Protein 3NET (pdb70)

Secondary structure (DSSP, 8-state):
----SPPTT-----HHHHHHHHHHHHHHHHHHHHTTPEE----SEEEHHHHHGGG---BEEEEEEE---EEE-S-SHHHHHHHHHHHGGGS-SSEEEE--EEE-B---EEEEEEEEEE-SS---HHHHH--HHHHHHHHHHT-S-EEEEEEEHHHHHHHHHHTT--HHHHHHHHHHHTTHHHHHHHHHHHHHHHTT--HHHHHHHHHHHT--S-HHHHHHHHHHHHHHSTT-HHHHHHHHHHHHHHHHHHHTT--GGGEEE-TT----SSSEEEEEEEEEETT-GGG--SSEEEEESSSSGGGT----EEEEEEEHHHHHHHHHHTTSS----S-S--EEE---TT--HHHHHHHHHHHTT--EEE--S---HHHHHHHHHHHT--EEEE--HHHHHTT--EEEETTTTEEEE----HHHHHHHT-/--PPPTT-----HHHHHHHHHHHHHHHHHHHHTTPEE----SEEEHHHHHTTT----BEEEEEEE---EEE-S-SHHHHHHHHHHHGGGS-SSEEEE--EEE-B---SEEEEEEEEEE-SS---THHHH--HHHHHHHHHHT---EEEEEEEHHHHHHHHTTTT--HHHHHHHSSTTTT----STTTT---TTHHHHT----HHHHHHHHHHHHHH--HHHHHHHHHHHHHHHHHHHTT--GGGEEE-TT---EEEEEEEEEETT-GGG--SSEEEEESSSS-TTTT---EEEEEEEHHHHHHHHHHTT-SPPPPS----EEE---TT--HHHHHHHHHHHTT--EEE--S---HHHHHHHHHHTT--EEEE--HHHHHTTEEEEEETTT--EEEEEHHHHHHHHHHHH-

Structure (mmCIF, N/CA/C/O backbone):
data_3NET
#
_entry.id   3NET
#
_cell.length_a   73.656
_cell.length_b   73.656
_cell.length_c   521.912
_cell.angle_alpha   90.00
_cell.angle_beta   90.00
_cell.angle_gamma   90.00
#
_symmetry.space_group_name_H-M   'P 43 2 2'
#
loop_
_entity.id
_entity.type
_entity.pdbx_description
1 polymer 'Histidyl-tRNA synthetase'
2 non-polymer 'ACETATE ION'
3 water water
#
loop_
_atom_site.group_PDB
_atom_site.id
_atom_site.type_symbol
_atom_site.label_atom_id
_atom_site.label_alt_id
_atom_site.label_comp_id
_atom_site.label_asym_id
_atom_site.label_entity_id
_atom_site.label_seq_id
_atom_site.pdbx_PDB_ins_code
_atom_site.Cartn_x
_atom_site.Cartn_y
_atom_site.Cartn_z
_atom_site.occupancy
_atom_site.B_iso_or_equiv
_atom_site.auth_seq_id
_atom_site.auth_comp_id
_atom_site.auth_asym_id
_atom_site.auth_atom_id
_atom_site.pdbx_PDB_model_num
ATOM 1 N N . LYS A 1 9 ? 43.987 11.562 245.801 1.00 121.44 6 LYS A N 1
ATOM 2 C CA . LYS A 1 9 ? 44.758 12.451 244.882 1.00 120.37 6 LYS A CA 1
ATOM 3 C C . LYS A 1 9 ? 44.037 12.671 243.539 1.00 116.71 6 LYS A C 1
ATOM 4 O O . LYS A 1 9 ? 44.649 12.592 242.469 1.00 116.75 6 LYS A O 1
ATOM 6 N N . ILE A 1 10 ? 42.740 12.969 243.611 1.00 113.89 7 ILE A N 1
ATOM 7 C CA . ILE A 1 10 ? 41.876 13.068 242.430 1.00 110.67 7 ILE A CA 1
ATOM 8 C C . ILE A 1 10 ? 42.203 14.260 241.513 1.00 108.38 7 ILE A C 1
ATOM 9 O O . ILE A 1 10 ? 42.752 15.267 241.966 1.00 108.80 7 ILE A O 1
ATOM 11 N N . ASN A 1 11 ? 41.871 14.127 240.227 1.00 106.30 8 ASN A N 1
ATOM 12 C CA . ASN A 1 11 ? 42.046 15.206 239.250 1.00 103.83 8 ASN A CA 1
ATOM 13 C C . ASN A 1 11 ? 40.697 15.744 238.758 1.00 99.89 8 ASN A C 1
ATOM 14 O O . ASN A 1 11 ? 39.964 15.071 238.024 1.00 98.63 8 ASN A O 1
ATOM 19 N N . PHE A 1 12 ? 40.398 16.976 239.152 1.00 98.07 9 PHE A N 1
ATOM 20 C CA . PHE A 1 12 ? 39.051 17.524 239.043 1.00 94.75 9 PHE A CA 1
ATOM 21 C C . PHE A 1 12 ? 38.765 18.319 237.776 1.00 91.88 9 PHE A C 1
ATOM 22 O O . PHE A 1 12 ? 37.616 18.713 237.551 1.00 89.50 9 PHE A O 1
ATOM 30 N N . SER A 1 13 ? 39.785 18.554 236.952 1.00 92.45 10 SER A N 1
ATOM 31 C CA . SER A 1 13 ? 39.593 19.295 235.690 1.00 90.03 10 SER A CA 1
ATOM 32 C C . SER A 1 13 ? 38.632 18.577 234.727 1.00 88.12 10 SER A C 1
ATOM 33 O O . SER A 1 13 ? 38.424 17.365 234.832 1.00 89.32 10 SER A O 1
ATOM 36 N N . THR A 1 14 ? 38.038 19.329 233.804 1.00 85.33 11 THR A N 1
ATOM 37 C CA . THR A 1 14 ? 37.084 18.752 232.852 1.00 83.67 11 THR A CA 1
ATOM 38 C C . THR A 1 14 ? 37.771 17.715 231.956 1.00 85.41 11 THR A C 1
ATOM 39 O O . THR A 1 14 ? 38.978 17.805 231.726 1.00 87.10 11 THR A O 1
ATOM 43 N N . PRO A 1 15 ? 37.010 16.722 231.453 1.00 85.27 12 PRO A N 1
ATOM 44 C CA . PRO A 1 15 ? 37.602 15.812 230.466 1.00 86.90 12 PRO A CA 1
ATOM 45 C C . PRO A 1 15 ? 38.045 16.605 229.234 1.00 85.86 12 PRO A C 1
ATOM 46 O O . PRO A 1 15 ? 37.400 17.597 228.892 1.00 83.49 12 PRO A O 1
ATOM 50 N N . SER A 1 16 ? 39.132 16.188 228.586 1.00 87.95 13 SER A N 1
ATOM 51 C CA . SER A 1 16 ? 39.683 16.940 227.455 1.00 87.39 13 SER A CA 1
ATOM 52 C C . SER A 1 16 ? 38.627 17.218 226.398 1.00 84.53 13 SER A C 1
ATOM 53 O O . SER A 1 16 ? 37.972 16.297 225.914 1.00 84.58 13 SER A O 1
ATOM 56 N N . GLY A 1 17 ? 38.453 18.491 226.060 1.00 82.20 14 GLY A N 1
ATOM 57 C CA . GLY A 1 17 ? 37.505 18.875 225.020 1.00 79.60 14 GLY A CA 1
ATOM 58 C C . GLY A 1 17 ? 36.098 19.187 225.508 1.00 77.11 14 GLY A C 1
ATOM 59 O O . GLY A 1 17 ? 35.197 19.451 224.696 1.00 75.44 14 GLY A O 1
ATOM 60 N N . PHE A 1 18 ? 35.894 19.151 226.824 1.00 76.71 15 PHE A N 1
ATOM 61 C CA . PHE A 1 18 ? 34.630 19.595 227.401 1.00 74.07 15 PHE A CA 1
ATOM 62 C C . PHE A 1 18 ? 34.876 20.936 228.065 1.00 73.11 15 PHE A C 1
ATOM 63 O O . PHE A 1 18 ? 35.187 20.991 229.255 1.00 74.14 15 PHE A O 1
ATOM 71 N N . PRO A 1 19 ? 34.758 22.031 227.290 1.00 71.30 16 PRO A N 1
ATOM 72 C CA . PRO A 1 19 ? 35.046 23.341 227.855 1.00 70.30 16 PRO A CA 1
ATOM 73 C C . PRO A 1 19 ? 33.965 23.769 228.840 1.00 68.48 16 PRO A C 1
ATOM 74 O O . PRO A 1 19 ? 32.866 23.200 228.857 1.00 67.22 16 PRO A O 1
ATOM 78 N N . GLU A 1 20 ? 34.301 24.770 229.646 1.00 68.20 17 GLU A N 1
ATOM 79 C CA . GLU A 1 20 ? 33.423 25.321 230.666 1.00 67.16 17 GLU A CA 1
ATOM 80 C C . GLU A 1 20 ? 33.886 26.749 230.922 1.00 66.49 17 GLU A C 1
ATOM 81 O O . GLU A 1 20 ? 35.085 27.006 230.987 1.00 68.25 17 GLU A O 1
ATOM 87 N N . PHE A 1 21 ? 32.946 27.679 231.034 1.00 64.19 18 PHE A N 1
ATOM 88 C CA . PHE A 1 21 ? 33.306 29.085 231.147 1.00 63.61 18 PHE A CA 1
ATOM 89 C C . PHE A 1 21 ? 33.520 29.484 232.591 1.00 64.40 18 PHE A C 1
ATOM 90 O O . PHE A 1 21 ? 33.120 28.770 233.510 1.00 64.85 18 PHE A O 1
ATOM 98 N N . LEU A 1 22 ? 34.171 30.629 232.773 1.00 64.63 19 LEU A N 1
ATOM 99 C CA . LEU A 1 22 ? 34.137 31.361 234.028 1.00 64.94 19 LEU A CA 1
ATOM 100 C C . LEU A 1 22 ? 32.873 32.219 233.996 1.00 62.47 19 LEU A C 1
ATOM 101 O O . LEU A 1 22 ? 32.348 32.489 232.916 1.00 60.65 19 LEU A O 1
ATOM 106 N N . PRO A 1 23 ? 32.372 32.642 235.172 1.00 62.40 20 PRO A N 1
ATOM 107 C CA . PRO A 1 23 ? 31.208 33.515 235.251 1.00 60.96 20 PRO A CA 1
ATOM 108 C C . PRO A 1 23 ? 31.150 34.582 234.153 1.00 59.81 20 PRO A C 1
ATOM 109 O O . PRO A 1 23 ? 30.124 34.708 233.482 1.00 58.02 20 PRO A O 1
ATOM 113 N N . SER A 1 24 ? 32.246 35.317 233.965 1.00 60.96 21 SER A N 1
ATOM 114 C CA . SER A 1 24 ? 32.325 36.376 232.960 1.00 60.37 21 SER A CA 1
ATOM 115 C C . SER A 1 24 ? 31.948 35.910 231.568 1.00 58.71 21 SER A C 1
ATOM 116 O O . SER A 1 24 ? 31.104 36.535 230.927 1.00 57.68 21 SER A O 1
ATOM 119 N N . GLU A 1 25 ? 32.561 34.821 231.100 1.00 58.87 22 GLU A N 1
ATOM 120 C CA . GLU A 1 25 ? 32.233 34.292 229.771 1.00 57.66 22 GLU A CA 1
ATOM 121 C C . GLU A 1 25 ? 30.877 33.611 229.727 1.00 55.52 22 GLU A C 1
ATOM 122 O O . GLU A 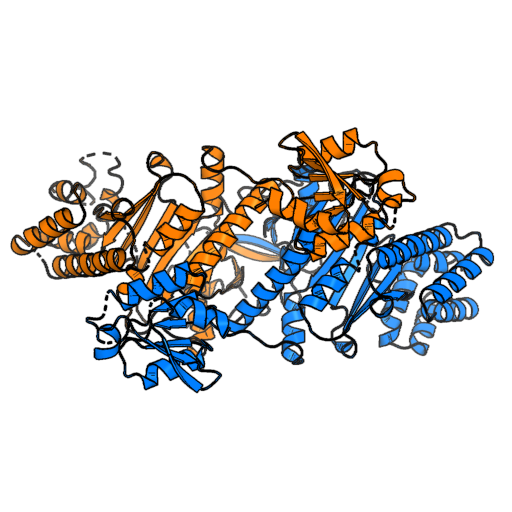1 25 ? 30.216 33.606 228.694 1.00 54.37 22 GLU A O 1
ATOM 128 N N . LYS A 1 26 ? 30.458 33.033 230.844 1.00 55.30 23 LYS A N 1
ATOM 129 C CA . LYS A 1 26 ? 29.109 32.494 230.922 1.00 53.33 23 LYS A CA 1
ATOM 130 C C . LYS A 1 26 ? 28.052 33.588 230.771 1.00 51.86 23 LYS A C 1
ATOM 131 O O . LYS A 1 26 ? 27.086 33.407 230.050 1.00 50.14 23 LYS A O 1
ATOM 137 N N . ARG A 1 27 ? 28.257 34.722 231.438 1.00 52.54 24 ARG A N 1
ATOM 138 C CA . ARG A 1 27 ? 27.358 35.871 231.302 1.00 51.96 24 ARG A CA 1
ATOM 139 C C . ARG A 1 27 ? 27.305 36.454 229.879 1.00 51.42 24 ARG A C 1
ATOM 140 O O . ARG A 1 27 ? 26.262 36.961 229.456 1.00 50.56 24 ARG A O 1
ATOM 148 N N . LEU A 1 28 ? 28.425 36.387 229.157 1.00 52.15 25 LEU A N 1
ATOM 149 C CA . LEU A 1 28 ? 28.479 36.783 227.751 1.00 51.77 25 LEU A CA 1
ATOM 150 C C . LEU A 1 28 ? 27.726 35.778 226.880 1.00 50.82 25 LEU A C 1
ATOM 151 O O . LEU A 1 28 ? 26.972 36.178 225.997 1.00 50.17 25 LEU A O 1
ATOM 156 N N . GLU A 1 29 ? 27.935 34.485 227.128 1.00 51.50 26 GLU A N 1
ATOM 157 C CA . GLU A 1 29 ? 27.235 33.432 226.392 1.00 51.40 26 GLU A CA 1
ATOM 158 C C . GLU A 1 29 ? 25.711 33.633 226.460 1.00 50.86 26 GLU A C 1
ATOM 159 O O . GLU A 1 29 ? 25.020 33.697 225.438 1.00 50.15 26 GLU A O 1
ATOM 165 N N . LEU A 1 30 ? 25.211 33.735 227.686 1.00 51.76 27 LEU A N 1
ATOM 166 C CA . LEU A 1 30 ? 23.806 33.915 227.971 1.00 51.75 27 LEU A CA 1
ATOM 167 C C . LEU A 1 30 ? 23.257 35.189 227.317 1.00 51.21 27 LEU A C 1
ATOM 168 O O . LEU A 1 30 ? 22.141 35.191 226.804 1.00 50.55 27 LEU A O 1
ATOM 173 N N . TYR A 1 31 ? 24.041 36.265 227.337 1.00 51.57 28 TYR A N 1
ATOM 174 C CA . TYR A 1 31 ? 23.649 37.514 226.689 1.00 51.53 28 TYR A CA 1
ATOM 175 C C . TYR A 1 31 ? 23.477 37.325 225.172 1.00 50.47 28 TYR A C 1
ATOM 176 O O . TYR A 1 31 ? 22.526 37.866 224.568 1.00 49.81 28 TYR A O 1
ATOM 185 N N . LEU A 1 32 ? 24.402 36.564 224.574 1.00 49.68 29 LEU A N 1
ATOM 186 C CA . LEU A 1 32 ? 24.303 36.172 223.169 1.00 48.37 29 LEU A CA 1
ATOM 187 C C . LEU A 1 32 ? 23.102 35.253 222.907 1.00 47.28 29 LEU A C 1
ATOM 188 O O . LEU A 1 32 ? 22.383 35.445 221.926 1.00 46.87 29 LEU A O 1
ATOM 193 N N . LEU A 1 33 ? 22.873 34.274 223.781 1.00 46.82 30 LEU A N 1
ATOM 194 C CA . LEU A 1 33 ? 21.714 33.401 223.637 1.00 45.86 30 LEU A CA 1
ATOM 195 C C . LEU A 1 33 ? 20.409 34.206 223.678 1.00 45.05 30 LEU A C 1
ATOM 196 O O . LEU A 1 33 ? 19.543 34.015 222.818 1.00 44.51 30 LEU A O 1
ATOM 201 N N . ASP A 1 34 ? 20.301 35.127 224.638 1.00 44.85 31 ASP A N 1
ATOM 202 C CA . ASP A 1 34 ? 19.151 36.041 224.732 1.00 44.43 31 ASP A CA 1
ATOM 203 C C . ASP A 1 34 ? 18.951 36.851 223.433 1.00 43.93 31 ASP A C 1
ATOM 204 O O . ASP A 1 34 ? 17.817 37.017 222.950 1.00 43.35 31 ASP A O 1
ATOM 209 N N . THR A 1 35 ? 20.060 37.330 222.870 1.00 43.78 32 THR A N 1
ATOM 210 C CA . THR A 1 35 ? 20.022 38.117 221.659 1.00 43.81 32 THR A CA 1
ATOM 211 C C . THR A 1 35 ? 19.550 37.272 220.475 1.00 43.38 32 THR A C 1
ATOM 212 O O . THR A 1 35 ? 18.630 37.681 219.749 1.00 43.54 32 THR A O 1
ATOM 216 N N . ILE A 1 36 ? 20.146 36.090 220.298 1.00 42.98 33 ILE A N 1
ATOM 217 C CA . ILE A 1 36 ? 19.753 35.205 219.212 1.00 42.79 33 ILE A CA 1
ATOM 218 C C . ILE A 1 36 ? 18.261 34.877 219.365 1.00 43.11 33 ILE A C 1
ATOM 219 O O . ILE A 1 36 ? 17.457 35.046 218.431 1.00 42.77 33 ILE A O 1
ATOM 224 N N . ARG A 1 37 ? 17.891 34.436 220.566 1.00 43.74 34 ARG A N 1
ATOM 225 C CA . ARG A 1 37 ? 16.538 33.957 220.830 1.00 43.75 34 ARG A CA 1
ATOM 226 C C . ARG A 1 37 ? 15.487 35.006 220.531 1.00 43.63 34 ARG A C 1
ATOM 227 O O . ARG A 1 37 ? 14.438 34.683 219.973 1.00 43.89 34 ARG A O 1
ATOM 235 N N . ARG A 1 38 ? 15.776 36.256 220.889 1.00 43.57 35 ARG A N 1
ATOM 236 C CA . ARG A 1 38 ? 14.863 37.366 220.646 1.00 43.50 35 ARG A CA 1
ATOM 237 C C . ARG A 1 38 ? 14.601 37.508 219.141 1.00 42.96 35 ARG A C 1
ATOM 238 O O . ARG A 1 38 ? 13.468 37.694 218.716 1.00 43.37 35 ARG A O 1
ATOM 246 N N . VAL A 1 39 ? 15.651 37.396 218.336 1.00 42.40 36 VAL A N 1
ATOM 247 C CA . VAL A 1 39 ? 15.520 37.537 216.891 1.00 41.79 36 VAL A CA 1
ATOM 248 C C . VAL A 1 39 ? 14.698 36.380 216.316 1.00 41.66 36 VAL A C 1
ATOM 249 O O . VAL A 1 39 ? 13.761 36.605 215.541 1.00 41.65 36 VAL A O 1
ATOM 253 N N . TYR A 1 40 ? 15.035 35.155 216.723 1.00 41.50 37 TYR A N 1
ATOM 254 C CA . TYR A 1 40 ? 14.301 33.962 216.298 1.00 42.02 37 TYR A CA 1
ATOM 255 C C . TYR A 1 40 ? 12.797 34.079 216.571 1.00 42.19 37 TYR A C 1
ATOM 256 O O . TYR A 1 40 ? 11.966 33.697 215.740 1.00 42.73 37 TYR A O 1
ATOM 265 N N . GLU A 1 41 ? 12.460 34.602 217.748 1.00 41.82 38 GLU A N 1
ATOM 266 C CA . GLU A 1 41 ? 11.083 34.668 218.199 1.00 41.42 38 GLU A CA 1
ATOM 267 C C . GLU A 1 41 ? 10.301 35.777 217.501 1.00 41.62 38 GLU A C 1
ATOM 268 O O . GLU A 1 41 ? 9.076 35.703 217.398 1.00 42.27 38 GLU A O 1
ATOM 274 N N . SER A 1 42 ? 11.002 36.800 217.016 1.00 41.19 39 SER A N 1
ATOM 275 C CA . SER A 1 42 ? 10.338 37.872 216.273 1.00 41.48 39 SER A CA 1
ATOM 276 C C . SER A 1 42 ? 9.911 37.398 214.881 1.00 41.20 39 SER A C 1
ATOM 277 O O . SER A 1 42 ? 9.027 37.978 214.273 1.00 42.21 39 SER A O 1
ATOM 280 N N . TYR A 1 43 ? 10.523 36.327 214.392 1.00 40.12 40 TYR A N 1
ATOM 281 C CA . TYR A 1 43 ? 10.091 35.726 213.145 1.00 39.92 40 TYR A CA 1
ATOM 282 C C . TYR A 1 43 ? 9.212 34.509 213.410 1.00 40.13 40 TYR A C 1
ATOM 283 O O . TYR A 1 43 ? 8.867 33.761 212.492 1.00 40.43 40 TYR A O 1
ATOM 292 N N . GLY A 1 44 ? 8.855 34.312 214.673 1.00 39.98 41 GLY A N 1
ATOM 293 C CA . GLY A 1 44 ? 7.879 33.300 215.021 1.00 40.89 41 GLY A CA 1
ATOM 294 C C . GLY A 1 44 ? 8.400 31.889 215.199 1.00 40.74 41 GLY A C 1
ATOM 295 O O . GLY A 1 44 ? 7.622 30.936 215.210 1.00 41.94 41 GLY A O 1
ATOM 296 N N . PHE A 1 45 ? 9.708 31.748 215.361 1.00 40.04 42 PHE A N 1
ATOM 297 C CA . PHE A 1 45 ? 10.292 30.452 215.668 1.00 39.67 42 PHE A CA 1
ATOM 298 C C . PHE A 1 45 ? 10.055 30.115 217.144 1.00 39.88 42 PHE A C 1
ATOM 299 O O . PHE A 1 45 ? 10.267 30.944 218.034 1.00 39.81 42 PHE A O 1
ATOM 307 N N . THR A 1 46 ? 9.602 28.892 217.380 1.00 40.34 43 THR A N 1
ATOM 308 C CA . THR A 1 46 ? 9.251 28.418 218.709 1.00 40.53 43 THR A CA 1
ATOM 309 C C . THR A 1 46 ? 10.356 27.487 219.277 1.00 41.24 43 THR A C 1
ATOM 310 O O . THR A 1 46 ? 11.098 26.855 218.514 1.00 41.63 43 THR A O 1
ATOM 314 N N . PRO A 1 47 ? 10.510 27.424 220.613 1.00 41.76 44 PRO A N 1
ATOM 315 C CA . PRO A 1 47 ? 11.609 26.560 221.038 1.00 42.05 44 PRO A CA 1
ATOM 316 C C . PRO A 1 47 ? 11.177 25.112 221.268 1.00 43.63 44 PRO A C 1
ATOM 317 O O . PRO A 1 47 ? 10.017 24.821 221.610 1.00 44.07 44 PRO A O 1
ATOM 321 N N . ILE A 1 48 ? 12.128 24.215 221.066 1.00 44.54 45 ILE A N 1
ATOM 322 C CA . ILE A 1 48 ? 11.995 22.834 221.467 1.00 46.11 45 ILE A CA 1
ATOM 323 C C . ILE A 1 48 ? 13.350 22.416 222.038 1.00 46.87 45 ILE A C 1
ATOM 324 O O . ILE A 1 48 ? 14.383 23.029 221.736 1.00 46.30 45 ILE A O 1
ATOM 329 N N . GLU A 1 49 ? 13.333 21.382 222.869 1.00 48.36 46 GLU A N 1
ATOM 330 C CA . GLU A 1 49 ? 14.538 20.768 223.363 1.00 49.70 46 GLU A CA 1
ATOM 331 C C . GLU A 1 49 ? 14.347 19.264 223.330 1.00 51.42 46 GLU A C 1
ATOM 332 O O . GLU A 1 49 ? 13.436 18.714 223.936 1.00 52.37 46 GLU A O 1
ATOM 338 N N . THR A 1 50 ? 15.216 18.599 222.593 1.00 52.28 47 THR A N 1
ATOM 339 C CA . THR A 1 50 ? 15.165 17.167 222.516 1.00 53.96 47 THR A CA 1
ATOM 340 C C . THR A 1 50 ? 16.158 16.647 223.563 1.00 55.24 47 THR A C 1
ATOM 341 O O . THR A 1 50 ? 17.090 17.371 223.935 1.00 54.78 47 THR A O 1
ATOM 345 N N . PRO A 1 51 ? 15.956 15.409 224.065 1.00 57.05 48 PRO A N 1
ATOM 346 C CA . PRO A 1 51 ? 16.868 14.867 225.063 1.00 58.56 48 PRO A CA 1
ATOM 347 C C . PRO A 1 51 ? 18.327 14.829 224.602 1.00 59.37 48 PRO A C 1
ATOM 348 O O . PRO A 1 51 ? 18.604 14.778 223.405 1.00 59.23 48 PRO A O 1
ATOM 352 N N . ALA A 1 52 ? 19.252 14.866 225.555 1.00 60.84 49 ALA A N 1
ATOM 353 C CA . ALA A 1 52 ? 20.669 14.702 225.250 1.00 62.43 49 ALA A CA 1
ATOM 354 C C . ALA A 1 52 ? 20.878 13.313 224.670 1.00 65.32 49 ALA A C 1
ATOM 355 O O . ALA A 1 52 ? 21.751 13.097 223.831 1.00 65.80 49 ALA A O 1
ATOM 357 N N . VAL A 1 53 ? 20.027 12.392 225.107 1.00 67.87 50 VAL A N 1
ATOM 358 C CA . VAL A 1 53 ? 20.152 10.978 224.816 1.00 71.47 50 VAL A CA 1
ATOM 359 C C . VAL A 1 53 ? 19.054 10.557 223.843 1.00 72.55 50 VAL A C 1
ATOM 360 O O . VAL A 1 53 ? 17.879 10.846 224.068 1.00 72.10 50 VAL A O 1
ATOM 364 N N . GLU A 1 54 ? 19.445 9.884 222.763 1.00 74.60 51 GLU A N 1
ATOM 365 C CA . GLU A 1 54 ? 18.499 9.328 221.800 1.00 76.01 51 GLU A CA 1
ATOM 366 C C . GLU A 1 54 ? 18.757 7.840 221.663 1.00 79.44 51 GLU A C 1
ATOM 367 O O . GLU A 1 54 ? 19.784 7.353 222.139 1.00 81.10 51 GLU A O 1
ATOM 373 N N . ARG A 1 55 ? 17.836 7.110 221.027 1.00 81.00 52 ARG A N 1
ATOM 374 C CA . ARG A 1 55 ? 18.080 5.693 220.685 1.00 84.14 52 ARG A CA 1
ATOM 375 C C . ARG A 1 55 ? 19.166 5.604 219.609 1.00 85.08 52 ARG A C 1
ATOM 376 O O . ARG A 1 55 ? 19.279 6.495 218.750 1.00 83.28 52 ARG A O 1
ATOM 384 N N . LEU A 1 56 ? 19.963 4.539 219.659 1.00 88.01 53 LEU A N 1
ATOM 385 C CA . LEU A 1 56 ? 21.061 4.378 218.716 1.00 89.16 53 LEU A CA 1
ATOM 386 C C . LEU A 1 56 ? 20.584 4.149 217.284 1.00 90.10 53 LEU A C 1
ATOM 387 O O . LEU A 1 56 ? 21.277 4.538 216.343 1.00 89.82 53 LEU A O 1
ATOM 392 N N . GLU A 1 57 ? 19.409 3.531 217.121 1.00 91.63 54 GLU A N 1
ATOM 393 C CA . GLU A 1 57 ? 18.808 3.321 215.789 1.00 92.95 54 GLU A CA 1
ATOM 394 C C . GLU A 1 57 ? 18.571 4.651 215.088 1.00 90.21 54 GLU A C 1
ATOM 395 O O . GLU A 1 57 ? 18.784 4.780 213.882 1.00 90.38 54 GLU A O 1
ATOM 401 N N . VAL A 1 58 ? 18.109 5.621 215.872 1.00 88.09 55 VAL A N 1
ATOM 402 C CA . VAL A 1 58 ? 17.765 6.945 215.398 1.00 85.86 55 VAL A CA 1
ATOM 403 C C . VAL A 1 58 ? 19.017 7.685 214.921 1.00 85.48 55 VAL A C 1
ATOM 404 O O . VAL A 1 58 ? 19.036 8.244 213.823 1.00 84.88 55 VAL A O 1
ATOM 408 N N . LEU A 1 59 ? 20.063 7.663 215.741 1.00 86.38 56 LEU A N 1
ATOM 409 C CA . LEU A 1 59 ? 21.287 8.407 215.454 1.00 86.28 56 LEU A CA 1
ATOM 410 C C . LEU A 1 59 ? 22.121 7.806 214.324 1.00 88.99 56 LEU A C 1
ATOM 411 O O . LEU A 1 59 ? 22.873 8.523 213.661 1.00 88.21 56 LEU A O 1
ATOM 416 N N . GLN A 1 60 ? 21.975 6.497 214.112 1.00 92.67 57 GLN A N 1
ATOM 417 C CA . GLN A 1 60 ? 22.681 5.783 213.045 1.00 96.04 57 GLN A CA 1
ATOM 418 C C . GLN A 1 60 ? 21.869 5.663 211.757 1.00 97.14 57 GLN A C 1
ATOM 419 O O . GLN A 1 60 ? 22.426 5.366 210.697 1.00 98.75 57 GLN A O 1
ATOM 425 N N . ALA A 1 61 ? 20.560 5.901 211.862 1.00 96.78 58 ALA A N 1
ATOM 426 C CA . ALA A 1 61 ? 19.608 5.735 210.752 1.00 98.19 58 ALA A CA 1
ATOM 427 C C . ALA A 1 61 ? 20.035 6.381 209.430 1.00 98.30 58 ALA A C 1
ATOM 428 O O . ALA A 1 61 ? 20.708 7.421 209.417 1.00 96.34 58 ALA A O 1
ATOM 430 N N . LYS A 1 62 ? 19.631 5.744 208.328 1.00 100.98 59 LYS A N 1
ATOM 431 C CA . LYS A 1 62 ? 19.953 6.182 206.968 1.00 101.71 59 LYS A CA 1
ATOM 432 C C . LYS A 1 62 ? 21.455 6.450 206.777 1.00 102.45 59 LYS A C 1
ATOM 433 O O . LYS A 1 62 ? 21.855 7.237 205.913 1.00 101.69 59 LYS A O 1
ATOM 435 N N . GLY A 1 63 ? 22.271 5.787 207.597 1.00 104.28 60 GLY A N 1
ATOM 436 C CA . GLY A 1 63 ? 23.724 5.958 207.594 1.00 105.67 60 GLY A CA 1
ATOM 437 C C . GLY A 1 63 ? 24.195 7.312 208.097 1.00 103.25 60 GLY A C 1
ATOM 438 O O . GLY A 1 63 ? 25.396 7.586 208.131 1.00 103.58 60 GLY A O 1
ATOM 439 N N . ASN A 1 64 ? 23.252 8.155 208.506 1.00 101.12 61 ASN A N 1
ATOM 440 C CA . ASN A 1 64 ? 23.563 9.529 208.882 1.00 98.93 61 ASN A CA 1
ATOM 441 C C . ASN A 1 64 ? 24.173 9.696 210.280 1.00 98.15 61 ASN A C 1
ATOM 442 O O . ASN A 1 64 ? 23.818 10.623 211.014 1.00 95.76 61 ASN A O 1
ATOM 447 N N . GLN A 1 65 ? 25.087 8.790 210.634 1.00 100.40 62 GLN A N 1
ATOM 448 C CA . GLN A 1 65 ? 25.974 8.979 211.777 1.00 100.07 62 GLN A CA 1
ATOM 449 C C . GLN A 1 65 ? 27.122 9.884 211.347 1.00 99.60 62 GLN A C 1
ATOM 450 O O . GLN A 1 65 ? 27.841 9.570 210.394 1.00 101.57 62 GLN A O 1
ATOM 456 N N . ASN A 1 68 ? 32.082 10.578 212.010 1.00 88.44 65 ASN A N 1
ATOM 457 C CA . ASN A 1 68 ? 31.632 11.143 213.282 1.00 86.44 65 ASN A CA 1
ATOM 458 C C . ASN A 1 68 ? 31.534 10.081 214.382 1.00 87.89 65 ASN A C 1
ATOM 459 O O . ASN A 1 68 ? 30.716 9.156 214.299 1.00 88.89 65 ASN A O 1
ATOM 461 N N . ILE A 1 69 ? 32.382 10.216 215.400 1.00 88.19 66 ILE A N 1
ATOM 462 C CA . ILE A 1 69 ? 32.366 9.319 216.560 1.00 89.34 66 ILE A CA 1
ATOM 463 C C . ILE A 1 69 ? 31.309 9.767 217.570 1.00 86.79 66 ILE A C 1
ATOM 464 O O . ILE A 1 69 ? 31.266 10.936 217.971 1.00 84.44 66 ILE A O 1
ATOM 466 N N . ILE A 1 70 ? 30.446 8.841 217.974 1.00 87.15 67 ILE A N 1
ATOM 467 C CA . ILE A 1 70 ? 29.379 9.185 218.909 1.00 84.65 67 ILE A CA 1
ATOM 468 C C . ILE A 1 70 ? 29.529 8.454 220.242 1.00 86.14 67 ILE A C 1
ATOM 469 O O . ILE A 1 70 ? 30.096 7.365 220.300 1.00 88.90 67 ILE A O 1
ATOM 474 N N . TYR A 1 71 ? 29.031 9.071 221.311 1.00 84.48 68 TYR A N 1
ATOM 475 C CA . TYR A 1 71 ? 29.139 8.505 222.658 1.00 85.78 68 TYR A CA 1
ATOM 476 C C . TYR A 1 71 ? 27.909 7.699 223.076 1.00 86.49 68 TYR A C 1
ATOM 477 O O . TYR A 1 71 ? 26.840 8.264 223.342 1.00 84.24 68 TYR A O 1
ATOM 486 N N . GLY A 1 72 ? 28.075 6.379 223.142 1.00 89.80 69 GLY A N 1
ATOM 487 C CA . GLY A 1 72 ? 27.030 5.485 223.638 1.00 91.48 69 GLY A CA 1
ATOM 488 C C . GLY A 1 72 ? 26.884 5.558 225.149 1.00 92.01 69 GLY A C 1
ATOM 489 O O . GLY A 1 72 ? 27.574 6.333 225.818 1.00 91.35 69 GLY A O 1
ATOM 490 N N . LEU A 1 73 ? 25.985 4.748 225.697 1.00 93.53 70 LEU A N 1
ATOM 491 C CA . LEU A 1 73 ? 25.774 4.729 227.138 1.00 94.18 70 LEU A CA 1
ATOM 492 C C . LEU A 1 73 ? 25.398 3.341 227.680 1.00 97.51 70 LEU A C 1
ATOM 493 O O . LEU A 1 73 ? 24.376 2.765 227.294 1.00 97.89 70 LEU A O 1
ATOM 495 N N . GLU A 1 74 ? 26.259 2.796 228.541 1.00 100.13 71 GLU A N 1
ATOM 496 C CA . GLU A 1 74 ? 25.899 1.670 229.405 1.00 103.27 71 GLU A CA 1
ATOM 497 C C . GLU A 1 74 ? 25.981 2.160 230.858 1.00 102.72 71 GLU A C 1
ATOM 498 O O . GLU A 1 74 ? 26.962 2.805 231.240 1.00 102.33 71 GLU A O 1
ATOM 504 N N . PRO A 1 75 ? 24.933 1.892 231.659 1.00 102.80 72 PRO A N 1
ATOM 505 C CA . PRO A 1 75 ? 24.884 2.308 233.063 1.00 102.65 72 PRO A CA 1
ATOM 506 C C . PRO A 1 75 ? 25.940 1.671 233.981 1.00 105.79 72 PRO A C 1
ATOM 507 O O . PRO A 1 75 ? 26.390 0.542 233.744 1.00 108.95 72 PRO A O 1
ATOM 511 N N . ILE A 1 76 ? 26.315 2.416 235.021 1.00 104.97 73 ILE A N 1
ATOM 512 C CA . ILE A 1 76 ? 27.257 1.971 236.047 1.00 107.51 73 ILE A CA 1
ATOM 513 C C . ILE A 1 76 ? 26.508 1.841 237.372 1.00 108.39 73 ILE A C 1
ATOM 514 O O . ILE A 1 76 ? 26.033 2.839 237.926 1.00 106.10 73 ILE A O 1
ATOM 519 N N . LEU A 1 77 ? 26.406 0.608 237.867 1.00 111.82 74 LEU A N 1
ATOM 520 C CA . LEU A 1 77 ? 25.649 0.302 239.079 1.00 113.19 74 LEU A CA 1
ATOM 521 C C . LEU A 1 77 ? 26.436 0.647 240.344 1.00 114.46 74 LEU A C 1
ATOM 522 O O . LEU A 1 77 ? 25.912 1.275 241.270 1.00 113.54 74 LEU A O 1
ATOM 524 N N . GLU A 1 94 ? 18.161 -1.260 225.945 1.00 101.45 91 GLU A N 1
ATOM 525 C CA . GLU A 1 94 ? 18.031 -0.556 224.671 1.00 99.16 91 GLU A CA 1
ATOM 526 C C . GLU A 1 94 ? 19.191 0.418 224.424 1.00 96.74 91 GLU A C 1
ATOM 527 O O . GLU A 1 94 ? 19.396 1.372 225.183 1.00 94.73 91 GLU A O 1
ATOM 529 N N . ALA A 1 95 ? 19.942 0.166 223.356 1.00 97.03 92 ALA A N 1
ATOM 530 C CA . ALA A 1 95 ? 21.095 0.987 223.003 1.00 94.91 92 ALA A CA 1
ATOM 531 C C . ALA A 1 95 ? 20.691 2.435 222.753 1.00 90.63 92 ALA A C 1
ATOM 532 O O . ALA A 1 95 ? 19.679 2.708 222.100 1.00 89.35 92 ALA A O 1
ATOM 534 N N . ARG A 1 96 ? 21.492 3.354 223.281 1.00 88.39 93 ARG A N 1
ATOM 535 C CA . ARG A 1 96 ? 21.200 4.781 223.211 1.00 84.42 93 ARG A CA 1
ATOM 536 C C . ARG A 1 96 ? 22.486 5.595 223.260 1.00 82.67 93 ARG A C 1
ATOM 537 O O . ARG A 1 96 ? 23.505 5.125 223.788 1.00 84.20 93 ARG A O 1
ATOM 545 N N . ALA A 1 97 ? 22.435 6.806 222.699 1.00 79.12 94 ALA A N 1
ATOM 546 C CA . ALA A 1 97 ? 23.616 7.666 222.594 1.00 77.48 94 ALA A CA 1
ATOM 547 C C . ALA A 1 97 ? 23.305 9.163 222.660 1.00 74.15 94 ALA A C 1
ATOM 548 O O . ALA A 1 97 ? 22.178 9.602 222.370 1.00 72.52 94 ALA A O 1
ATOM 550 N N . LEU A 1 98 ? 24.323 9.936 223.042 1.00 73.07 95 LEU A N 1
ATOM 551 C CA . LEU A 1 98 ? 24.240 11.393 223.085 1.00 69.97 95 LEU A CA 1
ATOM 552 C C . LEU A 1 98 ? 24.110 11.972 221.693 1.00 68.92 95 LEU A C 1
ATOM 553 O O . LEU A 1 98 ? 24.779 11.514 220.765 1.00 70.10 95 LEU A O 1
ATOM 558 N N . LYS A 1 99 ? 23.243 12.975 221.549 1.00 67.04 96 LYS A N 1
ATOM 559 C CA . LYS A 1 99 ? 23.068 13.655 220.264 1.00 66.02 96 LYS A CA 1
ATOM 560 C C . LYS A 1 99 ? 24.396 14.278 219.800 1.00 66.23 96 LYS A C 1
ATOM 561 O O . LYS A 1 99 ? 25.207 14.713 220.621 1.00 66.13 96 LYS A O 1
ATOM 567 N N . PHE A 1 100 ? 24.623 14.284 218.489 1.00 66.91 97 PHE A N 1
ATOM 568 C CA . PHE A 1 100 ? 25.850 14.852 217.917 1.00 67.31 97 PHE A CA 1
ATOM 569 C C . PHE A 1 100 ? 25.557 16.053 217.017 1.00 65.52 97 PHE A C 1
ATOM 570 O O . PHE A 1 100 ? 26.461 16.820 216.692 1.00 65.44 97 PHE A O 1
ATOM 578 N N . ASP A 1 101 ? 24.297 16.194 216.613 1.00 64.58 98 ASP A N 1
ATOM 579 C CA . ASP A 1 101 ? 23.816 17.364 215.881 1.00 63.14 98 ASP A CA 1
ATOM 580 C C . ASP A 1 101 ? 22.350 17.549 216.234 1.00 61.42 98 ASP A C 1
ATOM 581 O O . ASP A 1 101 ? 21.786 16.716 216.935 1.00 62.20 98 ASP A O 1
ATOM 586 N N . GLN A 1 102 ? 21.735 18.634 215.770 1.00 59.34 99 GLN A N 1
ATOM 587 C CA . GLN A 1 102 ? 20.345 18.937 216.133 1.00 57.73 99 GLN A CA 1
ATOM 588 C C . GLN A 1 102 ? 19.336 18.628 215.033 1.00 58.04 99 GLN A C 1
ATOM 589 O O . GLN A 1 102 ? 18.127 18.685 215.265 1.00 57.25 99 GLN A O 1
ATOM 595 N N . THR A 1 103 ? 19.835 18.290 213.846 1.00 59.34 100 THR A N 1
ATOM 596 C CA . THR A 1 103 ? 18.971 18.032 212.688 1.00 60.15 100 THR A CA 1
ATOM 597 C C . THR A 1 103 ? 18.363 16.615 212.689 1.00 61.48 100 THR A C 1
ATOM 598 O O . THR A 1 103 ? 17.216 16.428 212.274 1.00 61.86 100 THR A O 1
ATOM 602 N N . VAL A 1 104 ? 19.109 15.625 213.166 1.00 62.26 101 VAL A N 1
ATOM 603 C CA . VAL A 1 104 ? 18.524 14.299 213.350 1.00 63.51 101 VAL A CA 1
ATOM 604 C C . VAL A 1 104 ? 17.425 14.318 214.434 1.00 62.05 101 VAL A C 1
ATOM 605 O O . VAL A 1 104 ? 16.299 13.914 214.154 1.00 63.04 101 VAL A O 1
ATOM 609 N N . PRO A 1 105 ? 17.739 14.784 215.664 1.00 60.02 102 PRO A N 1
ATOM 610 C CA . PRO A 1 105 ? 16.682 14.915 216.673 1.00 58.63 102 PRO A CA 1
ATOM 611 C C . PRO A 1 105 ? 15.409 15.623 216.181 1.00 56.66 102 PRO A C 1
ATOM 612 O O . PRO A 1 105 ? 14.307 15.182 216.512 1.00 56.99 102 PRO A O 1
ATOM 616 N N . LEU A 1 106 ? 15.564 16.692 215.396 1.00 54.45 103 LEU A N 1
ATOM 617 C CA . LEU A 1 106 ? 14.419 17.424 214.850 1.00 52.93 103 LEU A CA 1
ATOM 618 C C . LEU A 1 106 ? 13.546 16.543 213.962 1.00 54.19 103 LEU A C 1
ATOM 619 O O . LEU A 1 106 ? 12.321 16.627 214.019 1.00 54.17 103 LEU A O 1
ATOM 624 N N . ALA A 1 107 ? 14.181 15.710 213.144 1.00 55.33 104 ALA A N 1
ATOM 625 C CA . ALA A 1 107 ? 13.467 14.749 212.319 1.00 56.97 104 ALA A CA 1
ATOM 626 C C . ALA A 1 107 ? 12.750 13.716 213.189 1.00 58.24 104 ALA A C 1
ATOM 627 O O . ALA A 1 107 ? 11.584 13.388 212.944 1.00 59.41 104 ALA A O 1
ATOM 629 N N . ALA A 1 108 ? 13.437 13.225 214.217 1.00 58.27 105 ALA A N 1
ATOM 630 C CA . ALA A 1 108 ? 12.856 12.244 215.127 1.00 59.57 105 ALA A CA 1
ATOM 631 C C . ALA A 1 108 ? 11.761 12.892 215.969 1.00 58.50 105 ALA A C 1
ATOM 632 O O . ALA A 1 108 ? 10.825 12.219 216.427 1.00 59.96 105 ALA A O 1
ATOM 634 N N . TYR A 1 109 ? 11.895 14.199 216.182 1.00 56.10 106 TYR A N 1
ATOM 635 C CA . TYR A 1 109 ? 10.928 14.968 216.949 1.00 54.75 106 TYR A CA 1
ATOM 636 C C . TYR A 1 109 ? 9.628 15.128 216.166 1.00 55.35 106 TYR A C 1
ATOM 637 O O . TYR A 1 109 ? 8.539 14.912 216.693 1.00 55.88 106 TYR A O 1
ATOM 646 N N . ILE A 1 110 ? 9.754 15.498 214.897 1.00 55.79 107 ILE A N 1
ATOM 647 C CA . ILE A 1 110 ? 8.600 15.627 214.016 1.00 57.13 107 ILE A CA 1
ATOM 648 C C . ILE A 1 110 ? 7.846 14.295 213.887 1.00 59.85 107 ILE A C 1
ATOM 649 O O . ILE A 1 110 ? 6.615 14.268 213.947 1.00 60.53 107 ILE A O 1
ATOM 654 N N . ALA A 1 111 ? 8.594 13.202 213.741 1.00 61.77 108 ALA A N 1
ATOM 655 C CA . ALA A 1 111 ? 8.026 11.852 213.737 1.00 64.67 108 ALA A CA 1
ATOM 656 C C . ALA A 1 111 ? 7.213 11.545 214.998 1.00 65.71 108 ALA A C 1
ATOM 657 O O . ALA A 1 111 ? 6.140 10.943 214.908 1.00 67.58 108 ALA A O 1
ATOM 659 N N . ARG A 1 112 ? 7.715 11.954 216.164 1.00 65.02 109 ARG A N 1
ATOM 660 C CA . ARG A 1 112 ? 7.030 11.668 217.437 1.00 66.41 109 ARG A CA 1
ATOM 661 C C . ARG A 1 112 ? 5.782 12.518 217.653 1.00 65.76 109 ARG A C 1
ATOM 662 O O . ARG A 1 112 ? 4.882 12.103 218.371 1.00 67.05 109 ARG A O 1
ATOM 670 N N . HIS A 1 113 ? 5.749 13.718 217.073 1.00 64.07 110 HIS A N 1
ATOM 671 C CA . HIS A 1 113 ? 4.660 14.660 217.330 1.00 63.27 110 HIS A CA 1
ATOM 672 C C . HIS A 1 113 ? 3.945 15.081 216.049 1.00 63.38 110 HIS A C 1
ATOM 673 O O . HIS A 1 113 ? 3.271 16.112 216.020 1.00 62.45 110 HIS A O 1
ATOM 680 N N . LEU A 1 114 ? 4.080 14.279 214.995 1.00 64.68 111 LEU A N 1
ATOM 681 C CA . LEU A 1 114 ? 3.515 14.623 213.689 1.00 65.01 111 LEU A CA 1
ATOM 682 C C . LEU A 1 114 ? 2.146 15.291 213.780 1.00 65.24 111 LEU A C 1
ATOM 683 O O . LEU A 1 114 ? 1.969 16.388 213.265 1.00 64.41 111 LEU A O 1
ATOM 688 N N . ASN A 1 115 ? 1.198 14.647 214.459 1.00 66.81 112 ASN A N 1
ATOM 689 C CA . ASN A 1 115 ? -0.190 15.145 214.518 1.00 67.43 112 ASN A CA 1
ATOM 690 C C . ASN A 1 115 ? -0.462 16.277 215.521 1.00 65.59 112 ASN A C 1
ATOM 691 O O . ASN A 1 115 ? -1.580 16.789 215.593 1.00 66.21 112 ASN A O 1
ATOM 696 N N . ASP A 1 116 ? 0.559 16.676 216.271 1.00 63.52 113 ASP A N 1
ATOM 697 C CA . ASP A 1 116 ? 0.411 17.735 217.267 1.00 62.28 113 ASP A CA 1
ATOM 698 C C . ASP A 1 116 ? 1.086 19.054 216.858 1.00 59.81 113 ASP A C 1
ATOM 699 O O . ASP A 1 116 ? 0.898 20.093 217.491 1.00 58.83 113 ASP A O 1
ATOM 704 N N . LEU A 1 117 ? 1.861 19.015 215.784 1.00 58.80 114 LEU A N 1
ATOM 705 C CA . LEU A 1 117 ? 2.552 20.203 215.327 1.00 56.55 114 LEU A CA 1
ATOM 706 C C . LEU A 1 117 ? 1.806 20.886 214.199 1.00 57.02 114 LEU A C 1
ATOM 707 O O . LEU A 1 117 ? 1.040 20.258 213.461 1.00 58.75 114 LEU A O 1
ATOM 712 N N . THR A 1 118 ? 2.028 22.189 214.089 1.00 55.76 115 THR A N 1
ATOM 713 C CA . THR A 1 118 ? 1.538 22.980 212.970 1.00 55.95 115 THR A CA 1
ATOM 714 C C . THR A 1 118 ? 2.649 23.095 211.913 1.00 54.45 115 THR A C 1
ATOM 715 O O . THR A 1 118 ? 3.822 23.218 212.252 1.00 53.02 115 THR A O 1
ATOM 719 N N . PHE A 1 119 ? 2.265 23.024 210.639 1.00 54.61 116 PHE A N 1
ATOM 720 C CA . PHE A 1 119 ? 3.200 23.110 209.518 1.00 53.17 116 PHE A CA 1
ATOM 721 C C . PHE A 1 119 ? 2.841 24.264 208.572 1.00 52.93 116 PHE A C 1
ATOM 722 O O . PHE A 1 119 ? 1.655 24.544 208.364 1.00 53.89 116 PHE A O 1
ATOM 730 N N . PRO A 1 120 ? 3.856 24.926 207.972 1.00 51.66 117 PRO A N 1
ATOM 731 C CA . PRO A 1 120 ? 5.303 24.727 208.142 1.00 49.97 117 PRO A CA 1
ATOM 732 C C . PRO A 1 120 ? 5.709 24.874 209.600 1.00 48.31 117 PRO A C 1
ATOM 733 O O . PRO A 1 120 ? 5.323 25.856 210.239 1.00 47.60 117 PRO A O 1
ATOM 737 N N . PHE A 1 121 ? 6.471 23.905 210.115 1.00 47.66 118 PHE A N 1
ATOM 738 C CA . PHE A 1 121 ? 6.911 23.910 211.508 1.00 46.34 118 PHE A CA 1
ATOM 739 C C . PHE A 1 121 ? 8.260 24.607 211.702 1.00 45.09 118 PHE A C 1
ATOM 740 O O . PHE A 1 121 ? 9.308 24.115 211.267 1.00 44.82 118 PHE A O 1
ATOM 748 N N . ALA A 1 122 ? 8.195 25.760 212.369 1.00 44.34 119 ALA A N 1
ATOM 749 C CA . ALA A 1 122 ? 9.322 26.646 212.589 1.00 43.57 119 ALA A CA 1
ATOM 750 C C . ALA A 1 122 ? 9.833 26.568 214.032 1.00 43.54 119 ALA A C 1
ATOM 751 O O . ALA A 1 122 ? 9.158 27.002 214.961 1.00 44.22 119 ALA A O 1
ATOM 753 N N . ARG A 1 123 ? 11.044 26.059 214.212 1.00 43.70 120 ARG A N 1
ATOM 754 C CA . ARG A 1 123 ? 11.583 25.763 215.546 1.00 43.73 120 ARG A CA 1
ATOM 755 C C . ARG A 1 123 ? 12.978 26.352 215.735 1.00 43.34 120 ARG A C 1
ATOM 756 O O . ARG A 1 123 ? 13.793 26.359 214.794 1.00 43.54 120 ARG A O 1
ATOM 764 N N . TYR A 1 124 ? 13.275 26.815 216.944 1.00 42.87 121 TYR A N 1
ATOM 765 C CA . TYR A 1 124 ? 14.665 27.029 217.297 1.00 43.08 121 TYR A CA 1
ATOM 766 C C . TYR A 1 124 ? 15.082 26.053 218.385 1.00 44.15 121 TYR A C 1
ATOM 767 O O . TYR A 1 124 ? 14.259 25.630 219.192 1.00 44.53 121 TYR A O 1
ATOM 776 N N . GLN A 1 125 ? 16.358 25.673 218.371 1.00 45.26 122 GLN A N 1
ATOM 777 C CA . GLN A 1 125 ? 16.900 24.705 219.317 1.00 46.51 122 GLN A CA 1
ATOM 778 C C . GLN A 1 125 ? 18.291 25.150 219.696 1.00 47.20 122 GLN A C 1
ATOM 779 O O . GLN A 1 125 ? 19.123 25.412 218.822 1.00 47.59 122 GLN A O 1
ATOM 793 N N . ASP A 1 127 ? 20.400 23.471 222.172 1.00 50.77 124 ASP A N 1
ATOM 794 C CA . ASP A 1 127 ? 20.988 22.399 222.972 1.00 52.65 124 ASP A CA 1
ATOM 795 C C . ASP A 1 127 ? 22.489 22.232 222.736 1.00 53.76 124 ASP A C 1
ATOM 796 O O . ASP A 1 127 ? 23.006 22.606 221.677 1.00 53.54 124 ASP A O 1
ATOM 801 N N . VAL A 1 128 ? 23.183 21.660 223.721 1.00 55.42 125 VAL A N 1
ATOM 802 C CA . VAL A 1 128 ? 24.564 21.200 223.522 1.00 57.28 125 VAL A CA 1
ATOM 803 C C . VAL A 1 128 ? 24.545 19.911 222.703 1.00 59.08 125 VAL A C 1
ATOM 804 O O . VAL A 1 128 ? 23.572 19.157 222.752 1.00 59.51 125 VAL A O 1
ATOM 808 N N . VAL A 1 129 ? 25.606 19.674 221.935 1.00 60.84 126 VAL A N 1
ATOM 809 C CA . VAL A 1 129 ? 25.764 18.413 221.206 1.00 63.12 126 VAL A CA 1
ATOM 810 C C . VAL A 1 129 ? 27.163 17.841 221.448 1.00 65.85 126 VAL A C 1
ATOM 811 O O . VAL A 1 129 ? 28.086 18.584 221.786 1.00 66.03 126 VAL A O 1
ATOM 815 N N . PHE A 1 130 ? 27.304 16.527 221.264 1.00 68.60 127 PHE A N 1
ATOM 816 C CA . PHE A 1 130 ? 28.513 15.795 221.639 1.00 71.67 127 PHE A CA 1
ATOM 817 C C . PHE A 1 130 ? 29.129 15.029 220.461 1.00 74.63 127 PHE A C 1
ATOM 818 O O . PHE A 1 130 ? 28.485 14.148 219.885 1.00 75.60 127 PHE A O 1
ATOM 826 N N . ARG A 1 131 ? 30.371 15.375 220.116 1.00 76.94 128 ARG A N 1
ATOM 827 C CA . ARG A 1 131 ? 31.121 14.738 219.024 1.00 80.37 128 ARG A CA 1
ATOM 828 C C . ARG A 1 131 ? 32.505 14.347 219.511 1.00 83.60 128 ARG A C 1
ATOM 829 O O . ARG A 1 131 ? 33.173 15.132 220.183 1.00 83.32 128 ARG A O 1
ATOM 837 N N . GLY A 1 132 ? 32.936 13.136 219.169 1.00 87.28 129 GLY A N 1
ATOM 838 C CA . GLY A 1 132 ? 34.287 12.676 219.482 1.00 91.22 129 GLY A CA 1
ATOM 839 C C . GLY A 1 132 ? 35.197 12.884 218.291 1.00 93.26 129 GLY A C 1
ATOM 840 O O . GLY A 1 132 ? 34.752 12.790 217.146 1.00 93.15 129 GLY A O 1
ATOM 841 N N . GLU A 1 133 ? 36.464 13.194 218.548 1.00 95.56 130 GLU A N 1
ATOM 842 C CA . GLU A 1 133 ? 37.448 13.299 217.466 1.00 98.03 130 GLU A CA 1
ATOM 843 C C . GLU A 1 133 ? 38.741 12.539 217.776 1.00 101.53 130 GLU A C 1
ATOM 844 O O . GLU A 1 133 ? 39.524 12.234 216.873 1.00 103.65 130 GLU A O 1
ATOM 850 N N . PHE A 1 140 ? 36.716 20.531 220.783 1.00 76.66 137 PHE A N 1
ATOM 851 C CA . PHE A 1 140 ? 35.472 20.508 221.560 1.00 74.88 137 PHE A CA 1
ATOM 852 C C . PHE A 1 140 ? 34.655 19.243 221.305 1.00 74.51 137 PHE A C 1
ATOM 853 O O . PHE A 1 140 ? 34.194 19.008 220.184 1.00 74.37 137 PHE A O 1
ATOM 861 N N . ARG A 1 141 ? 34.486 18.438 222.352 1.00 74.36 138 ARG A N 1
ATOM 862 C CA . ARG A 1 141 ? 33.647 17.245 222.300 1.00 73.63 138 ARG A CA 1
ATOM 863 C C . ARG A 1 141 ? 32.203 17.560 222.707 1.00 70.84 138 ARG A C 1
ATOM 864 O O . ARG A 1 141 ? 31.290 16.776 222.446 1.00 70.37 138 ARG A O 1
ATOM 872 N N . GLN A 1 142 ? 32.018 18.719 223.337 1.00 68.67 139 GLN A N 1
ATOM 873 C CA . GLN A 1 142 ? 30.701 19.263 223.668 1.00 65.97 139 GLN A CA 1
ATOM 874 C C . GLN A 1 142 ? 30.646 20.734 223.246 1.00 63.80 139 GLN A C 1
ATOM 875 O O . GLN A 1 142 ? 31.505 21.532 223.630 1.00 63.94 139 GLN A O 1
ATOM 881 N N . PHE A 1 143 ? 29.630 21.085 222.463 1.00 61.65 140 PHE A N 1
ATOM 882 C CA . PHE A 1 143 ? 29.473 22.449 221.979 1.00 59.70 140 PHE A CA 1
ATOM 883 C C . PHE A 1 143 ? 28.019 22.747 221.667 1.00 57.82 140 PHE A C 1
ATOM 884 O O . PHE A 1 143 ? 27.264 21.856 221.241 1.00 57.64 140 PHE A O 1
ATOM 892 N N . ARG A 1 144 ? 27.637 24.005 221.879 1.00 56.21 141 ARG A N 1
ATOM 893 C CA . ARG A 1 144 ? 26.278 24.430 221.625 1.00 54.46 141 ARG A CA 1
ATOM 894 C C . ARG A 1 144 ? 26.086 24.873 220.199 1.00 53.53 141 ARG A C 1
ATOM 895 O O . ARG A 1 144 ? 26.945 25.527 219.610 1.00 53.67 141 ARG A O 1
ATOM 903 N N . GLN A 1 145 ? 24.932 24.502 219.662 1.00 52.78 142 GLN A N 1
ATOM 904 C CA . GLN A 1 145 ? 24.497 24.942 218.356 1.00 52.15 142 GLN A CA 1
ATOM 905 C C . GLN A 1 145 ? 23.163 25.664 218.504 1.00 50.29 142 GLN A C 1
ATOM 906 O O . GLN A 1 145 ? 22.255 25.198 219.195 1.00 49.96 142 GLN A O 1
ATOM 912 N N . CYS A 1 146 ? 23.068 26.822 217.869 1.00 49.08 143 CYS A N 1
ATOM 913 C CA . CYS A 1 146 ? 21.835 27.587 217.839 1.00 47.72 143 CYS A CA 1
ATOM 914 C C . CYS A 1 146 ? 21.245 27.456 216.454 1.00 46.34 143 CYS A C 1
ATOM 915 O O . CYS A 1 146 ? 21.811 27.976 215.493 1.00 46.56 143 CYS A O 1
ATOM 918 N N . ASP A 1 147 ? 20.145 26.715 216.346 1.00 44.93 144 ASP A N 1
ATOM 919 C CA . ASP A 1 147 ? 19.591 26.358 215.033 1.00 44.29 144 ASP A CA 1
ATOM 920 C C . ASP A 1 147 ? 18.164 26.859 214.880 1.00 43.28 144 ASP A C 1
ATOM 921 O O . ASP A 1 147 ? 17.384 26.850 215.855 1.00 43.15 144 ASP A O 1
ATOM 926 N N . ILE A 1 148 ? 17.832 27.307 213.669 1.00 41.96 145 ILE A N 1
ATOM 927 C CA . ILE A 1 148 ? 16.433 27.419 213.277 1.00 41.01 145 ILE A CA 1
ATOM 928 C C . ILE A 1 148 ? 16.200 26.658 211.997 1.00 41.19 145 ILE A C 1
ATOM 929 O O . ILE A 1 148 ? 17.039 26.632 211.118 1.00 41.22 145 ILE A O 1
ATOM 934 N N . ASP A 1 149 ? 15.052 26.013 211.928 1.00 41.60 146 ASP A N 1
ATOM 935 C CA . ASP A 1 149 ? 14.614 25.332 210.739 1.00 42.69 146 ASP A CA 1
ATOM 936 C C . ASP A 1 149 ? 13.128 25.578 210.595 1.00 43.03 146 ASP A C 1
ATOM 937 O O . ASP A 1 149 ? 12.404 25.670 211.595 1.00 42.50 146 ASP A O 1
ATOM 942 N N . VAL A 1 150 ? 12.692 25.737 209.349 1.00 44.12 147 VAL A N 1
ATOM 943 C CA . VAL A 1 150 ? 11.289 25.641 209.010 1.00 45.27 147 VAL A CA 1
ATOM 944 C C . VAL A 1 150 ? 11.177 24.379 208.204 1.00 47.12 147 VAL A C 1
ATOM 945 O O . VAL A 1 150 ? 11.893 24.211 207.211 1.00 47.73 147 VAL A O 1
ATOM 949 N N . VAL A 1 151 ? 10.285 23.491 208.628 1.00 48.62 148 VAL A N 1
ATOM 950 C CA . VAL A 1 151 ? 10.020 22.272 207.880 1.00 51.07 148 VAL A CA 1
ATOM 951 C C . VAL A 1 151 ? 8.580 22.257 207.390 1.00 52.60 148 VAL A C 1
ATOM 952 O O . VAL A 1 151 ? 7.654 22.471 208.161 1.00 52.34 148 VAL A O 1
ATOM 956 N N . GLY A 1 152 ? 8.410 22.008 206.097 1.00 54.79 149 GLY A N 1
ATOM 957 C CA . GLY A 1 152 ? 7.095 21.991 205.476 1.00 57.06 149 GLY A CA 1
ATOM 958 C C . GLY A 1 152 ? 6.635 20.600 205.102 1.00 59.96 149 GLY A C 1
ATOM 959 O O . GLY A 1 152 ? 7.427 19.651 205.050 1.00 60.13 149 GLY A O 1
ATOM 960 N N . ARG A 1 153 ? 5.340 20.484 204.828 1.00 62.52 150 ARG A N 1
ATOM 961 C CA . ARG A 1 153 ? 4.728 19.186 204.590 1.00 65.86 150 ARG A CA 1
ATOM 962 C C . ARG A 1 153 ? 5.042 18.608 203.203 1.00 67.65 150 ARG A C 1
ATOM 963 O O . ARG A 1 153 ? 5.669 17.555 203.126 1.00 69.60 150 ARG A O 1
ATOM 971 N N . GLU A 1 154 ? 4.636 19.265 202.117 1.00 69.90 151 GLU A N 1
ATOM 972 C CA . GLU A 1 154 ? 4.974 18.749 200.766 1.00 69.78 151 GLU A CA 1
ATOM 973 C C . GLU A 1 154 ? 5.829 19.721 199.953 1.00 66.32 151 GLU A C 1
ATOM 974 O O . GLU A 1 154 ? 6.539 19.335 199.015 1.00 66.34 151 GLU A O 1
ATOM 980 N N . LYS A 1 155 ? 5.731 20.987 200.334 1.00 62.75 152 LYS A N 1
ATOM 981 C CA . LYS A 1 155 ? 6.291 22.094 199.606 1.00 59.10 152 LYS A CA 1
ATOM 982 C C . LYS A 1 155 ? 6.581 23.136 200.669 1.00 56.38 152 LYS A C 1
ATOM 983 O O . LYS A 1 155 ? 5.964 23.111 201.750 1.00 57.13 152 LYS A O 1
ATOM 985 N N . LEU A 1 156 ? 7.519 24.035 200.388 1.00 52.57 153 LEU A N 1
ATOM 986 C CA . LEU A 1 156 ? 7.868 25.082 201.331 1.00 49.46 153 LEU A CA 1
ATOM 987 C C . LEU A 1 156 ? 8.211 26.330 200.555 1.00 47.33 153 LEU A C 1
ATOM 988 O O . LEU A 1 156 ? 9.051 26.299 199.669 1.00 46.85 153 LEU A O 1
ATOM 993 N N . SER A 1 157 ? 7.563 27.436 200.899 1.00 46.02 154 SER A N 1
ATOM 994 C CA . SER A 1 157 ? 7.760 28.689 200.196 1.00 44.02 154 SER A CA 1
ATOM 995 C C . SER A 1 157 ? 9.231 29.081 200.178 1.00 42.55 154 SER A C 1
ATOM 996 O O . SER A 1 157 ? 9.937 28.914 201.169 1.00 42.59 154 SER A O 1
ATOM 999 N N . LEU A 1 158 ? 9.694 29.596 199.044 1.00 41.03 155 LEU A N 1
ATOM 1000 C CA . LEU A 1 158 ? 11.050 30.102 198.962 1.00 39.06 155 LEU A CA 1
ATOM 1001 C C . LEU A 1 158 ? 11.209 31.326 199.854 1.00 38.83 155 LEU A C 1
ATOM 1002 O O . LEU A 1 158 ? 12.335 31.748 200.143 1.00 38.57 155 LEU A O 1
ATOM 1007 N N . LEU A 1 159 ? 10.081 31.881 200.306 1.00 39.11 156 LEU A N 1
ATOM 1008 C CA . LEU A 1 159 ? 10.106 33.064 201.179 1.00 39.01 156 LEU A CA 1
ATOM 1009 C C . LEU A 1 159 ? 10.686 32.766 202.574 1.00 38.74 156 LEU A C 1
ATOM 1010 O O . LEU A 1 159 ? 11.230 33.661 203.229 1.00 38.47 156 LEU A O 1
ATOM 1015 N N . TYR A 1 160 ? 10.611 31.506 203.002 1.00 38.66 157 TYR A N 1
ATOM 1016 C CA . TYR A 1 160 ? 11.312 31.093 204.200 1.00 38.77 157 TYR A CA 1
ATOM 1017 C C . TYR A 1 160 ? 12.825 31.153 203.958 1.00 38.80 157 TYR A C 1
ATOM 1018 O O . TYR A 1 160 ? 13.598 31.507 204.858 1.00 38.72 157 TYR A O 1
ATOM 1027 N N . ASP A 1 161 ? 13.250 30.836 202.739 1.00 39.33 158 ASP A N 1
ATOM 1028 C CA . ASP A 1 161 ? 14.668 30.958 202.388 1.00 39.85 158 ASP A CA 1
ATOM 1029 C C . ASP A 1 161 ? 15.125 32.408 202.423 1.00 39.38 158 ASP A C 1
ATOM 1030 O O . ASP A 1 161 ? 16.265 32.686 202.783 1.00 39.31 158 ASP A O 1
ATOM 1035 N N . ALA A 1 162 ? 14.235 33.322 202.039 1.00 39.78 159 ALA A N 1
ATOM 1036 C CA . ALA A 1 162 ? 14.553 34.760 201.986 1.00 39.44 159 ALA A CA 1
ATOM 1037 C C . ALA A 1 162 ? 14.649 35.390 203.371 1.00 39.49 159 ALA A C 1
ATOM 1038 O O . ALA A 1 162 ? 15.386 36.357 203.553 1.00 39.49 159 ALA A O 1
ATOM 1040 N N . GLN A 1 163 ? 13.906 34.847 204.343 1.00 39.67 160 GLN A N 1
ATOM 1041 C CA . GLN A 1 163 ? 13.929 35.385 205.706 1.00 39.53 160 GLN A CA 1
ATOM 1042 C C . GLN A 1 163 ? 15.282 35.169 206.374 1.00 39.04 160 GLN A C 1
ATOM 1043 O O . GLN A 1 163 ? 15.693 35.944 207.232 1.00 39.47 160 GLN A O 1
ATOM 1057 N N . PRO A 1 165 ? 18.551 35.417 205.484 1.00 37.88 162 PRO A N 1
ATOM 1058 C CA . PRO A 1 165 ? 19.540 36.492 205.579 1.00 37.90 162 PRO A CA 1
ATOM 1059 C C . PRO A 1 165 ? 19.063 37.683 206.423 1.00 38.23 162 PRO A C 1
ATOM 1060 O O . PRO A 1 165 ? 19.872 38.311 207.121 1.00 39.06 162 PRO A O 1
ATOM 1064 N N . ALA A 1 166 ? 17.765 37.973 206.369 1.00 37.87 163 ALA A N 1
ATOM 1065 C CA . ALA A 1 166 ? 17.137 38.955 207.253 1.00 38.04 163 ALA A CA 1
ATOM 1066 C C . ALA A 1 166 ? 17.372 38.590 208.726 1.00 38.30 163 ALA A C 1
ATOM 1067 O O . ALA A 1 166 ? 17.752 39.438 209.540 1.00 38.60 163 ALA A O 1
ATOM 1069 N N . ILE A 1 167 ? 17.176 37.316 209.054 1.00 38.00 164 ILE A N 1
ATOM 1070 C CA . ILE A 1 167 ? 17.385 36.852 210.409 1.00 38.25 164 ILE A CA 1
ATOM 1071 C C . ILE A 1 167 ? 18.870 36.966 210.776 1.00 38.49 164 ILE A C 1
ATOM 1072 O O . ILE A 1 167 ? 19.226 37.530 211.824 1.00 38.72 164 ILE A O 1
ATOM 1077 N N . ILE A 1 168 ? 19.738 36.493 209.886 1.00 38.22 165 ILE A N 1
ATOM 1078 C CA . ILE A 1 168 ? 21.180 36.591 210.121 1.00 38.55 165 ILE A CA 1
ATOM 1079 C C . ILE A 1 168 ? 21.599 38.045 210.352 1.00 38.43 165 ILE A C 1
ATOM 1080 O O . ILE A 1 168 ? 22.286 38.345 211.344 1.00 38.92 165 ILE A O 1
ATOM 1085 N N . THR A 1 169 ? 21.170 38.930 209.445 1.00 37.41 166 THR A N 1
ATOM 1086 C CA . THR A 1 169 ? 21.486 40.359 209.533 1.00 37.20 166 THR A CA 1
ATOM 1087 C C . THR A 1 169 ? 21.116 40.948 210.899 1.00 38.11 166 THR A C 1
ATOM 1088 O O . THR A 1 169 ? 21.980 41.527 211.548 1.00 38.42 166 THR A O 1
ATOM 1092 N N . GLU A 1 170 ? 19.852 40.798 211.322 1.00 38.51 167 GLU A N 1
ATOM 1093 C CA . GLU A 1 170 ? 19.397 41.254 212.654 1.00 40.65 167 GLU A CA 1
ATOM 1094 C C . GLU A 1 170 ? 20.271 40.724 213.807 1.00 40.09 167 GLU A C 1
ATOM 1095 O O . GLU A 1 170 ? 20.676 41.497 214.660 1.00 40.70 167 GLU A O 1
ATOM 1101 N N . ILE A 1 171 ? 20.569 39.422 213.809 1.00 39.29 168 ILE A N 1
ATOM 1102 C CA . ILE A 1 171 ? 21.427 38.806 214.818 1.00 40.04 168 ILE A CA 1
ATOM 1103 C C . ILE A 1 171 ? 22.802 39.476 214.986 1.00 41.61 168 ILE A C 1
ATOM 1104 O O . ILE A 1 171 ? 23.151 39.918 216.086 1.00 42.90 168 ILE A O 1
ATOM 1109 N N . PHE A 1 172 ? 23.591 39.543 213.918 1.00 41.89 169 PHE A N 1
ATOM 1110 C CA . PHE A 1 172 ? 24.946 40.098 214.032 1.00 43.34 169 PHE A CA 1
ATOM 1111 C C . PHE A 1 172 ? 25.038 41.636 214.037 1.00 44.71 169 PHE A C 1
ATOM 1112 O O . PHE A 1 172 ? 26.100 42.197 214.333 1.00 45.69 169 PHE A O 1
ATOM 1120 N N . GLU A 1 173 ? 23.929 42.311 213.742 1.00 45.07 170 GLU A N 1
ATOM 1121 C CA . GLU A 1 173 ? 23.852 43.744 214.018 1.00 47.19 170 GLU A CA 1
ATOM 1122 C C . GLU A 1 173 ? 23.662 43.984 215.513 1.00 47.74 170 GLU A C 1
ATOM 1123 O O . GLU A 1 173 ? 24.188 44.952 216.058 1.00 49.13 170 GLU A O 1
ATOM 1129 N N . ALA A 1 174 ? 22.943 43.091 216.181 1.00 47.00 171 ALA A N 1
ATOM 1130 C CA . ALA A 1 174 ? 22.727 43.242 217.607 1.00 48.13 171 ALA A CA 1
ATOM 1131 C C . ALA A 1 174 ? 24.001 42.893 218.387 1.00 49.16 171 ALA A C 1
ATOM 1132 O O . ALA A 1 174 ? 24.373 43.585 219.339 1.00 51.09 171 ALA A O 1
ATOM 1134 N N . VAL A 1 175 ? 24.668 41.828 217.953 1.00 48.53 172 VAL A N 1
ATOM 1135 C CA . VAL A 1 175 ? 25.912 41.333 218.541 1.00 49.26 172 VAL A CA 1
ATOM 1136 C C . VAL A 1 175 ? 27.068 42.346 218.367 1.00 49.90 172 VAL A C 1
ATOM 1137 O O . VAL A 1 175 ? 27.976 42.418 219.200 1.00 51.09 172 VAL A O 1
ATOM 1141 N N . ASN A 1 176 ? 27.019 43.112 217.279 1.00 49.11 173 ASN A N 1
ATOM 1142 C CA . ASN A 1 176 ? 27.858 44.285 217.083 1.00 49.86 173 ASN A CA 1
ATOM 1143 C C . ASN A 1 176 ? 29.363 43.985 217.056 1.00 50.24 173 ASN A C 1
ATOM 1144 O O . ASN A 1 176 ? 30.124 44.440 217.921 1.00 51.75 173 ASN A O 1
ATOM 1149 N N . ILE A 1 177 ? 29.794 43.237 216.039 1.00 48.69 174 ILE A N 1
ATOM 1150 C CA . ILE A 1 177 ? 31.194 42.787 215.949 1.00 48.17 174 ILE A CA 1
ATOM 1151 C C . ILE A 1 177 ? 31.889 43.164 214.628 1.00 47.06 174 ILE A C 1
ATOM 1152 O O . ILE A 1 177 ? 32.845 42.503 214.209 1.00 47.30 174 ILE A O 1
ATOM 1157 N N . GLY A 1 178 ? 31.412 44.238 213.996 1.00 45.59 175 GLY A N 1
ATOM 1158 C CA . GLY A 1 178 ? 31.840 44.628 212.657 1.00 43.77 175 GLY A CA 1
ATOM 1159 C C . GLY A 1 178 ? 30.889 44.200 211.549 1.00 41.28 175 GLY A C 1
ATOM 1160 O O . GLY A 1 178 ? 30.054 43.333 211.726 1.00 40.48 175 GLY A O 1
ATOM 1161 N N . ASP A 1 179 ? 31.025 44.814 210.387 1.00 40.76 176 ASP A N 1
ATOM 1162 C CA . ASP A 1 179 ? 30.275 44.429 209.196 1.00 39.20 176 ASP A CA 1
ATOM 1163 C C . ASP A 1 179 ? 30.522 42.988 208.733 1.00 38.67 176 ASP A C 1
ATOM 1164 O O . ASP A 1 179 ? 31.541 42.390 209.046 1.00 39.66 176 ASP A O 1
ATOM 1169 N N . PHE A 1 180 ? 29.579 42.450 207.970 1.00 37.83 177 PHE A N 1
ATOM 1170 C CA . PHE A 1 180 ? 29.591 41.053 207.555 1.00 37.61 177 PHE A CA 1
ATOM 1171 C C . PHE A 1 180 ? 28.870 40.912 206.225 1.00 37.58 177 PHE A C 1
ATOM 1172 O O . PHE A 1 180 ? 28.087 41.783 205.839 1.00 37.98 177 PHE A O 1
ATOM 1180 N N . VAL A 1 181 ? 29.133 39.821 205.518 1.00 37.96 178 VAL A N 1
ATOM 1181 C CA . VAL A 1 181 ? 28.479 39.587 204.237 1.00 38.29 178 VAL A CA 1
ATOM 1182 C C . VAL A 1 181 ? 27.903 38.178 204.243 1.00 38.55 178 VAL A C 1
ATOM 1183 O O . VAL A 1 181 ? 28.605 37.192 204.512 1.00 40.00 178 VAL A O 1
ATOM 1187 N N . ILE A 1 182 ? 26.616 38.095 203.968 1.00 37.86 179 ILE A N 1
ATOM 1188 C CA . ILE A 1 182 ? 25.952 36.834 203.819 1.00 37.48 179 ILE A CA 1
ATOM 1189 C C . ILE A 1 182 ? 26.101 36.431 202.359 1.00 37.88 179 ILE A C 1
ATOM 1190 O O . ILE A 1 182 ? 25.451 37.011 201.462 1.00 37.15 179 ILE A O 1
ATOM 1195 N N . ARG A 1 183 ? 26.969 35.448 202.128 1.00 38.74 180 ARG A N 1
ATOM 1196 C CA . ARG A 1 183 ? 27.171 34.888 200.798 1.00 39.95 180 ARG A CA 1
ATOM 1197 C C . ARG A 1 183 ? 26.116 33.837 200.509 1.00 39.53 180 ARG A C 1
ATOM 1198 O O . ARG A 1 183 ? 25.949 32.900 201.284 1.00 40.27 180 ARG A O 1
ATOM 1206 N N . ILE A 1 184 ? 25.397 34.004 199.402 1.00 38.84 181 ILE A N 1
ATOM 1207 C CA . ILE A 1 184 ? 24.257 33.141 199.061 1.00 38.21 181 ILE A CA 1
ATOM 1208 C C . ILE A 1 184 ? 24.469 32.448 197.706 1.00 38.51 181 ILE A C 1
ATOM 1209 O O . ILE A 1 184 ? 25.014 33.033 196.741 1.00 38.11 181 ILE A O 1
ATOM 1214 N N . ASN A 1 185 ? 24.029 31.193 197.638 1.00 38.45 182 ASN A N 1
ATOM 1215 C CA . ASN A 1 185 ? 24.064 30.436 196.392 1.00 38.47 182 ASN A CA 1
ATOM 1216 C C . ASN A 1 185 ? 22.807 29.541 196.266 1.00 38.22 182 ASN A C 1
ATOM 1217 O O . ASN A 1 185 ? 21.858 29.661 197.061 1.00 37.74 182 ASN A O 1
ATOM 1222 N N . ASN A 1 186 ? 22.777 28.690 195.249 1.00 38.30 183 ASN A N 1
ATOM 1223 C CA . ASN A 1 186 ? 21.734 27.699 195.118 1.00 38.51 183 ASN A CA 1
ATOM 1224 C C . ASN A 1 186 ? 22.311 26.474 194.435 1.00 40.02 183 ASN A C 1
ATOM 1225 O O . ASN A 1 186 ? 22.866 26.572 193.337 1.00 39.85 183 ASN A O 1
ATOM 1230 N N . ARG A 1 187 ? 22.174 25.325 195.107 1.00 41.41 184 ARG A N 1
ATOM 1231 C CA . ARG A 1 187 ? 22.781 24.064 194.667 1.00 43.60 184 ARG A CA 1
ATOM 1232 C C . ARG A 1 187 ? 22.344 23.648 193.287 1.00 43.56 184 ARG A C 1
ATOM 1233 O O . ARG A 1 187 ? 23.097 23.007 192.573 1.00 44.42 184 ARG A O 1
ATOM 1241 N N . LYS A 1 188 ? 21.117 23.997 192.919 1.00 35.82 185 LYS A N 1
ATOM 1242 C CA . LYS A 1 188 ? 20.634 23.692 191.585 1.00 36.37 185 LYS A CA 1
ATOM 1243 C C . LYS A 1 188 ? 21.393 24.469 190.508 1.00 35.62 185 LYS A C 1
ATOM 1244 O O . LYS A 1 188 ? 21.492 24.007 189.387 1.00 36.13 185 LYS A O 1
ATOM 1250 N N . VAL A 1 189 ? 21.920 25.639 190.851 1.00 35.02 186 VAL A N 1
ATOM 1251 C CA . VAL A 1 189 ? 22.729 26.406 189.922 1.00 35.13 186 VAL A CA 1
ATOM 1252 C C . VAL A 1 189 ? 24.097 25.732 189.737 1.00 35.29 186 VAL A C 1
ATOM 1253 O O . VAL A 1 189 ? 24.563 25.573 188.606 1.00 35.80 186 VAL A O 1
ATOM 1257 N N . LEU A 1 190 ? 24.733 25.341 190.843 1.00 35.06 187 LEU A N 1
ATOM 1258 C CA . LEU A 1 190 ? 26.020 24.650 190.786 1.00 35.41 187 LEU A CA 1
ATOM 1259 C C . LEU A 1 190 ? 25.906 23.265 190.091 1.00 37.00 187 LEU A C 1
ATOM 1260 O O . LEU A 1 190 ? 26.562 23.013 189.062 1.00 37.28 187 LEU A O 1
ATOM 1265 N N . THR A 1 191 ? 25.066 22.381 190.638 1.00 37.78 188 THR A N 1
ATOM 1266 C CA . THR A 1 191 ? 24.810 21.092 190.011 1.00 39.08 188 THR A CA 1
ATOM 1267 C C . THR A 1 191 ? 24.287 21.251 188.570 1.00 39.42 188 THR A C 1
ATOM 1268 O O . THR A 1 191 ? 24.731 20.540 187.645 1.00 39.92 188 THR A O 1
ATOM 1272 N N . GLY A 1 192 ? 23.369 22.192 188.385 1.00 38.76 189 GLY A N 1
ATOM 1273 C CA . GLY A 1 192 ? 22.815 22.444 187.077 1.00 39.22 189 GLY A CA 1
ATOM 1274 C C . GLY A 1 192 ? 23.896 22.803 186.084 1.00 39.03 189 GLY A C 1
ATOM 1275 O O . GLY A 1 192 ? 23.861 22.332 184.937 1.00 40.09 189 GLY A O 1
ATOM 1276 N N . PHE A 1 193 ? 24.863 23.615 186.513 1.00 38.05 190 PHE A N 1
ATOM 1277 C CA . PHE A 1 193 ? 25.965 23.997 185.622 1.00 38.25 190 PHE A CA 1
ATOM 1278 C C . PHE A 1 193 ? 26.823 22.818 185.177 1.00 39.23 190 PHE A C 1
ATOM 1279 O O . PHE A 1 193 ? 27.152 22.687 183.993 1.00 40.13 190 PHE A O 1
ATOM 1287 N N . PHE A 1 194 ? 27.192 21.971 186.128 1.00 40.03 191 PHE A N 1
ATOM 1288 C CA . PHE A 1 194 ? 27.956 20.767 185.825 1.00 41.26 191 PHE A CA 1
ATOM 1289 C C . PHE A 1 194 ? 27.194 19.819 184.918 1.00 42.85 191 PHE A C 1
ATOM 1290 O O . PHE A 1 194 ? 27.780 19.216 184.024 1.00 43.87 191 PHE A O 1
ATOM 1298 N N . GLN A 1 195 ? 25.884 19.699 185.126 1.00 43.78 192 GLN A N 1
ATOM 1299 C CA . GLN A 1 195 ? 25.065 18.876 184.249 1.00 45.68 192 GLN A CA 1
ATOM 1300 C C . GLN A 1 195 ? 25.129 19.324 182.797 1.00 46.47 192 GLN A C 1
ATOM 1301 O O . GLN A 1 195 ? 25.065 18.492 181.903 1.00 47.97 192 GLN A O 1
ATOM 1307 N N . SER A 1 196 ? 25.260 20.626 182.552 1.00 46.11 193 SER A N 1
ATOM 1308 C CA . SER A 1 196 ? 25.300 21.120 181.174 1.00 47.23 193 SER A CA 1
ATOM 1309 C C . SER A 1 196 ? 26.610 20.747 180.461 1.00 47.39 193 SER A C 1
ATOM 1310 O O . SER A 1 196 ? 26.687 20.782 179.229 1.00 48.16 193 SER A O 1
ATOM 1313 N N . LEU A 1 197 ? 27.632 20.377 181.236 1.00 46.62 194 LEU A N 1
ATOM 1314 C CA . LEU A 1 197 ? 28.904 19.948 180.643 1.00 47.29 194 LEU A CA 1
ATOM 1315 C C . LEU A 1 197 ? 28.888 18.456 180.334 1.00 48.40 194 LEU A C 1
ATOM 1316 O O . LEU A 1 197 ? 29.805 17.935 179.710 1.00 49.15 194 LEU A O 1
ATOM 1321 N N . ASN A 1 198 ? 27.819 17.791 180.760 1.00 49.08 195 ASN A N 1
ATOM 1322 C CA . ASN A 1 198 ? 27.554 16.396 180.429 1.00 50.62 195 ASN A CA 1
ATOM 1323 C C . ASN A 1 198 ? 28.341 15.373 181.216 1.00 50.29 195 ASN A C 1
ATOM 1324 O O . ASN A 1 198 ? 28.514 14.254 180.755 1.00 51.95 195 ASN A O 1
ATOM 1329 N N . ILE A 1 199 ? 28.792 15.742 182.404 1.00 48.68 196 ILE A N 1
ATOM 1330 C CA . ILE A 1 199 ? 29.562 14.827 183.222 1.00 48.05 196 ILE A CA 1
ATOM 1331 C C . ILE A 1 199 ? 28.641 14.042 184.157 1.00 47.79 196 ILE A C 1
ATOM 1332 O O . ILE A 1 199 ? 27.579 14.528 184.546 1.00 47.96 196 ILE A O 1
ATOM 1337 N N . SER A 1 200 ? 29.048 12.821 184.499 1.00 47.57 197 SER A N 1
ATOM 1338 C CA . SER A 1 200 ? 28.302 11.960 185.416 1.00 46.89 197 SER A CA 1
ATOM 1339 C C . SER A 1 200 ? 27.974 12.639 186.754 1.00 45.79 197 SER A C 1
ATOM 1340 O O . SER A 1 200 ? 28.662 13.560 187.210 1.00 44.18 197 SER A O 1
ATOM 1343 N N . GLU A 1 201 ? 26.918 12.144 187.386 1.00 46.37 198 GLU A N 1
ATOM 1344 C CA . GLU A 1 201 ? 26.514 12.613 188.691 1.00 45.80 198 GLU A CA 1
ATOM 1345 C C . GLU A 1 201 ? 27.684 12.436 189.656 1.00 44.24 198 GLU A C 1
ATOM 1346 O O . GLU A 1 201 ? 27.958 13.312 190.498 1.00 43.18 198 GLU A O 1
ATOM 1352 N N . THR A 1 202 ? 28.407 11.332 189.490 1.00 43.55 199 THR A N 1
ATOM 1353 C CA . THR A 1 202 ? 29.542 11.052 190.360 1.00 42.43 199 THR A CA 1
ATOM 1354 C C . THR A 1 202 ? 30.703 12.052 190.226 1.00 41.26 199 THR A C 1
ATOM 1355 O O . THR A 1 202 ? 31.222 12.526 191.242 1.00 40.86 199 THR A O 1
ATOM 1359 N N . GLN A 1 203 ? 31.080 12.389 188.993 1.00 40.45 200 GLN A N 1
ATOM 1360 C CA . GLN A 1 203 ? 32.114 13.373 188.760 1.00 39.20 200 GLN A CA 1
ATOM 1361 C C . GLN A 1 203 ? 31.694 14.726 189.320 1.00 38.76 200 GLN A C 1
ATOM 1362 O O . GLN A 1 203 ? 32.536 15.459 189.865 1.00 38.59 200 GLN A O 1
ATOM 1368 N N . ILE A 1 204 ? 30.398 15.049 189.178 1.00 38.80 201 ILE A N 1
ATOM 1369 C CA . ILE A 1 204 ? 29.828 16.322 189.642 1.00 37.98 201 ILE A CA 1
ATOM 1370 C C . ILE A 1 204 ? 30.086 16.507 191.136 1.00 38.43 201 ILE A C 1
ATOM 1371 O O . ILE A 1 204 ? 30.637 17.526 191.539 1.00 37.48 201 ILE A O 1
ATOM 1376 N N . LYS A 1 205 ? 29.718 15.506 191.942 1.00 40.19 202 LYS A N 1
ATOM 1377 C CA . LYS A 1 205 ? 29.979 15.536 193.390 1.00 41.44 202 LYS A CA 1
ATOM 1378 C C . LYS A 1 205 ? 31.454 15.781 193.713 1.00 41.24 202 LYS A C 1
ATOM 1379 O O . LYS A 1 205 ? 31.788 16.640 194.536 1.00 40.96 202 LYS A O 1
ATOM 1385 N N . SER A 1 206 ? 32.348 15.046 193.066 1.00 41.56 203 SER A N 1
ATOM 1386 C CA . SER A 1 206 ? 33.743 15.241 193.404 1.00 41.88 203 SER A CA 1
ATOM 1387 C C . SER A 1 206 ? 34.304 16.553 192.816 1.00 41.18 203 SER A C 1
ATOM 1388 O O . SER A 1 206 ? 35.251 17.111 193.356 1.00 40.91 203 SER A O 1
ATOM 1391 N N . CYS A 1 207 ? 33.698 17.051 191.741 1.00 41.23 204 CYS A N 1
ATOM 1392 C CA . CYS A 1 207 ? 34.022 18.384 191.245 1.00 41.48 204 CYS A CA 1
ATOM 1393 C C . CYS A 1 207 ? 33.585 19.468 192.228 1.00 41.46 204 CYS A C 1
ATOM 1394 O O . CYS A 1 207 ? 34.342 20.413 192.480 1.00 41.56 204 CYS A O 1
ATOM 1397 N N . ILE A 1 208 ? 32.368 19.342 192.771 1.00 41.58 205 ILE A N 1
ATOM 1398 C CA . ILE A 1 208 ? 31.842 20.317 193.724 1.00 41.23 205 ILE A CA 1
ATOM 1399 C C . ILE A 1 208 ? 32.782 20.324 194.930 1.00 41.43 205 ILE A C 1
ATOM 1400 O O . ILE A 1 208 ? 33.106 21.363 195.496 1.00 41.29 205 ILE A O 1
ATOM 1405 N N . SER A 1 209 ? 33.268 19.147 195.276 1.00 42.21 206 SER A N 1
ATOM 1406 C CA . SER A 1 209 ? 34.172 18.985 196.409 1.00 42.71 206 SER A CA 1
ATOM 1407 C C . SER A 1 209 ? 35.546 19.637 196.202 1.00 42.46 206 SER A C 1
ATOM 1408 O O . SER A 1 209 ? 36.119 20.167 197.150 1.00 43.29 206 SER A O 1
ATOM 1411 N N . ILE A 1 210 ? 36.063 19.612 194.972 1.00 41.73 207 ILE A N 1
ATOM 1412 C CA . ILE A 1 210 ? 37.273 20.373 194.625 1.00 41.45 207 ILE A CA 1
ATOM 1413 C C . ILE A 1 210 ? 37.000 21.892 194.670 1.00 42.46 207 ILE A C 1
ATOM 1414 O O . ILE A 1 210 ? 37.802 22.667 195.215 1.00 42.94 207 ILE A O 1
ATOM 1419 N N . ILE A 1 211 ? 35.864 22.301 194.104 1.00 43.09 208 ILE A N 1
ATOM 1420 C CA . ILE A 1 211 ? 35.464 23.698 194.073 1.00 44.13 208 ILE A CA 1
ATOM 1421 C C . ILE A 1 211 ? 35.309 24.236 195.504 1.00 45.53 208 ILE A C 1
ATOM 1422 O O . ILE A 1 211 ? 35.547 25.408 195.766 1.00 46.02 208 ILE A O 1
ATOM 1427 N N . ASP A 1 212 ? 34.944 23.363 196.432 1.00 47.05 209 ASP A N 1
ATOM 1428 C CA . ASP A 1 212 ? 34.834 23.760 197.820 1.00 48.66 209 ASP A CA 1
ATOM 1429 C C . ASP A 1 212 ? 36.189 24.101 198.440 1.00 49.42 209 ASP A C 1
ATOM 1430 O O . ASP A 1 212 ? 36.240 24.753 199.477 1.00 50.54 209 ASP A O 1
ATOM 1435 N N . ASN A 1 213 ? 37.273 23.655 197.817 1.00 49.52 210 ASN A N 1
ATOM 1436 C CA . ASN A 1 213 ? 38.620 23.878 198.325 1.00 49.98 210 ASN A CA 1
ATOM 1437 C C . ASN A 1 213 ? 39.385 24.933 197.536 1.00 49.52 210 ASN A C 1
ATOM 1438 O O . ASN A 1 213 ? 40.581 25.145 197.756 1.00 50.22 210 ASN A O 1
ATOM 1443 N N . LEU A 1 214 ? 38.688 25.586 196.615 1.00 48.27 211 LEU A N 1
ATOM 1444 C CA . LEU A 1 214 ? 39.285 26.542 195.697 1.00 48.36 211 LEU A CA 1
ATOM 1445 C C . LEU A 1 214 ? 40.196 27.590 196.341 1.00 49.62 211 LEU A C 1
ATOM 1446 O O . LEU A 1 214 ? 41.329 27.797 195.878 1.00 50.39 211 LEU A O 1
ATOM 1451 N N . GLU A 1 215 ? 39.698 28.254 197.391 1.00 49.93 212 GLU A N 1
ATOM 1452 C CA . GLU A 1 215 ? 40.460 29.310 198.086 1.00 51.29 212 GLU A CA 1
ATOM 1453 C C . GLU A 1 215 ? 41.734 28.794 198.750 1.00 51.35 212 GLU A C 1
ATOM 1454 O O . GLU A 1 215 ? 42.750 29.493 198.784 1.00 52.61 212 GLU A O 1
ATOM 1460 N N . LYS A 1 216 ? 41.675 27.565 199.252 1.00 49.98 213 LYS A N 1
ATOM 1461 C CA . LYS A 1 216 ? 42.762 26.978 200.016 1.00 50.12 213 LYS A CA 1
ATOM 1462 C C . LYS A 1 216 ? 43.899 26.454 199.126 1.00 49.04 213 LYS A C 1
ATOM 1463 O O . LYS A 1 216 ? 45.071 26.737 199.362 1.00 50.13 213 LYS A O 1
ATOM 1469 N N . ILE A 1 217 ? 43.541 25.701 198.096 1.00 46.42 214 ILE A N 1
ATOM 1470 C CA . ILE A 1 217 ? 44.529 25.052 197.252 1.00 45.58 214 ILE A CA 1
ATOM 1471 C C . ILE A 1 217 ? 44.890 25.826 195.960 1.00 45.28 214 ILE A C 1
ATOM 1472 O O . ILE A 1 217 ? 45.874 25.487 195.296 1.00 45.88 214 ILE A O 1
ATOM 1477 N N . GLY A 1 218 ? 44.102 26.848 195.610 1.00 44.03 215 GLY A N 1
ATOM 1478 C CA . GLY A 1 218 ? 44.381 27.677 194.435 1.00 43.77 215 GLY A CA 1
ATOM 1479 C C . GLY A 1 218 ? 43.942 27.107 193.100 1.00 43.23 215 GLY A C 1
ATOM 1480 O O . GLY A 1 218 ? 43.707 25.894 192.955 1.00 42.77 215 GLY A O 1
ATOM 1481 N N . GLU A 1 219 ? 43.863 27.987 192.109 1.00 43.39 216 GLU A N 1
ATOM 1482 C CA . GLU A 1 219 ? 43.337 27.621 190.799 1.00 43.07 216 GLU A CA 1
ATOM 1483 C C . GLU A 1 219 ? 44.146 26.591 190.042 1.00 42.96 216 GLU A C 1
ATOM 1484 O O . GLU A 1 219 ? 43.574 25.735 189.365 1.00 42.03 216 GLU A O 1
ATOM 1490 N N . ALA A 1 220 ? 45.469 26.703 190.137 1.00 43.72 217 ALA A N 1
ATOM 1491 C CA . ALA A 1 220 ? 46.360 25.798 189.450 1.00 44.26 217 ALA A CA 1
ATOM 1492 C C . ALA A 1 220 ? 46.102 24.371 189.932 1.00 44.00 217 ALA A C 1
ATOM 1493 O O . ALA A 1 220 ? 45.978 23.446 189.119 1.00 43.71 217 ALA A O 1
ATOM 1495 N N . LYS A 1 221 ? 45.994 24.211 191.255 1.00 44.32 218 LYS A N 1
ATOM 1496 C CA . LYS A 1 221 ? 45.697 22.918 191.859 1.00 44.57 218 LYS A CA 1
ATOM 1497 C C . LYS A 1 221 ? 44.269 22.443 191.607 1.00 42.83 218 LYS A C 1
ATOM 1498 O O . LYS A 1 221 ? 44.054 21.244 191.382 1.00 42.94 218 LYS A O 1
ATOM 1504 N N . VAL A 1 222 ? 43.306 23.358 191.637 1.00 41.30 219 VAL A N 1
ATOM 1505 C CA . VAL A 1 222 ? 41.952 23.007 191.206 1.00 40.30 219 VAL A CA 1
ATOM 1506 C C . VAL A 1 222 ? 41.957 22.429 189.767 1.00 41.04 219 VAL A C 1
ATOM 1507 O O . VAL A 1 222 ? 41.324 21.402 189.516 1.00 41.19 219 VAL A O 1
ATOM 1511 N N . LYS A 1 223 ? 42.693 23.048 188.840 1.00 41.99 220 LYS A N 1
ATOM 1512 C CA . LYS A 1 223 ? 42.781 22.518 187.478 1.00 42.86 220 LYS A CA 1
ATOM 1513 C C . LYS A 1 223 ? 43.305 21.068 187.448 1.00 43.49 220 LYS A C 1
ATOM 1514 O O . LYS A 1 223 ? 42.727 20.204 186.776 1.00 43.52 220 LYS A O 1
ATOM 1520 N N . LEU A 1 224 ? 44.385 20.803 188.178 1.00 43.96 221 LEU A N 1
ATOM 1521 C CA . LEU A 1 224 ? 44.947 19.469 188.234 1.00 44.60 221 LEU A CA 1
ATOM 1522 C C . LEU A 1 224 ? 43.940 18.473 188.814 1.00 43.75 221 LEU A C 1
ATOM 1523 O O . LEU A 1 224 ? 43.773 17.370 188.286 1.00 43.53 221 LEU A O 1
ATOM 1528 N N . GLU A 1 225 ? 43.265 18.870 189.892 1.00 43.00 222 GLU A N 1
ATOM 1529 C CA . GLU A 1 225 ? 42.327 17.975 190.566 1.00 42.81 222 GLU A CA 1
ATOM 1530 C C . GLU A 1 225 ? 41.118 17.646 189.681 1.00 41.83 222 GLU A C 1
ATOM 1531 O O . GLU A 1 225 ? 40.675 16.495 189.620 1.00 41.93 222 GLU A O 1
ATOM 1537 N N . LEU A 1 226 ? 40.619 18.648 188.964 1.00 40.80 223 LEU A N 1
ATOM 1538 C CA . LEU A 1 226 ? 39.598 18.415 187.961 1.00 40.05 223 LEU A CA 1
ATOM 1539 C C . LEU A 1 226 ? 40.053 17.440 186.869 1.00 40.71 223 LEU A C 1
ATOM 1540 O O . LEU A 1 226 ? 39.302 16.560 186.458 1.00 41.26 223 LEU A O 1
ATOM 1545 N N . GLU A 1 227 ? 41.281 17.581 186.396 1.00 41.16 224 GLU A N 1
ATOM 1546 C CA . GLU A 1 227 ? 41.777 16.699 185.360 1.00 41.94 224 GLU A CA 1
ATOM 1547 C C . GLU A 1 227 ? 41.857 15.243 185.881 1.00 41.62 224 GLU A C 1
ATOM 1548 O O . GLU A 1 227 ? 41.512 14.284 185.181 1.00 42.16 224 GLU A O 1
ATOM 1554 N N . LYS A 1 228 ? 42.267 15.076 187.133 1.00 40.69 225 LYS A N 1
ATOM 1555 C CA . LYS A 1 228 ? 42.313 13.748 187.719 1.00 40.42 225 LYS A CA 1
ATOM 1556 C C . LYS A 1 228 ? 40.917 13.117 187.804 1.00 39.84 225 LYS A C 1
ATOM 1557 O O . LYS A 1 228 ? 40.785 11.905 187.894 1.00 40.82 225 LYS A O 1
ATOM 1563 N N . GLU A 1 229 ? 39.874 13.931 187.736 1.00 38.78 226 GLU A N 1
ATOM 1564 C CA . GLU A 1 229 ? 38.509 13.402 187.721 1.00 38.09 226 GLU A CA 1
ATOM 1565 C C . GLU A 1 229 ? 37.945 13.223 186.304 1.00 38.01 226 GLU A C 1
ATOM 1566 O O . GLU A 1 229 ? 36.755 12.930 186.127 1.00 38.07 226 GLU A O 1
ATOM 1572 N N . GLY A 1 230 ? 38.806 13.379 185.302 1.00 38.20 227 GLY A N 1
ATOM 1573 C CA . GLY A 1 230 ? 38.425 13.099 183.914 1.00 38.87 227 GLY A CA 1
ATOM 1574 C C . GLY A 1 230 ? 37.967 14.315 183.123 1.00 38.67 227 GLY A C 1
ATOM 1575 O O . GLY A 1 230 ? 37.615 14.215 181.927 1.00 38.96 227 GLY A O 1
ATOM 1576 N N . ILE A 1 231 ? 37.993 15.465 183.800 1.00 37.52 228 ILE A N 1
ATOM 1577 C CA . ILE A 1 231 ? 37.550 16.733 183.242 1.00 37.02 228 ILE A CA 1
ATOM 1578 C C . ILE A 1 231 ? 38.575 17.312 182.231 1.00 38.04 228 ILE A C 1
ATOM 1579 O O . ILE A 1 231 ? 39.765 17.442 182.529 1.00 37.93 228 ILE A O 1
ATOM 1584 N N . ASN A 1 232 ? 38.109 17.641 181.031 1.00 38.98 229 ASN A N 1
ATOM 1585 C CA . ASN A 1 232 ? 39.013 18.113 179.990 1.00 41.01 229 ASN A CA 1
ATOM 1586 C C . ASN A 1 232 ? 39.296 19.620 180.101 1.00 41.98 229 ASN A C 1
ATOM 1587 O O . ASN A 1 232 ? 38.644 20.310 180.894 1.00 40.83 229 ASN A O 1
ATOM 1592 N N . PRO A 1 233 ? 40.280 20.135 179.327 1.00 44.39 230 PRO A N 1
ATOM 1593 C CA . PRO A 1 233 ? 40.619 21.574 179.473 1.00 45.38 230 PRO A CA 1
ATOM 1594 C C . PRO A 1 233 ? 39.506 22.590 179.123 1.00 46.12 230 PRO A C 1
ATOM 1595 O O . PRO A 1 233 ? 39.403 23.626 179.792 1.00 45.42 230 PRO A O 1
ATOM 1599 N N . GLU A 1 234 ? 38.663 22.296 178.134 1.00 47.79 231 GLU A N 1
ATOM 1600 C CA . GLU A 1 234 ? 37.536 23.183 177.852 1.00 48.96 231 GLU A CA 1
ATOM 1601 C C . GLU A 1 234 ? 36.584 23.208 179.051 1.00 46.18 231 GLU A C 1
ATOM 1602 O O . GLU A 1 234 ? 36.199 24.284 179.519 1.00 45.67 231 GLU A O 1
ATOM 1608 N N . GLN A 1 235 ? 36.235 22.031 179.568 1.00 44.68 232 GLN A N 1
ATOM 1609 C CA . GLN A 1 235 ? 35.319 21.933 180.721 1.00 42.22 232 GLN A CA 1
ATOM 1610 C C . GLN A 1 235 ? 35.891 22.603 181.940 1.00 41.05 232 GLN A C 1
ATOM 1611 O O . GLN A 1 235 ? 35.172 23.278 182.662 1.00 40.41 232 GLN A O 1
ATOM 1617 N N . THR A 1 236 ? 37.191 22.414 182.154 1.00 41.30 233 THR A N 1
ATOM 1618 C CA . THR A 1 236 ? 37.943 23.028 183.256 1.00 40.77 233 THR A CA 1
ATOM 1619 C C . THR A 1 236 ? 37.895 24.567 183.269 1.00 41.17 233 THR A C 1
ATOM 1620 O O . THR A 1 236 ? 37.598 25.179 184.296 1.00 40.78 233 THR A O 1
ATOM 1624 N N . GLN A 1 237 ? 38.200 25.188 182.131 1.00 42.48 234 GLN A N 1
ATOM 1625 C CA . GLN A 1 237 ? 38.117 26.634 182.001 1.00 42.75 234 GLN A CA 1
ATOM 1626 C C . GLN A 1 237 ? 36.683 27.118 182.278 1.00 41.12 234 GLN A C 1
ATOM 1627 O O . GLN A 1 237 ? 36.473 28.087 183.017 1.00 40.22 234 GLN A O 1
ATOM 1633 N N . LYS A 1 238 ? 35.700 26.430 181.700 1.00 40.24 235 LYS A N 1
ATOM 1634 C CA . LYS A 1 238 ? 34.318 26.802 181.924 1.00 39.06 235 LYS A CA 1
ATOM 1635 C C . LYS A 1 238 ? 33.983 26.733 183.402 1.00 37.72 235 LYS A C 1
ATOM 1636 O O . LYS A 1 238 ? 33.384 27.655 183.941 1.00 37.58 235 LYS A O 1
ATOM 1642 N N . ILE A 1 239 ? 34.396 25.656 184.056 1.00 37.31 236 ILE A N 1
ATOM 1643 C CA . ILE A 1 239 ? 34.171 25.492 185.486 1.00 36.79 236 ILE A CA 1
ATOM 1644 C C . ILE A 1 239 ? 34.732 26.661 186.317 1.00 37.59 236 ILE A C 1
ATOM 1645 O O . ILE A 1 239 ? 33.981 27.288 187.068 1.00 37.01 236 ILE A O 1
ATOM 1650 N N . ILE A 1 240 ? 36.024 26.969 186.156 1.00 39.14 237 ILE A N 1
ATOM 1651 C CA . ILE A 1 240 ? 36.665 28.034 186.921 1.00 40.43 237 ILE A CA 1
ATOM 1652 C C . ILE A 1 240 ? 36.089 29.436 186.625 1.00 41.21 237 ILE A C 1
ATOM 1653 O O . ILE A 1 240 ? 35.855 30.222 187.551 1.00 41.22 237 ILE A O 1
ATOM 1658 N N . ASP A 1 241 ? 35.845 29.732 185.352 1.00 42.46 238 ASP A N 1
ATOM 1659 C CA . ASP A 1 241 ? 35.156 30.952 184.943 1.00 43.22 238 ASP A CA 1
ATOM 1660 C C . ASP A 1 241 ? 33.787 31.097 185.605 1.00 41.73 238 ASP A C 1
ATOM 1661 O O . ASP A 1 241 ? 33.367 32.207 185.937 1.00 42.49 238 ASP A O 1
ATOM 1666 N N . PHE A 1 242 ? 33.089 29.987 185.790 1.00 39.89 239 PHE A N 1
ATOM 1667 C CA . PHE A 1 242 ? 31.779 30.028 186.404 1.00 38.47 239 PHE A CA 1
ATOM 1668 C C . PHE A 1 242 ? 31.859 30.286 187.916 1.00 38.57 239 PHE A C 1
ATOM 1669 O O . PHE A 1 242 ? 31.188 31.187 188.439 1.00 38.44 239 PHE A O 1
ATOM 1677 N N . VAL A 1 243 ? 32.672 29.511 188.628 1.00 39.04 240 VAL A N 1
ATOM 1678 C CA . VAL A 1 243 ? 32.695 29.633 190.090 1.00 39.23 240 VAL A CA 1
ATOM 1679 C C . VAL A 1 243 ? 33.353 30.930 190.525 1.00 40.33 240 VAL A C 1
ATOM 1680 O O . VAL A 1 243 ? 33.222 31.318 191.681 1.00 40.64 240 VAL A O 1
ATOM 1684 N N . LYS A 1 244 ? 34.051 31.590 189.598 1.00 41.28 241 LYS A N 1
ATOM 1685 C CA . LYS A 1 244 ? 34.703 32.852 189.890 1.00 42.08 241 LYS A CA 1
ATOM 1686 C C . LYS A 1 244 ? 33.892 34.070 189.439 1.00 42.14 241 LYS A C 1
ATOM 1687 O O . LYS A 1 244 ? 34.400 35.205 189.470 1.00 43.22 241 LYS A O 1
ATOM 1693 N N . ILE A 1 245 ? 32.652 33.839 189.005 1.00 41.47 242 ILE A N 1
ATOM 1694 C CA . ILE A 1 245 ? 31.751 34.936 188.610 1.00 41.36 242 ILE A CA 1
ATOM 1695 C C . ILE A 1 245 ? 31.546 35.846 189.793 1.00 41.34 242 ILE A C 1
ATOM 1696 O O . ILE A 1 245 ? 31.229 35.398 190.886 1.00 40.78 242 ILE A O 1
ATOM 1701 N N . ASP A 1 246 ? 31.726 37.133 189.565 1.00 42.54 243 ASP A N 1
ATOM 1702 C CA . ASP A 1 246 ? 31.800 38.074 190.660 1.00 42.88 243 ASP A CA 1
ATOM 1703 C C . ASP A 1 246 ? 31.335 39.454 190.207 1.00 42.50 243 ASP A C 1
ATOM 1704 O O . ASP A 1 246 ? 31.906 40.042 189.301 1.00 44.07 243 ASP A O 1
ATOM 1709 N N . GLY A 1 247 ? 30.267 39.942 190.816 1.00 41.00 244 GLY A N 1
ATOM 1710 C CA . GLY A 1 247 ? 29.795 41.307 190.586 1.00 40.13 244 GLY A CA 1
ATOM 1711 C C . GLY A 1 247 ? 28.594 41.612 191.449 1.00 38.25 244 GLY A C 1
ATOM 1712 O O . GLY A 1 247 ? 28.315 40.896 192.400 1.00 37.25 244 GLY A O 1
ATOM 1713 N N . SER A 1 248 ? 27.876 42.676 191.117 1.00 37.94 245 SER A N 1
ATOM 1714 C CA . SER A 1 248 ? 26.639 42.999 191.820 1.00 36.85 245 SER A CA 1
ATOM 1715 C C . SER A 1 248 ? 25.609 41.874 191.688 1.00 35.68 245 SER A C 1
ATOM 1716 O O . SER A 1 248 ? 25.645 41.043 190.787 1.00 35.33 245 SER A O 1
ATOM 1719 N N . VAL A 1 249 ? 24.669 41.848 192.595 1.00 35.43 246 VAL A N 1
ATOM 1720 C CA . VAL A 1 249 ? 23.685 40.795 192.549 1.00 35.52 246 VAL A CA 1
ATOM 1721 C C . VAL A 1 249 ? 22.986 40.715 191.173 1.00 36.72 246 VAL A C 1
ATOM 1722 O O . VAL A 1 249 ? 22.778 39.617 190.639 1.00 37.52 246 VAL A O 1
ATOM 1726 N N . ASP A 1 250 ? 22.688 41.868 190.579 1.00 37.75 247 ASP A N 1
ATOM 1727 C CA . ASP A 1 250 ? 21.911 41.923 189.348 1.00 38.97 247 ASP A CA 1
ATOM 1728 C C . ASP A 1 250 ? 22.676 41.476 188.102 1.00 39.90 247 ASP A C 1
ATOM 1729 O O . ASP A 1 250 ? 22.079 40.858 187.207 1.00 40.20 247 ASP A O 1
ATOM 1734 N N . ASP A 1 251 ? 23.979 41.801 188.043 1.00 40.21 248 ASP A N 1
ATOM 1735 C CA . ASP A 1 251 ? 24.844 41.408 186.923 1.00 40.42 248 ASP A CA 1
ATOM 1736 C C . ASP A 1 251 ? 25.139 39.923 187.031 1.00 39.30 248 ASP A C 1
ATOM 1737 O O . ASP A 1 251 ? 25.258 39.242 186.024 1.00 39.96 248 ASP A O 1
ATOM 1742 N N . VAL A 1 252 ? 25.274 39.424 188.256 1.00 38.11 249 VAL A N 1
ATOM 1743 C CA . VAL A 1 252 ? 25.463 37.994 188.471 1.00 37.70 249 VAL A CA 1
ATOM 1744 C C . VAL A 1 252 ? 24.186 37.260 188.025 1.00 38.19 249 VAL A C 1
ATOM 1745 O O . VAL A 1 252 ? 24.265 36.320 187.209 1.00 38.42 249 VAL A O 1
ATOM 1749 N N . LEU A 1 253 ? 23.016 37.716 188.496 1.00 38.15 250 LEU A N 1
ATOM 1750 C CA . LEU A 1 253 ? 21.750 37.194 187.959 1.00 38.72 250 LEU A CA 1
ATOM 1751 C C . LEU A 1 253 ? 21.609 37.339 186.436 1.00 40.02 250 LEU A C 1
ATOM 1752 O O . LEU A 1 253 ? 21.099 36.431 185.775 1.00 40.41 250 LEU A O 1
ATOM 1757 N N . ASP A 1 254 ? 22.052 38.461 185.874 1.00 41.10 251 ASP A N 1
ATOM 1758 C CA . ASP A 1 254 ? 21.997 38.634 184.424 1.00 43.38 251 ASP A CA 1
ATOM 1759 C C . ASP A 1 254 ? 22.888 37.618 183.700 1.00 43.75 251 ASP A C 1
ATOM 1760 O O . ASP A 1 254 ? 22.463 36.988 182.725 1.00 44.47 251 ASP A O 1
ATOM 1765 N N . LYS A 1 255 ? 24.109 37.437 184.196 1.00 43.26 252 LYS A N 1
ATOM 1766 C CA . LYS A 1 255 ? 25.031 36.505 183.582 1.00 43.76 252 LYS A CA 1
ATOM 1767 C C . LYS A 1 255 ? 24.416 35.107 183.588 1.00 43.47 252 LYS A C 1
ATOM 1768 O O . LYS A 1 255 ? 24.484 34.400 182.590 1.00 44.28 252 LYS A O 1
ATOM 1774 N N . LEU A 1 256 ? 23.808 34.725 184.714 1.00 42.57 253 LEU A N 1
ATOM 1775 C CA . LEU A 1 256 ? 23.192 33.403 184.872 1.00 42.10 253 LEU A CA 1
ATOM 1776 C C . LEU A 1 256 ? 22.048 33.177 183.898 1.00 43.58 253 LEU A C 1
ATOM 1777 O O . LEU A 1 256 ? 21.930 32.084 183.328 1.00 43.85 253 LEU A O 1
ATOM 1782 N N . LYS A 1 257 ? 21.224 34.208 183.712 1.00 44.78 254 LYS A N 1
ATOM 1783 C CA . LYS A 1 257 ? 20.143 34.176 182.721 1.00 47.34 254 LYS A CA 1
ATOM 1784 C C . LYS A 1 257 ? 20.670 34.069 181.303 1.00 49.69 254 LYS A C 1
ATOM 1785 O O . LYS A 1 257 ? 20.084 33.381 180.470 1.00 50.84 254 LYS A O 1
ATOM 1791 N N . HIS A 1 258 ? 21.775 34.753 181.019 1.00 51.42 255 HIS A N 1
ATOM 1792 C CA . HIS A 1 258 ? 22.396 34.605 179.720 1.00 54.66 255 HIS A CA 1
ATOM 1793 C C . HIS A 1 258 ? 22.886 33.164 179.508 1.00 54.90 255 HIS A C 1
ATOM 1794 O O . HIS A 1 258 ? 22.848 32.660 178.385 1.00 56.19 255 HIS A O 1
ATOM 1801 N N . LEU A 1 259 ? 23.343 32.514 180.578 1.00 54.28 256 LEU A N 1
ATOM 1802 C CA . LEU A 1 259 ? 23.836 31.146 180.482 1.00 55.25 256 LEU A CA 1
ATOM 1803 C C . LEU A 1 259 ? 22.662 30.210 180.204 1.00 57.20 256 LEU A C 1
ATOM 1804 O O . LEU A 1 259 ? 22.760 29.303 179.376 1.00 57.91 256 LEU A O 1
ATOM 1809 N N . SER A 1 260 ? 21.550 30.477 180.889 1.00 58.78 257 SER A N 1
ATOM 1810 C CA . SER A 1 260 ? 20.263 29.813 180.680 1.00 61.35 257 SER A CA 1
ATOM 1811 C C . SER A 1 260 ? 19.863 29.727 179.209 1.00 64.66 257 SER A C 1
ATOM 1812 O O . SER A 1 260 ? 19.546 28.642 178.715 1.00 65.52 257 SER A O 1
ATOM 1815 N N . GLN A 1 261 ? 19.874 30.876 178.523 1.00 67.33 258 GLN A N 1
ATOM 1816 C CA . GLN A 1 261 ? 19.554 30.963 177.085 1.00 70.98 258 GLN A CA 1
ATOM 1817 C C . GLN A 1 261 ? 20.577 30.191 176.249 1.00 72.18 258 GLN A C 1
ATOM 1818 O O . GLN A 1 261 ? 20.213 29.470 175.328 1.00 73.86 258 GLN A O 1
ATOM 1824 N N . THR A 1 262 ? 21.852 30.349 176.592 1.00 72.19 259 THR A N 1
ATOM 1825 C CA . THR A 1 262 ? 22.955 29.658 175.927 1.00 74.03 259 THR A CA 1
ATOM 1826 C C . THR A 1 262 ? 22.842 28.135 176.020 1.00 74.74 259 THR A C 1
ATOM 1827 O O . THR A 1 262 ? 22.819 27.464 174.994 1.00 76.57 259 THR A O 1
ATOM 1831 N N . LEU A 1 263 ? 22.786 27.602 177.245 1.00 74.22 260 LEU A N 1
ATOM 1832 C CA . LEU A 1 263 ? 22.539 26.166 177.506 1.00 74.72 260 LEU A CA 1
ATOM 1833 C C . LEU A 1 263 ? 21.085 25.925 178.020 1.00 75.65 260 LEU A C 1
ATOM 1834 O O . LEU A 1 263 ? 20.876 25.588 179.197 1.00 74.76 260 LEU A O 1
ATOM 1839 N N . PRO A 1 264 ? 20.072 26.080 177.129 1.00 77.80 261 PRO A N 1
ATOM 1840 C CA . PRO A 1 264 ? 18.665 26.137 177.555 1.00 78.27 261 PRO A CA 1
ATOM 1841 C C . PRO A 1 264 ? 18.040 24.759 177.823 1.00 78.57 261 PRO A C 1
ATOM 1842 O O . PRO A 1 264 ? 16.804 24.642 177.876 1.00 79.68 261 PRO A O 1
ATOM 1846 N N . GLU A 1 265 ? 18.887 23.738 177.974 1.00 77.36 262 GLU A N 1
ATOM 1847 C CA . GLU A 1 265 ? 18.430 22.380 178.248 1.00 76.94 262 GLU A CA 1
ATOM 1848 C C . GLU A 1 265 ? 18.971 21.822 179.581 1.00 73.87 262 GLU A C 1
ATOM 1849 O O . GLU A 1 265 ? 19.006 20.602 179.780 1.00 74.57 262 GLU A O 1
ATOM 1855 N N . SER A 1 266 ? 19.419 22.700 180.480 1.00 70.09 263 SER A N 1
ATOM 1856 C CA . SER A 1 266 ? 19.519 22.309 181.880 1.00 66.71 263 SER A CA 1
ATOM 1857 C C . SER A 1 266 ? 18.348 22.943 182.591 1.00 65.07 263 SER A C 1
ATOM 1858 O O . SER A 1 266 ? 18.411 24.088 183.042 1.00 63.72 263 SER A O 1
ATOM 1861 N N . GLU A 1 267 ? 17.259 22.183 182.638 1.00 64.47 264 GLU A N 1
ATOM 1862 C CA . GLU A 1 267 ? 16.083 22.548 183.406 1.00 62.82 264 GLU A CA 1
ATOM 1863 C C . GLU A 1 267 ? 16.462 22.744 184.887 1.00 59.84 264 GLU A C 1
ATOM 1864 O O . GLU A 1 267 ? 15.903 23.614 185.558 1.00 59.29 264 GLU A O 1
ATOM 1866 N N . GLN A 1 268 ? 17.426 21.966 185.386 1.00 56.96 265 GLN A N 1
ATOM 1867 C CA . GLN A 1 268 ? 17.889 22.163 186.759 1.00 54.20 265 GLN A CA 1
ATOM 1868 C C . GLN A 1 268 ? 18.600 23.506 186.987 1.00 51.06 265 GLN A C 1
ATOM 1869 O O . GLN A 1 268 ? 18.305 24.215 187.961 1.00 50.15 265 GLN A O 1
ATOM 1875 N N . PHE A 1 269 ? 19.532 23.841 186.095 1.00 48.44 266 PHE A N 1
ATOM 1876 C CA . PHE A 1 269 ? 20.126 25.175 186.061 1.00 45.23 266 PHE A CA 1
ATOM 1877 C C . PHE A 1 269 ? 19.074 26.296 186.057 1.00 44.76 266 PHE A C 1
ATOM 1878 O O . PHE A 1 269 ? 19.123 27.195 186.889 1.00 43.77 266 PHE A O 1
ATOM 1886 N N . ASN A 1 270 ? 18.129 26.241 185.123 1.00 45.04 267 ASN A N 1
ATOM 1887 C CA . ASN A 1 270 ? 17.066 27.239 185.059 1.00 44.81 267 ASN A CA 1
ATOM 1888 C C . ASN A 1 270 ? 16.247 27.365 186.345 1.00 44.00 267 ASN A C 1
ATOM 1889 O O . ASN A 1 270 ? 16.000 28.478 186.815 1.00 43.72 267 ASN A O 1
ATOM 1894 N N . LEU A 1 271 ? 15.849 26.234 186.919 1.00 43.56 268 LEU A N 1
ATOM 1895 C CA . LEU A 1 271 ? 15.146 26.234 188.185 1.00 43.02 268 LEU A CA 1
ATOM 1896 C C . LEU A 1 271 ? 15.963 26.895 189.286 1.00 41.75 268 LEU A C 1
ATOM 1897 O O . LEU A 1 271 ? 15.422 27.676 190.060 1.00 42.21 268 LEU A O 1
ATOM 1902 N N . GLY A 1 272 ? 17.257 26.590 189.344 1.00 40.64 269 GLY A N 1
ATOM 1903 C CA . GLY A 1 272 ? 18.136 27.150 190.355 1.00 39.23 269 GLY A CA 1
ATOM 1904 C C . GLY A 1 272 ? 18.196 28.661 190.259 1.00 39.03 269 GLY A C 1
ATOM 1905 O O . GLY A 1 272 ? 18.056 29.355 191.275 1.00 38.53 269 GLY A O 1
ATOM 1906 N N . VAL A 1 273 ? 18.418 29.158 189.034 1.00 39.13 270 VAL A N 1
ATOM 1907 C CA . VAL A 1 273 ? 18.516 30.591 188.741 1.00 38.68 270 VAL A CA 1
ATOM 1908 C C . VAL A 1 273 ? 17.220 31.272 189.196 1.00 39.25 270 VAL A C 1
ATOM 1909 O O . VAL A 1 273 ? 17.253 32.238 189.984 1.00 38.87 270 VAL A O 1
ATOM 1913 N N . SER A 1 274 ? 16.091 30.725 188.736 1.00 39.88 271 SER A N 1
ATOM 1914 C CA . SER A 1 274 ? 14.768 31.167 189.158 1.00 40.30 271 SER A CA 1
ATOM 1915 C C . SER A 1 274 ? 14.666 31.248 190.672 1.00 40.14 271 SER A C 1
ATOM 1916 O O . SER A 1 274 ? 14.280 32.289 191.210 1.00 39.89 271 SER A O 1
ATOM 1919 N N . GLU A 1 275 ? 15.023 30.159 191.355 1.00 40.51 272 GLU A N 1
ATOM 1920 C CA . GLU A 1 275 ? 14.951 30.111 192.823 1.00 41.39 272 GLU A CA 1
ATOM 1921 C C . GLU A 1 275 ? 15.811 31.160 193.524 1.00 40.55 272 GLU A C 1
ATOM 1922 O O . GLU A 1 275 ? 15.373 31.806 194.484 1.00 40.99 272 GLU A O 1
ATOM 1928 N N . LEU A 1 276 ? 17.019 31.341 193.008 1.00 39.94 273 LEU A N 1
ATOM 1929 C CA . LEU A 1 276 ? 17.958 32.299 193.538 1.00 39.12 273 LEU A CA 1
ATOM 1930 C C . LEU A 1 276 ? 17.389 33.692 193.380 1.00 39.78 273 LEU A C 1
ATOM 1931 O O . LEU A 1 276 ? 17.437 34.486 194.316 1.00 40.33 273 LEU A O 1
ATOM 1936 N N . GLU A 1 277 ? 16.818 33.990 192.214 1.00 40.54 274 GLU A N 1
ATOM 1937 C CA . GLU A 1 277 ? 16.173 35.298 192.029 1.00 40.69 274 GLU A CA 1
ATOM 1938 C C . GLU A 1 277 ? 14.966 35.497 192.960 1.00 40.52 274 GLU A C 1
ATOM 1939 O O . GLU A 1 277 ? 14.790 36.587 193.496 1.00 41.01 274 GLU A O 1
ATOM 1945 N N . THR A 1 278 ? 14.152 34.465 193.180 1.00 39.90 275 THR A N 1
ATOM 1946 C CA . THR A 1 278 ? 13.091 34.602 194.168 1.00 39.76 275 THR A CA 1
ATOM 1947 C C . THR A 1 278 ? 13.649 34.960 195.557 1.00 39.03 275 THR A C 1
ATOM 1948 O O . THR A 1 278 ? 13.167 35.911 196.182 1.00 39.37 275 THR A O 1
ATOM 1952 N N . VAL A 1 279 ? 14.685 34.252 196.017 1.00 37.76 276 VAL A N 1
ATOM 1953 C CA . VAL A 1 279 ? 15.272 34.537 197.343 1.00 36.95 276 VAL A CA 1
ATOM 1954 C C . VAL A 1 279 ? 15.879 35.958 197.487 1.00 36.43 276 VAL A C 1
ATOM 1955 O O . VAL A 1 279 ? 15.606 36.667 198.470 1.00 36.72 276 VAL A O 1
ATOM 1959 N N . ILE A 1 280 ? 16.664 36.383 196.500 1.00 35.47 277 ILE A N 1
ATOM 1960 C CA . ILE A 1 280 ? 17.252 37.722 196.503 1.00 34.77 277 ILE A CA 1
ATOM 1961 C C . ILE A 1 280 ? 16.167 38.820 196.598 1.00 35.84 277 ILE A C 1
ATOM 1962 O O . ILE A 1 280 ? 16.254 39.735 197.431 1.00 36.31 277 ILE A O 1
ATOM 1967 N N . THR A 1 281 ? 15.147 38.733 195.750 1.00 36.15 278 THR A N 1
ATOM 1968 C CA . THR A 1 281 ? 14.089 39.740 195.757 1.00 36.86 278 THR A CA 1
ATOM 1969 C C . THR A 1 281 ? 13.417 39.801 197.146 1.00 36.85 278 THR A C 1
ATOM 1970 O O . THR A 1 281 ? 13.168 40.883 197.680 1.00 36.91 278 THR A O 1
ATOM 1974 N N . GLY A 1 282 ? 13.156 38.633 197.722 1.00 36.68 279 GLY A N 1
ATOM 1975 C CA . GLY A 1 282 ? 12.608 38.531 199.075 1.00 37.51 279 GLY A CA 1
ATOM 1976 C C . GLY A 1 282 ? 13.509 39.159 200.127 1.00 37.27 279 GLY A C 1
ATOM 1977 O O . GLY A 1 282 ? 13.034 39.866 201.027 1.00 38.07 279 GLY A O 1
ATOM 1978 N N . VAL A 1 283 ? 14.813 38.911 200.006 1.00 36.19 280 VAL A N 1
ATOM 1979 C CA . VAL A 1 283 ? 15.803 39.471 200.903 1.00 35.58 280 VAL A CA 1
ATOM 1980 C C . VAL A 1 283 ? 15.714 41.004 200.838 1.00 36.51 280 VAL A C 1
ATOM 1981 O O . VAL A 1 283 ? 15.722 41.710 201.874 1.00 37.42 280 VAL A O 1
ATOM 1985 N N . ARG A 1 284 ? 15.578 41.516 199.618 1.00 36.38 281 ARG A N 1
ATOM 1986 C CA . ARG A 1 284 ? 15.536 42.946 199.389 1.00 36.57 281 ARG A CA 1
ATOM 1987 C C . ARG A 1 284 ? 14.275 43.574 199.966 1.00 37.62 281 ARG A C 1
ATOM 1988 O O . ARG A 1 284 ? 14.331 44.609 200.630 1.00 38.33 281 ARG A O 1
ATOM 1996 N N . ASN A 1 285 ? 13.138 42.940 199.706 1.00 38.15 282 ASN A N 1
ATOM 1997 C CA . ASN A 1 285 ? 11.856 43.405 200.227 1.00 38.73 282 ASN A CA 1
ATOM 1998 C C . ASN A 1 285 ? 11.821 43.361 201.758 1.00 38.92 282 ASN A C 1
ATOM 1999 O O . ASN A 1 285 ? 11.143 44.186 202.373 1.00 40.09 282 ASN A O 1
ATOM 2004 N N . LEU A 1 286 ? 12.581 42.434 202.367 1.00 37.88 283 LEU A N 1
ATOM 2005 C CA . LEU A 1 286 ? 12.725 42.373 203.837 1.00 37.77 283 LEU A CA 1
ATOM 2006 C C . LEU A 1 286 ? 13.598 43.504 204.400 1.00 37.76 283 LEU A C 1
ATOM 2007 O O . LEU A 1 286 ? 13.830 43.596 205.626 1.00 38.11 283 LEU A O 1
ATOM 2012 N N . GLY A 1 287 ? 14.073 44.358 203.482 1.00 37.11 284 GLY A N 1
ATOM 2013 C CA . GLY A 1 287 ? 14.825 45.559 203.807 1.00 36.86 284 GLY A CA 1
ATOM 2014 C C . GLY A 1 287 ? 16.281 45.309 204.143 1.00 36.62 284 GLY A C 1
ATOM 2015 O O . GLY A 1 287 ? 16.939 46.179 204.704 1.00 37.22 284 GLY A O 1
ATOM 2016 N N . VAL A 1 288 ? 16.778 44.117 203.830 1.00 36.10 285 VAL A N 1
ATOM 2017 C CA . VAL A 1 288 ? 18.199 43.830 203.966 1.00 36.16 285 VAL A CA 1
ATOM 2018 C C . VAL A 1 288 ? 18.966 44.627 202.898 1.00 36.19 285 VAL A C 1
ATOM 2019 O O . VAL A 1 288 ? 18.725 44.457 201.707 1.00 35.65 285 VAL A O 1
ATOM 2023 N N . PRO A 1 289 ? 19.888 45.503 203.317 1.00 37.33 286 PRO A N 1
ATOM 2024 C CA . PRO A 1 289 ? 20.546 46.250 202.238 1.00 37.70 286 PRO A CA 1
ATOM 2025 C C . PRO A 1 289 ? 21.547 45.400 201.442 1.00 37.65 286 PRO A C 1
ATOM 2026 O O . PRO A 1 289 ? 22.004 44.360 201.920 1.00 37.22 286 PRO A O 1
ATOM 2030 N N . ASP A 1 290 ? 21.849 45.845 200.224 1.00 38.43 287 ASP A N 1
ATOM 2031 C CA . ASP A 1 290 ? 22.708 45.105 199.318 1.00 38.66 287 ASP A CA 1
ATOM 2032 C C . ASP A 1 290 ? 24.090 44.874 199.915 1.00 38.04 287 ASP A C 1
ATOM 2033 O O . ASP A 1 290 ? 24.675 43.827 199.694 1.00 38.03 287 ASP A O 1
ATOM 2038 N N . LYS A 1 291 ? 24.592 45.821 200.696 1.00 37.76 288 LYS A N 1
ATOM 2039 C CA . LYS A 1 291 ? 25.891 45.646 201.317 1.00 37.88 288 LYS A CA 1
ATOM 2040 C C . LYS A 1 291 ? 26.012 44.368 202.189 1.00 37.46 288 LYS A C 1
ATOM 2041 O O . LYS A 1 291 ? 27.114 43.840 202.351 1.00 36.82 288 LYS A O 1
ATOM 2047 N N . ARG A 1 292 ? 24.884 43.878 202.714 1.00 37.40 289 ARG A N 1
ATOM 2048 C CA . ARG A 1 292 ? 24.869 42.725 203.624 1.00 38.28 289 ARG A CA 1
ATOM 2049 C C . ARG A 1 292 ? 24.893 41.344 202.939 1.00 37.78 289 ARG A C 1
ATOM 2050 O O . ARG A 1 292 ? 25.061 40.328 203.611 1.00 38.08 289 ARG A O 1
ATOM 2058 N N . PHE A 1 293 ? 24.743 41.289 201.619 1.00 37.48 290 PHE A N 1
ATOM 2059 C CA . PHE A 1 293 ? 24.717 39.982 200.950 1.00 37.51 290 PHE A CA 1
ATOM 2060 C C . PHE A 1 293 ? 25.318 40.078 199.560 1.00 38.16 290 PHE A C 1
ATOM 2061 O O . PHE A 1 293 ? 25.433 41.177 199.018 1.00 38.94 290 PHE A O 1
ATOM 2069 N N . CYS A 1 294 ? 25.736 38.934 199.022 1.00 38.69 291 CYS A N 1
ATOM 2070 C CA . CYS A 1 294 ? 26.193 38.801 197.642 1.00 39.97 291 CYS A CA 1
ATOM 2071 C C . CYS A 1 294 ? 25.954 37.345 197.189 1.00 38.90 291 CYS A C 1
ATOM 2072 O O . CYS A 1 294 ? 25.641 36.481 198.006 1.00 39.33 291 CYS A O 1
ATOM 2075 N N . ILE A 1 295 ? 26.072 37.088 195.891 1.00 38.30 292 ILE A N 1
ATOM 2076 C CA . ILE A 1 295 ? 25.946 35.742 195.350 1.00 37.18 292 ILE A CA 1
ATOM 2077 C C . ILE A 1 295 ? 27.335 35.150 195.200 1.00 37.61 292 ILE A C 1
ATOM 2078 O O . ILE A 1 295 ? 28.234 35.742 194.590 1.00 37.60 292 ILE A O 1
ATOM 2083 N N . ASP A 1 296 ? 27.499 33.961 195.766 1.00 37.76 293 ASP A N 1
ATOM 2084 C CA . ASP A 1 296 ? 28.752 33.263 195.717 1.00 37.49 293 ASP A CA 1
ATOM 2085 C C . ASP A 1 296 ? 28.476 31.909 195.094 1.00 37.28 293 ASP A C 1
ATOM 2086 O O . ASP A 1 296 ? 28.055 30.972 195.776 1.00 37.37 293 ASP A O 1
ATOM 2091 N N . LEU A 1 297 ? 28.700 31.820 193.791 1.00 37.49 294 LEU A N 1
ATOM 2092 C CA . LEU A 1 297 ? 28.470 30.592 193.044 1.00 38.61 294 LEU A CA 1
ATOM 2093 C C . LEU A 1 297 ? 29.388 29.423 193.435 1.00 40.19 294 LEU A C 1
ATOM 2094 O O . LEU A 1 297 ? 29.164 28.276 193.009 1.00 40.54 294 LEU A O 1
ATOM 2099 N N . ALA A 1 298 ? 30.395 29.712 194.263 1.00 42.15 295 ALA A N 1
ATOM 2100 C CA . ALA A 1 298 ? 31.293 28.683 194.801 1.00 44.33 295 ALA A CA 1
ATOM 2101 C C . ALA A 1 298 ? 30.863 28.037 196.143 1.00 46.18 295 ALA A C 1
ATOM 2102 O O . ALA A 1 298 ? 31.478 27.068 196.558 1.00 47.06 295 ALA A O 1
ATOM 2104 N N . ILE A 1 299 ? 29.826 28.547 196.819 1.00 47.86 296 ILE A N 1
ATOM 2105 C CA . ILE A 1 299 ? 29.370 27.902 198.050 1.00 49.64 296 ILE A CA 1
ATOM 2106 C C . ILE A 1 299 ? 29.003 26.461 197.712 1.00 51.37 296 ILE A C 1
ATOM 2107 O O . ILE A 1 299 ? 27.994 26.201 197.045 1.00 51.52 296 ILE A O 1
ATOM 2112 N N . ALA A 1 300 ? 29.851 25.541 198.162 1.00 66.03 297 ALA A N 1
ATOM 2113 C CA . ALA A 1 300 ? 29.663 24.113 197.971 1.00 69.81 297 ALA A CA 1
ATOM 2114 C C . ALA A 1 300 ? 29.590 23.430 199.344 1.00 70.86 297 ALA A C 1
ATOM 2115 O O . ALA A 1 300 ? 30.498 22.675 199.731 1.00 73.73 297 ALA A O 1
ATOM 2117 N N . ARG A 1 301 ? 28.502 23.697 200.068 1.00 69.51 298 ARG A N 1
ATOM 2118 C CA . ARG A 1 301 ? 28.389 23.354 201.484 1.00 69.64 298 ARG A CA 1
ATOM 2119 C C . ARG A 1 301 ? 28.207 21.870 201.771 1.00 72.60 298 ARG A C 1
ATOM 2120 O O . ARG A 1 301 ? 29.174 21.174 202.058 1.00 75.56 298 ARG A O 1
ATOM 2122 N N . GLY A 1 302 ? 26.974 21.380 201.711 1.00 72.54 299 GLY A N 1
ATOM 2123 C CA . GLY A 1 302 ? 26.697 20.000 202.102 1.00 75.00 299 GLY A CA 1
ATOM 2124 C C . GLY A 1 302 ? 26.560 19.106 200.890 1.00 77.61 299 GLY A C 1
ATOM 2125 O O . GLY A 1 302 ? 25.734 19.371 200.017 1.00 76.97 299 GLY A O 1
ATOM 2126 N N . LEU A 1 303 ? 27.364 18.044 200.842 1.00 80.83 300 LEU A N 1
ATOM 2127 C CA . LEU A 1 303 ? 27.361 17.100 199.717 1.00 83.56 300 LEU A CA 1
ATOM 2128 C C . LEU A 1 303 ? 25.959 16.608 199.301 1.00 82.82 300 LEU A C 1
ATOM 2129 O O . LEU A 1 303 ? 25.475 16.943 198.214 1.00 82.38 300 LEU A O 1
ATOM 2131 N N . ASN A 1 304 ? 25.315 15.837 200.178 1.00 82.55 301 ASN A N 1
ATOM 2132 C CA . ASN A 1 304 ? 24.075 15.123 199.847 1.00 82.18 301 ASN A CA 1
ATOM 2133 C C . ASN A 1 304 ? 22.815 15.751 200.454 1.00 77.81 301 ASN A C 1
ATOM 2134 O O . ASN A 1 304 ? 21.694 15.349 200.121 1.00 78.42 301 ASN A O 1
ATOM 2136 N N . TYR A 1 305 ? 22.997 16.743 201.324 1.00 73.16 302 TYR A N 1
ATOM 2137 C CA . TYR A 1 305 ? 21.884 17.327 202.068 1.00 68.85 302 TYR A CA 1
ATOM 2138 C C . TYR A 1 305 ? 21.132 18.428 201.299 1.00 64.66 302 TYR A C 1
ATOM 2139 O O . TYR A 1 305 ? 19.946 18.273 200.966 1.00 64.17 302 TYR A O 1
ATOM 2141 N N . TYR A 1 306 ? 21.836 19.527 201.022 1.00 61.06 303 TYR A N 1
ATOM 2142 C CA . TYR A 1 306 ? 21.237 20.744 200.465 1.00 56.93 303 TYR A CA 1
ATOM 2143 C C . TYR A 1 306 ? 20.772 20.615 199.011 1.00 55.82 303 TYR A C 1
ATOM 2144 O O . TYR A 1 306 ? 21.451 20.025 198.182 1.00 57.61 303 TYR A O 1
ATOM 2153 N N . THR A 1 307 ? 19.616 21.202 198.716 1.00 52.41 304 THR A N 1
ATOM 2154 C CA . THR A 1 307 ? 18.973 21.051 197.410 1.00 51.71 304 THR A CA 1
ATOM 2155 C C . THR A 1 307 ? 18.659 22.391 196.766 1.00 49.38 304 THR A C 1
ATOM 2156 O O . THR A 1 307 ? 18.313 22.450 195.589 1.00 49.55 304 THR A O 1
ATOM 2160 N N . GLY A 1 308 ? 18.756 23.455 197.560 1.00 46.88 305 GLY A N 1
ATOM 2161 C CA . GLY A 1 308 ? 18.331 24.784 197.144 1.00 45.69 305 GLY A CA 1
ATOM 2162 C C . GLY A 1 308 ? 19.241 25.872 197.670 1.00 44.42 305 GLY A C 1
ATOM 2163 O O . GLY A 1 308 ? 20.464 25.788 197.556 1.00 45.35 305 GLY A O 1
ATOM 2164 N N . THR A 1 309 ? 18.644 26.907 198.238 1.00 42.92 306 THR A N 1
ATOM 2165 C CA . THR A 1 309 ? 19.396 28.033 198.765 1.00 41.78 306 THR A CA 1
ATOM 2166 C C . THR A 1 309 ? 20.463 27.559 199.751 1.00 40.88 306 THR A C 1
ATOM 2167 O O . THR A 1 309 ? 20.203 26.685 200.566 1.00 41.45 306 THR A O 1
ATOM 2171 N N . VAL A 1 310 ? 21.668 28.114 199.648 1.00 39.98 307 VAL A N 1
ATOM 2172 C CA . VAL A 1 310 ? 22.705 27.908 200.671 1.00 38.59 307 VAL A CA 1
ATOM 2173 C C . VAL A 1 310 ? 23.304 29.249 201.125 1.00 37.67 307 VAL A C 1
ATOM 2174 O O . VAL A 1 310 ? 23.371 30.205 200.345 1.00 37.72 307 VAL A O 1
ATOM 2178 N N . TYR A 1 311 ? 23.713 29.313 202.386 1.00 36.87 308 TYR A N 1
ATOM 2179 C CA . TYR A 1 311 ? 24.221 30.545 202.947 1.00 36.63 308 TYR A CA 1
ATOM 2180 C C . TYR A 1 311 ? 25.516 30.266 203.653 1.00 37.36 308 TYR A C 1
ATOM 2181 O O . TYR A 1 311 ? 25.705 29.187 204.220 1.00 38.07 308 TYR A O 1
ATOM 2190 N N . GLU A 1 312 ? 26.393 31.261 203.639 1.00 37.80 309 GLU A N 1
ATOM 2191 C CA . GLU A 1 312 ? 27.550 31.315 204.517 1.00 38.98 309 GLU A CA 1
ATOM 2192 C C . GLU A 1 312 ? 27.799 32.779 204.830 1.00 38.44 309 GLU A C 1
ATOM 2193 O O . GLU A 1 312 ? 27.554 33.636 203.991 1.00 39.24 309 GLU A O 1
ATOM 2199 N N . THR A 1 313 ? 28.285 33.073 206.028 1.00 38.17 310 THR A N 1
ATOM 2200 C CA . THR A 1 313 ? 28.384 34.458 206.477 1.00 37.82 310 THR A CA 1
ATOM 2201 C C . THR A 1 313 ? 29.796 34.816 206.895 1.00 38.59 310 THR A C 1
ATOM 2202 O O . THR A 1 313 ? 30.363 34.204 207.794 1.00 39.00 310 THR A O 1
ATOM 2206 N N . THR A 1 314 ? 30.351 35.829 206.250 1.00 39.23 311 THR A N 1
ATOM 2207 C CA . THR A 1 314 ? 31.748 36.207 206.462 1.00 40.47 311 THR A CA 1
ATOM 2208 C C . THR A 1 314 ? 31.853 37.479 207.316 1.00 40.12 311 THR A C 1
ATOM 2209 O O . THR A 1 314 ? 31.165 38.463 207.047 1.00 40.11 311 THR A O 1
ATOM 2213 N N . LEU A 1 315 ? 32.681 37.458 208.360 1.00 40.24 312 LEU A N 1
ATOM 2214 C CA . LEU A 1 315 ? 32.987 38.702 209.095 1.00 40.42 312 LEU A CA 1
ATOM 2215 C C . LEU A 1 315 ? 34.076 39.454 208.333 1.00 41.56 312 LEU A C 1
ATOM 2216 O O . LEU A 1 315 ? 35.189 38.956 208.166 1.00 42.58 312 LEU A O 1
ATOM 2221 N N . ILE A 1 316 ? 33.729 40.628 207.816 1.00 41.64 313 ILE A N 1
ATOM 2222 C CA . ILE A 1 316 ? 34.639 41.385 206.969 1.00 42.95 313 ILE A CA 1
ATOM 2223 C C . ILE A 1 316 ? 35.965 41.564 207.687 1.00 44.59 313 ILE A C 1
ATOM 2224 O O . ILE A 1 316 ? 36.003 42.047 208.814 1.00 44.90 313 ILE A O 1
ATOM 2229 N N . GLY A 1 317 ? 37.045 41.134 207.053 1.00 46.07 314 GLY A N 1
ATOM 2230 C CA . GLY A 1 317 ? 38.358 41.241 207.657 1.00 48.75 314 GLY A CA 1
ATOM 2231 C C . GLY A 1 317 ? 38.710 40.109 208.606 1.00 49.24 314 GLY A C 1
ATOM 2232 O O . GLY A 1 317 ? 39.798 40.099 209.183 1.00 50.58 314 GLY A O 1
ATOM 2233 N N . HIS A 1 318 ? 37.800 39.150 208.765 1.00 48.52 315 HIS A N 1
ATOM 2234 C CA . HIS A 1 318 ? 38.062 37.983 209.584 1.00 50.00 315 HIS A CA 1
ATOM 2235 C C . HIS A 1 318 ? 37.651 36.672 208.903 1.00 50.81 315 HIS A C 1
ATOM 2236 O O . HIS A 1 318 ? 36.947 35.845 209.463 1.00 50.14 315 HIS A O 1
ATOM 2243 N N . GLU A 1 319 ? 38.122 36.465 207.687 1.00 53.89 316 GLU A N 1
ATOM 2244 C CA . GLU A 1 319 ? 37.852 35.193 207.015 1.00 55.94 316 GLU A CA 1
ATOM 2245 C C . GLU A 1 319 ? 38.545 34.001 207.699 1.00 57.21 316 GLU A C 1
ATOM 2246 O O . GLU A 1 319 ? 38.079 32.871 207.589 1.00 57.46 316 GLU A O 1
ATOM 2252 N N . ALA A 1 320 ? 39.629 34.268 208.425 1.00 58.73 317 ALA A N 1
ATOM 2253 C CA . ALA A 1 320 ? 40.308 33.246 209.224 1.00 60.28 317 ALA A CA 1
ATOM 2254 C C . ALA A 1 320 ? 39.359 32.493 210.185 1.00 58.82 317 ALA A C 1
ATOM 2255 O O . ALA A 1 320 ? 39.606 31.336 210.519 1.00 60.54 317 ALA A O 1
ATOM 2257 N N . LEU A 1 321 ? 38.276 33.145 210.606 1.00 56.18 318 LEU A N 1
ATOM 2258 C CA . LEU A 1 321 ? 37.266 32.509 211.468 1.00 54.73 318 LEU A CA 1
ATOM 2259 C C . LEU A 1 321 ? 36.307 31.583 210.715 1.00 53.23 318 LEU A C 1
ATOM 2260 O O . LEU A 1 321 ? 35.643 30.760 211.338 1.00 53.71 318 LEU A O 1
ATOM 2265 N N . GLY A 1 322 ? 36.239 31.708 209.395 1.00 51.83 319 GLY A N 1
ATOM 2266 C CA . GLY A 1 322 ? 35.309 30.922 208.600 1.00 50.54 319 GLY A CA 1
ATOM 2267 C C . GLY A 1 322 ? 33.896 31.486 208.688 1.00 48.03 319 GLY A C 1
ATOM 2268 O O . GLY A 1 322 ? 33.695 32.601 209.203 1.00 47.09 319 GLY A O 1
ATOM 2269 N N . SER A 1 323 ? 32.921 30.724 208.189 1.00 46.64 320 SER A N 1
ATOM 2270 C CA . SER A 1 323 ? 31.530 31.130 208.251 1.00 44.58 320 SER A CA 1
ATOM 2271 C C . SER A 1 323 ? 31.058 31.290 209.703 1.00 43.96 320 SER A C 1
ATOM 2272 O O . SER A 1 323 ? 31.371 30.467 210.564 1.00 45.76 320 SER A O 1
ATOM 2275 N N . ILE A 1 324 ? 30.332 32.355 209.994 1.00 42.10 321 ILE A N 1
ATOM 2276 C CA . ILE A 1 324 ? 29.853 32.552 211.355 1.00 41.73 321 ILE A CA 1
ATOM 2277 C C . ILE A 1 324 ? 28.406 32.087 211.453 1.00 41.01 321 ILE A C 1
ATOM 2278 O O . ILE A 1 324 ? 27.840 32.045 212.540 1.00 41.75 321 ILE A O 1
ATOM 2283 N N . CYS A 1 325 ? 27.825 31.729 210.309 1.00 39.98 322 CYS A N 1
ATOM 2284 C CA . CYS A 1 325 ? 26.458 31.241 210.233 1.00 39.02 322 CYS A CA 1
ATOM 2285 C C . CYS A 1 325 ? 26.178 30.653 208.853 1.00 38.45 322 CYS A C 1
ATOM 2286 O O . CYS A 1 325 ? 26.190 31.374 207.852 1.00 37.78 322 CYS A O 1
ATOM 2289 N N . SER A 1 326 ? 25.913 29.347 208.807 1.00 38.66 323 SER A N 1
ATOM 2290 C CA . SER A 1 326 ? 25.674 28.638 207.552 1.00 38.21 323 SER A CA 1
ATOM 2291 C C . SER A 1 326 ? 24.345 27.928 207.569 1.00 38.02 323 SER A C 1
ATOM 2292 O O . SER A 1 326 ? 23.669 27.871 208.602 1.00 38.02 323 SER A O 1
ATOM 2295 N N . GLY A 1 327 ? 23.989 27.354 206.428 1.00 38.19 324 GLY A N 1
ATOM 2296 C CA . GLY A 1 327 ? 22.768 26.589 206.314 1.00 38.52 324 GLY A CA 1
ATOM 2297 C C . GLY A 1 327 ? 22.244 26.567 204.906 1.00 38.53 324 GLY A C 1
ATOM 2298 O O . GLY A 1 327 ? 22.956 26.896 203.953 1.00 38.79 324 GLY A O 1
ATOM 2299 N N . GLY A 1 328 ? 20.987 26.182 204.762 1.00 38.70 325 GLY A N 1
ATOM 2300 C CA . GLY A 1 328 ? 20.425 26.023 203.434 1.00 39.21 325 GLY A CA 1
ATOM 2301 C C . GLY A 1 328 ? 19.139 25.246 203.426 1.00 40.48 325 GLY A C 1
ATOM 2302 O O . GLY A 1 328 ? 18.605 24.880 204.474 1.00 40.89 325 GLY A O 1
ATOM 2303 N N . ARG A 1 329 ? 18.631 25.027 202.225 1.00 41.85 326 ARG A N 1
ATOM 2304 C CA . ARG A 1 329 ? 17.429 24.268 202.007 1.00 43.85 326 ARG A CA 1
ATOM 2305 C C . ARG A 1 329 ? 17.818 22.820 201.771 1.00 46.66 326 ARG A C 1
ATOM 2306 O O . ARG A 1 329 ? 18.807 22.534 201.084 1.00 47.33 326 ARG A O 1
ATOM 2314 N N . TYR A 1 330 ? 17.036 21.915 202.350 1.00 49.33 327 TYR A N 1
ATOM 2315 C CA . TYR A 1 330 ? 17.221 20.474 202.197 1.00 53.26 327 TYR A CA 1
ATOM 2316 C C . TYR A 1 330 ? 15.869 19.831 201.901 1.00 56.07 327 TYR A C 1
ATOM 2317 O O . TYR A 1 330 ? 14.920 20.012 202.649 1.00 55.88 327 TYR A O 1
ATOM 2326 N N . GLU A 1 331 ? 15.784 19.092 200.796 1.00 60.03 328 GLU A N 1
ATOM 2327 C CA . GLU A 1 331 ? 14.504 18.541 200.330 1.00 63.13 328 GLU A CA 1
ATOM 2328 C C . GLU A 1 331 ? 14.175 17.186 200.924 1.00 67.07 328 GLU A C 1
ATOM 2329 O O . GLU A 1 331 ? 12.991 16.835 201.010 1.00 68.64 328 GLU A O 1
ATOM 2331 N N . GLU A 1 332 ? 15.191 16.420 201.328 1.00 69.98 329 GLU A N 1
ATOM 2332 C CA . GLU A 1 332 ? 14.934 15.063 201.841 1.00 74.73 329 GLU A CA 1
ATOM 2333 C C . GLU A 1 332 ? 15.861 14.620 202.971 1.00 76.96 329 GLU A C 1
ATOM 2334 O O . GLU A 1 332 ? 16.501 13.573 202.883 1.00 80.45 329 GLU A O 1
ATOM 2336 N N . LEU A 1 333 ? 15.928 15.411 204.037 1.00 76.19 330 LEU A N 1
ATOM 2337 C CA . LEU A 1 333 ? 16.753 15.058 205.194 1.00 78.44 330 LEU A CA 1
ATOM 2338 C C . LEU A 1 333 ? 15.932 14.844 206.467 1.00 80.12 330 LEU A C 1
ATOM 2339 O O . LEU A 1 333 ? 16.386 14.156 207.386 1.00 82.72 330 LEU A O 1
ATOM 2341 N N . VAL A 1 334 ? 14.735 15.431 206.523 1.00 79.29 331 VAL A N 1
ATOM 2342 C CA . VAL A 1 334 ? 13.918 15.383 207.744 1.00 80.58 331 VAL A CA 1
ATOM 2343 C C . VAL A 1 334 ? 12.845 14.288 207.693 1.00 84.25 331 VAL A C 1
ATOM 2344 O O . VAL A 1 334 ? 12.271 13.919 208.724 1.00 86.17 331 VAL A O 1
ATOM 2348 N N . GLY A 1 335 ? 12.610 13.745 206.499 1.00 85.58 332 GLY A N 1
ATOM 2349 C CA . GLY A 1 335 ? 11.674 12.631 206.331 1.00 89.40 332 GLY A CA 1
ATOM 2350 C C . GLY A 1 335 ? 12.132 11.317 206.956 1.00 93.87 332 GLY A C 1
ATOM 2351 O O . GLY A 1 335 ? 11.390 10.329 206.948 1.00 97.31 332 GLY A O 1
ATOM 2352 N N . THR A 1 336 ? 13.351 11.318 207.505 1.00 94.05 333 THR A N 1
ATOM 2353 C CA . THR A 1 336 ? 14.018 10.122 208.042 1.00 98.51 333 THR A CA 1
ATOM 2354 C C . THR A 1 336 ? 13.068 9.028 208.554 1.00 102.96 333 THR A C 1
ATOM 2355 O O . THR A 1 336 ? 13.186 7.871 208.154 1.00 107.02 333 THR A O 1
ATOM 2357 N N . PHE A 1 337 ? 12.127 9.398 209.418 1.00 102.60 334 PHE A N 1
ATOM 2358 C CA . PHE A 1 337 ? 11.165 8.437 209.956 1.00 107.13 334 PHE A CA 1
ATOM 2359 C C . PHE A 1 337 ? 9.751 8.701 209.440 1.00 106.35 334 PHE A C 1
ATOM 2360 O O . PHE A 1 337 ? 8.818 7.951 209.744 1.00 109.89 334 PHE A O 1
ATOM 2368 N N . ILE A 1 338 ? 9.598 9.764 208.656 1.00 102.05 335 ILE A N 1
ATOM 2369 C CA . ILE A 1 338 ? 8.272 10.213 208.238 1.00 101.02 335 ILE A CA 1
ATOM 2370 C C . ILE A 1 338 ? 7.754 9.381 207.068 1.00 102.91 335 ILE A C 1
ATOM 2371 O O . ILE A 1 338 ? 6.637 8.859 207.118 1.00 105.59 335 ILE A O 1
ATOM 2376 N N . GLY A 1 339 ? 8.573 9.258 206.025 1.00 101.63 336 GLY A N 1
ATOM 2377 C CA . GLY A 1 339 ? 8.156 8.591 204.798 1.00 102.90 336 GLY A CA 1
ATOM 2378 C C . GLY A 1 339 ? 7.459 9.557 203.861 1.00 99.19 336 GLY A C 1
ATOM 2379 O O . GLY A 1 339 ? 7.090 9.199 202.745 1.00 100.46 336 GLY A O 1
ATOM 2380 N N . GLU A 1 340 ? 7.269 10.784 204.329 1.00 94.98 337 GLU A N 1
ATOM 2381 C CA . GLU A 1 340 ? 6.741 11.858 203.501 1.00 91.33 337 GLU A CA 1
ATOM 2382 C C . GLU A 1 340 ? 7.903 12.708 203.023 1.00 86.85 337 GLU A C 1
ATOM 2383 O O . GLU A 1 340 ? 8.943 12.772 203.681 1.00 86.08 337 GLU A O 1
ATOM 2389 N N . LYS A 1 341 ? 7.730 13.372 201.887 1.00 83.71 338 LYS A N 1
ATOM 2390 C CA . LYS A 1 341 ? 8.731 14.327 201.460 1.00 79.45 338 LYS A CA 1
ATOM 2391 C C . LYS A 1 341 ? 8.515 15.619 202.251 1.00 75.11 338 LYS A C 1
ATOM 2392 O O . LYS A 1 341 ? 7.464 16.244 202.151 1.00 74.77 338 LYS A O 1
ATOM 2406 N N . PRO A 1 343 ? 10.321 19.056 202.821 1.00 59.38 340 PRO A N 1
ATOM 2407 C CA . PRO A 1 343 ? 11.372 20.043 202.591 1.00 55.92 340 PRO A CA 1
ATOM 2408 C C . PRO A 1 343 ? 11.586 20.963 203.796 1.00 53.25 340 PRO A C 1
ATOM 2409 O O . PRO A 1 343 ? 10.628 21.346 204.483 1.00 53.38 340 PRO A O 1
ATOM 2413 N N . GLY A 1 344 ? 12.846 21.295 204.047 1.00 50.72 341 GLY A N 1
ATOM 2414 C CA . GLY A 1 344 ? 13.205 22.173 205.140 1.00 48.12 341 GLY A CA 1
ATOM 2415 C C . GLY A 1 344 ? 14.235 23.202 204.725 1.00 45.25 341 GLY A C 1
ATOM 2416 O O . GLY A 1 344 ? 14.939 23.032 203.713 1.00 44.60 341 GLY A O 1
ATOM 2417 N N . VAL A 1 345 ? 14.308 24.280 205.501 1.00 42.94 342 VAL A N 1
ATOM 2418 C CA . VAL A 1 345 ? 15.433 25.190 205.396 1.00 40.80 342 VAL A CA 1
ATOM 2419 C C . VAL A 1 345 ? 15.837 25.658 206.790 1.00 40.33 342 VAL A C 1
ATOM 2420 O O . VAL A 1 345 ? 14.989 25.975 207.628 1.00 40.80 342 VAL A O 1
ATOM 2424 N N . GLY A 1 346 ? 17.144 25.671 207.037 1.00 39.56 343 GLY A N 1
ATOM 2425 C CA . GLY A 1 346 ? 17.672 26.089 208.316 1.00 38.96 343 GLY A CA 1
ATOM 2426 C C . GLY A 1 346 ? 19.029 26.756 208.207 1.00 38.05 343 GLY A C 1
ATOM 2427 O O . GLY A 1 346 ? 19.709 26.649 207.178 1.00 37.85 343 GLY A O 1
ATOM 2428 N N . ILE A 1 347 ? 19.394 27.453 209.284 1.00 37.62 344 ILE A N 1
ATOM 2429 C CA . ILE A 1 347 ? 20.706 28.034 209.478 1.00 37.04 344 ILE A CA 1
ATOM 2430 C C . ILE A 1 347 ? 21.186 27.727 210.894 1.00 38.68 344 ILE A C 1
ATOM 2431 O O . ILE A 1 347 ? 20.380 27.432 211.789 1.00 39.75 344 ILE A O 1
ATOM 2436 N N . SER A 1 348 ? 22.499 27.824 211.102 1.00 39.13 345 SER A N 1
ATOM 2437 C CA . SER A 1 348 ? 23.096 27.356 212.335 1.00 40.77 345 SER A CA 1
ATOM 2438 C C . SER A 1 348 ? 24.255 28.232 212.763 1.00 40.40 345 SER A C 1
ATOM 2439 O O . SER A 1 348 ? 25.032 28.688 211.927 1.00 39.90 345 SER A O 1
ATOM 2442 N N . ILE A 1 349 ? 24.346 28.471 214.068 1.00 41.12 346 ILE A N 1
ATOM 2443 C CA . ILE A 1 349 ? 25.442 29.213 214.661 1.00 41.64 346 ILE A CA 1
ATOM 2444 C C . ILE A 1 349 ? 26.110 28.316 215.689 1.00 44.02 346 ILE A C 1
ATOM 2445 O O . ILE A 1 349 ? 25.481 27.920 216.683 1.00 45.50 346 ILE A O 1
ATOM 2450 N N . GLY A 1 350 ? 27.375 27.977 215.452 1.00 45.08 347 GLY A N 1
ATOM 2451 C CA . GLY A 1 350 ? 28.131 27.159 216.398 1.00 47.89 347 GLY A CA 1
ATOM 2452 C C . GLY A 1 350 ? 28.631 28.062 217.509 1.00 48.76 347 GLY A C 1
ATOM 2453 O O . GLY A 1 350 ? 29.759 28.555 217.454 1.00 49.05 347 GLY A O 1
ATOM 2454 N N . LEU A 1 351 ? 27.787 28.285 218.514 1.00 49.58 348 LEU A N 1
ATOM 2455 C CA . LEU A 1 351 ? 28.011 29.393 219.439 1.00 50.17 348 LEU A CA 1
ATOM 2456 C C . LEU A 1 351 ? 29.226 29.201 220.343 1.00 52.65 348 LEU A C 1
ATOM 2457 O O . LEU A 1 351 ? 29.908 30.175 220.661 1.00 52.82 348 LEU A O 1
ATOM 2462 N N . THR A 1 352 ? 29.497 27.962 220.748 1.00 55.12 349 THR A N 1
ATOM 2463 C CA . THR A 1 352 ? 30.648 27.697 221.596 1.00 58.27 349 THR A CA 1
ATOM 2464 C C . THR A 1 352 ? 31.950 28.035 220.858 1.00 58.93 349 THR A C 1
ATOM 2465 O O . THR A 1 352 ? 32.801 28.763 221.384 1.00 59.23 349 THR A O 1
ATOM 2469 N N . ARG A 1 353 ? 32.077 27.528 219.628 1.00 59.38 350 ARG A N 1
ATOM 2470 C CA . ARG A 1 353 ? 33.269 27.755 218.817 1.00 60.48 350 ARG A CA 1
ATOM 2471 C C . ARG A 1 353 ? 33.444 29.229 218.553 1.00 58.19 350 ARG A C 1
ATOM 2472 O O . ARG A 1 353 ? 34.532 29.773 218.743 1.00 59.37 350 ARG A O 1
ATOM 2480 N N . LEU A 1 354 ? 32.355 29.875 218.155 1.00 55.59 351 LEU A N 1
ATOM 2481 C CA . LEU A 1 354 ? 32.380 31.290 217.787 1.00 53.57 351 LEU A CA 1
ATOM 2482 C C . LEU A 1 354 ? 32.806 32.172 218.962 1.00 54.35 351 LEU A C 1
ATOM 2483 O O . LEU A 1 354 ? 33.530 33.163 218.773 1.00 54.04 351 LEU A O 1
ATOM 2488 N N . ILE A 1 355 ? 32.366 31.804 220.166 1.00 55.30 352 ILE A N 1
ATOM 2489 C CA . ILE A 1 355 ? 32.780 32.519 221.368 1.00 56.45 352 ILE A CA 1
ATOM 2490 C C . ILE A 1 355 ? 34.290 32.388 221.604 1.00 58.14 352 ILE A C 1
ATOM 2491 O O . ILE A 1 355 ? 34.964 33.394 221.816 1.00 58.29 352 ILE A O 1
ATOM 2496 N N . SER A 1 356 ? 34.821 31.165 221.546 1.00 59.69 353 SER A N 1
ATOM 2497 C CA . SER A 1 356 ? 36.263 30.961 221.716 1.00 61.90 353 SER A CA 1
ATOM 2498 C C . SER A 1 356 ? 37.026 31.784 220.676 1.00 60.98 353 SER A C 1
ATOM 2499 O O . SER A 1 356 ? 37.974 32.493 221.015 1.00 62.09 353 SER A O 1
ATOM 2501 N N . ARG A 1 357 ? 36.579 31.711 219.421 1.00 59.34 354 ARG A N 1
ATOM 2502 C CA . ARG A 1 357 ? 37.220 32.420 218.323 1.00 59.01 354 ARG A CA 1
ATOM 2503 C C . ARG A 1 357 ? 37.142 33.935 218.484 1.00 57.96 354 ARG A C 1
ATOM 2504 O O . ARG A 1 357 ? 38.178 34.608 218.484 1.00 59.39 354 ARG A O 1
ATOM 2512 N N . LEU A 1 358 ? 35.936 34.474 218.644 1.00 56.23 355 LEU A N 1
ATOM 2513 C CA . LEU A 1 358 ? 35.782 35.918 218.810 1.00 55.90 355 LEU A CA 1
ATOM 2514 C C . LEU A 1 358 ? 36.573 36.452 220.006 1.00 58.33 355 LEU A C 1
ATOM 2515 O O . LEU A 1 358 ? 37.140 37.538 219.940 1.00 58.81 355 LEU A O 1
ATOM 2520 N N . LEU A 1 359 ? 36.635 35.669 221.077 1.00 60.60 356 LEU A N 1
ATOM 2521 C CA . LEU A 1 359 ? 37.412 36.041 222.259 1.00 64.07 356 LEU A CA 1
ATOM 2522 C C . LEU A 1 359 ? 38.920 35.999 222.028 1.00 66.48 356 LEU A C 1
ATOM 2523 O O . LEU A 1 359 ? 39.632 36.917 222.427 1.00 67.89 356 LEU A O 1
ATOM 2528 N N . LYS A 1 360 ? 39.400 34.941 221.385 1.00 67.78 357 LYS A N 1
ATOM 2529 C CA . LYS A 1 360 ? 40.819 34.835 221.065 1.00 70.60 357 LYS A CA 1
ATOM 2530 C C . LYS A 1 360 ? 41.279 35.960 220.136 1.00 69.57 357 LYS A C 1
ATOM 2531 O O . LYS A 1 360 ? 42.418 36.410 220.238 1.00 71.53 357 LYS A O 1
ATOM 2537 N N . ALA A 1 361 ? 40.388 36.420 219.258 1.00 67.03 358 ALA A N 1
ATOM 2538 C CA . ALA A 1 361 ? 40.719 37.452 218.256 1.00 66.22 358 ALA A CA 1
ATOM 2539 C C . ALA A 1 361 ? 40.554 38.897 218.757 1.00 66.46 358 ALA A C 1
ATOM 2540 O O . ALA A 1 361 ? 40.925 39.847 218.067 1.00 66.42 358 ALA A O 1
ATOM 2542 N N . GLY A 1 362 ? 39.995 39.060 219.953 1.00 67.10 359 GLY A N 1
ATOM 2543 C CA . GLY A 1 362 ? 39.725 40.385 220.497 1.00 68.19 359 GLY A CA 1
ATOM 2544 C C . GLY A 1 362 ? 38.511 41.112 219.928 1.00 67.10 359 GLY A C 1
ATOM 2545 O O . GLY A 1 362 ? 38.326 42.301 220.215 1.00 68.09 359 GLY A O 1
ATOM 2546 N N . ILE A 1 363 ? 37.683 40.421 219.131 1.00 65.33 360 ILE A N 1
ATOM 2547 C CA . ILE A 1 363 ? 36.478 41.036 218.551 1.00 64.35 360 ILE A CA 1
ATOM 2548 C C . ILE A 1 363 ? 35.426 41.268 219.625 1.00 65.16 360 ILE A C 1
ATOM 2549 O O . ILE A 1 363 ? 34.695 42.264 219.586 1.00 65.54 360 ILE A O 1
ATOM 2554 N N . LEU A 1 364 ? 35.342 40.331 220.566 1.00 66.02 361 LEU A N 1
ATOM 2555 C CA . LEU A 1 364 ? 34.317 40.357 221.598 1.00 66.99 361 LEU A CA 1
ATOM 2556 C C . LEU A 1 364 ? 34.897 40.663 222.979 1.00 70.18 361 LEU A C 1
ATOM 2557 O O . LEU A 1 364 ? 35.974 40.161 223.349 1.00 71.52 361 LEU A O 1
ATOM 2562 N N . ASN A 1 365 ? 34.183 41.505 223.725 1.00 71.98 362 ASN A N 1
ATOM 2563 C CA . ASN A 1 365 ? 34.522 41.804 225.115 1.00 75.18 362 ASN A CA 1
ATOM 2564 C C . ASN A 1 365 ? 33.660 40.984 226.066 1.00 75.58 362 ASN A C 1
ATOM 2565 O O . ASN A 1 365 ? 32.474 40.764 225.807 1.00 74.45 362 ASN A O 1
ATOM 2570 N N . THR A 1 366 ? 34.260 40.532 227.163 1.00 83.28 363 THR A N 1
ATOM 2571 C CA . THR A 1 366 ? 33.538 39.746 228.173 1.00 79.46 363 THR A CA 1
ATOM 2572 C C . THR A 1 366 ? 32.620 40.639 229.004 1.00 76.10 363 THR A C 1
ATOM 2573 O O . THR A 1 366 ? 32.622 41.860 228.850 1.00 77.12 363 THR A O 1
ATOM 2577 N N . LEU A 1 367 ? 31.834 40.032 229.883 1.00 72.47 364 LEU A N 1
ATOM 2578 C CA . LEU A 1 367 ? 30.975 40.800 230.776 1.00 69.89 364 LEU A CA 1
ATOM 2579 C C . LEU A 1 367 ? 31.506 40.712 232.208 1.00 70.34 364 LEU A C 1
ATOM 2580 O O . LEU A 1 367 ? 32.340 39.849 232.496 1.00 71.70 364 LEU A O 1
ATOM 2585 N N . PRO A 1 368 ? 31.067 41.628 233.098 1.00 69.67 365 PRO A N 1
ATOM 2586 C CA . PRO A 1 368 ? 31.393 41.484 234.513 1.00 70.13 365 PRO A CA 1
ATOM 2587 C C . PRO A 1 368 ? 31.023 40.093 235.057 1.00 68.74 365 PRO A C 1
ATOM 2588 O O . PRO A 1 368 ? 30.039 39.492 234.606 1.00 66.11 365 PRO A O 1
ATOM 2592 N N . PRO A 1 369 ? 31.810 39.578 236.019 1.00 70.77 366 PRO A N 1
ATOM 2593 C CA . PRO A 1 369 ? 31.528 38.257 236.587 1.00 70.24 366 PRO A CA 1
ATOM 2594 C C . PRO A 1 369 ? 30.191 38.181 237.327 1.00 67.72 366 PRO A C 1
ATOM 2595 O O . PRO A 1 369 ? 29.748 37.091 237.688 1.00 66.65 366 PRO A O 1
ATOM 2599 N N . THR A 1 370 ? 29.546 39.323 237.534 1.00 67.51 367 THR A N 1
ATOM 2600 C CA . THR A 1 370 ? 28.295 39.347 238.282 1.00 66.18 367 THR A CA 1
ATOM 2601 C C . THR A 1 370 ? 27.218 40.173 237.563 1.00 65.50 367 THR A C 1
ATOM 2602 O O . THR A 1 370 ? 27.530 41.202 236.932 1.00 66.93 367 THR A O 1
ATOM 2606 N N . PRO A 1 371 ? 25.946 39.716 237.636 1.00 63.94 368 PRO A N 1
ATOM 2607 C CA . PRO A 1 371 ? 24.830 40.458 237.046 1.00 63.35 368 PRO A CA 1
ATOM 2608 C C . PRO A 1 371 ? 24.387 41.628 237.926 1.00 64.45 368 PRO A C 1
ATOM 2609 O O . PRO A 1 371 ? 23.547 42.430 237.515 1.00 64.77 368 PRO A O 1
ATOM 2613 N N . ALA A 1 372 ? 24.950 41.712 239.129 1.00 65.80 369 ALA A N 1
ATOM 2614 C CA . ALA A 1 372 ? 24.689 42.807 240.051 1.00 67.38 369 ALA A CA 1
ATOM 2615 C C . ALA A 1 372 ? 25.138 44.152 239.491 1.00 70.00 369 ALA A C 1
ATOM 2616 O O . ALA A 1 372 ? 26.111 44.238 238.738 1.00 71.45 369 ALA A O 1
ATOM 2618 N N . GLN A 1 373 ? 24.414 45.201 239.865 1.00 71.48 370 GLN A N 1
ATOM 2619 C CA . GLN A 1 373 ? 24.705 46.560 239.413 1.00 74.50 370 GLN A CA 1
ATOM 2620 C C . GLN A 1 373 ? 24.947 47.482 240.606 1.00 77.03 370 GLN A C 1
ATOM 2621 O O . GLN A 1 373 ? 25.478 48.584 240.445 1.00 79.85 370 GLN A O 1
ATOM 2627 N N . VAL A 1 374 ? 24.548 47.019 241.794 1.00 76.46 371 VAL A N 1
ATOM 2628 C CA . VAL A 1 374 ? 24.560 47.822 243.016 1.00 78.90 371 VAL A CA 1
ATOM 2629 C C . VAL A 1 374 ? 24.967 46.995 244.246 1.00 78.67 371 VAL A C 1
ATOM 2630 O O . VAL A 1 374 ? 24.601 45.824 244.375 1.00 76.45 371 VAL A O 1
ATOM 2634 N N . VAL A 1 375 ? 25.725 47.612 245.148 1.00 81.58 372 VAL A N 1
ATOM 2635 C CA . VAL A 1 375 ? 26.065 46.985 246.424 1.00 82.44 372 VAL A CA 1
ATOM 2636 C C . VAL A 1 375 ? 25.668 47.882 247.592 1.00 85.05 372 VAL A C 1
ATOM 2637 O O . VAL A 1 375 ? 26.113 49.030 247.685 1.00 88.12 372 VAL A O 1
ATOM 2641 N N . VAL A 1 376 ? 24.829 47.353 248.477 1.00 84.27 373 VAL A N 1
ATOM 2642 C CA . VAL A 1 376 ? 24.521 48.033 249.724 1.00 87.11 373 VAL A CA 1
ATOM 2643 C C . VAL A 1 376 ? 25.598 47.640 250.737 1.00 88.99 373 VAL A C 1
ATOM 2644 O O . VAL A 1 376 ? 25.593 46.523 251.261 1.00 87.92 373 VAL A O 1
ATOM 2648 N N . VAL A 1 377 ? 26.537 48.556 250.979 1.00 92.38 374 VAL A N 1
ATOM 2649 C CA . VAL A 1 377 ? 27.637 48.332 251.919 1.00 94.88 374 VAL A CA 1
ATOM 2650 C C . VAL A 1 377 ? 27.188 48.197 253.363 1.00 96.15 374 VAL A C 1
ATOM 2651 O O . VAL A 1 377 ? 26.087 48.625 253.723 1.00 96.01 374 VAL A O 1
ATOM 2652 N N . ASN A 1 378 ? 28.036 47.585 254.187 1.00 97.74 375 ASN A N 1
ATOM 2653 C CA . ASN A 1 378 ? 27.763 47.455 255.620 1.00 99.69 375 ASN A CA 1
ATOM 2654 C C . ASN A 1 378 ? 28.596 48.431 256.456 1.00 104.65 375 ASN A C 1
ATOM 2655 O O . ASN A 1 378 ? 29.804 48.249 256.640 1.00 106.79 375 ASN A O 1
ATOM 2668 N N . GLN A 1 380 ? 27.251 49.973 259.745 1.00 112.93 377 GLN A N 1
ATOM 2669 C CA . GLN A 1 380 ? 26.999 49.597 261.136 1.00 114.75 377 GLN A CA 1
ATOM 2670 C C . GLN A 1 380 ? 25.960 48.487 261.186 1.00 111.04 377 GLN A C 1
ATOM 2671 O O . GLN A 1 380 ? 24.894 48.604 260.587 1.00 108.56 377 GLN A O 1
ATOM 2673 N N . ASP A 1 381 ? 26.282 47.418 261.910 1.00 111.24 378 ASP A N 1
ATOM 2674 C CA . ASP A 1 381 ? 25.439 46.218 262.001 1.00 108.40 378 ASP A CA 1
ATOM 2675 C C . ASP A 1 381 ? 24.036 46.446 262.575 1.00 108.58 378 ASP A C 1
ATOM 2676 O O . ASP A 1 381 ? 23.139 45.626 262.370 1.00 106.20 378 ASP A O 1
ATOM 2681 N N . GLU A 1 382 ? 23.846 47.557 263.281 1.00 111.88 379 GLU A N 1
ATOM 2682 C CA . GLU A 1 382 ? 22.524 47.921 263.788 1.00 112.72 379 GLU A CA 1
ATOM 2683 C C . GLU A 1 382 ? 21.611 48.420 262.658 1.00 109.96 379 GLU A C 1
ATOM 2684 O O . GLU A 1 382 ? 20.403 48.579 262.844 1.00 110.28 379 GLU A O 1
ATOM 2686 N N . LEU A 1 383 ? 22.198 48.635 261.483 1.00 107.56 380 LEU A N 1
ATOM 2687 C CA . LEU A 1 383 ? 21.472 49.164 260.321 1.00 105.42 380 LEU A CA 1
ATOM 2688 C C . LEU A 1 383 ? 21.123 48.124 259.241 1.00 100.33 380 LEU A C 1
ATOM 2689 O O . LEU A 1 383 ? 20.692 48.490 258.142 1.00 98.50 380 LEU A O 1
ATOM 2702 N N . PRO A 1 385 ? 18.419 46.072 259.163 1.00 94.86 382 PRO A N 1
ATOM 2703 C CA . PRO A 1 385 ? 17.023 46.185 258.714 1.00 94.23 382 PRO A CA 1
ATOM 2704 C C . PRO A 1 385 ? 16.831 47.239 257.622 1.00 93.56 382 PRO A C 1
ATOM 2705 O O . PRO A 1 385 ? 15.963 47.087 256.757 1.00 92.10 382 PRO A O 1
ATOM 2709 N N . THR A 1 386 ? 17.651 48.285 257.667 1.00 94.92 383 THR A N 1
ATOM 2710 C CA . THR A 1 386 ? 17.588 49.361 256.694 1.00 94.94 383 THR A CA 1
ATOM 2711 C C . THR A 1 386 ? 18.277 48.942 255.396 1.00 91.09 383 THR A C 1
ATOM 2712 O O . THR A 1 386 ? 17.752 49.192 254.312 1.00 90.22 383 THR A O 1
ATOM 2716 N N . TYR A 1 387 ? 19.434 48.288 255.495 1.00 89.22 384 TYR A N 1
ATOM 2717 C CA . TYR A 1 387 ? 20.130 47.816 254.294 1.00 85.59 384 TYR A CA 1
ATOM 2718 C C . TYR A 1 387 ? 19.257 46.818 253.540 1.00 82.23 384 TYR A C 1
ATOM 2719 O O . TYR A 1 387 ? 19.066 46.933 252.321 1.00 80.36 384 TYR A O 1
ATOM 2728 N N . LEU A 1 388 ? 18.706 45.862 254.282 1.00 81.65 385 LEU A N 1
ATOM 2729 C CA . LEU A 1 388 ? 17.865 44.827 253.702 1.00 79.26 385 LEU A CA 1
ATOM 2730 C C . LEU A 1 388 ? 16.639 45.413 253.000 1.00 79.88 385 LEU A C 1
ATOM 2731 O O . LEU A 1 388 ? 16.318 45.002 251.883 1.00 77.59 385 LEU A O 1
ATOM 2736 N N . LYS A 1 389 ? 15.987 46.385 253.646 1.00 83.34 386 LYS A N 1
ATOM 2737 C CA . LYS A 1 389 ? 14.808 47.058 253.081 1.00 85.14 386 LYS A CA 1
ATOM 2738 C C . LYS A 1 389 ? 15.138 47.844 251.813 1.00 84.72 386 LYS A C 1
ATOM 2739 O O . LYS A 1 389 ? 14.394 47.787 250.827 1.00 84.00 386 LYS A O 1
ATOM 2745 N N . VAL A 1 390 ? 16.249 48.576 251.840 1.00 85.55 387 VAL A N 1
ATOM 2746 C CA . VAL A 1 390 ? 16.643 49.377 250.686 1.00 85.77 387 VAL A CA 1
ATOM 2747 C C . VAL A 1 390 ? 17.105 48.496 249.517 1.00 81.76 387 VAL A C 1
ATOM 2748 O O . VAL A 1 390 ? 16.945 48.877 248.361 1.00 81.57 387 VAL A O 1
ATOM 2752 N N . SER A 1 391 ? 17.647 47.316 249.825 1.00 79.01 388 SER A N 1
ATOM 2753 C CA . SER A 1 391 ? 18.008 46.331 248.803 1.00 75.15 388 SER A CA 1
ATOM 2754 C C . SER A 1 391 ? 16.763 45.856 248.064 1.00 73.70 388 SER A C 1
ATOM 2755 O O . SER A 1 391 ? 16.698 45.948 246.838 1.00 72.60 388 SER A O 1
ATOM 2758 N N . GLN A 1 392 ? 15.769 45.381 248.818 1.00 73.89 389 GLN A N 1
ATOM 2759 C CA . GLN A 1 392 ? 14.499 44.917 248.246 1.00 73.14 389 GLN A CA 1
ATOM 2760 C C . GLN A 1 392 ? 13.781 45.994 247.440 1.00 74.84 389 GLN A C 1
ATOM 2761 O O . GLN A 1 392 ? 13.197 45.692 246.399 1.00 74.11 389 GLN A O 1
ATOM 2767 N N . GLN A 1 393 ? 13.825 47.234 247.932 1.00 77.53 390 GLN A N 1
ATOM 2768 C CA . GLN A 1 393 ? 13.233 48.381 247.240 1.00 80.06 390 GLN A CA 1
ATOM 2769 C C . GLN A 1 393 ? 13.934 48.663 245.907 1.00 78.62 390 GLN A C 1
ATOM 2770 O O . GLN A 1 393 ? 13.270 48.827 244.874 1.00 79.09 390 GLN A O 1
ATOM 2776 N N . LEU A 1 394 ? 15.267 48.712 245.933 1.00 77.18 391 LEU A N 1
ATOM 2777 C CA . LEU A 1 394 ? 16.057 48.804 244.708 1.00 75.66 391 LEU A CA 1
ATOM 2778 C C . LEU A 1 394 ? 15.731 47.629 243.775 1.00 73.16 391 LEU A C 1
ATOM 2779 O O . LEU A 1 394 ? 15.560 47.813 242.563 1.00 73.09 391 LEU A O 1
ATOM 2784 N N . ARG A 1 395 ? 15.621 46.432 244.357 1.00 71.58 392 ARG A N 1
ATOM 2785 C CA . ARG A 1 395 ? 15.255 45.221 243.612 1.00 69.49 392 ARG A CA 1
ATOM 2786 C C . ARG A 1 395 ? 13.856 45.313 243.013 1.00 70.93 392 ARG A C 1
ATOM 2787 O O . ARG A 1 395 ? 13.648 44.925 241.857 1.00 70.44 392 ARG A O 1
ATOM 2795 N N . GLN A 1 396 ? 12.905 45.830 243.788 1.00 73.30 393 GLN A N 1
ATOM 2796 C CA . GLN A 1 396 ? 11.551 46.064 243.282 1.00 75.46 393 GLN A CA 1
ATOM 2797 C C . GLN A 1 396 ? 11.526 47.064 242.113 1.00 76.72 393 GLN A C 1
ATOM 2798 O O . GLN A 1 396 ? 10.648 47.003 241.259 1.00 77.80 393 GLN A O 1
ATOM 2804 N N . ALA A 1 397 ? 12.510 47.959 242.072 1.00 76.98 394 ALA A N 1
ATOM 2805 C CA . ALA A 1 397 ? 12.678 48.882 240.956 1.00 78.25 394 ALA A CA 1
ATOM 2806 C C . ALA A 1 397 ? 13.364 48.228 239.741 1.00 75.51 394 ALA A C 1
ATOM 2807 O O . ALA A 1 397 ? 13.629 48.898 238.738 1.00 76.34 394 ALA A O 1
ATOM 2809 N N . GLY A 1 398 ? 13.650 46.929 239.835 1.00 72.39 395 GLY A N 1
ATOM 2810 C CA . GLY A 1 398 ? 14.229 46.171 238.717 1.00 70.13 395 GLY A CA 1
ATOM 2811 C C . GLY A 1 398 ? 15.747 46.208 238.593 1.00 68.71 395 GLY A C 1
ATOM 2812 O O . GLY A 1 398 ? 16.293 45.906 237.542 1.00 67.62 395 GLY A O 1
ATOM 2813 N N . LEU A 1 399 ? 16.429 46.586 239.667 1.00 69.22 396 LEU A N 1
ATOM 2814 C CA . LEU A 1 399 ? 17.881 46.571 239.700 1.00 68.44 396 LEU A CA 1
ATOM 2815 C C . LEU A 1 399 ? 18.369 45.280 240.357 1.00 66.29 396 LEU A C 1
ATOM 2816 O O . LEU A 1 399 ? 17.674 44.711 241.209 1.00 66.18 396 LEU A O 1
ATOM 2821 N N . ASN A 1 400 ? 19.555 44.826 239.962 1.00 65.10 397 ASN A N 1
ATOM 2822 C CA . ASN A 1 400 ? 20.221 43.701 240.617 1.00 63.62 397 ASN A CA 1
ATOM 2823 C C . ASN A 1 400 ? 21.085 44.218 241.750 1.00 65.12 397 ASN A C 1
ATOM 2824 O O . ASN A 1 400 ? 21.861 45.148 241.547 1.00 66.89 397 ASN A O 1
ATOM 2829 N N . VAL A 1 401 ? 20.941 43.621 242.938 1.00 65.17 398 VAL A N 1
ATOM 2830 C CA . VAL A 1 401 ? 21.551 44.148 244.175 1.00 66.84 398 VAL A CA 1
ATOM 2831 C C . VAL A 1 401 ? 22.161 43.078 245.086 1.00 66.60 398 VAL A C 1
ATOM 2832 O O . VAL A 1 401 ? 21.528 42.068 245.400 1.00 65.28 398 VAL A O 1
ATOM 2836 N N . ILE A 1 402 ? 23.395 43.317 245.516 1.00 68.45 399 ILE A N 1
ATOM 2837 C CA . ILE A 1 402 ? 24.025 42.489 246.534 1.00 69.36 399 ILE A CA 1
ATOM 2838 C C . ILE A 1 402 ? 24.099 43.268 247.836 1.00 71.88 399 ILE A C 1
ATOM 2839 O O . ILE A 1 402 ? 24.692 44.349 247.906 1.00 73.92 399 ILE A O 1
ATOM 2844 N N . THR A 1 403 ? 23.477 42.720 248.868 1.00 72.14 400 THR A N 1
ATOM 2845 C CA . THR A 1 403 ? 23.628 43.289 250.180 1.00 74.79 400 THR A CA 1
ATOM 2846 C C . THR A 1 403 ? 24.875 42.673 250.792 1.00 76.43 400 THR A C 1
ATOM 2847 O O . THR A 1 403 ? 24.980 41.450 250.923 1.00 75.47 400 THR A O 1
ATOM 2851 N N . ASN A 1 404 ? 25.832 43.538 251.120 1.00 79.51 401 ASN A N 1
ATOM 2852 C CA . ASN A 1 404 ? 27.049 43.149 251.822 1.00 82.29 401 ASN A CA 1
ATOM 2853 C C . ASN A 1 404 ? 26.751 42.946 253.287 1.00 84.60 401 ASN A C 1
ATOM 2854 O O . ASN A 1 404 ? 26.326 43.878 253.975 1.00 86.15 401 ASN A O 1
ATOM 2859 N N . PHE A 1 405 ? 26.960 41.724 253.761 1.00 85.59 402 PHE A N 1
ATOM 2860 C CA . PHE A 1 405 ? 26.714 41.414 255.167 1.00 88.62 402 PHE A CA 1
ATOM 2861 C C . PHE A 1 405 ? 27.977 41.605 256.025 1.00 93.36 402 PHE A C 1
ATOM 2862 O O . PHE A 1 405 ? 27.971 42.415 256.951 1.00 95.92 402 PHE A O 1
ATOM 2870 N N . GLU A 1 406 ? 29.057 40.895 255.699 1.00 95.41 403 GLU A N 1
ATOM 2871 C CA . GLU A 1 406 ? 30.339 41.065 256.391 1.00 100.81 403 GLU A CA 1
ATOM 2872 C C . GLU A 1 406 ? 30.709 42.555 256.522 1.00 103.62 403 GLU A C 1
ATOM 2873 O O . GLU A 1 406 ? 30.599 43.310 255.557 1.00 102.49 403 GLU A O 1
ATOM 2879 N N . LYS A 1 407 ? 31.129 42.974 257.716 1.00 108.27 404 LYS A N 1
ATOM 2880 C CA . LYS A 1 407 ? 31.408 44.392 257.986 1.00 111.77 404 LYS A CA 1
ATOM 2881 C C . LYS A 1 407 ? 32.899 44.740 258.019 1.00 116.70 404 LYS A C 1
ATOM 2882 O O . LYS A 1 407 ? 33.614 44.407 258.969 1.00 120.53 404 LYS A O 1
ATOM 2888 N N . ARG A 1 408 ? 33.351 45.417 256.967 1.00 117.33 405 ARG A N 1
ATOM 2889 C CA . ARG A 1 408 ? 34.708 45.948 256.889 1.00 122.43 405 ARG A CA 1
ATOM 2890 C C . ARG A 1 408 ? 34.591 47.441 256.594 1.00 124.14 405 ARG A C 1
ATOM 2891 O O . ARG A 1 408 ? 33.493 47.925 256.307 1.00 121.39 405 ARG A O 1
ATOM 2899 N N . GLN A 1 409 ? 35.709 48.166 256.653 1.00 129.23 406 GLN A N 1
ATOM 2900 C CA . GLN A 1 409 ? 35.694 49.614 256.416 1.00 131.85 406 GLN A CA 1
ATOM 2901 C C . GLN A 1 409 ? 35.363 49.960 254.962 1.00 129.01 406 GLN A C 1
ATOM 2902 O O . GLN A 1 409 ? 35.608 49.161 254.055 1.00 126.52 406 GLN A O 1
ATOM 2908 N N . LEU A 1 410 ? 34.813 51.158 254.760 1.00 130.04 407 LEU A N 1
ATOM 2909 C CA . LEU A 1 410 ? 34.360 51.645 253.447 1.00 127.96 407 LEU A CA 1
ATOM 2910 C C . LEU A 1 410 ? 35.239 51.165 252.294 1.00 127.64 407 LEU A C 1
ATOM 2911 O O . LEU A 1 410 ? 34.749 50.538 251.355 1.00 123.31 407 LEU A O 1
ATOM 2916 N N . GLY A 1 411 ? 36.538 51.453 252.395 1.00 132.78 408 GLY A N 1
ATOM 2917 C CA . GLY A 1 411 ? 37.522 51.190 251.341 1.00 134.06 408 GLY A CA 1
ATOM 2918 C C . GLY A 1 411 ? 37.535 49.783 250.776 1.00 130.21 408 GLY A C 1
ATOM 2919 O O . GLY A 1 411 ? 37.378 49.597 249.567 1.00 127.76 408 GLY A O 1
ATOM 2920 N N . LYS A 1 412 ? 37.713 48.794 251.651 1.00 130.05 409 LYS A N 1
ATOM 2921 C CA . LYS A 1 412 ? 37.792 47.388 251.241 1.00 127.18 409 LYS A CA 1
ATOM 2922 C C . LYS A 1 412 ? 36.559 46.917 250.473 1.00 120.76 409 LYS A C 1
ATOM 2923 O O . LYS A 1 412 ? 36.669 46.072 249.584 1.00 118.67 409 LYS A O 1
ATOM 2929 N N . GLN A 1 413 ? 35.397 47.465 250.822 1.00 118.06 410 GLN A N 1
ATOM 2930 C CA . GLN A 1 413 ? 34.137 47.099 250.179 1.00 112.41 410 GLN A CA 1
ATOM 2931 C C . GLN A 1 413 ? 34.029 47.668 248.761 1.00 111.03 410 GLN A C 1
ATOM 2932 O O . GLN A 1 413 ? 33.493 47.013 247.861 1.00 107.33 410 GLN A O 1
ATOM 2938 N N . PHE A 1 414 ? 34.538 48.884 248.569 1.00 114.18 411 PHE A N 1
ATOM 2939 C CA . PHE A 1 414 ? 34.601 49.496 247.243 1.00 113.88 411 PHE A CA 1
ATOM 2940 C C . PHE A 1 414 ? 35.452 48.623 246.324 1.00 113.40 411 PHE A C 1
ATOM 2941 O O . PHE A 1 414 ? 35.040 48.287 245.219 1.00 110.44 411 PHE A O 1
ATOM 2949 N N . GLN A 1 415 ? 36.631 48.243 246.815 1.00 116.67 412 GLN A N 1
ATOM 2950 C CA . GLN A 1 415 ? 37.635 47.514 246.041 1.00 117.81 412 GLN A CA 1
ATOM 2951 C C . GLN A 1 415 ? 37.200 46.104 245.647 1.00 113.35 412 GLN A C 1
ATOM 2952 O O . GLN A 1 415 ? 37.482 45.661 244.532 1.00 112.95 412 GLN A O 1
ATOM 2958 N N . ALA A 1 416 ? 36.517 45.411 246.557 1.00 110.35 413 ALA A N 1
ATOM 2959 C CA . ALA A 1 416 ? 36.025 44.055 246.303 1.00 106.36 413 ALA A CA 1
ATOM 2960 C C . ALA A 1 416 ? 34.926 44.085 245.255 1.00 101.84 413 ALA A C 1
ATOM 2961 O O . ALA A 1 416 ? 34.821 43.173 244.430 1.00 100.00 413 ALA A O 1
ATOM 2963 N N . ALA A 1 417 ? 34.119 45.147 245.303 1.00 100.54 414 ALA A N 1
ATOM 2964 C CA . ALA A 1 417 ? 33.030 45.382 244.361 1.00 96.78 414 ALA A CA 1
ATOM 2965 C C . ALA A 1 417 ? 33.552 45.792 242.986 1.00 97.83 414 ALA A C 1
ATOM 2966 O O . ALA A 1 417 ? 33.051 45.321 241.959 1.00 95.09 414 ALA A O 1
ATOM 2968 N N . ASP A 1 418 ? 34.555 46.670 242.975 1.00 101.97 415 ASP A N 1
ATOM 2969 C CA . ASP A 1 418 ? 35.131 47.169 241.728 1.00 103.85 415 ASP A CA 1
ATOM 2970 C C . ASP A 1 418 ? 35.875 46.066 240.977 1.00 104.00 415 ASP A C 1
ATOM 2971 O O . ASP A 1 418 ? 35.896 46.056 239.746 1.00 103.58 415 ASP A O 1
ATOM 2976 N N . LYS A 1 419 ? 36.465 45.138 241.732 1.00 104.92 416 LYS A N 1
ATOM 2977 C CA . LYS A 1 419 ? 37.112 43.946 241.176 1.00 105.40 416 LYS A CA 1
ATOM 2978 C C . LYS A 1 419 ? 36.100 43.081 240.418 1.00 100.62 416 LYS A C 1
ATOM 2979 O O . LYS A 1 419 ? 36.443 42.396 239.452 1.00 100.66 416 LYS A O 1
ATOM 2985 N N . GLN A 1 420 ? 34.849 43.133 240.865 1.00 96.86 417 GLN A N 1
ATOM 2986 C CA . GLN A 1 420 ? 33.772 42.365 240.251 1.00 92.77 417 GLN A CA 1
ATOM 2987 C C . GLN A 1 420 ? 33.051 43.125 239.146 1.00 90.93 417 GLN A C 1
ATOM 2988 O O . GLN A 1 420 ? 32.264 42.544 238.406 1.00 88.25 417 GLN A O 1
ATOM 2994 N N . GLY A 1 421 ? 33.315 44.422 239.041 1.00 92.91 418 GLY A N 1
ATOM 2995 C CA . GLY A 1 421 ? 32.722 45.236 237.988 1.00 92.07 418 GLY A CA 1
ATOM 2996 C C . GLY A 1 421 ? 31.329 45.737 238.313 1.00 89.20 418 GLY A C 1
ATOM 2997 O O . GLY A 1 421 ? 30.619 46.206 237.427 1.00 88.43 418 GLY A O 1
ATOM 2998 N N . ILE A 1 422 ? 30.934 45.626 239.579 1.00 88.15 419 ILE A N 1
ATOM 2999 C CA . ILE A 1 422 ? 29.725 46.279 240.072 1.00 86.59 419 ILE A CA 1
ATOM 3000 C C . ILE A 1 422 ? 29.973 47.789 240.034 1.00 89.97 419 ILE A C 1
ATOM 3001 O O . ILE A 1 422 ? 30.965 48.277 240.583 1.00 93.13 419 ILE A O 1
ATOM 3006 N N . ARG A 1 423 ? 29.079 48.514 239.365 1.00 89.78 420 ARG A N 1
ATOM 3007 C CA . ARG A 1 423 ? 29.229 49.954 239.179 1.00 93.66 420 ARG A CA 1
ATOM 3008 C C . ARG A 1 423 ? 28.920 50.780 240.435 1.00 95.51 420 ARG A C 1
ATOM 3009 O O . ARG A 1 423 ? 29.686 51.688 240.785 1.00 99.44 420 ARG A O 1
ATOM 3017 N N . PHE A 1 424 ? 27.811 50.459 241.104 1.00 93.09 421 PHE A N 1
ATOM 3018 C CA . PHE A 1 424 ? 27.267 51.316 242.162 1.00 94.97 421 PHE A CA 1
ATOM 3019 C C . PHE A 1 424 ? 27.426 50.776 243.576 1.00 94.61 421 PHE A C 1
ATOM 3020 O O . PHE A 1 424 ? 27.225 49.589 243.826 1.00 91.54 421 PHE A O 1
ATOM 3028 N N . CYS A 1 425 ? 27.787 51.667 244.497 1.00 98.24 422 CYS A N 1
ATOM 3029 C CA . CYS A 1 425 ? 27.753 51.361 245.922 1.00 98.65 422 CYS A CA 1
ATOM 3030 C C . CYS A 1 425 ? 26.808 52.320 246.628 1.00 100.62 422 CYS A C 1
ATOM 3031 O O . CYS A 1 425 ? 26.875 53.531 246.423 1.00 103.86 422 CYS A O 1
ATOM 3034 N N . VAL A 1 426 ? 25.908 51.758 247.430 1.00 99.15 423 VAL A N 1
ATOM 3035 C CA . VAL A 1 426 ? 25.027 52.538 248.293 1.00 101.63 423 VAL A CA 1
ATOM 3036 C C . VAL A 1 426 ? 25.664 52.612 249.675 1.00 104.45 423 VAL A C 1
ATOM 3037 O O . VAL A 1 426 ? 25.906 51.587 250.312 1.00 102.88 423 VAL A O 1
ATOM 3041 N N . ILE A 1 427 ? 25.955 53.825 250.124 1.00 109.33 424 ILE A N 1
ATOM 3042 C CA . ILE A 1 427 ? 26.530 54.017 251.442 1.00 112.85 424 ILE A CA 1
ATOM 3043 C C . ILE A 1 427 ? 25.493 54.682 252.328 1.00 115.38 424 ILE A C 1
ATOM 3044 O O . ILE A 1 427 ? 25.093 55.826 252.091 1.00 118.47 424 ILE A O 1
ATOM 3049 N N . ILE A 1 428 ? 25.036 53.933 253.326 1.00 114.56 425 ILE A N 1
ATOM 3050 C CA . ILE A 1 428 ? 24.129 54.452 254.341 1.00 117.42 425 ILE A CA 1
ATOM 3051 C C . ILE A 1 428 ? 24.845 54.327 255.682 1.00 120.34 425 ILE A C 1
ATOM 3052 O O . ILE A 1 428 ? 24.903 53.242 256.268 1.00 118.33 425 ILE A O 1
ATOM 3057 N N . GLY A 1 429 ? 25.408 55.444 256.143 1.00 125.60 426 GLY A N 1
ATOM 3058 C CA . GLY A 1 429 ? 26.248 55.459 257.337 1.00 129.13 426 GLY A CA 1
ATOM 3059 C C . GLY A 1 429 ? 25.477 55.750 258.608 1.00 132.05 426 GLY A C 1
ATOM 3060 O O . GLY A 1 429 ? 24.297 55.407 258.720 1.00 130.02 426 GLY A O 1
ATOM 3061 N N . ALA A 1 430 ? 26.156 56.385 259.562 1.00 137.20 427 ALA A N 1
ATOM 3062 C CA . ALA A 1 430 ? 25.559 56.746 260.841 1.00 140.87 427 ALA A CA 1
ATOM 3063 C C . ALA A 1 430 ? 24.482 57.817 260.664 1.00 143.45 427 ALA A C 1
ATOM 3064 O O . ALA A 1 430 ? 23.286 57.507 260.678 1.00 141.45 427 ALA A O 1
ATOM 3066 N N . ASP A 1 431 ? 24.915 59.065 260.478 1.00 148.28 428 ASP A N 1
ATOM 3067 C CA . ASP A 1 431 ? 24.002 60.205 260.347 1.00 151.87 428 ASP A CA 1
ATOM 3068 C C . ASP A 1 431 ? 23.283 60.251 258.992 1.00 148.55 428 ASP A C 1
ATOM 3069 O O . ASP A 1 431 ? 22.217 60.863 258.878 1.00 150.52 428 ASP A O 1
ATOM 3071 N N . GLU A 1 432 ? 23.865 59.604 257.980 1.00 143.93 429 GLU A N 1
ATOM 3072 C CA . GLU A 1 432 ? 23.261 59.508 256.643 1.00 140.33 429 GLU A CA 1
ATOM 3073 C C . GLU A 1 432 ? 21.937 58.743 256.667 1.00 136.55 429 GLU A C 1
ATOM 3074 O O . GLU A 1 432 ? 21.020 59.054 255.906 1.00 136.12 429 GLU A O 1
ATOM 3076 N N . ALA A 1 433 ? 21.848 57.756 257.558 1.00 134.25 430 ALA A N 1
ATOM 3077 C CA . ALA A 1 433 ? 20.644 56.941 257.728 1.00 131.11 430 ALA A CA 1
ATOM 3078 C C . ALA A 1 433 ? 19.473 57.715 258.330 1.00 135.05 430 ALA A C 1
ATOM 3079 O O . ALA A 1 433 ? 18.312 57.409 258.042 1.00 133.56 430 ALA A O 1
ATOM 3081 N N . ALA A 1 434 ? 19.790 58.711 259.158 1.00 140.35 431 ALA A N 1
ATOM 3082 C CA . ALA A 1 434 ? 18.793 59.459 259.933 1.00 145.03 431 ALA A CA 1
ATOM 3083 C C . ALA A 1 434 ? 17.804 60.266 259.084 1.00 146.76 431 ALA A C 1
ATOM 3084 O O . ALA A 1 434 ? 16.588 60.158 259.273 1.00 147.44 431 ALA A O 1
ATOM 3086 N N . ALA A 1 435 ? 18.328 61.061 258.151 1.00 147.73 432 ALA A N 1
ATOM 3087 C CA . ALA A 1 435 ? 17.505 61.951 257.327 1.00 150.20 432 ALA A CA 1
ATOM 3088 C C . ALA A 1 435 ? 16.951 61.271 256.069 1.00 144.85 432 ALA A C 1
ATOM 3089 O O . ALA A 1 435 ? 16.642 61.945 255.082 1.00 146.44 432 ALA A O 1
ATOM 3091 N N . GLN A 1 436 ? 16.815 59.943 256.123 1.00 138.88 433 GLN A N 1
ATOM 3092 C CA . GLN A 1 436 ? 16.318 59.130 255.004 1.00 133.55 433 GLN A CA 1
ATOM 3093 C C . GLN A 1 436 ? 17.180 59.341 253.758 1.00 131.51 433 GLN A C 1
ATOM 3094 O O . GLN A 1 436 ? 16.660 59.513 252.657 1.00 130.88 433 GLN A O 1
ATOM 3100 N N . LYS A 1 437 ? 18.499 59.321 253.948 1.00 130.85 434 LYS A N 1
ATOM 3101 C CA . LYS A 1 437 ? 19.459 59.696 252.904 1.00 130.34 434 LYS A CA 1
ATOM 3102 C C . LYS A 1 437 ? 20.557 58.657 252.694 1.00 125.57 434 LYS A C 1
ATOM 3103 O O . LYS A 1 437 ? 20.765 57.778 253.530 1.00 123.40 434 LYS A O 1
ATOM 3109 N N . SER A 1 438 ? 21.258 58.774 251.568 1.00 124.43 435 SER A N 1
ATOM 3110 C CA . SER A 1 438 ? 22.441 57.963 251.295 1.00 121.20 435 SER A CA 1
ATOM 3111 C C . SER A 1 438 ? 23.408 58.711 250.389 1.00 123.55 435 SER A C 1
ATOM 3112 O O . SER A 1 438 ? 23.028 59.667 249.712 1.00 126.43 435 SER A O 1
ATOM 3115 N N . SER A 1 439 ? 24.663 58.277 250.398 1.00 122.96 436 SER A N 1
ATOM 3116 C CA . SER A 1 439 ? 25.621 58.678 249.382 1.00 124.45 436 SER A CA 1
ATOM 3117 C C . SER A 1 439 ? 25.828 57.481 248.471 1.00 119.32 436 SER A C 1
ATOM 3118 O O . SER A 1 439 ? 25.955 56.352 248.952 1.00 115.95 436 SER A O 1
ATOM 3121 N N . LEU A 1 440 ? 25.835 57.719 247.161 1.00 119.19 437 LEU A N 1
ATOM 3122 C CA . LEU A 1 440 ? 26.122 56.652 246.208 1.00 115.06 437 LEU A CA 1
ATOM 3123 C C . LEU A 1 440 ? 27.436 56.891 245.467 1.00 117.13 437 LEU A C 1
ATOM 3124 O O . LEU A 1 440 ? 27.690 57.992 244.970 1.00 121.18 437 LEU A O 1
ATOM 3129 N N . LYS A 1 441 ? 28.266 55.853 245.407 1.00 114.93 438 LYS A N 1
ATOM 3130 C CA . LYS A 1 441 ? 29.556 55.926 244.724 1.00 117.23 438 LYS A CA 1
ATOM 3131 C C . LYS A 1 441 ? 29.530 55.181 243.390 1.00 114.15 438 LYS A C 1
ATOM 3132 O O . LYS A 1 441 ? 29.462 53.947 243.354 1.00 110.17 438 LYS A O 1
ATOM 3134 N N . ASP A 1 442 ? 29.557 55.945 242.299 1.00 116.50 439 ASP A N 1
ATOM 3135 C CA . ASP A 1 442 ? 29.712 55.401 240.953 1.00 114.70 439 ASP A CA 1
ATOM 3136 C C . ASP A 1 442 ? 31.198 55.104 240.781 1.00 116.87 439 ASP A C 1
ATOM 3137 O O . ASP A 1 442 ? 32.031 55.999 240.919 1.00 121.84 439 ASP A O 1
ATOM 3142 N N . LEU A 1 443 ? 31.526 53.844 240.499 1.00 113.77 440 LEU A N 1
ATOM 3143 C CA . LEU A 1 443 ? 32.924 53.395 240.447 1.00 115.89 440 LEU A CA 1
ATOM 3144 C C . LEU A 1 443 ? 33.577 53.498 239.056 1.00 117.87 440 LEU A C 1
ATOM 3145 O O . LEU A 1 443 ? 34.783 53.259 238.903 1.00 120.46 440 LEU A O 1
ATOM 3150 N N . GLN A 1 444 ? 32.778 53.854 238.051 1.00 117.08 441 GLN A N 1
ATOM 3151 C CA . GLN A 1 444 ? 33.303 54.196 236.733 1.00 119.78 441 GLN A CA 1
ATOM 3152 C C . GLN A 1 444 ? 33.698 55.671 236.724 1.00 125.77 441 GLN A C 1
ATOM 3153 O O . GLN A 1 444 ? 34.814 56.018 236.332 1.00 130.23 441 GLN A O 1
ATOM 3155 N N . SER A 1 445 ? 32.788 56.530 237.180 1.00 126.50 442 SER A N 1
ATOM 3156 C CA . SER A 1 445 ? 33.047 57.968 237.263 1.00 132.57 442 SER A CA 1
ATOM 3157 C C . SER A 1 445 ? 33.947 58.323 238.448 1.00 136.33 442 SER A C 1
ATOM 3158 O O . SER A 1 445 ? 34.547 59.399 238.474 1.00 142.21 442 SER A O 1
ATOM 3160 N N . GLY A 1 446 ? 34.035 57.405 239.414 1.00 133.38 443 GLY A N 1
ATOM 3161 C CA . GLY A 1 446 ? 34.766 57.598 240.675 1.00 136.47 443 GLY A CA 1
ATOM 3162 C C . GLY A 1 446 ? 34.143 58.697 241.540 1.00 139.30 443 GLY A C 1
ATOM 3163 O O . GLY A 1 446 ? 34.788 59.229 242.447 1.00 143.58 443 GLY A O 1
ATOM 3164 N N . GLU A 1 447 ? 32.877 59.009 241.269 1.00 137.36 444 GLU A N 1
ATOM 3165 C CA . GLU A 1 447 ? 32.199 60.138 241.902 1.00 140.81 444 GLU A CA 1
ATOM 3166 C C . GLU A 1 447 ? 31.170 59.716 242.948 1.00 137.38 444 GLU A C 1
ATOM 3167 O O . GLU A 1 447 ? 30.538 58.665 242.825 1.00 131.84 444 GLU A O 1
ATOM 3173 N N . GLN A 1 448 ? 31.017 60.549 243.976 1.00 141.23 445 GLN A N 1
ATOM 3174 C CA . GLN A 1 448 ? 30.000 60.349 245.007 1.00 139.17 445 GLN A CA 1
ATOM 3175 C C . GLN A 1 448 ? 28.958 61.461 244.982 1.00 142.27 445 GLN A C 1
ATOM 3176 O O . GLN A 1 448 ? 29.290 62.635 244.824 1.00 148.05 445 GLN A O 1
ATOM 3182 N N . VAL A 1 449 ? 27.696 61.072 245.136 1.00 138.98 446 VAL A N 1
ATOM 3183 C CA . VAL A 1 449 ? 26.570 62.002 245.104 1.00 141.87 446 VAL A CA 1
ATOM 3184 C C . VAL A 1 449 ? 25.615 61.651 246.246 1.00 140.17 446 VAL A C 1
ATOM 3185 O O . VAL A 1 449 ? 25.396 60.473 246.537 1.00 135.12 446 VAL A O 1
ATOM 3189 N N . GLU A 1 450 ? 25.058 62.672 246.893 1.00 144.95 447 GLU A N 1
ATOM 3190 C CA . GLU A 1 450 ? 24.097 62.468 247.978 1.00 144.33 447 GLU A CA 1
ATOM 3191 C C . GLU A 1 450 ? 22.656 62.392 247.472 1.00 142.81 447 GLU A C 1
ATOM 3192 O O . GLU A 1 450 ? 22.104 63.383 246.987 1.00 146.95 447 GLU A O 1
ATOM 3198 N N . VAL A 1 451 ? 22.060 61.205 247.584 1.00 137.40 448 VAL A N 1
ATOM 3199 C CA . VAL A 1 451 ? 20.694 60.954 247.118 1.00 135.80 448 VAL A CA 1
ATOM 3200 C C . VAL A 1 451 ? 19.935 60.067 248.111 1.00 132.99 448 VAL A C 1
ATOM 3201 O O . VAL A 1 451 ? 20.433 59.018 248.529 1.00 129.05 448 VAL A O 1
ATOM 3205 N N . ALA A 1 452 ? 18.727 60.502 248.470 1.00 135.56 449 ALA A N 1
ATOM 3206 C CA . ALA A 1 452 ? 17.857 59.800 249.421 1.00 133.87 449 ALA A CA 1
ATOM 3207 C C . ALA A 1 452 ? 17.617 58.327 249.069 1.00 127.45 449 ALA A C 1
ATOM 3208 O O . ALA A 1 452 ? 17.164 57.538 249.906 1.00 125.37 449 ALA A O 1
ATOM 3210 N N . ALA A 1 454 ? 14.614 57.720 248.703 1.00 114.12 451 ALA A N 1
ATOM 3211 C CA . ALA A 1 454 ? 13.382 57.814 247.928 1.00 115.47 451 ALA A CA 1
ATOM 3212 C C . ALA A 1 454 ? 13.648 58.010 246.437 1.00 114.71 451 ALA A C 1
ATOM 3213 O O . ALA A 1 454 ? 12.865 57.560 245.605 1.00 113.32 451 ALA A O 1
ATOM 3215 N N . ASP A 1 455 ? 14.750 58.684 246.111 1.00 116.15 452 ASP A N 1
ATOM 3216 C CA . ASP A 1 455 ? 15.102 58.991 244.723 1.00 116.48 452 ASP A CA 1
ATOM 3217 C C . ASP A 1 455 ? 16.148 58.032 244.145 1.00 111.52 452 ASP A C 1
ATOM 3218 O O . ASP A 1 455 ? 16.273 57.907 242.922 1.00 110.40 452 ASP A O 1
ATOM 3223 N N . LEU A 1 456 ? 16.883 57.361 245.032 1.00 109.17 453 LEU A N 1
ATOM 3224 C CA . LEU A 1 456 ? 18.040 56.530 244.675 1.00 105.44 453 LEU A CA 1
ATOM 3225 C C . LEU A 1 456 ? 17.842 55.690 243.406 1.00 102.33 453 LEU A C 1
ATOM 3226 O O . LEU A 1 456 ? 18.560 55.875 242.412 1.00 102.32 453 LEU A O 1
ATOM 3231 N N . ALA A 1 457 ? 16.857 54.790 243.441 1.00 100.28 454 ALA A N 1
ATOM 3232 C CA . ALA A 1 457 ? 16.561 53.886 242.325 1.00 97.29 454 ALA A CA 1
ATOM 3233 C C . ALA A 1 457 ? 16.389 54.598 240.981 1.00 99.57 454 ALA A C 1
ATOM 3234 O O . ALA A 1 457 ? 16.828 54.087 239.953 1.00 97.29 454 ALA A O 1
ATOM 3236 N N . GLU A 1 458 ? 15.761 55.774 240.998 1.00 104.58 455 GLU A N 1
ATOM 3237 C CA . GLU A 1 458 ? 15.552 56.561 239.780 1.00 107.84 455 GLU A CA 1
ATOM 3238 C C . GLU A 1 458 ? 16.849 57.186 239.248 1.00 109.35 455 GLU A C 1
ATOM 3239 O O . GLU A 1 458 ? 17.086 57.188 238.035 1.00 109.13 455 GLU A O 1
ATOM 3241 N N . GLU A 1 459 ? 17.680 57.704 240.156 1.00 111.23 456 GLU A N 1
ATOM 3242 C CA . GLU A 1 459 ? 18.958 58.331 239.787 1.00 113.38 456 GLU A CA 1
ATOM 3243 C C . GLU A 1 459 ? 20.074 57.320 239.496 1.00 109.31 456 GLU A C 1
ATOM 3244 O O . GLU A 1 459 ? 21.076 57.662 238.867 1.00 110.56 456 GLU A O 1
ATOM 3246 N N . ILE A 1 460 ? 19.905 56.086 239.966 1.00 105.10 457 ILE A N 1
ATOM 3247 C CA . ILE A 1 460 ? 20.798 54.990 239.583 1.00 101.47 457 ILE A CA 1
ATOM 3248 C C . ILE A 1 460 ? 20.512 54.569 238.136 1.00 100.23 457 ILE A C 1
ATOM 3249 O O . ILE A 1 460 ? 21.433 54.471 237.316 1.00 100.10 457 ILE A O 1
ATOM 3254 N N . LYS A 1 461 ? 19.237 54.339 237.827 1.00 99.86 458 LYS A N 1
ATOM 3255 C CA . LYS A 1 461 ? 18.819 54.000 236.467 1.00 99.42 458 LYS A CA 1
ATOM 3256 C C . LYS A 1 461 ? 19.123 55.136 235.494 1.00 103.57 458 LYS A C 1
ATOM 3257 O O . LYS A 1 461 ? 19.565 54.888 234.372 1.00 103.04 458 LYS A O 1
ATOM 3259 N N . ARG A 1 462 ? 18.900 56.374 235.943 1.00 108.21 459 ARG A N 1
ATOM 3260 C CA . ARG A 1 462 ? 19.174 57.578 235.146 1.00 113.07 459 ARG A CA 1
ATOM 3261 C C . ARG A 1 462 ? 20.622 57.644 234.673 1.00 113.40 459 ARG A C 1
ATOM 3262 O O . ARG A 1 462 ? 20.883 58.003 233.524 1.00 115.50 459 ARG A O 1
ATOM 3264 N N . ARG A 1 463 ? 21.553 57.286 235.557 1.00 111.84 460 ARG A N 1
ATOM 3265 C CA . ARG A 1 463 ? 22.983 57.320 235.253 1.00 112.63 460 ARG A CA 1
ATOM 3266 C C . ARG A 1 463 ? 23.522 55.965 234.777 1.00 108.16 460 ARG A C 1
ATOM 3267 O O . ARG A 1 463 ? 24.727 55.701 234.869 1.00 108.22 460 ARG A O 1
ATOM 3269 N N . LEU A 1 464 ? 22.634 55.121 234.253 1.00 104.85 461 LEU A N 1
ATOM 3270 C CA . LEU A 1 464 ? 22.988 53.750 233.882 1.00 100.54 461 LEU A CA 1
ATOM 3271 C C . LEU A 1 464 ? 22.593 53.404 232.440 1.00 100.05 461 LEU A C 1
ATOM 3272 O O . LEU A 1 464 ? 21.616 53.929 231.897 1.00 101.67 461 LEU A O 1
ATOM 3277 N N . ASN B 1 11 ? 11.828 2.592 215.331 1.00 94.91 8 ASN B N 1
ATOM 3278 C CA . ASN B 1 11 ? 11.181 3.103 216.575 1.00 93.27 8 ASN B CA 1
ATOM 3279 C C . ASN B 1 11 ? 11.727 4.481 216.969 1.00 89.08 8 ASN B C 1
ATOM 3280 O O . ASN B 1 11 ? 12.646 4.597 217.784 1.00 87.83 8 ASN B O 1
ATOM 3282 N N . PHE B 1 12 ? 11.140 5.518 216.377 1.00 87.35 9 PHE B N 1
ATOM 3283 C CA . PHE B 1 12 ? 11.573 6.918 216.548 1.00 84.04 9 PHE B CA 1
ATOM 3284 C C . PHE B 1 12 ? 11.327 7.494 217.950 1.00 82.27 9 PHE B C 1
ATOM 3285 O O . PHE B 1 12 ? 11.602 8.669 218.220 1.00 79.18 9 PHE B O 1
ATOM 3293 N N . SER B 1 13 ? 10.815 6.642 218.832 1.00 84.62 10 SER B N 1
ATOM 3294 C CA . SER B 1 13 ? 10.468 6.990 220.202 1.00 83.68 10 SER B CA 1
ATOM 3295 C C . SER B 1 13 ? 11.658 7.536 220.997 1.00 81.86 10 SER B C 1
ATOM 3296 O O . SER B 1 13 ? 12.823 7.260 220.680 1.00 82.29 10 SER B O 1
ATOM 3299 N N . THR B 1 14 ? 11.351 8.324 222.023 1.00 79.96 11 THR B N 1
ATOM 3300 C CA . THR B 1 14 ? 12.358 8.776 222.960 1.00 78.63 11 THR B CA 1
ATOM 3301 C C . THR B 1 14 ? 12.738 7.576 223.824 1.00 81.26 11 THR B C 1
ATOM 3302 O O . THR B 1 14 ? 11.880 6.740 224.120 1.00 83.59 11 THR B O 1
ATOM 3306 N N . PRO B 1 15 ? 14.026 7.463 224.211 1.00 81.27 12 PRO B N 1
ATOM 3307 C CA . PRO B 1 15 ? 14.368 6.380 225.130 1.00 83.84 12 PRO B CA 1
ATOM 3308 C C . PRO B 1 15 ? 13.578 6.520 226.431 1.00 83.65 12 PRO B C 1
ATOM 3309 O O . PRO B 1 15 ? 13.285 7.643 226.862 1.00 80.96 12 PRO B O 1
ATOM 3313 N N . SER B 1 16 ? 13.217 5.386 227.027 1.00 86.57 13 SER B N 1
ATOM 3314 C CA . SER B 1 16 ? 12.367 5.373 228.212 1.00 86.82 13 SER B CA 1
ATOM 3315 C C . SER B 1 16 ? 12.916 6.236 229.335 1.00 84.53 13 SER B C 1
ATOM 3316 O O . SER B 1 16 ? 14.100 6.171 229.667 1.00 84.50 13 SER B O 1
ATOM 3319 N N . GLY B 1 17 ? 12.040 7.063 229.897 1.00 82.74 14 GLY B N 1
ATOM 3320 C CA . GLY B 1 17 ? 12.380 7.895 231.041 1.00 80.79 14 GLY B CA 1
ATOM 3321 C C . GLY B 1 17 ? 12.983 9.236 230.690 1.00 77.18 14 GLY B C 1
ATOM 3322 O O . GLY B 1 17 ? 13.274 10.033 231.576 1.00 75.89 14 GLY B O 1
ATOM 3323 N N . PHE B 1 18 ? 13.179 9.482 229.399 1.00 75.85 15 PHE B N 1
ATOM 3324 C CA . PHE B 1 18 ? 13.700 10.762 228.929 1.00 72.55 15 PHE B CA 1
ATOM 3325 C C . PHE B 1 18 ? 12.543 11.590 228.346 1.00 70.49 15 PHE B C 1
ATOM 3326 O O . PHE B 1 18 ? 12.180 11.412 227.184 1.00 70.83 15 PHE B O 1
ATOM 3334 N N . PRO B 1 19 ? 11.943 12.488 229.156 1.00 68.48 16 PRO B N 1
ATOM 3335 C CA . PRO B 1 19 ? 10.780 13.228 228.656 1.00 66.74 16 PRO B CA 1
ATOM 3336 C C . PRO B 1 19 ? 11.153 14.341 227.654 1.00 63.59 16 PRO B C 1
ATOM 3337 O O . PRO B 1 19 ? 12.342 14.621 227.436 1.00 62.43 16 PRO B O 1
ATOM 3341 N N . GLU B 1 20 ? 10.120 14.954 227.068 1.00 61.77 17 GLU B N 1
ATOM 3342 C CA . GLU B 1 20 ? 10.253 15.912 225.976 1.00 58.90 17 GLU B CA 1
ATOM 3343 C C . GLU B 1 20 ? 8.950 16.706 225.800 1.00 57.36 17 GLU B C 1
ATOM 3344 O O . GLU B 1 20 ? 7.872 16.126 225.612 1.00 58.63 17 GLU B O 1
ATOM 3350 N N . PHE B 1 21 ? 9.069 18.030 225.857 1.00 54.12 18 PHE B N 1
ATOM 3351 C CA . PHE B 1 21 ? 7.926 18.926 225.758 1.00 52.48 18 PHE B CA 1
ATOM 3352 C C . PHE B 1 21 ? 7.497 19.199 224.326 1.00 51.86 18 PHE B C 1
ATOM 3353 O O . PHE B 1 21 ? 8.336 19.314 223.422 1.00 51.24 18 PHE B O 1
ATOM 3361 N N . LEU B 1 22 ? 6.183 19.297 224.134 1.00 51.97 19 LEU B N 1
ATOM 3362 C CA . LEU B 1 22 ? 5.601 19.922 222.956 1.00 51.44 19 LEU B CA 1
ATOM 3363 C C . LEU B 1 22 ? 5.866 21.430 223.019 1.00 49.59 19 LEU B C 1
ATOM 3364 O O . LEU B 1 22 ? 6.111 21.966 224.127 1.00 49.28 19 LEU B O 1
ATOM 3369 N N . PRO B 1 23 ? 5.816 22.128 221.853 1.00 48.36 20 PRO B N 1
ATOM 3370 C CA . PRO B 1 23 ? 6.177 23.551 221.834 1.00 46.42 20 PRO B CA 1
ATOM 3371 C C . PRO B 1 23 ? 5.481 24.354 222.936 1.00 46.34 20 PRO B C 1
ATOM 3372 O O . PRO B 1 23 ? 6.140 25.150 223.610 1.00 44.73 20 PRO B O 1
ATOM 3376 N N . SER B 1 24 ? 4.174 24.126 223.127 1.00 48.17 21 SER B N 1
ATOM 3377 C CA . SER B 1 24 ? 3.401 24.756 224.198 1.00 49.20 21 SER B CA 1
ATOM 3378 C C . SER B 1 24 ? 4.118 24.625 225.537 1.00 49.23 21 SER B C 1
ATOM 3379 O O . SER B 1 24 ? 4.296 25.609 226.258 1.00 48.84 21 SER B O 1
ATOM 3382 N N . GLU B 1 25 ? 4.539 23.403 225.854 1.00 50.32 22 GLU B N 1
ATOM 3383 C CA . GLU B 1 25 ? 5.068 23.093 227.164 1.00 50.92 22 GLU B CA 1
ATOM 3384 C C . GLU B 1 25 ? 6.487 23.584 227.332 1.00 49.32 22 GLU B C 1
ATOM 3385 O O . GLU B 1 25 ? 6.876 23.972 228.425 1.00 49.37 22 GLU B O 1
ATOM 3391 N N . LYS B 1 26 ? 7.259 23.586 226.248 1.00 48.48 23 LYS B N 1
ATOM 3392 C CA . LYS B 1 26 ? 8.625 24.099 226.287 1.00 46.70 23 LYS B CA 1
ATOM 3393 C C . LYS B 1 26 ? 8.629 25.610 226.468 1.00 45.44 23 LYS B C 1
ATOM 3394 O O . LYS B 1 26 ? 9.501 26.157 227.142 1.00 44.85 23 LYS B O 1
ATOM 3400 N N . ARG B 1 27 ? 7.648 26.285 225.879 1.00 45.32 24 ARG B N 1
ATOM 3401 C CA . ARG B 1 27 ? 7.535 27.735 226.032 1.00 44.50 24 ARG B CA 1
ATOM 3402 C C . ARG B 1 27 ? 7.189 28.087 227.472 1.00 45.08 24 ARG B C 1
ATOM 3403 O O . ARG B 1 27 ? 7.639 29.118 227.986 1.00 44.39 24 ARG B O 1
ATOM 3411 N N . LEU B 1 28 ? 6.385 27.229 228.104 1.00 46.42 25 LEU B N 1
ATOM 3412 C CA . LEU B 1 28 ? 6.094 27.315 229.531 1.00 47.75 25 LEU B CA 1
ATOM 3413 C C . LEU B 1 28 ? 7.357 27.174 230.385 1.00 47.84 25 LEU B C 1
ATOM 3414 O O . LEU B 1 28 ? 7.603 27.984 231.280 1.00 47.38 25 LEU B O 1
ATOM 3419 N N . GLU B 1 29 ? 8.146 26.134 230.107 1.00 48.95 26 GLU B N 1
ATOM 3420 C CA . GLU B 1 29 ? 9.422 25.932 230.782 1.00 49.70 26 GLU B CA 1
ATOM 3421 C C . GLU B 1 29 ? 10.347 27.128 230.619 1.00 48.93 26 GLU B C 1
ATOM 3422 O O . GLU B 1 29 ? 10.949 27.562 231.596 1.00 49.17 26 GLU B O 1
ATOM 3428 N N . LEU B 1 30 ? 10.459 27.651 229.395 1.00 48.62 27 LEU B N 1
ATOM 3429 C CA . LEU B 1 30 ? 11.299 28.830 229.130 1.00 48.19 27 LEU B CA 1
ATOM 3430 C C . LEU B 1 30 ? 10.836 30.052 229.909 1.00 48.40 27 LEU B C 1
ATOM 3431 O O . LEU B 1 30 ? 11.653 30.787 230.451 1.00 48.21 27 LEU B O 1
ATOM 3436 N N . TYR B 1 31 ? 9.523 30.252 229.960 1.00 49.25 28 TYR B N 1
ATOM 3437 C CA . TYR B 1 31 ? 8.925 31.341 230.732 1.00 50.12 28 TYR B CA 1
ATOM 3438 C C . TYR B 1 31 ? 9.200 31.202 232.227 1.00 49.96 28 TYR B C 1
ATOM 3439 O O . TYR B 1 31 ? 9.509 32.186 232.885 1.00 50.26 28 TYR B O 1
ATOM 3448 N N . LEU B 1 32 ? 9.104 29.985 232.756 1.00 49.75 29 LEU B N 1
ATOM 3449 C CA . LEU B 1 32 ? 9.441 29.749 234.153 1.00 50.26 29 LEU B CA 1
ATOM 3450 C C . LEU B 1 32 ? 10.935 29.927 234.406 1.00 50.03 29 LEU B C 1
ATOM 3451 O O . LEU B 1 32 ? 11.323 30.495 235.423 1.00 50.66 29 LEU B O 1
ATOM 3456 N N . LEU B 1 33 ? 11.763 29.444 233.479 1.00 49.49 30 LEU B N 1
ATOM 3457 C CA . LEU B 1 33 ? 13.200 29.612 233.563 1.00 49.33 30 LEU B CA 1
ATOM 3458 C C . LEU B 1 33 ? 13.594 31.084 233.527 1.00 49.59 30 LEU B C 1
ATOM 3459 O O . LEU B 1 33 ? 14.464 31.494 234.287 1.00 49.98 30 LEU B O 1
ATOM 3464 N N . ASP B 1 34 ? 12.970 31.873 232.643 1.00 49.63 31 ASP B N 1
ATOM 3465 C CA . ASP B 1 34 ? 13.223 33.319 232.583 1.00 50.17 31 ASP B CA 1
ATOM 3466 C C . ASP B 1 34 ? 12.910 33.953 233.950 1.00 50.99 31 ASP B C 1
ATOM 3467 O O . ASP B 1 34 ? 13.742 34.659 234.528 1.00 51.58 31 ASP B O 1
ATOM 3472 N N . THR B 1 35 ? 11.713 33.669 234.457 1.00 51.11 32 THR B N 1
ATOM 3473 C CA . THR B 1 35 ? 11.255 34.136 235.759 1.00 52.23 32 THR B CA 1
ATOM 3474 C C . THR B 1 35 ? 12.218 33.829 236.905 1.00 52.52 32 THR B C 1
ATOM 3475 O O . THR B 1 35 ? 12.572 34.724 237.675 1.00 53.39 32 THR B O 1
ATOM 3479 N N . ILE B 1 36 ? 12.627 32.567 237.006 1.00 51.97 33 ILE B N 1
ATOM 3480 C CA . ILE B 1 36 ? 13.509 32.116 238.074 1.00 52.76 33 ILE B CA 1
ATOM 3481 C C . ILE B 1 36 ? 14.852 32.854 237.947 1.00 53.39 33 ILE B C 1
ATOM 3482 O O . ILE B 1 36 ? 15.386 33.380 238.933 1.00 54.54 33 ILE B O 1
ATOM 3487 N N . ARG B 1 37 ? 15.368 32.914 236.720 1.00 52.89 34 ARG B N 1
ATOM 3488 C CA . ARG B 1 37 ? 16.612 33.606 236.424 1.00 53.27 34 ARG B CA 1
ATOM 3489 C C . ARG B 1 37 ? 16.556 35.075 236.813 1.00 54.20 34 ARG B C 1
ATOM 3490 O O . ARG B 1 37 ? 17.535 35.614 237.328 1.00 55.43 34 ARG B O 1
ATOM 3498 N N . ARG B 1 38 ? 15.422 35.726 236.579 1.00 54.14 35 ARG B N 1
ATOM 3499 C CA . ARG B 1 38 ? 15.289 37.126 236.960 1.00 55.67 35 ARG B CA 1
ATOM 3500 C C . ARG B 1 38 ? 15.505 37.307 238.478 1.00 56.73 35 ARG B C 1
ATOM 3501 O O . ARG B 1 38 ? 16.297 38.159 238.910 1.00 57.73 35 ARG B O 1
ATOM 3509 N N . VAL B 1 39 ? 14.809 36.490 239.271 1.00 56.26 36 VAL B N 1
ATOM 3510 C CA . VAL B 1 39 ? 14.895 36.554 240.721 1.00 57.04 36 VAL B CA 1
ATOM 3511 C C . VAL B 1 39 ? 16.291 36.162 241.210 1.00 57.31 36 VAL B C 1
ATOM 3512 O O . VAL B 1 39 ? 16.832 36.787 242.129 1.00 59.03 36 VAL B O 1
ATOM 3516 N N . TYR B 1 40 ? 16.880 35.137 240.600 1.00 55.79 37 TYR B N 1
ATOM 3517 C CA . TYR B 1 40 ? 18.199 34.698 241.014 1.00 55.90 37 TYR B CA 1
ATOM 3518 C C . TYR B 1 40 ? 19.157 35.853 240.833 1.00 56.52 37 TYR B C 1
ATOM 3519 O O . TYR B 1 40 ? 19.929 36.183 241.735 1.00 58.36 37 TYR B O 1
ATOM 3528 N N . GLU B 1 41 ? 19.078 36.497 239.675 1.00 55.46 38 GLU B N 1
ATOM 3529 C CA . GLU B 1 41 ? 19.984 37.605 239.367 1.00 55.86 38 GLU B CA 1
ATOM 3530 C C . GLU B 1 41 ? 19.714 38.882 240.177 1.00 57.19 38 GLU B C 1
ATOM 3531 O O . GLU B 1 41 ? 20.595 39.729 240.300 1.00 58.47 38 GLU B O 1
ATOM 3537 N N . SER B 1 42 ? 18.504 39.003 240.720 1.00 57.02 39 SER B N 1
ATOM 3538 C CA . SER B 1 42 ? 18.107 40.154 241.513 1.00 58.76 39 SER B CA 1
ATOM 3539 C C . SER B 1 42 ? 18.940 40.183 242.782 1.00 60.50 39 SER B C 1
ATOM 3540 O O . SER B 1 42 ? 19.307 41.250 243.279 1.00 62.07 39 SER B O 1
ATOM 3543 N N . TYR B 1 43 ? 19.250 38.988 243.278 1.00 60.16 40 TYR B N 1
ATOM 3544 C CA . TYR B 1 43 ? 19.945 38.803 244.538 1.00 61.91 40 TYR B CA 1
ATOM 3545 C C . TYR B 1 43 ? 21.447 38.610 244.343 1.00 62.26 40 TYR B C 1
ATOM 3546 O O . TYR B 1 43 ? 22.195 38.367 245.296 1.00 63.42 40 TYR B O 1
ATOM 3555 N N . GLY B 1 44 ? 21.875 38.735 243.091 1.00 61.49 41 GLY B N 1
ATOM 3556 C CA . GLY B 1 44 ? 23.286 38.779 242.751 1.00 62.08 41 GLY B CA 1
ATOM 3557 C C . GLY B 1 44 ? 23.860 37.451 242.329 1.00 61.22 41 GLY B C 1
ATOM 3558 O O . GLY B 1 44 ? 25.074 37.319 242.205 1.00 62.19 41 GLY B O 1
ATOM 3559 N N . PHE B 1 45 ? 23.000 36.469 242.092 1.00 60.08 42 PHE B N 1
ATOM 3560 C CA . PHE B 1 45 ? 23.456 35.142 241.695 1.00 59.99 42 PHE B CA 1
ATOM 3561 C C . PHE B 1 45 ? 23.921 35.067 240.236 1.00 59.23 42 PHE B C 1
ATOM 3562 O O . PHE B 1 45 ? 23.210 35.486 239.313 1.00 58.29 42 PHE B O 1
ATOM 3570 N N . THR B 1 46 ? 25.116 34.519 240.047 1.00 59.99 43 THR B N 1
ATOM 3571 C CA . THR B 1 46 ? 25.759 34.491 238.748 1.00 59.71 43 THR B CA 1
ATOM 3572 C C . THR B 1 46 ? 25.624 33.104 238.090 1.00 58.86 43 THR B C 1
ATOM 3573 O O . THR B 1 46 ? 25.618 32.079 238.777 1.00 59.47 43 THR B O 1
ATOM 3577 N N . PRO B 1 47 ? 25.496 33.065 236.753 1.00 57.84 44 PRO B N 1
ATOM 3578 C CA . PRO B 1 47 ? 25.348 31.762 236.108 1.00 56.89 44 PRO B CA 1
ATOM 3579 C C . PRO B 1 47 ? 26.672 31.004 235.933 1.00 57.53 44 PRO B C 1
ATOM 3580 O O . PRO B 1 47 ? 27.718 31.615 235.717 1.00 58.25 44 PRO B O 1
ATOM 3584 N N . ILE B 1 48 ? 26.609 29.682 236.063 1.00 57.38 45 ILE B N 1
ATOM 3585 C CA . ILE B 1 48 ? 27.648 28.783 235.570 1.00 58.08 45 ILE B CA 1
ATOM 3586 C C . ILE B 1 48 ? 26.976 27.615 234.847 1.00 57.42 45 ILE B C 1
ATOM 3587 O O . ILE B 1 48 ? 25.851 27.246 235.152 1.00 56.86 45 ILE B O 1
ATOM 3592 N N . GLU B 1 49 ? 27.656 27.050 233.863 1.00 57.95 46 GLU B N 1
ATOM 3593 C CA . GLU B 1 49 ? 27.174 25.838 233.237 1.00 57.79 46 GLU B CA 1
ATOM 3594 C C . GLU B 1 49 ? 28.340 24.884 233.177 1.00 58.88 46 GLU B C 1
ATOM 3595 O O . GLU B 1 49 ? 29.315 25.133 232.478 1.00 59.60 46 GLU B O 1
ATOM 3601 N N . THR B 1 50 ? 28.251 23.799 233.927 1.00 59.53 47 THR B N 1
ATOM 3602 C CA . THR B 1 50 ? 29.326 22.824 233.938 1.00 60.63 47 THR B CA 1
ATOM 3603 C C . THR B 1 50 ? 29.022 21.790 232.857 1.00 60.37 47 THR B C 1
ATOM 3604 O O . THR B 1 50 ? 27.869 21.646 232.465 1.00 58.79 47 THR B O 1
ATOM 3608 N N . PRO B 1 51 ? 30.055 21.083 232.351 1.00 62.05 48 PRO B N 1
ATOM 3609 C CA . PRO B 1 51 ? 29.803 20.109 231.287 1.00 62.55 48 PRO B CA 1
ATOM 3610 C C . PRO B 1 51 ? 28.760 19.053 231.661 1.00 63.73 48 PRO B C 1
ATOM 3611 O O . PRO B 1 51 ? 28.598 18.718 232.839 1.00 65.05 48 PRO B O 1
ATOM 3615 N N . ALA B 1 52 ? 28.043 18.542 230.666 1.00 64.03 49 ALA B N 1
ATOM 3616 C CA . ALA B 1 52 ? 27.160 17.401 230.888 1.00 65.77 49 ALA B CA 1
ATOM 3617 C C . ALA B 1 52 ? 27.949 16.189 231.420 1.00 69.38 49 ALA B C 1
ATOM 3618 O O . ALA B 1 52 ? 27.456 15.434 232.256 1.00 70.75 49 ALA B O 1
ATOM 3620 N N . VAL B 1 53 ? 29.186 16.049 230.950 1.00 71.56 50 VAL B N 1
ATOM 3621 C CA . VAL B 1 53 ? 30.047 14.902 231.227 1.00 75.41 50 VAL B CA 1
ATOM 3622 C C . VAL B 1 53 ? 31.129 15.239 232.255 1.00 77.27 50 VAL B C 1
ATOM 3623 O O . VAL B 1 53 ? 31.718 16.318 232.228 1.00 76.49 50 VAL B O 1
ATOM 3627 N N . GLU B 1 54 ? 31.383 14.302 233.160 1.00 80.33 51 GLU B N 1
ATOM 3628 C CA . GLU B 1 54 ? 32.435 14.455 234.155 1.00 82.65 51 GLU B CA 1
ATOM 3629 C C . GLU B 1 54 ? 33.324 13.223 234.198 1.00 86.33 51 GLU B C 1
ATOM 3630 O O . GLU B 1 54 ? 32.910 12.132 233.789 1.00 87.41 51 GLU B O 1
ATOM 3636 N N . ARG B 1 55 ? 34.549 13.413 234.686 1.00 88.48 52 ARG B N 1
ATOM 3637 C CA . ARG B 1 55 ? 35.458 12.305 234.958 1.00 92.49 52 ARG B CA 1
ATOM 3638 C C . ARG B 1 55 ? 34.842 11.406 236.027 1.00 94.34 52 ARG B C 1
ATOM 3639 O O . ARG B 1 55 ? 34.479 11.882 237.105 1.00 93.73 52 ARG B O 1
ATOM 3647 N N . LEU B 1 56 ? 34.724 10.114 235.726 1.00 96.87 53 LEU B N 1
ATOM 3648 C CA . LEU B 1 56 ? 34.161 9.137 236.665 1.00 99.27 53 LEU B CA 1
ATOM 3649 C C . LEU B 1 56 ? 34.751 9.296 238.067 1.00 101.61 53 LEU B C 1
ATOM 3650 O O . LEU B 1 56 ? 34.023 9.218 239.061 1.00 101.70 53 LEU B O 1
ATOM 3655 N N . GLU B 1 57 ? 36.062 9.536 238.133 1.00 103.80 54 GLU B N 1
ATOM 3656 C CA . GLU B 1 57 ? 36.756 9.756 239.407 1.00 106.42 54 GLU B CA 1
ATOM 3657 C C . GLU B 1 57 ? 36.190 10.945 240.188 1.00 103.95 54 GLU B C 1
ATOM 3658 O O . GLU B 1 57 ? 36.207 10.942 241.417 1.00 105.47 54 GLU B O 1
ATOM 3664 N N . VAL B 1 58 ? 35.686 11.950 239.472 1.00 100.51 55 VAL B N 1
ATOM 3665 C CA . VAL B 1 58 ? 35.015 13.091 240.105 1.00 98.15 55 VAL B CA 1
ATOM 3666 C C . VAL B 1 58 ? 33.630 12.700 240.638 1.00 97.75 55 VAL B C 1
ATOM 3667 O O . VAL B 1 58 ? 33.289 13.001 241.790 1.00 98.00 55 VAL B O 1
ATOM 3671 N N . LEU B 1 59 ? 32.862 11.996 239.809 1.00 97.43 56 LEU B N 1
ATOM 3672 C CA . LEU B 1 59 ? 31.483 11.629 240.139 1.00 97.15 56 LEU B CA 1
ATOM 3673 C C . LEU B 1 59 ? 31.321 10.586 241.257 1.00 100.87 56 LEU B C 1
ATOM 3674 O O . LEU B 1 59 ? 30.209 10.394 241.761 1.00 100.58 56 LEU B O 1
ATOM 3679 N N . GLN B 1 60 ? 32.417 9.928 241.640 1.00 104.67 57 GLN B N 1
ATOM 3680 C CA . GLN B 1 60 ? 32.379 8.889 242.676 1.00 108.68 57 GLN B CA 1
ATOM 3681 C C . GLN B 1 60 ? 33.190 9.251 243.911 1.00 111.05 57 GLN B C 1
ATOM 3682 O O . GLN B 1 60 ? 32.897 8.764 245.002 1.00 113.38 57 GLN B O 1
ATOM 3688 N N . ALA B 1 61 ? 34.201 10.101 243.722 1.00 110.97 58 ALA B N 1
ATOM 3689 C CA . ALA B 1 61 ? 35.181 10.454 244.758 1.00 113.72 58 ALA B CA 1
ATOM 3690 C C . ALA B 1 61 ? 34.580 10.537 246.153 1.00 115.11 58 ALA B C 1
ATOM 3691 O O . ALA B 1 61 ? 33.715 11.377 246.411 1.00 112.52 58 ALA B O 1
ATOM 3693 N N . LYS B 1 62 ? 35.055 9.657 247.038 1.00 119.64 59 LYS B N 1
ATOM 3694 C CA . LYS B 1 62 ? 34.541 9.530 248.402 1.00 121.67 59 LYS B CA 1
ATOM 3695 C C . LYS B 1 62 ? 33.011 9.370 248.424 1.00 119.96 59 LYS B C 1
ATOM 3696 O O . LYS B 1 62 ? 32.277 10.303 248.772 1.00 117.33 59 LYS B O 1
ATOM 3698 N N . GLY B 1 63 ? 32.557 8.182 248.021 1.00 121.68 60 GLY B N 1
ATOM 3699 C CA . GLY B 1 63 ? 31.143 7.807 248.032 1.00 121.05 60 GLY B CA 1
ATOM 3700 C C . GLY B 1 63 ? 30.213 8.888 247.524 1.00 116.79 60 GLY B C 1
ATOM 3701 O O . GLY B 1 63 ? 29.454 9.479 248.295 1.00 115.80 60 GLY B O 1
ATOM 3702 N N . ASN B 1 64 ? 30.280 9.154 246.223 1.00 114.56 61 ASN B N 1
ATOM 3703 C CA . ASN B 1 64 ? 29.452 10.186 245.609 1.00 110.58 61 ASN B CA 1
ATOM 3704 C C . ASN B 1 64 ? 28.379 9.596 244.695 1.00 109.62 61 ASN B C 1
ATOM 3705 O O . ASN B 1 64 ? 27.265 10.124 244.629 1.00 107.37 61 ASN B O 1
ATOM 3707 N N . GLN B 1 65 ? 28.709 8.502 244.006 1.00 111.70 62 GLN B N 1
ATOM 3708 C CA . GLN B 1 65 ? 27.784 7.869 243.059 1.00 111.04 62 GLN B CA 1
ATOM 3709 C C . GLN B 1 65 ? 26.640 7.158 243.770 1.00 112.64 62 GLN B C 1
ATOM 3710 O O . GLN B 1 65 ? 25.536 7.073 243.238 1.00 111.21 62 GLN B O 1
ATOM 3712 N N . ASP B 1 67 ? 23.927 4.947 245.522 1.00 113.79 64 ASP B N 1
ATOM 3713 C CA . ASP B 1 67 ? 22.535 4.533 245.349 1.00 113.98 64 ASP B CA 1
ATOM 3714 C C . ASP B 1 67 ? 21.962 4.995 244.006 1.00 110.73 64 ASP B C 1
ATOM 3715 O O . ASP B 1 67 ? 20.881 4.555 243.596 1.00 110.89 64 ASP B O 1
ATOM 3717 N N . ASN B 1 68 ? 22.690 5.888 243.336 1.00 108.07 65 ASN B N 1
ATOM 3718 C CA . ASN B 1 68 ? 22.344 6.339 241.992 1.00 105.14 65 ASN B CA 1
ATOM 3719 C C . ASN B 1 68 ? 23.014 5.506 240.913 1.00 106.43 65 ASN B C 1
ATOM 3720 O O . ASN B 1 68 ? 24.247 5.368 240.885 1.00 107.61 65 ASN B O 1
ATOM 3725 N N . ILE B 1 69 ? 22.196 4.949 240.027 1.00 106.31 66 ILE B N 1
ATOM 3726 C CA . ILE B 1 69 ? 22.696 4.383 238.785 1.00 106.78 66 ILE B CA 1
ATOM 3727 C C . ILE B 1 69 ? 23.061 5.561 237.884 1.00 102.84 66 ILE B C 1
ATOM 3728 O O . ILE B 1 69 ? 22.226 6.430 237.625 1.00 99.95 66 ILE B O 1
ATOM 3733 N N . ILE B 1 70 ? 24.315 5.610 237.443 1.00 102.99 67 ILE B N 1
ATOM 3734 C CA . ILE B 1 70 ? 24.777 6.691 236.567 1.00 99.67 67 ILE B CA 1
ATOM 3735 C C . ILE B 1 70 ? 25.090 6.180 235.157 1.00 100.19 67 ILE B C 1
ATOM 3736 O O . ILE B 1 70 ? 25.114 4.974 234.923 1.00 103.17 67 ILE B O 1
ATOM 3741 N N . TYR B 1 71 ? 25.309 7.093 234.218 1.00 97.63 68 TYR B N 1
ATOM 3742 C CA . TYR B 1 71 ? 25.518 6.696 232.830 1.00 98.26 68 TYR B CA 1
ATOM 3743 C C . TYR B 1 71 ? 26.949 6.886 232.338 1.00 98.61 68 TYR B C 1
ATOM 3744 O O . TYR B 1 71 ? 27.397 8.010 232.128 1.00 96.13 68 TYR B O 1
ATOM 3753 N N . GLY B 1 72 ? 27.664 5.779 232.166 1.00 102.01 69 GLY B N 1
ATOM 3754 C CA . GLY B 1 72 ? 29.006 5.821 231.608 1.00 103.12 69 GLY B CA 1
ATOM 3755 C C . GLY B 1 72 ? 28.926 6.009 230.108 1.00 102.02 69 GLY B C 1
ATOM 3756 O O . GLY B 1 72 ? 27.898 5.707 229.501 1.00 101.62 69 GLY B O 1
ATOM 3757 N N . LEU B 1 73 ? 30.004 6.510 229.511 1.00 101.86 70 LEU B N 1
ATOM 3758 C CA . LEU B 1 73 ? 30.037 6.769 228.070 1.00 101.06 70 LEU B CA 1
ATOM 3759 C C . LEU B 1 73 ? 31.095 5.942 227.333 1.00 104.20 70 LEU B C 1
ATOM 3760 O O . LEU B 1 73 ? 32.278 5.958 227.698 1.00 105.78 70 LEU B O 1
ATOM 3765 N N . GLU B 1 74 ? 30.659 5.217 226.303 1.00 105.26 71 GLU B N 1
ATOM 3766 C CA . GLU B 1 74 ? 31.580 4.481 225.432 1.00 108.01 71 GLU B CA 1
ATOM 3767 C C . GLU B 1 74 ? 31.498 4.983 223.987 1.00 105.91 71 GLU B C 1
ATOM 3768 O O . GLU B 1 74 ? 30.399 5.129 223.443 1.00 104.32 71 GLU B O 1
ATOM 3774 N N . PRO B 1 75 ? 32.666 5.267 223.372 1.00 105.99 72 PRO B N 1
ATOM 3775 C CA . PRO B 1 75 ? 32.747 5.754 221.989 1.00 104.10 72 PRO B CA 1
ATOM 3776 C C . PRO B 1 75 ? 32.297 4.723 220.963 1.00 105.61 72 PRO B C 1
ATOM 3777 O O . PRO B 1 75 ? 32.459 3.523 221.166 1.00 108.85 72 PRO B O 1
ATOM 3781 N N . ILE B 1 76 ? 31.732 5.217 219.870 1.00 103.23 73 ILE B N 1
ATOM 3782 C CA . ILE B 1 76 ? 31.266 4.391 218.765 1.00 104.69 73 ILE B CA 1
ATOM 3783 C C . ILE B 1 76 ? 31.767 5.033 217.470 1.00 103.89 73 ILE B C 1
ATOM 3784 O O . ILE B 1 76 ? 31.516 6.219 217.220 1.00 100.63 73 ILE B O 1
ATOM 3789 N N . LEU B 1 77 ? 32.482 4.244 216.663 1.00 107.05 74 LEU B N 1
ATOM 3790 C CA . LEU B 1 77 ? 33.165 4.737 215.465 1.00 106.83 74 LEU B CA 1
ATOM 3791 C C . LEU B 1 77 ? 32.319 4.590 214.206 1.00 106.73 74 LEU B C 1
ATOM 3792 O O . LEU B 1 77 ? 32.480 5.349 213.252 1.00 105.27 74 LEU B O 1
ATOM 3794 N N . GLU B 1 94 ? 40.140 7.085 229.081 1.00 116.04 91 GLU B N 1
ATOM 3795 C CA . GLU B 1 94 ? 39.767 7.840 230.279 1.00 114.08 91 GLU B CA 1
ATOM 3796 C C . GLU B 1 94 ? 38.256 7.798 230.557 1.00 110.99 91 GLU B C 1
ATOM 3797 O O . GLU B 1 94 ? 37.449 8.234 229.728 1.00 108.06 91 GLU B O 1
ATOM 3803 N N . ALA B 1 95 ? 37.899 7.276 231.733 1.00 111.52 92 ALA B N 1
ATOM 3804 C CA . ALA B 1 95 ? 36.501 7.043 232.128 1.00 109.21 92 ALA B CA 1
ATOM 3805 C C . ALA B 1 95 ? 35.683 8.327 232.287 1.00 104.26 92 ALA B C 1
ATOM 3806 O O . ALA B 1 95 ? 36.153 9.309 232.873 1.00 103.05 92 ALA B O 1
ATOM 3808 N N . ARG B 1 96 ? 34.455 8.302 231.769 1.00 101.19 93 ARG B N 1
ATOM 3809 C CA . ARG B 1 96 ? 33.597 9.484 231.739 1.00 96.40 93 ARG B CA 1
ATOM 3810 C C . ARG B 1 96 ? 32.113 9.165 231.932 1.00 94.65 93 ARG B C 1
ATOM 3811 O O . ARG B 1 96 ? 31.586 8.217 231.342 1.00 95.93 93 ARG B O 1
ATOM 3819 N N . ALA B 1 97 ? 31.442 9.974 232.746 1.00 91.52 94 ALA B N 1
ATOM 3820 C CA . ALA B 1 97 ? 30.022 9.781 233.012 1.00 89.52 94 ALA B CA 1
ATOM 3821 C C . ALA B 1 97 ? 29.264 11.102 233.044 1.00 85.24 94 ALA B C 1
ATOM 3822 O O . ALA B 1 97 ? 29.866 12.168 233.153 1.00 83.70 94 ALA B O 1
ATOM 3824 N N . LEU B 1 98 ? 27.941 11.013 232.939 1.00 83.32 95 LEU B N 1
ATOM 3825 C CA . LEU B 1 98 ? 27.063 12.177 232.977 1.00 79.61 95 LEU B CA 1
ATOM 3826 C C . LEU B 1 98 ? 26.703 12.539 234.413 1.00 79.17 95 LEU B C 1
ATOM 3827 O O . LEU B 1 98 ? 26.457 11.644 235.242 1.00 81.32 95 LEU B O 1
ATOM 3832 N N . LYS B 1 99 ? 26.659 13.844 234.700 1.00 76.37 96 LYS B N 1
ATOM 3833 C CA . LYS B 1 99 ? 26.302 14.333 236.034 1.00 75.89 96 LYS B CA 1
ATOM 3834 C C . LYS B 1 99 ? 24.904 13.885 236.459 1.00 75.68 96 LYS B C 1
ATOM 3835 O O . LYS B 1 99 ? 23.972 13.840 235.654 1.00 74.05 96 LYS B O 1
ATOM 3841 N N . PHE B 1 100 ? 24.786 13.518 237.728 1.00 77.34 97 PHE B N 1
ATOM 3842 C CA . PHE B 1 100 ? 23.526 13.054 238.277 1.00 77.96 97 PHE B CA 1
ATOM 3843 C C . PHE B 1 100 ? 22.867 14.135 239.133 1.00 76.72 97 PHE B C 1
ATOM 3844 O O . PHE B 1 100 ? 21.649 14.108 239.349 1.00 76.75 97 PHE B O 1
ATOM 3852 N N . ASP B 1 101 ? 23.678 15.069 239.631 1.00 76.13 98 ASP B N 1
ATOM 3853 C CA . ASP B 1 101 ? 23.181 16.306 240.241 1.00 74.30 98 ASP B CA 1
ATOM 3854 C C . ASP B 1 101 ? 24.056 17.508 239.846 1.00 72.20 98 ASP B C 1
ATOM 3855 O O . ASP B 1 101 ? 24.878 17.403 238.933 1.00 71.83 98 ASP B O 1
ATOM 3860 N N . GLN B 1 102 ? 23.857 18.643 240.512 1.00 70.86 99 GLN B N 1
ATOM 3861 C CA . GLN B 1 102 ? 24.618 19.866 240.237 1.00 69.43 99 GLN B CA 1
ATOM 3862 C C . GLN B 1 102 ? 25.539 20.257 241.403 1.00 71.09 99 GLN B C 1
ATOM 3863 O O . GLN B 1 102 ? 26.380 21.154 241.281 1.00 70.98 99 GLN B O 1
ATOM 3869 N N . THR B 1 103 ? 25.393 19.544 242.515 1.00 72.91 100 THR B N 1
ATOM 3870 C CA . THR B 1 103 ? 26.121 19.821 243.743 1.00 74.56 100 THR B CA 1
ATOM 3871 C C . THR B 1 103 ? 27.592 19.384 243.658 1.00 75.70 100 THR B C 1
ATOM 3872 O O . THR B 1 103 ? 28.486 20.144 244.030 1.00 75.97 100 THR B O 1
ATOM 3876 N N . VAL B 1 104 ? 27.822 18.160 243.176 1.00 76.23 101 VAL B N 1
ATOM 3877 C CA . VAL B 1 104 ? 29.173 17.639 242.890 1.00 77.42 101 VAL B CA 1
ATOM 3878 C C . VAL B 1 104 ? 29.894 18.482 241.819 1.00 75.39 101 VAL B C 1
ATOM 3879 O O . VAL B 1 104 ? 31.042 18.889 242.024 1.00 76.28 101 VAL B O 1
ATOM 3883 N N . PRO B 1 105 ? 29.225 18.742 240.674 1.00 72.63 102 PRO B N 1
ATOM 3884 C CA . PRO B 1 105 ? 29.782 19.677 239.699 1.00 70.68 102 PRO B CA 1
ATOM 3885 C C . PRO B 1 105 ? 30.151 21.021 240.310 1.00 70.01 102 PRO B C 1
ATOM 3886 O O . PRO B 1 105 ? 31.164 21.586 239.928 1.00 70.47 102 PRO B O 1
ATOM 3890 N N . LEU B 1 106 ? 29.353 21.535 241.242 1.00 69.28 103 LEU B N 1
ATOM 3891 C CA . LEU B 1 106 ? 29.731 22.767 241.939 1.00 69.17 103 LEU B CA 1
ATOM 3892 C C . LEU B 1 106 ? 31.077 22.614 242.667 1.00 71.70 103 LEU B C 1
ATOM 3893 O O . LEU B 1 106 ? 31.933 23.499 242.583 1.00 72.02 103 LEU B O 1
ATOM 3898 N N . ALA B 1 107 ? 31.261 21.495 243.369 1.00 73.53 104 ALA B N 1
ATOM 3899 C CA . ALA B 1 107 ? 32.503 21.242 244.102 1.00 76.16 104 ALA B CA 1
ATOM 3900 C C . ALA B 1 107 ? 33.695 21.197 243.144 1.00 76.49 104 ALA B C 1
ATOM 3901 O O . ALA B 1 107 ? 34.692 21.899 243.336 1.00 77.17 104 ALA B O 1
ATOM 3903 N N . ALA B 1 108 ? 33.567 20.381 242.102 1.00 75.98 105 ALA B N 1
ATOM 3904 C CA . ALA B 1 108 ? 34.551 20.326 241.030 1.00 76.50 105 ALA B CA 1
ATOM 3905 C C . ALA B 1 108 ? 34.831 21.721 240.448 1.00 75.11 105 ALA B C 1
ATOM 3906 O O . ALA B 1 108 ? 35.991 22.098 240.258 1.00 76.73 105 ALA B O 1
ATOM 3908 N N . TYR B 1 109 ? 33.774 22.486 240.192 1.00 72.69 106 TYR B N 1
ATOM 3909 C CA . TYR B 1 109 ? 33.898 23.819 239.599 1.00 71.38 106 TYR B CA 1
ATOM 3910 C C . TYR B 1 109 ? 34.782 24.759 240.414 1.00 73.51 106 TYR B C 1
ATOM 3911 O O . TYR B 1 109 ? 35.701 25.375 239.883 1.00 74.29 106 TYR B O 1
ATOM 3920 N N . ILE B 1 110 ? 34.482 24.868 241.699 1.00 75.12 107 ILE B N 1
ATOM 3921 C CA . ILE B 1 110 ? 35.221 25.731 242.602 1.00 77.69 107 ILE B CA 1
ATOM 3922 C C . ILE B 1 110 ? 36.692 25.298 242.646 1.00 81.07 107 ILE B C 1
ATOM 3923 O O . ILE B 1 110 ? 37.592 26.135 242.680 1.00 82.59 107 ILE B O 1
ATOM 3928 N N . ALA B 1 111 ? 36.933 23.990 242.621 1.00 82.86 108 ALA B N 1
ATOM 3929 C CA . ALA B 1 111 ? 38.295 23.467 242.639 1.00 86.04 108 ALA B CA 1
ATOM 3930 C C . ALA B 1 111 ? 39.103 23.966 241.449 1.00 86.10 108 ALA B C 1
ATOM 3931 O O . ALA B 1 111 ? 40.248 24.382 241.614 1.00 88.33 108 ALA B O 1
ATOM 3933 N N . ARG B 1 112 ? 38.493 23.933 240.261 1.00 84.07 109 ARG B N 1
ATOM 3934 C CA . ARG B 1 112 ? 39.168 24.295 239.010 1.00 84.08 109 ARG B CA 1
ATOM 3935 C C . ARG B 1 112 ? 39.423 25.791 238.887 1.00 83.57 109 ARG B C 1
ATOM 3936 O O . ARG B 1 112 ? 40.372 26.206 238.217 1.00 84.57 109 ARG B O 1
ATOM 3944 N N . HIS B 1 113 ? 38.566 26.595 239.513 1.00 82.21 110 HIS B N 1
ATOM 3945 C CA . HIS B 1 113 ? 38.571 28.039 239.290 1.00 81.54 110 HIS B CA 1
ATOM 3946 C C . HIS B 1 113 ? 38.779 28.829 240.575 1.00 82.92 110 HIS B C 1
ATOM 3947 O O . HIS B 1 113 ? 38.669 30.055 240.594 1.00 82.36 110 HIS B O 1
ATOM 3954 N N . LEU B 1 114 ? 39.114 28.104 241.635 1.00 85.06 111 LEU B N 1
ATOM 3955 C CA . LEU B 1 114 ? 39.299 28.651 242.979 1.00 87.18 111 LEU B CA 1
ATOM 3956 C C . LEU B 1 114 ? 39.894 30.059 243.055 1.00 88.34 111 LEU B C 1
ATOM 3957 O O . LEU B 1 114 ? 39.344 30.929 243.744 1.00 88.24 111 LEU B O 1
ATOM 3962 N N . ASN B 1 115 ? 41.005 30.279 242.353 1.00 89.64 112 ASN B N 1
ATOM 3963 C CA . ASN B 1 115 ? 41.738 31.535 242.464 1.00 91.52 112 ASN B CA 1
ATOM 3964 C C . ASN B 1 115 ? 41.117 32.662 241.632 1.00 89.61 112 ASN B C 1
ATOM 3965 O O . ASN B 1 115 ? 41.548 33.815 241.724 1.00 91.25 112 ASN B O 1
ATOM 3967 N N . ASP B 1 116 ? 40.093 32.326 240.846 1.00 86.57 113 ASP B N 1
ATOM 3968 C CA . ASP B 1 116 ? 39.516 33.241 239.860 1.00 84.59 113 ASP B CA 1
ATOM 3969 C C . ASP B 1 116 ? 38.137 33.715 240.261 1.00 82.69 113 ASP B C 1
ATOM 3970 O O . ASP B 1 116 ? 37.550 34.579 239.600 1.00 81.15 113 ASP B O 1
ATOM 3975 N N . LEU B 1 117 ? 37.617 33.126 241.335 1.00 82.85 114 LEU B N 1
ATOM 3976 C CA . LEU B 1 117 ? 36.267 33.419 241.806 1.00 80.88 114 LEU B CA 1
ATOM 3977 C C . LEU B 1 117 ? 36.274 34.432 242.943 1.00 82.42 114 LEU B C 1
ATOM 3978 O O . LEU B 1 117 ? 37.301 34.675 243.581 1.00 85.12 114 LEU B O 1
ATOM 3983 N N . THR B 1 118 ? 35.111 35.031 243.164 1.00 80.91 115 THR B N 1
ATOM 3984 C CA . THR B 1 118 ? 34.879 35.935 244.280 1.00 82.20 115 THR B CA 1
ATOM 3985 C C . THR B 1 118 ? 34.186 35.134 245.362 1.00 81.51 115 THR B C 1
ATOM 3986 O O . THR B 1 118 ? 33.357 34.275 245.077 1.00 79.49 115 THR B O 1
ATOM 3990 N N . PHE B 1 119 ? 34.532 35.414 246.610 1.00 83.42 116 PHE B N 1
ATOM 3991 C CA . PHE B 1 119 ? 33.875 34.763 247.734 1.00 82.61 116 PHE B CA 1
ATOM 3992 C C . PHE B 1 119 ? 33.258 35.775 248.677 1.00 83.42 116 PHE B C 1
ATOM 3993 O O . PHE B 1 119 ? 33.799 36.874 248.840 1.00 84.79 116 PHE B O 1
ATOM 4001 N N . PRO B 1 120 ? 32.092 35.424 249.264 1.00 82.43 117 PRO B N 1
ATOM 4002 C CA . PRO B 1 120 ? 31.378 34.161 248.995 1.00 80.19 117 PRO B CA 1
ATOM 4003 C C . PRO B 1 120 ? 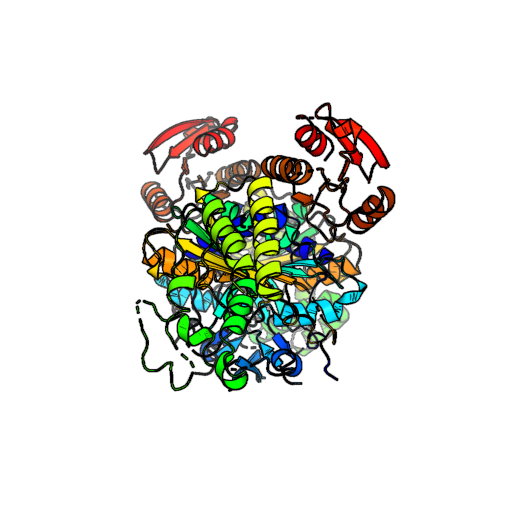30.823 34.054 247.564 1.00 76.89 117 PRO B C 1
ATOM 4004 O O . PRO B 1 120 ? 30.277 35.024 247.035 1.00 75.91 117 PRO B O 1
ATOM 4008 N N . PHE B 1 121 ? 30.976 32.877 246.958 1.00 75.37 118 PHE B N 1
ATOM 4009 C CA . PHE B 1 121 ? 30.571 32.630 245.572 1.00 72.43 118 PHE B CA 1
ATOM 4010 C C . PHE B 1 121 ? 29.068 32.349 245.443 1.00 70.54 118 PHE B C 1
ATOM 4011 O O . PHE B 1 121 ? 28.565 31.356 245.977 1.00 70.99 118 PHE B O 1
ATOM 4019 N N . ALA B 1 122 ? 28.354 33.230 244.747 1.00 68.93 119 ALA B N 1
ATOM 4020 C CA . ALA B 1 122 ? 26.896 33.106 244.599 1.00 67.23 119 ALA B CA 1
ATOM 4021 C C . ALA B 1 122 ? 26.543 32.741 243.163 1.00 65.13 119 ALA B C 1
ATOM 4022 O O . ALA B 1 122 ? 26.683 33.559 242.242 1.00 64.50 119 ALA B O 1
ATOM 4024 N N . ARG B 1 123 ? 26.096 31.508 242.964 1.00 64.33 120 ARG B N 1
ATOM 4025 C CA . ARG B 1 123 ? 25.884 31.015 241.609 1.00 62.60 120 ARG B CA 1
ATOM 4026 C C . ARG B 1 123 ? 24.538 30.343 241.418 1.00 61.27 120 ARG B C 1
ATOM 4027 O O . ARG B 1 123 ? 24.018 29.724 242.348 1.00 62.10 120 ARG B O 1
ATOM 4035 N N . TYR B 1 124 ? 23.985 30.466 240.211 1.00 59.44 121 TYR B N 1
ATOM 4036 C CA . TYR B 1 124 ? 22.898 29.584 239.778 1.00 58.14 121 TYR B CA 1
ATOM 4037 C C . TYR B 1 124 ? 23.302 28.640 238.651 1.00 58.03 121 TYR B C 1
ATOM 4038 O O . TYR B 1 124 ? 24.201 28.940 237.859 1.00 57.58 121 TYR B O 1
ATOM 4047 N N . GLN B 1 125 ? 22.634 27.492 238.608 1.00 58.68 122 GLN B N 1
ATOM 4048 C CA . GLN B 1 125 ? 22.904 26.471 237.606 1.00 59.12 122 GLN B CA 1
ATOM 4049 C C . GLN B 1 125 ? 21.585 25.818 237.189 1.00 59.05 122 GLN B C 1
ATOM 4050 O O . GLN B 1 125 ? 20.793 25.413 238.028 1.00 59.52 122 GLN B O 1
ATOM 4064 N N . ASP B 1 127 ? 21.243 23.297 234.529 1.00 60.79 124 ASP B N 1
ATOM 4065 C CA . ASP B 1 127 ? 21.586 22.195 233.622 1.00 61.30 124 ASP B CA 1
ATOM 4066 C C . ASP B 1 127 ? 20.667 20.982 233.810 1.00 62.28 124 ASP B C 1
ATOM 4067 O O . ASP B 1 127 ? 20.030 20.828 234.864 1.00 63.24 124 ASP B O 1
ATOM 4072 N N . VAL B 1 128 ? 20.575 20.133 232.790 1.00 62.46 125 VAL B N 1
ATOM 4073 C CA . VAL B 1 128 ? 19.904 18.849 232.964 1.00 63.94 125 VAL B CA 1
ATOM 4074 C C . VAL B 1 128 ? 20.894 17.874 233.573 1.00 66.09 125 VAL B C 1
ATOM 4075 O O . VAL B 1 128 ? 22.097 17.957 233.308 1.00 67.02 125 VAL B O 1
ATOM 4079 N N . VAL B 1 129 ? 20.388 16.963 234.395 1.00 67.41 126 VAL B N 1
ATOM 4080 C CA . VAL B 1 129 ? 21.210 15.931 235.008 1.00 69.32 126 VAL B CA 1
ATOM 4081 C C . VAL B 1 129 ? 20.601 14.550 234.731 1.00 71.08 126 VAL B C 1
ATOM 4082 O O . VAL B 1 129 ? 19.441 14.448 234.312 1.00 70.55 126 VAL B O 1
ATOM 4086 N N . PHE B 1 130 ? 21.379 13.495 234.967 1.00 73.24 127 PHE B N 1
ATOM 4087 C CA . PHE B 1 130 ? 21.026 12.166 234.485 1.00 75.17 127 PHE B CA 1
ATOM 4088 C C . PHE B 1 130 ? 21.119 11.091 235.562 1.00 79.08 127 PHE B C 1
ATOM 4089 O O . PHE B 1 130 ? 22.185 10.878 236.146 1.00 80.81 127 PHE B O 1
ATOM 4097 N N . ARG B 1 131 ? 19.996 10.416 235.811 1.00 81.07 128 ARG B N 1
ATOM 4098 C CA . ARG B 1 131 ? 19.934 9.290 236.742 1.00 85.30 128 ARG B CA 1
ATOM 4099 C C . ARG B 1 131 ? 19.300 8.061 236.089 1.00 87.78 128 ARG B C 1
ATOM 4100 O O . ARG B 1 131 ? 18.350 8.185 235.320 1.00 86.80 128 ARG B O 1
ATOM 4108 N N . GLY B 1 132 ? 19.833 6.881 236.388 1.00 91.63 129 GLY B N 1
ATOM 4109 C CA . GLY B 1 132 ? 19.208 5.622 235.974 1.00 95.07 129 GLY B CA 1
ATOM 4110 C C . GLY B 1 132 ? 18.271 5.105 237.054 1.00 97.53 129 GLY B C 1
ATOM 4111 O O . GLY B 1 132 ? 18.631 5.095 238.237 1.00 98.83 129 GLY B O 1
ATOM 4112 N N . GLU B 1 133 ? 17.072 4.679 236.649 1.00 98.48 130 GLU B N 1
ATOM 4113 C CA . GLU B 1 133 ? 16.028 4.215 237.584 1.00 100.64 130 GLU B CA 1
ATOM 4114 C C . GLU B 1 133 ? 16.405 2.935 238.333 1.00 105.02 130 GLU B C 1
ATOM 4115 O O . GLU B 1 133 ? 16.802 1.942 237.728 1.00 107.51 130 GLU B O 1
ATOM 4117 N N . ARG B 1 139 ? 11.134 8.767 238.314 1.00 89.61 136 ARG B N 1
ATOM 4118 C CA . ARG B 1 139 ? 10.963 7.976 237.098 1.00 90.51 136 ARG B CA 1
ATOM 4119 C C . ARG B 1 139 ? 11.457 8.684 235.819 1.00 87.63 136 ARG B C 1
ATOM 4120 O O . ARG B 1 139 ? 11.407 8.100 234.735 1.00 88.46 136 ARG B O 1
ATOM 4122 N N . PHE B 1 140 ? 11.923 9.929 235.942 1.00 84.39 137 PHE B N 1
ATOM 4123 C CA . PHE B 1 140 ? 12.620 10.599 234.839 1.00 81.70 137 PHE B CA 1
ATOM 4124 C C . PHE B 1 140 ? 14.090 10.214 234.838 1.00 81.64 137 PHE B C 1
ATOM 4125 O O . PHE B 1 140 ? 14.732 10.208 235.888 1.00 82.39 137 PHE B O 1
ATOM 4133 N N . ARG B 1 141 ? 14.620 9.896 233.662 1.00 80.69 138 ARG B N 1
ATOM 4134 C CA . ARG B 1 141 ? 16.047 9.634 233.504 1.00 80.48 138 ARG B CA 1
ATOM 4135 C C . ARG B 1 141 ? 16.823 10.920 233.225 1.00 77.16 138 ARG B C 1
ATOM 4136 O O . ARG B 1 141 ? 18.022 11.002 233.487 1.00 76.97 138 ARG B O 1
ATOM 4144 N N . GLN B 1 142 ? 16.132 11.912 232.676 1.00 74.52 139 GLN B N 1
ATOM 4145 C CA . GLN B 1 142 ? 16.715 13.229 232.414 1.00 71.76 139 GLN B CA 1
ATOM 4146 C C . GLN B 1 142 ? 15.761 14.305 232.908 1.00 69.90 139 GLN B C 1
ATOM 4147 O O . GLN B 1 142 ? 14.597 14.341 232.504 1.00 69.71 139 GLN B O 1
ATOM 4153 N N . PHE B 1 143 ? 16.263 15.175 233.779 1.00 68.73 140 PHE B N 1
ATOM 4154 C CA . PHE B 1 143 ? 15.469 16.273 234.321 1.00 67.23 140 PHE B CA 1
ATOM 4155 C C . PHE B 1 143 ? 16.330 17.500 234.613 1.00 65.57 140 PHE B C 1
ATOM 4156 O O . PHE B 1 143 ? 17.527 17.377 234.891 1.00 66.27 140 PHE B O 1
ATOM 4164 N N . ARG B 1 144 ? 15.718 18.678 234.536 1.00 63.71 141 ARG B N 1
ATOM 4165 C CA . ARG B 1 144 ? 16.403 19.928 234.845 1.00 62.47 141 ARG B CA 1
ATOM 4166 C C . ARG B 1 144 ? 16.289 20.306 236.316 1.00 63.03 141 ARG B C 1
ATOM 4167 O O . ARG B 1 144 ? 15.217 20.199 236.918 1.00 63.52 141 ARG B O 1
ATOM 4175 N N . GLN B 1 145 ? 17.406 20.759 236.875 1.00 63.14 142 GLN B N 1
ATOM 4176 C CA . GLN B 1 145 ? 17.459 21.263 238.239 1.00 63.95 142 GLN B CA 1
ATOM 4177 C C . GLN B 1 145 ? 17.812 22.743 238.191 1.00 62.47 142 GLN B C 1
ATOM 4178 O O . GLN B 1 145 ? 18.654 23.141 237.400 1.00 61.94 142 GLN B O 1
ATOM 4184 N N . CYS B 1 146 ? 17.151 23.560 239.008 1.00 62.39 143 CYS B N 1
ATOM 4185 C CA . CYS B 1 146 ? 17.459 24.993 239.078 1.00 61.66 143 CYS B CA 1
ATOM 4186 C C . CYS B 1 146 ? 17.984 25.362 240.454 1.00 62.54 143 CYS B C 1
ATOM 4187 O O . CYS B 1 146 ? 17.211 25.702 241.351 1.00 63.48 143 CYS B O 1
ATOM 4190 N N . ASP B 1 147 ? 19.299 25.287 240.614 1.00 62.46 144 ASP B N 1
ATOM 4191 C CA . ASP B 1 147 ? 19.921 25.483 241.907 1.00 63.69 144 ASP B CA 1
ATOM 4192 C C . ASP B 1 147 ? 20.520 26.868 242.035 1.00 63.12 144 ASP B C 1
ATOM 4193 O O . ASP B 1 147 ? 21.036 27.420 241.053 1.00 62.51 144 ASP B O 1
ATOM 4198 N N . ILE B 1 148 ? 20.445 27.423 243.240 1.00 63.40 145 ILE B N 1
ATOM 4199 C CA . ILE B 1 148 ? 21.375 28.464 243.657 1.00 63.45 145 ILE B CA 1
ATOM 4200 C C . ILE B 1 148 ? 22.111 27.974 244.883 1.00 65.44 145 ILE B C 1
ATOM 4201 O O . ILE B 1 148 ? 21.538 27.250 245.705 1.00 66.50 145 ILE B O 1
ATOM 4206 N N . ASP B 1 149 ? 23.382 28.358 244.985 1.00 65.94 146 ASP B N 1
ATOM 4207 C CA . ASP B 1 149 ? 24.189 28.115 246.168 1.00 67.87 146 ASP B CA 1
ATOM 4208 C C . ASP B 1 149 ? 25.081 29.317 246.395 1.00 68.60 146 ASP B C 1
ATOM 4209 O O . ASP B 1 149 ? 25.587 29.902 245.436 1.00 67.70 146 ASP B O 1
ATOM 4214 N N . VAL B 1 150 ? 25.256 29.687 247.663 1.00 70.49 147 VAL B N 1
ATOM 4215 C CA . VAL B 1 150 ? 26.316 30.608 248.064 1.00 71.92 147 VAL B CA 1
ATOM 4216 C C . VAL B 1 150 ? 27.328 29.811 248.871 1.00 74.12 147 VAL B C 1
ATOM 4217 O O . VAL B 1 150 ? 26.971 29.137 249.845 1.00 75.42 147 VAL B O 1
ATOM 4221 N N . VAL B 1 151 ? 28.589 29.880 248.466 1.00 74.64 148 VAL B N 1
ATOM 4222 C CA . VAL B 1 151 ? 29.643 29.194 249.200 1.00 77.07 148 VAL B CA 1
ATOM 4223 C C . VAL B 1 151 ? 30.639 30.238 249.691 1.00 79.14 148 VAL B C 1
ATOM 4224 O O . VAL B 1 151 ? 31.076 31.090 248.928 1.00 78.43 148 VAL B O 1
ATOM 4228 N N . GLY B 1 152 ? 30.956 30.186 250.980 1.00 82.06 149 GLY B N 1
ATOM 4229 C CA . GLY B 1 152 ? 31.956 31.066 251.579 1.00 84.86 149 GLY B CA 1
ATOM 4230 C C . GLY B 1 152 ? 33.216 30.290 251.903 1.00 87.41 149 GLY B C 1
ATOM 4231 O O . GLY B 1 152 ? 33.256 29.062 251.777 1.00 87.39 149 GLY B O 1
ATOM 4232 N N . ARG B 1 153 ? 34.254 30.990 252.330 1.00 89.97 150 ARG B N 1
ATOM 4233 C CA . ARG B 1 153 ? 35.517 30.297 252.580 1.00 92.93 150 ARG B CA 1
ATOM 4234 C C . ARG B 1 153 ? 35.647 29.661 253.980 1.00 95.83 150 ARG B C 1
ATOM 4235 O O . ARG B 1 153 ? 35.746 28.434 254.081 1.00 96.59 150 ARG B O 1
ATOM 4243 N N . GLU B 1 154 ? 35.626 30.459 255.046 1.00 105.27 151 GLU B N 1
ATOM 4244 C CA . GLU B 1 154 ? 35.662 29.889 256.406 1.00 106.96 151 GLU B CA 1
ATOM 4245 C C . GLU B 1 154 ? 34.316 30.050 257.115 1.00 103.60 151 GLU B C 1
ATOM 4246 O O . GLU B 1 154 ? 33.942 29.257 257.993 1.00 103.91 151 GLU B O 1
ATOM 4248 N N . LYS B 1 155 ? 33.587 31.083 256.720 1.00 100.75 152 LYS B N 1
ATOM 4249 C CA . LYS B 1 155 ? 32.283 31.355 257.292 1.00 97.66 152 LYS B CA 1
ATOM 4250 C C . LYS B 1 155 ? 31.322 31.893 256.240 1.00 93.28 152 LYS B C 1
ATOM 4251 O O . LYS B 1 155 ? 31.714 32.183 255.099 1.00 92.83 152 LYS B O 1
ATOM 4257 N N . LEU B 1 156 ? 30.056 31.997 256.637 1.00 90.07 153 LEU B N 1
ATOM 4258 C CA . LEU B 1 156 ? 28.992 32.465 255.770 1.00 85.83 153 LEU B CA 1
ATOM 4259 C C . LEU B 1 156 ? 27.878 33.011 256.657 1.00 84.55 153 LEU B C 1
ATOM 4260 O O . LEU B 1 156 ? 27.235 32.268 257.393 1.00 83.60 153 LEU B O 1
ATOM 4265 N N . SER B 1 157 ? 27.665 34.319 256.596 1.00 84.84 154 SER B N 1
ATOM 4266 C CA . SER B 1 157 ? 26.569 34.956 257.312 1.00 84.15 154 SER B CA 1
ATOM 4267 C C . SER B 1 157 ? 25.253 34.185 257.184 1.00 80.44 154 SER B C 1
ATOM 4268 O O . SER B 1 157 ? 24.987 33.536 256.177 1.00 77.29 154 SER B O 1
ATOM 4271 N N . LEU B 1 158 ? 24.436 34.260 258.227 1.00 81.35 155 LEU B N 1
ATOM 4272 C CA . LEU B 1 158 ? 23.136 33.594 258.239 1.00 78.94 155 LEU B CA 1
ATOM 4273 C C . LEU B 1 158 ? 22.150 34.325 257.335 1.00 76.91 155 LEU B C 1
ATOM 4274 O O . LEU B 1 158 ? 21.135 33.766 256.936 1.00 74.41 155 LEU B O 1
ATOM 4279 N N . LEU B 1 159 ? 22.464 35.574 257.002 1.00 78.51 156 LEU B N 1
ATOM 4280 C CA . LEU B 1 159 ? 21.590 36.385 256.170 1.00 77.51 156 LEU B CA 1
ATOM 4281 C C . LEU B 1 159 ? 21.502 35.834 254.757 1.00 74.49 156 LEU B C 1
ATOM 4282 O O . LEU B 1 159 ? 20.575 36.159 254.009 1.00 73.36 156 LEU B O 1
ATOM 4287 N N . TYR B 1 160 ? 22.451 34.977 254.392 1.00 73.71 157 TYR B N 1
ATOM 4288 C CA . TYR B 1 160 ? 22.313 34.219 253.156 1.00 70.98 157 TYR B CA 1
ATOM 4289 C C . TYR B 1 160 ? 21.202 33.178 253.281 1.00 68.80 157 TYR B C 1
ATOM 4290 O O . TYR B 1 160 ? 20.540 32.866 252.294 1.00 67.06 157 TYR B O 1
ATOM 4299 N N . ASP B 1 161 ? 20.995 32.650 254.488 1.00 69.72 158 ASP B N 1
ATOM 4300 C CA . ASP B 1 161 ? 19.895 31.714 254.749 1.00 68.61 158 ASP B CA 1
ATOM 4301 C C . ASP B 1 161 ? 18.551 32.440 254.763 1.00 68.19 158 ASP B C 1
ATOM 4302 O O . ASP B 1 161 ? 17.536 31.876 254.372 1.00 67.15 158 ASP B O 1
ATOM 4307 N N . ALA B 1 162 ? 18.551 33.688 255.227 1.00 69.92 159 ALA B N 1
ATOM 4308 C CA . ALA B 1 162 ? 17.344 34.517 255.273 1.00 70.22 159 ALA B CA 1
ATOM 4309 C C . ALA B 1 162 ? 16.862 34.969 253.889 1.00 68.57 159 ALA B C 1
ATOM 4310 O O . ALA B 1 162 ? 15.670 35.223 253.697 1.00 68.44 159 ALA B O 1
ATOM 4312 N N . GLN B 1 163 ? 17.793 35.075 252.941 1.00 67.75 160 GLN B N 1
ATOM 4313 C CA . GLN B 1 163 ? 17.489 35.495 251.575 1.00 66.56 160 GLN B CA 1
ATOM 4314 C C . GLN B 1 163 ? 16.718 34.452 250.797 1.00 63.70 160 GLN B C 1
ATOM 4315 O O . GLN B 1 163 ? 15.961 34.797 249.887 1.00 63.05 160 GLN B O 1
ATOM 4329 N N . PRO B 1 165 ? 14.172 32.329 251.595 1.00 60.39 162 PRO B N 1
ATOM 4330 C CA . PRO B 1 165 ? 12.712 32.385 251.569 1.00 60.27 162 PRO B CA 1
ATOM 4331 C C . PRO B 1 165 ? 12.185 33.605 250.813 1.00 60.18 162 PRO B C 1
ATOM 4332 O O . PRO B 1 165 ? 11.148 33.514 250.156 1.00 59.82 162 PRO B O 1
ATOM 4336 N N . ALA B 1 166 ? 12.903 34.725 250.894 1.00 60.91 163 ALA B N 1
ATOM 4337 C CA . ALA B 1 166 ? 12.607 35.883 250.051 1.00 61.18 163 ALA B CA 1
ATOM 4338 C C . ALA B 1 166 ? 12.697 35.496 248.576 1.00 59.35 163 ALA B C 1
ATOM 4339 O O . ALA B 1 166 ? 11.792 35.817 247.798 1.00 59.88 163 ALA B O 1
ATOM 4341 N N . ILE B 1 167 ? 13.768 34.793 248.197 1.00 57.55 164 ILE B N 1
ATOM 4342 C CA . ILE B 1 167 ? 13.917 34.306 246.821 1.00 56.15 164 ILE B CA 1
ATOM 4343 C C . ILE B 1 167 ? 12.755 33.377 246.418 1.00 55.00 164 ILE B C 1
ATOM 4344 O O . ILE B 1 167 ? 12.117 33.586 245.371 1.00 55.24 164 ILE B O 1
ATOM 4349 N N . ILE B 1 168 ? 12.464 32.379 247.250 1.00 54.02 165 ILE B N 1
ATOM 4350 C CA . ILE B 1 168 ? 11.380 31.448 246.952 1.00 53.60 165 ILE B CA 1
ATOM 4351 C C . ILE B 1 168 ? 10.021 32.163 246.812 1.00 54.72 165 ILE B C 1
ATOM 4352 O O . ILE B 1 168 ? 9.233 31.837 245.915 1.00 54.86 165 ILE B O 1
ATOM 4357 N N . THR B 1 169 ? 9.756 33.146 247.668 1.00 56.02 166 THR B N 1
ATOM 4358 C CA . THR B 1 169 ? 8.460 33.823 247.629 1.00 57.63 166 THR B CA 1
ATOM 4359 C C . THR B 1 169 ? 8.263 34.589 246.316 1.00 58.54 166 THR B C 1
ATOM 4360 O O . THR B 1 169 ? 7.195 34.491 245.698 1.00 59.29 166 THR B O 1
ATOM 4364 N N . GLU B 1 170 ? 9.289 35.332 245.894 1.00 58.99 167 GLU B N 1
ATOM 4365 C CA . GLU B 1 170 ? 9.227 36.104 244.639 1.00 60.51 167 GLU B CA 1
ATOM 4366 C C . GLU B 1 170 ? 8.964 35.222 243.411 1.00 58.95 167 GLU B C 1
ATOM 4367 O O . GLU B 1 170 ? 8.127 35.558 242.569 1.00 60.10 167 GLU B O 1
ATOM 4373 N N . ILE B 1 171 ? 9.684 34.103 243.323 1.00 56.63 168 ILE B N 1
ATOM 4374 C CA . ILE B 1 171 ? 9.537 33.163 242.214 1.00 55.64 168 ILE B CA 1
ATOM 4375 C C . ILE B 1 171 ? 8.113 32.638 242.124 1.00 56.14 168 ILE B C 1
ATOM 4376 O O . ILE B 1 171 ? 7.450 32.803 241.105 1.00 57.15 168 ILE B O 1
ATOM 4381 N N . PHE B 1 172 ? 7.643 32.020 243.199 1.00 56.19 169 PHE B N 1
ATOM 4382 C CA . PHE B 1 172 ? 6.351 31.352 243.174 1.00 57.61 169 PHE B CA 1
ATOM 4383 C C . PHE B 1 172 ? 5.158 32.284 243.212 1.00 59.92 169 PHE B C 1
ATOM 4384 O O . PHE B 1 172 ? 4.069 31.903 242.794 1.00 61.23 169 PHE B O 1
ATOM 4392 N N . GLU B 1 173 ? 5.369 33.514 243.661 1.00 61.59 170 GLU B N 1
ATOM 4393 C CA . GLU B 1 173 ? 4.335 34.527 243.519 1.00 65.26 170 GLU B CA 1
ATOM 4394 C C . GLU B 1 173 ? 4.188 34.934 242.049 1.00 66.11 170 GLU B C 1
ATOM 4395 O O . GLU B 1 173 ? 3.075 34.958 241.530 1.00 67.96 170 GLU B O 1
ATOM 4401 N N . ALA B 1 174 ? 5.306 35.217 241.380 1.00 65.67 171 ALA B N 1
ATOM 4402 C CA . ALA B 1 174 ? 5.312 35.570 239.939 1.00 67.19 171 ALA B CA 1
ATOM 4403 C C . ALA B 1 174 ? 4.777 34.463 239.022 1.00 67.00 171 ALA B C 1
ATOM 4404 O O . ALA B 1 174 ? 4.130 34.745 238.015 1.00 68.90 171 ALA B O 1
ATOM 4406 N N . VAL B 1 175 ? 5.049 33.215 239.399 1.00 65.46 172 VAL B N 1
ATOM 4407 C CA . VAL B 1 175 ? 4.660 32.014 238.648 1.00 65.92 172 VAL B CA 1
ATOM 4408 C C . VAL B 1 175 ? 3.139 31.720 238.681 1.00 67.74 172 VAL B C 1
ATOM 4409 O O . VAL B 1 175 ? 2.612 31.050 237.784 1.00 68.81 172 VAL B O 1
ATOM 4413 N N . ASN B 1 176 ? 2.451 32.218 239.713 1.00 68.36 173 ASN B N 1
ATOM 4414 C CA . ASN B 1 176 ? 0.980 32.295 239.737 1.00 70.93 173 ASN B CA 1
ATOM 4415 C C . ASN B 1 176 ? 0.280 30.926 239.861 1.00 71.47 173 ASN B C 1
ATOM 4416 O O . ASN B 1 176 ? -0.596 30.591 239.071 1.00 73.68 173 ASN B O 1
ATOM 4421 N N . ILE B 1 177 ? 0.661 30.151 240.874 1.00 70.19 174 ILE B N 1
ATOM 4422 C CA . ILE B 1 177 ? 0.187 28.767 241.027 1.00 70.83 174 ILE B CA 1
ATOM 4423 C C . ILE B 1 177 ? -0.606 28.519 242.323 1.00 71.99 174 ILE B C 1
ATOM 4424 O O . ILE B 1 177 ? -0.726 27.381 242.784 1.00 73.18 174 ILE B O 1
ATOM 4429 N N . GLY B 1 178 ? -1.162 29.584 242.892 1.00 72.14 175 GLY B N 1
ATOM 4430 C CA . GLY B 1 178 ? -1.832 29.496 244.178 1.00 73.26 175 GLY B CA 1
ATOM 4431 C C . GLY B 1 178 ? -0.885 29.805 245.324 1.00 71.07 175 GLY B C 1
ATOM 4432 O O . GLY B 1 178 ? 0.291 30.094 245.112 1.00 68.94 175 GLY B O 1
ATOM 4433 N N . ASP B 1 179 ? -1.394 29.727 246.546 1.00 72.28 176 ASP B N 1
ATOM 4434 C CA . ASP B 1 179 ? -0.622 30.094 247.722 1.00 70.87 176 ASP B CA 1
ATOM 4435 C C . ASP B 1 179 ? 0.299 28.966 248.182 1.00 69.27 176 ASP B C 1
ATOM 4436 O O . ASP B 1 179 ? 0.037 27.798 247.916 1.00 70.49 176 ASP B O 1
ATOM 4441 N N . PHE B 1 180 ? 1.375 29.324 248.871 1.00 67.05 177 PHE B N 1
ATOM 4442 C CA . PHE B 1 180 ? 2.357 28.362 249.341 1.00 66.06 177 PHE B CA 1
ATOM 4443 C C . PHE B 1 180 ? 2.920 28.814 250.689 1.00 66.26 177 PHE B C 1
ATOM 4444 O O . PHE B 1 180 ? 2.903 30.010 251.001 1.00 66.78 177 PHE B O 1
ATOM 4452 N N . VAL B 1 181 ? 3.415 27.863 251.484 1.00 66.25 178 VAL B N 1
ATOM 4453 C CA . VAL B 1 181 ? 4.186 28.187 252.686 1.00 65.69 178 VAL B CA 1
ATOM 4454 C C . VAL B 1 181 ? 5.581 27.600 252.613 1.00 63.11 178 VAL B C 1
ATOM 4455 O O . VAL B 1 181 ? 5.768 26.461 252.201 1.00 63.11 178 VAL B O 1
ATOM 4459 N N . ILE B 1 182 ? 6.560 28.393 253.019 1.00 61.32 179 ILE B N 1
ATOM 4460 C CA . ILE B 1 182 ? 7.925 27.919 253.136 1.00 59.93 179 ILE B CA 1
ATOM 4461 C C . ILE B 1 182 ? 8.146 27.412 254.561 1.00 62.80 179 ILE B C 1
ATOM 4462 O O . ILE B 1 182 ? 8.136 28.186 255.517 1.00 63.88 179 ILE B O 1
ATOM 4467 N N . ARG B 1 183 ? 8.331 26.106 254.699 1.00 64.83 180 ARG B N 1
ATOM 4468 C CA . ARG B 1 183 ? 8.494 25.494 256.008 1.00 68.89 180 ARG B CA 1
ATOM 4469 C C . ARG B 1 183 ? 9.965 25.533 256.393 1.00 69.06 180 ARG B C 1
ATOM 4470 O O . ARG B 1 183 ? 10.821 24.982 255.688 1.00 67.86 180 ARG B O 1
ATOM 4478 N N . ILE B 1 184 ? 10.251 26.214 257.504 1.00 71.11 181 ILE B N 1
ATOM 4479 C CA . ILE B 1 184 ? 11.624 26.394 257.957 1.00 71.73 181 ILE B CA 1
ATOM 4480 C C . ILE B 1 184 ? 11.922 25.593 259.220 1.00 76.34 181 ILE B C 1
ATOM 4481 O O . ILE B 1 184 ? 11.056 25.380 260.077 1.00 79.28 181 ILE B O 1
ATOM 4486 N N . ASN B 1 185 ? 13.170 25.150 259.311 1.00 77.52 182 ASN B N 1
ATOM 4487 C CA . ASN B 1 185 ? 13.653 24.345 260.421 1.00 81.96 182 ASN B CA 1
ATOM 4488 C C . ASN B 1 185 ? 15.168 24.464 260.465 1.00 82.18 182 ASN B C 1
ATOM 4489 O O . ASN B 1 185 ? 15.812 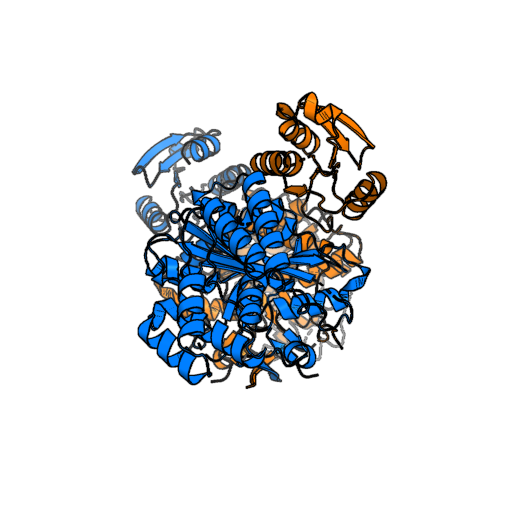24.770 259.454 1.00 79.06 182 ASN B O 1
ATOM 4494 N N . ASN B 1 186 ? 15.737 24.232 261.637 1.00 86.55 183 ASN B N 1
ATOM 4495 C CA . ASN B 1 186 ? 17.180 24.218 261.791 1.00 88.03 183 ASN B CA 1
ATOM 4496 C C . ASN B 1 186 ? 17.639 22.851 262.276 1.00 93.06 183 ASN B C 1
ATOM 4497 O O . ASN B 1 186 ? 17.167 22.348 263.299 1.00 97.19 183 ASN B O 1
ATOM 4502 N N . ARG B 1 187 ? 18.560 22.254 261.528 1.00 93.70 184 ARG B N 1
ATOM 4503 C CA . ARG B 1 187 ? 19.080 20.930 261.845 1.00 99.22 184 ARG B CA 1
ATOM 4504 C C . ARG B 1 187 ? 19.654 20.838 263.263 1.00 104.14 184 ARG B C 1
ATOM 4505 O O . ARG B 1 187 ? 19.574 19.784 263.893 1.00 109.12 184 ARG B O 1
ATOM 4513 N N . LYS B 1 188 ? 20.219 21.938 263.762 1.00 88.26 185 LYS B N 1
ATOM 4514 C CA . LYS B 1 188 ? 20.837 21.955 265.091 1.00 90.98 185 LYS B CA 1
ATOM 4515 C C . LYS B 1 188 ? 19.809 21.838 266.209 1.00 91.08 185 LYS B C 1
ATOM 4516 O O . LYS B 1 188 ? 20.134 21.355 267.291 1.00 93.62 185 LYS B O 1
ATOM 4522 N N . VAL B 1 189 ? 18.581 22.288 265.949 1.00 89.16 186 VAL B N 1
ATOM 4523 C CA . VAL B 1 189 ? 17.499 22.179 266.922 1.00 89.49 186 VAL B CA 1
ATOM 4524 C C . VAL B 1 189 ? 17.112 20.724 267.120 1.00 91.99 186 VAL B C 1
ATOM 4525 O O . VAL B 1 189 ? 17.286 20.189 268.214 1.00 94.67 186 VAL B O 1
ATOM 4529 N N . LEU B 1 190 ? 16.611 20.080 266.066 1.00 92.13 187 LEU B N 1
ATOM 4530 C CA . LEU B 1 190 ? 16.102 18.710 266.172 1.00 94.97 187 LEU B CA 1
ATOM 4531 C C . LEU B 1 190 ? 17.136 17.741 266.744 1.00 99.02 187 LEU B C 1
ATOM 4532 O O . LEU B 1 190 ? 16.808 16.880 267.559 1.00 101.26 187 LEU B O 1
ATOM 4537 N N . THR B 1 191 ? 18.383 17.911 266.323 1.00 100.80 188 THR B N 1
ATOM 4538 C CA . THR B 1 191 ? 19.490 17.071 266.765 1.00 105.45 188 THR B CA 1
ATOM 4539 C C . THR B 1 191 ? 19.963 17.458 268.174 1.00 107.84 188 THR B C 1
ATOM 4540 O O . THR B 1 191 ? 20.316 16.590 268.975 1.00 111.00 188 THR B O 1
ATOM 4544 N N . GLY B 1 192 ? 19.957 18.757 268.467 1.00 107.03 189 GLY B N 1
ATOM 4545 C CA . GLY B 1 192 ? 20.278 19.261 269.802 1.00 110.11 189 GLY B CA 1
ATOM 4546 C C . GLY B 1 192 ? 19.277 18.781 270.838 1.00 112.11 189 GLY B C 1
ATOM 4547 O O . GLY B 1 192 ? 19.617 18.607 272.015 1.00 114.80 189 GLY B O 1
ATOM 4548 N N . PHE B 1 193 ? 18.041 18.570 270.386 1.00 111.36 190 PHE B N 1
ATOM 4549 C CA . PHE B 1 193 ? 16.972 17.982 271.194 1.00 113.50 190 PHE B CA 1
ATOM 4550 C C . PHE B 1 193 ? 17.155 16.473 271.374 1.00 117.82 190 PHE B C 1
ATOM 4551 O O . PHE B 1 193 ? 16.862 15.943 272.443 1.00 120.49 190 PHE B O 1
ATOM 4559 N N . PHE B 1 194 ? 17.627 15.793 270.326 1.00 119.44 191 PHE B N 1
ATOM 4560 C CA . PHE B 1 194 ? 17.832 14.337 270.340 1.00 124.03 191 PHE B CA 1
ATOM 4561 C C . PHE B 1 194 ? 18.804 13.867 271.413 1.00 128.54 191 PHE B C 1
ATOM 4562 O O . PHE B 1 194 ? 18.601 12.817 272.023 1.00 131.74 191 PHE B O 1
ATOM 4570 N N . GLN B 1 195 ? 19.856 14.652 271.627 1.00 129.54 192 GLN B N 1
ATOM 4571 C CA . GLN B 1 195 ? 20.927 14.311 272.561 1.00 134.56 192 GLN B CA 1
ATOM 4572 C C . GLN B 1 195 ? 20.480 14.281 274.026 1.00 137.21 192 GLN B C 1
ATOM 4573 O O . GLN B 1 195 ? 21.121 13.630 274.856 1.00 141.39 192 GLN B O 1
ATOM 4579 N N . SER B 1 196 ? 19.385 14.981 274.326 1.00 135.56 193 SER B N 1
ATOM 4580 C CA . SER B 1 196 ? 18.837 15.072 275.686 1.00 138.27 193 SER B CA 1
ATOM 4581 C C . SER B 1 196 ? 18.373 13.721 276.239 1.00 142.59 193 SER B C 1
ATOM 4582 O O . SER B 1 196 ? 18.517 13.447 277.433 1.00 145.98 193 SER B O 1
ATOM 4585 N N . LEU B 1 197 ? 17.826 12.886 275.359 1.00 143.25 194 LEU B N 1
ATOM 4586 C CA . LEU B 1 197 ? 17.339 11.556 275.727 1.00 147.86 194 LEU B CA 1
ATOM 4587 C C . LEU B 1 197 ? 18.480 10.551 275.867 1.00 153.02 194 LEU B C 1
ATOM 4588 O O . LEU B 1 197 ? 18.322 9.511 276.512 1.00 157.05 194 LEU B O 1
ATOM 4593 N N . ASN B 1 198 ? 19.620 10.880 275.258 1.00 153.67 195 ASN B N 1
ATOM 4594 C CA . ASN B 1 198 ? 20.818 10.033 275.237 1.00 159.05 195 ASN B CA 1
ATOM 4595 C C . ASN B 1 198 ? 20.612 8.719 274.470 1.00 162.12 195 ASN B C 1
ATOM 4596 O O . ASN B 1 198 ? 20.697 7.627 275.040 1.00 166.74 195 ASN B O 1
ATOM 4598 N N . ILE B 1 199 ? 20.335 8.845 273.172 1.00 160.30 196 ILE B N 1
ATOM 4599 C CA . ILE B 1 199 ? 20.201 7.696 272.272 1.00 163.49 196 ILE B CA 1
ATOM 4600 C C . ILE B 1 199 ? 21.593 7.197 271.887 1.00 167.69 196 ILE B C 1
ATOM 4601 O O . ILE B 1 199 ? 22.514 8.001 271.710 1.00 166.65 196 ILE B O 1
ATOM 4606 N N . SER B 1 200 ? 21.743 5.878 271.762 1.00 173.31 197 SER B N 1
ATOM 4607 C CA . SER B 1 200 ? 22.993 5.272 271.290 1.00 178.18 197 SER B CA 1
ATOM 4608 C C . SER B 1 200 ? 23.367 5.820 269.907 1.00 175.98 197 SER B C 1
ATOM 4609 O O . SER B 1 200 ? 22.494 6.027 269.062 1.00 172.61 197 SER B O 1
ATOM 4612 N N . GLU B 1 201 ? 24.662 6.049 269.688 1.00 178.67 198 GLU B N 1
ATOM 4613 C CA . GLU B 1 201 ? 25.138 6.804 268.516 1.00 176.78 198 GLU B CA 1
ATOM 4614 C C . GLU B 1 201 ? 25.076 6.101 267.153 1.00 178.35 198 GLU B C 1
ATOM 4615 O O . GLU B 1 201 ? 24.909 6.763 266.125 1.00 174.86 198 GLU B O 1
ATOM 4621 N N . THR B 1 202 ? 25.224 4.777 267.140 1.00 184.24 199 THR B N 1
ATOM 4622 C CA . THR B 1 202 ? 25.026 3.999 265.913 1.00 186.46 199 THR B CA 1
ATOM 4623 C C . THR B 1 202 ? 23.526 3.784 265.686 1.00 184.42 199 THR B C 1
ATOM 4624 O O . THR B 1 202 ? 23.079 3.566 264.554 1.00 183.69 199 THR B O 1
ATOM 4628 N N . GLN B 1 203 ? 22.761 3.869 266.774 1.00 184.10 200 GLN B N 1
ATOM 4629 C CA . GLN B 1 203 ? 21.306 3.729 266.742 1.00 182.64 200 GLN B CA 1
ATOM 4630 C C . GLN B 1 203 ? 20.580 5.048 266.462 1.00 176.75 200 GLN B C 1
ATOM 4631 O O . GLN B 1 203 ? 19.461 5.034 265.947 1.00 174.81 200 GLN B O 1
ATOM 4633 N N . ILE B 1 204 ? 21.212 6.175 266.797 1.00 174.62 201 ILE B N 1
ATOM 4634 C CA . ILE B 1 204 ? 20.600 7.499 266.595 1.00 169.60 201 ILE B CA 1
ATOM 4635 C C . ILE B 1 204 ? 20.558 7.917 265.116 1.00 167.55 201 ILE B C 1
ATOM 4636 O O . ILE B 1 204 ? 19.532 8.407 264.642 1.00 164.13 201 ILE B O 1
ATOM 4641 N N . LYS B 1 205 ? 21.661 7.706 264.396 1.00 170.28 202 LYS B N 1
ATOM 4642 C CA . LYS B 1 205 ? 21.719 7.966 262.954 1.00 169.42 202 LYS B CA 1
ATOM 4643 C C . LYS B 1 205 ? 20.781 7.027 262.194 1.00 171.24 202 LYS B C 1
ATOM 4644 O O . LYS B 1 205 ? 20.433 7.278 261.035 1.00 169.52 202 LYS B O 1
ATOM 4646 N N . SER B 1 206 ? 20.379 5.950 262.868 1.00 175.30 203 SER B N 1
ATOM 4647 C CA . SER B 1 206 ? 19.442 4.971 262.329 1.00 177.96 203 SER B CA 1
ATOM 4648 C C . SER B 1 206 ? 17.987 5.362 262.610 1.00 175.26 203 SER B C 1
ATOM 4649 O O . SER B 1 206 ? 17.107 5.125 261.778 1.00 175.08 203 SER B O 1
ATOM 4652 N N . CYS B 1 207 ? 17.741 5.961 263.775 1.00 173.77 204 CYS B N 1
ATOM 4653 C CA . CYS B 1 207 ? 16.387 6.366 264.172 1.00 171.74 204 CYS B CA 1
ATOM 4654 C C . CYS B 1 207 ? 16.152 7.880 264.085 1.00 166.50 204 CYS B C 1
ATOM 4655 O O . CYS B 1 207 ? 15.181 8.400 264.644 1.00 164.44 204 CYS B O 1
ATOM 4658 N N . ILE B 1 208 ? 17.039 8.575 263.378 1.00 164.91 205 ILE B N 1
ATOM 4659 C CA . ILE B 1 208 ? 16.930 10.024 263.205 1.00 160.47 205 ILE B CA 1
ATOM 4660 C C . ILE B 1 208 ? 16.010 10.401 262.033 1.00 158.23 205 ILE B C 1
ATOM 4661 O O . ILE B 1 208 ? 15.334 11.432 262.076 1.00 154.73 205 ILE B O 1
ATOM 4666 N N . SER B 1 209 ? 15.974 9.553 261.004 1.00 160.78 206 SER B N 1
ATOM 4667 C CA . SER B 1 209 ? 15.207 9.839 259.786 1.00 159.37 206 SER B CA 1
ATOM 4668 C C . SER B 1 209 ? 13.952 8.974 259.600 1.00 161.64 206 SER B C 1
ATOM 4669 O O . SER B 1 209 ? 13.035 9.364 258.872 1.00 160.06 206 SER B O 1
ATOM 4672 N N . ILE B 1 210 ? 13.907 7.814 260.258 1.00 165.76 207 ILE B N 1
ATOM 4673 C CA . ILE B 1 210 ? 12.735 6.923 260.191 1.00 168.68 207 ILE B CA 1
ATOM 4674 C C . ILE B 1 210 ? 11.542 7.461 261.000 1.00 166.92 207 ILE B C 1
ATOM 4675 O O . ILE B 1 210 ? 10.497 6.810 261.097 1.00 169.39 207 ILE B O 1
ATOM 4680 N N . ILE B 1 211 ? 11.721 8.646 261.582 1.00 163.11 208 ILE B N 1
ATOM 4681 C CA . ILE B 1 211 ? 10.660 9.358 262.293 1.00 161.15 208 ILE B CA 1
ATOM 4682 C C . ILE B 1 211 ? 9.924 10.307 261.332 1.00 158.00 208 ILE B C 1
ATOM 4683 O O . ILE B 1 211 ? 8.801 10.744 261.608 1.00 157.18 208 ILE B O 1
ATOM 4688 N N . ASP B 1 212 ? 10.569 10.599 260.202 1.00 156.62 209 ASP B N 1
ATOM 4689 C CA . ASP B 1 212 ? 9.997 11.426 259.140 1.00 154.08 209 ASP B CA 1
ATOM 4690 C C . ASP B 1 212 ? 8.689 10.820 258.618 1.00 156.43 209 ASP B C 1
ATOM 4691 O O . ASP B 1 212 ? 7.639 11.469 258.665 1.00 155.12 209 ASP B O 1
ATOM 4696 N N . ASN B 1 213 ? 8.751 9.568 258.158 1.00 160.30 210 ASN B N 1
ATOM 4697 C CA . ASN B 1 213 ? 7.600 8.897 257.533 1.00 163.21 210 ASN B CA 1
ATOM 4698 C C . ASN B 1 213 ? 6.471 8.489 258.495 1.00 165.40 210 ASN B C 1
ATOM 4699 O O . ASN B 1 213 ? 5.795 7.475 258.287 1.00 169.61 210 ASN B O 1
ATOM 4704 N N . LEU B 1 214 ? 6.265 9.301 259.532 1.00 162.79 211 LEU B N 1
ATOM 4705 C CA . LEU B 1 214 ? 5.136 9.145 260.446 1.00 164.55 211 LEU B CA 1
ATOM 4706 C C . LEU B 1 214 ? 3.848 9.666 259.802 1.00 164.38 211 LEU B C 1
ATOM 4707 O O . LEU B 1 214 ? 2.849 9.906 260.485 1.00 165.14 211 LEU B O 1
ATOM 4709 N N . GLU B 1 215 ? 3.887 9.824 258.480 1.00 163.78 212 GLU B N 1
ATOM 4710 C CA . GLU B 1 215 ? 2.776 10.354 257.696 1.00 163.77 212 GLU B CA 1
ATOM 4711 C C . GLU B 1 215 ? 1.629 9.346 257.595 1.00 169.03 212 GLU B C 1
ATOM 4712 O O . GLU B 1 215 ? 1.850 8.136 257.500 1.00 172.79 212 GLU B O 1
ATOM 4718 N N . VAL B 1 222 ? 3.531 7.045 266.033 1.00 144.50 219 VAL B N 1
ATOM 4719 C CA . VAL B 1 222 ? 3.423 5.980 267.026 1.00 149.36 219 VAL B CA 1
ATOM 4720 C C . VAL B 1 222 ? 3.895 4.644 266.427 1.00 153.28 219 VAL B C 1
ATOM 4721 O O . VAL B 1 222 ? 3.148 3.658 266.387 1.00 158.27 219 VAL B O 1
ATOM 4725 N N . LYS B 1 223 ? 5.144 4.628 265.964 1.00 151.34 220 LYS B N 1
ATOM 4726 C CA . LYS B 1 223 ? 5.729 3.446 265.329 1.00 154.87 220 LYS B CA 1
ATOM 4727 C C . LYS B 1 223 ? 6.340 2.487 266.352 1.00 158.80 220 LYS B C 1
ATOM 4728 O O . LYS B 1 223 ? 7.114 2.897 267.221 1.00 156.96 220 LYS B O 1
ATOM 4730 N N . LEU B 1 224 ? 5.977 1.212 266.238 1.00 164.54 221 LEU B N 1
ATOM 4731 C CA . LEU B 1 224 ? 6.488 0.166 267.126 1.00 169.32 221 LEU B CA 1
ATOM 4732 C C . LEU B 1 224 ? 7.763 -0.483 266.586 1.00 170.78 221 LEU B C 1
ATOM 4733 O O . LEU B 1 224 ? 8.532 -1.075 267.344 1.00 173.54 221 LEU B O 1
ATOM 4738 N N . GLU B 1 225 ? 7.978 -0.366 265.276 1.00 169.33 222 GLU B N 1
ATOM 4739 C CA . GLU B 1 225 ? 9.225 -0.797 264.638 1.00 170.27 222 GLU B CA 1
ATOM 4740 C C . GLU B 1 225 ? 10.271 0.330 264.667 1.00 164.72 222 GLU B C 1
ATOM 4741 O O . GLU B 1 225 ? 10.925 0.620 263.656 1.00 162.73 222 GLU B O 1
ATOM 4743 N N . LEU B 1 226 ? 10.411 0.956 265.838 1.00 162.55 223 LEU B N 1
ATOM 4744 C CA . LEU B 1 226 ? 11.366 2.043 266.071 1.00 157.74 223 LEU B CA 1
ATOM 4745 C C . LEU B 1 226 ? 12.210 1.778 267.319 1.00 159.65 223 LEU B C 1
ATOM 4746 O O . LEU B 1 226 ? 13.310 2.315 267.462 1.00 157.66 223 LEU B O 1
ATOM 4748 N N . GLU B 1 227 ? 11.680 0.945 268.215 1.00 163.88 224 GLU B N 1
ATOM 4749 C CA . GLU B 1 227 ? 12.371 0.539 269.442 1.00 166.65 224 GLU B CA 1
ATOM 4750 C C . GLU B 1 227 ? 13.507 -0.448 269.148 1.00 170.87 224 GLU B C 1
ATOM 4751 O O . GLU B 1 227 ? 14.448 -0.577 269.939 1.00 172.51 224 GLU B O 1
ATOM 4757 N N . LYS B 1 228 ? 13.405 -1.135 268.010 1.00 172.87 225 LYS B N 1
ATOM 4758 C CA . LYS B 1 228 ? 14.409 -2.107 267.570 1.00 177.28 225 LYS B CA 1
ATOM 4759 C C . LYS B 1 228 ? 15.403 -1.515 266.566 1.00 174.20 225 LYS B C 1
ATOM 4760 O O . LYS B 1 228 ? 16.214 -2.239 265.982 1.00 177.76 225 LYS B O 1
ATOM 4766 N N . GLU B 1 229 ? 15.343 -0.199 266.380 1.00 168.02 226 GLU B N 1
ATOM 4767 C CA . GLU B 1 229 ? 16.218 0.492 265.438 1.00 164.96 226 GLU B CA 1
ATOM 4768 C C . GLU B 1 229 ? 17.602 0.716 266.043 1.00 165.57 226 GLU B C 1
ATOM 4769 O O . GLU B 1 229 ? 18.542 -0.031 265.764 1.00 169.65 226 GLU B O 1
ATOM 4775 N N . THR B 1 236 ? 9.825 7.028 275.574 1.00 148.34 233 THR B N 1
ATOM 4776 C CA . THR B 1 236 ? 9.970 6.400 274.260 1.00 148.09 233 THR B CA 1
ATOM 4777 C C . THR B 1 236 ? 9.487 7.321 273.129 1.00 143.23 233 THR B C 1
ATOM 4778 O O . THR B 1 236 ? 10.239 7.622 272.199 1.00 140.50 233 THR B O 1
ATOM 4782 N N . GLN B 1 237 ? 8.237 7.775 273.228 1.00 142.43 234 GLN B N 1
ATOM 4783 C CA . GLN B 1 237 ? 7.608 8.596 272.189 1.00 138.47 234 GLN B CA 1
ATOM 4784 C C . GLN B 1 237 ? 7.694 10.104 272.455 1.00 133.97 234 GLN B C 1
ATOM 4785 O O . GLN B 1 237 ? 7.070 10.898 271.741 1.00 131.09 234 GLN B O 1
ATOM 4791 N N . LYS B 1 238 ? 8.470 10.491 273.468 1.00 133.65 235 LYS B N 1
ATOM 4792 C CA . LYS B 1 238 ? 8.614 11.896 273.871 1.00 130.09 235 LYS B CA 1
ATOM 4793 C C . LYS B 1 238 ? 8.944 12.828 272.700 1.00 125.42 235 LYS B C 1
ATOM 4794 O O . LYS B 1 238 ? 8.601 14.014 272.724 1.00 122.88 235 LYS B O 1
ATOM 4796 N N . ILE B 1 239 ? 9.595 12.276 271.676 1.00 124.64 236 ILE B N 1
ATOM 4797 C CA . ILE B 1 239 ? 10.040 13.034 270.507 1.00 120.33 236 ILE B CA 1
ATOM 4798 C C . ILE B 1 239 ? 8.886 13.417 269.564 1.00 118.05 236 ILE B C 1
ATOM 4799 O O . ILE B 1 239 ? 8.965 14.433 268.860 1.00 114.55 236 ILE B O 1
ATOM 4804 N N . ILE B 1 240 ? 7.822 12.612 269.552 1.00 120.04 237 ILE B N 1
ATOM 4805 C CA . ILE B 1 240 ? 6.655 12.889 268.698 1.00 118.37 237 ILE B CA 1
ATOM 4806 C C . ILE B 1 240 ? 6.016 14.238 269.058 1.00 115.19 237 ILE B C 1
ATOM 4807 O O . ILE B 1 240 ? 5.795 15.075 268.180 1.00 112.42 237 ILE B O 1
ATOM 4812 N N . ASP B 1 241 ? 5.765 14.455 270.348 1.00 115.45 238 ASP B N 1
ATOM 4813 C CA . ASP B 1 241 ? 5.176 15.707 270.835 1.00 112.87 238 ASP B CA 1
ATOM 4814 C C . ASP B 1 241 ? 5.970 16.964 270.465 1.00 108.16 238 ASP B C 1
ATOM 4815 O O . ASP B 1 241 ? 5.422 18.069 270.456 1.00 106.44 238 ASP B O 1
ATOM 4820 N N . PHE B 1 242 ? 7.253 16.784 270.157 1.00 106.18 239 PHE B N 1
ATOM 4821 C CA . PHE B 1 242 ? 8.139 17.886 269.784 1.00 101.94 239 PHE B CA 1
ATOM 4822 C C . PHE B 1 242 ? 8.014 18.262 268.304 1.00 98.90 239 PHE B C 1
ATOM 4823 O O . PHE B 1 242 ? 7.985 19.447 267.959 1.00 96.15 239 PHE B O 1
ATOM 4831 N N . VAL B 1 243 ? 7.955 17.256 267.434 1.00 99.30 240 VAL B N 1
ATOM 4832 C CA . VAL B 1 243 ? 7.787 17.508 266.000 1.00 96.86 240 VAL B CA 1
ATOM 4833 C C . VAL B 1 243 ? 6.336 17.878 265.688 1.00 96.61 240 VAL B C 1
ATOM 4834 O O . VAL B 1 243 ? 6.021 18.313 264.577 1.00 95.05 240 VAL B O 1
ATOM 4838 N N . LYS B 1 244 ? 5.471 17.707 266.688 1.00 98.24 241 LYS B N 1
ATOM 4839 C CA . LYS B 1 244 ? 4.062 18.066 266.587 1.00 98.66 241 LYS B CA 1
ATOM 4840 C C . LYS B 1 244 ? 3.830 19.558 266.816 1.00 95.95 241 LYS B C 1
ATOM 4841 O O . LYS B 1 244 ? 2.750 20.061 266.505 1.00 96.25 241 LYS B O 1
ATOM 4847 N N . ILE B 1 245 ? 4.837 20.256 267.347 1.00 93.59 242 ILE B N 1
ATOM 4848 C CA . ILE B 1 245 ? 4.695 21.670 267.753 1.00 91.66 242 ILE B CA 1
ATOM 4849 C C . ILE B 1 245 ? 4.164 22.573 266.635 1.00 89.68 242 ILE B C 1
ATOM 4850 O O . ILE B 1 245 ? 4.809 22.774 265.611 1.00 87.73 242 ILE B O 1
ATOM 4855 N N . ASP B 1 246 ? 2.974 23.111 266.876 1.00 90.62 243 ASP B N 1
ATOM 4856 C CA . ASP B 1 246 ? 2.176 23.787 265.872 1.00 89.87 243 ASP B CA 1
ATOM 4857 C C . ASP B 1 246 ? 1.778 25.148 266.437 1.00 89.20 243 ASP B C 1
ATOM 4858 O O . ASP B 1 246 ? 1.071 25.217 267.438 1.00 92.06 243 ASP B O 1
ATOM 4863 N N . GLY B 1 247 ? 2.241 26.224 265.812 1.00 86.18 244 GLY B N 1
ATOM 4864 C CA . GLY B 1 247 ? 1.927 27.577 266.262 1.00 85.30 244 GLY B CA 1
ATOM 4865 C C . GLY B 1 247 ? 2.457 28.629 265.309 1.00 82.63 244 GLY B C 1
ATOM 4866 O O . GLY B 1 247 ? 2.997 28.303 264.250 1.00 80.76 244 GLY B O 1
ATOM 4867 N N . SER B 1 248 ? 2.291 29.896 265.680 1.00 82.65 245 SER B N 1
ATOM 4868 C CA . SER B 1 248 ? 2.839 30.996 264.897 1.00 80.76 245 SER B CA 1
ATOM 4869 C C . SER B 1 248 ? 4.331 31.110 265.187 1.00 79.35 245 SER B C 1
ATOM 4870 O O . SER B 1 248 ? 4.822 30.596 266.203 1.00 79.77 245 SER B O 1
ATOM 4873 N N . VAL B 1 249 ? 5.042 31.789 264.295 1.00 77.94 246 VAL B N 1
ATOM 4874 C CA . VAL B 1 249 ? 6.506 31.827 264.328 1.00 76.88 246 VAL B CA 1
ATOM 4875 C C . VAL B 1 249 ? 7.094 32.334 265.656 1.00 78.04 246 VAL B C 1
ATOM 4876 O O . VAL B 1 249 ? 7.971 31.683 266.234 1.00 78.26 246 VAL B O 1
ATOM 4880 N N . ASP B 1 250 ? 6.606 33.478 266.138 1.00 79.20 247 ASP B N 1
ATOM 4881 C CA . ASP B 1 250 ? 7.062 34.026 267.420 1.00 80.68 247 ASP B CA 1
ATOM 4882 C C . ASP B 1 250 ? 6.772 33.068 268.580 1.00 82.08 247 ASP B C 1
ATOM 4883 O O . ASP B 1 250 ? 7.611 32.898 269.463 1.00 82.98 247 ASP B O 1
ATOM 4888 N N . ASP B 1 251 ? 5.596 32.437 268.565 1.00 82.73 248 ASP B N 1
ATOM 4889 C CA . ASP B 1 251 ? 5.196 31.508 269.631 1.00 84.45 248 ASP B CA 1
ATOM 4890 C C . ASP B 1 251 ? 6.033 30.238 269.673 1.00 83.91 248 ASP B C 1
ATOM 4891 O O . ASP B 1 251 ? 6.564 29.891 270.721 1.00 85.53 248 ASP B O 1
ATOM 4896 N N . VAL B 1 252 ? 6.151 29.548 268.543 1.00 82.43 249 VAL B N 1
ATOM 4897 C CA . VAL B 1 252 ? 7.035 28.384 268.443 1.00 82.09 249 VAL B CA 1
ATOM 4898 C C . VAL B 1 252 ? 8.440 28.729 268.975 1.00 82.25 249 VAL B C 1
ATOM 4899 O O . VAL B 1 252 ? 8.965 28.029 269.852 1.00 83.57 249 VAL B O 1
ATOM 4903 N N . LEU B 1 253 ? 9.014 29.824 268.476 1.00 81.31 250 LEU B N 1
ATOM 4904 C CA . LEU B 1 253 ? 10.282 30.355 268.992 1.00 82.17 250 LEU B CA 1
ATOM 4905 C C . LEU B 1 253 ? 10.313 30.507 270.516 1.00 84.85 250 LEU B C 1
ATOM 4906 O O . LEU B 1 253 ? 11.321 30.204 271.156 1.00 85.91 250 LEU B O 1
ATOM 4911 N N . ASP B 1 254 ? 9.206 30.974 271.085 1.00 86.42 251 ASP B N 1
ATOM 4912 C CA . ASP B 1 254 ? 9.116 31.192 272.520 1.00 89.58 251 ASP B CA 1
ATOM 4913 C C . ASP B 1 254 ? 9.061 29.885 273.303 1.00 91.51 251 ASP B C 1
ATOM 4914 O O . ASP B 1 254 ? 9.603 29.802 274.409 1.00 93.50 251 ASP B O 1
ATOM 4919 N N . LYS B 1 255 ? 8.413 28.872 272.725 1.00 91.36 252 LYS B N 1
ATOM 4920 C CA . LYS B 1 255 ? 8.364 27.539 273.331 1.00 93.62 252 LYS B CA 1
ATOM 4921 C C . LYS B 1 255 ? 9.740 26.882 273.269 1.00 93.99 252 LYS B C 1
ATOM 4922 O O . LYS B 1 255 ? 10.119 26.124 274.165 1.00 95.73 252 LYS B O 1
ATOM 4928 N N . LEU B 1 256 ? 10.477 27.188 272.202 1.00 92.74 253 LEU B N 1
ATOM 4929 C CA . LEU B 1 256 ? 11.859 26.740 272.054 1.00 93.71 253 LEU B CA 1
ATOM 4930 C C . LEU B 1 256 ? 12.771 27.349 273.124 1.00 96.29 253 LEU B C 1
ATOM 4931 O O . LEU B 1 256 ? 13.492 26.622 273.813 1.00 98.24 253 LEU B O 1
ATOM 4936 N N . LYS B 1 257 ? 12.720 28.674 273.264 1.00 97.04 254 LYS B N 1
ATOM 4937 C CA . LYS B 1 257 ? 13.464 29.398 274.304 1.00 100.36 254 LYS B CA 1
ATOM 4938 C C . LYS B 1 257 ? 13.042 29.002 275.733 1.00 104.02 254 LYS B C 1
ATOM 4939 O O . LYS B 1 257 ? 13.851 29.041 276.664 1.00 106.55 254 LYS B O 1
ATOM 4945 N N . HIS B 1 258 ? 11.772 28.626 275.881 1.00 105.02 255 HIS B N 1
ATOM 4946 C CA . HIS B 1 258 ? 11.208 28.124 277.136 1.00 108.78 255 HIS B CA 1
ATOM 4947 C C . HIS B 1 258 ? 11.712 26.705 277.442 1.00 110.66 255 HIS B C 1
ATOM 4948 O O . HIS B 1 258 ? 11.916 26.344 278.599 1.00 113.83 255 HIS B O 1
ATOM 4955 N N . LEU B 1 259 ? 11.908 25.916 276.388 1.00 109.43 256 LEU B N 1
ATOM 4956 C CA . LEU B 1 259 ? 12.359 24.531 276.489 1.00 111.31 256 LEU B CA 1
ATOM 4957 C C . LEU B 1 259 ? 13.840 24.483 276.842 1.00 113.14 256 LEU B C 1
ATOM 4958 O O . LEU B 1 259 ? 14.295 23.552 277.512 1.00 115.86 256 LEU B O 1
ATOM 4963 N N . SER B 1 260 ? 14.574 25.501 276.386 1.00 112.17 257 SER B N 1
ATOM 4964 C CA . SER B 1 260 ? 16.003 25.675 276.656 1.00 114.19 257 SER B CA 1
ATOM 4965 C C . SER B 1 260 ? 16.384 25.524 278.133 1.00 118.52 257 SER B C 1
ATOM 4966 O O . SER B 1 260 ? 17.371 24.854 278.459 1.00 120.95 257 SER B O 1
ATOM 4969 N N . GLN B 1 261 ? 15.603 26.149 279.016 1.00 119.93 258 GLN B N 1
ATOM 4970 C CA . GLN B 1 261 ? 15.883 26.131 280.451 1.00 124.25 258 GLN B CA 1
ATOM 4971 C C . GLN B 1 261 ? 15.642 24.736 281.026 1.00 126.41 258 GLN B C 1
ATOM 4972 O O . GLN B 1 261 ? 16.330 24.313 281.953 1.00 129.89 258 GLN B O 1
ATOM 4978 N N . THR B 1 262 ? 14.661 24.033 280.460 1.00 124.66 259 THR B N 1
ATOM 4979 C CA . THR B 1 262 ? 14.272 22.697 280.909 1.00 126.75 259 THR B CA 1
ATOM 4980 C C . THR B 1 262 ? 15.370 21.660 280.663 1.00 127.81 259 THR B C 1
ATOM 4981 O O . THR B 1 262 ? 15.672 20.860 281.549 1.00 131.28 259 THR B O 1
ATOM 4985 N N . LEU B 1 263 ? 15.957 21.679 279.466 1.00 125.06 260 LEU B N 1
ATOM 4986 C CA . LEU B 1 263 ? 17.014 20.728 279.101 1.00 126.25 260 LEU B CA 1
ATOM 4987 C C . LEU B 1 263 ? 18.367 21.132 279.689 1.00 128.69 260 LEU B C 1
ATOM 4988 O O . LEU B 1 263 ? 19.282 20.315 279.791 1.00 131.09 260 LEU B O 1
ATOM 4993 N N . SER B 1 266 ? 22.375 21.236 276.656 1.00 112.82 263 SER B N 1
ATOM 4994 C CA . SER B 1 266 ? 21.649 21.516 275.417 1.00 108.67 263 SER B CA 1
ATOM 4995 C C . SER B 1 266 ? 22.306 22.634 274.593 1.00 107.12 263 SER B C 1
ATOM 4996 O O . SER B 1 266 ? 21.631 23.541 274.109 1.00 103.92 263 SER B O 1
ATOM 4998 N N . GLU B 1 267 ? 23.626 22.559 274.439 1.00 109.94 264 GLU B N 1
ATOM 4999 C CA . GLU B 1 267 ? 24.388 23.591 273.736 1.00 109.60 264 GLU B CA 1
ATOM 5000 C C . GLU B 1 267 ? 23.918 23.759 272.290 1.00 105.86 264 GLU B C 1
ATOM 5001 O O . GLU B 1 267 ? 23.648 24.879 271.841 1.00 103.38 264 GLU B O 1
ATOM 5003 N N . GLN B 1 268 ? 23.810 22.632 271.585 1.00 105.69 265 GLN B N 1
ATOM 5004 C CA . GLN B 1 268 ? 23.412 22.605 270.183 1.00 102.80 265 GLN B CA 1
ATOM 5005 C C . GLN B 1 268 ? 21.998 23.120 270.009 1.00 98.86 265 GLN B C 1
ATOM 5006 O O . GLN B 1 268 ? 21.756 24.030 269.214 1.00 96.37 265 GLN B O 1
ATOM 5012 N N . PHE B 1 269 ? 21.072 22.530 270.760 1.00 98.71 266 PHE B N 1
ATOM 5013 C CA . PHE B 1 269 ? 19.693 22.988 270.791 1.00 95.72 266 PHE B CA 1
ATOM 5014 C C . PHE B 1 269 ? 19.658 24.516 270.861 1.00 94.45 266 PHE B C 1
ATOM 5015 O O . PHE B 1 269 ? 19.025 25.161 270.024 1.00 91.76 266 PHE B O 1
ATOM 5023 N N . ASN B 1 270 ? 20.365 25.078 271.844 1.00 96.80 267 ASN B N 1
ATOM 5024 C CA . ASN B 1 270 ? 20.390 26.522 272.088 1.00 96.44 267 ASN B CA 1
ATOM 5025 C C . ASN B 1 270 ? 20.856 27.374 270.904 1.00 94.98 267 ASN B C 1
ATOM 5026 O O . ASN B 1 270 ? 20.296 28.442 270.652 1.00 93.33 267 ASN B O 1
ATOM 5031 N N . LEU B 1 271 ? 21.880 26.910 270.192 1.00 96.07 268 LEU B N 1
ATOM 5032 C CA . LEU B 1 271 ? 22.424 27.659 269.064 1.00 95.28 268 LEU B CA 1
ATOM 5033 C C . LEU B 1 271 ? 21.530 27.513 267.834 1.00 91.92 268 LEU B C 1
ATOM 5034 O O . LEU B 1 271 ? 21.373 28.457 267.062 1.00 90.51 268 LEU B O 1
ATOM 5039 N N . GLY B 1 272 ? 20.949 26.327 267.661 1.00 91.13 269 GLY B N 1
ATOM 5040 C CA . GLY B 1 272 ? 19.993 26.079 266.587 1.00 88.25 269 GLY B CA 1
ATOM 5041 C C . GLY B 1 272 ? 18.783 26.992 266.673 1.00 85.91 269 GLY B C 1
ATOM 5042 O O . GLY B 1 272 ? 18.331 27.537 265.660 1.00 84.25 269 GLY B O 1
ATOM 5043 N N . VAL B 1 273 ? 18.260 27.143 267.889 1.00 86.26 270 VAL B N 1
ATOM 5044 C CA . VAL B 1 273 ? 17.158 28.054 268.191 1.00 84.56 270 VAL B CA 1
ATOM 5045 C C . VAL B 1 273 ? 17.577 29.504 267.934 1.00 84.76 270 VAL B C 1
ATOM 5046 O O . VAL B 1 273 ? 16.785 30.322 267.452 1.00 83.08 270 VAL B O 1
ATOM 5050 N N . SER B 1 274 ? 18.835 29.804 268.246 1.00 87.23 271 SER B N 1
ATOM 5051 C CA . SER B 1 274 ? 19.387 31.135 268.043 1.00 88.41 271 SER B CA 1
ATOM 5052 C C . SER B 1 274 ? 19.486 31.466 266.550 1.00 87.14 271 SER B C 1
ATOM 5053 O O . SER B 1 274 ? 19.012 32.519 266.120 1.00 86.27 271 SER B O 1
ATOM 5056 N N . GLU B 1 275 ? 20.078 30.551 265.774 1.00 87.56 272 GLU B N 1
ATOM 5057 C CA . GLU B 1 275 ? 20.200 30.681 264.319 1.00 86.70 272 GLU B CA 1
ATOM 5058 C C . GLU B 1 275 ? 18.850 30.561 263.635 1.00 84.30 272 GLU B C 1
ATOM 5059 O O . GLU B 1 275 ? 18.667 31.020 262.504 1.00 83.18 272 GLU B O 1
ATOM 5065 N N . LEU B 1 276 ? 17.907 29.922 264.313 1.00 84.06 273 LEU B N 1
ATOM 5066 C CA . LEU B 1 276 ? 16.551 29.849 263.802 1.00 82.44 273 LEU B CA 1
ATOM 5067 C C . LEU B 1 276 ? 15.881 31.225 263.895 1.00 81.49 273 LEU B C 1
ATOM 5068 O O . LEU B 1 276 ? 15.064 31.582 263.041 1.00 80.26 273 LEU B O 1
ATOM 5073 N N . GLU B 1 277 ? 16.254 31.998 264.915 1.00 82.35 274 GLU B N 1
ATOM 5074 C CA . GLU B 1 277 ? 15.716 33.347 265.115 1.00 81.71 274 GLU B CA 1
ATOM 5075 C C . GLU B 1 277 ? 16.332 34.395 264.192 1.00 81.25 274 GLU B C 1
ATOM 5076 O O . GLU B 1 277 ? 15.605 35.238 263.663 1.00 80.50 274 GLU B O 1
ATOM 5082 N N . THR B 1 278 ? 17.657 34.346 264.014 1.00 81.85 275 THR B N 1
ATOM 5083 C CA . THR B 1 278 ? 18.391 35.342 263.215 1.00 81.88 275 THR B CA 1
ATOM 5084 C C . THR B 1 278 ? 17.900 35.346 261.768 1.00 79.71 275 THR B C 1
ATOM 5085 O O . THR B 1 278 ? 17.716 36.410 261.164 1.00 79.63 275 THR B O 1
ATOM 5089 N N . VAL B 1 279 ? 17.685 34.142 261.243 1.00 78.12 276 VAL B N 1
ATOM 5090 C CA . VAL B 1 279 ? 17.179 33.913 259.892 1.00 76.45 276 VAL B CA 1
ATOM 5091 C C . VAL B 1 279 ? 15.735 34.403 259.745 1.00 75.07 276 VAL B C 1
ATOM 5092 O O . VAL B 1 279 ? 15.412 35.107 258.790 1.00 74.74 276 VAL B O 1
ATOM 5096 N N . ILE B 1 280 ? 14.882 34.038 260.702 1.00 74.73 277 ILE B N 1
ATOM 5097 C CA . ILE B 1 280 ? 13.494 34.501 260.740 1.00 73.97 277 ILE B CA 1
ATOM 5098 C C . ILE B 1 280 ? 13.355 36.029 260.824 1.00 74.32 277 ILE B C 1
ATOM 5099 O O . ILE B 1 280 ? 12.466 36.604 260.191 1.00 74.11 277 ILE B O 1
ATOM 5104 N N . THR B 1 281 ? 14.228 36.673 261.594 1.00 75.19 278 THR B N 1
ATOM 5105 C CA . THR B 1 281 ? 14.274 38.135 261.653 1.00 76.15 278 THR B CA 1
ATOM 5106 C C . THR B 1 281 ? 14.737 38.692 260.310 1.00 75.95 278 THR B C 1
ATOM 5107 O O . THR B 1 281 ? 14.208 39.700 259.837 1.00 76.51 278 THR B O 1
ATOM 5111 N N . GLY B 1 282 ? 15.720 38.031 259.699 1.00 75.44 279 GLY B N 1
ATOM 5112 C CA . GLY B 1 282 ? 16.156 38.377 258.351 1.00 75.09 279 GLY B CA 1
ATOM 5113 C C . GLY B 1 282 ? 15.017 38.295 257.348 1.00 73.38 279 GLY B C 1
ATOM 5114 O O . GLY B 1 282 ? 14.781 39.242 256.590 1.00 74.16 279 GLY B O 1
ATOM 5115 N N . VAL B 1 283 ? 14.300 37.169 257.355 1.00 71.44 280 VAL B N 1
ATOM 5116 C CA . VAL B 1 283 ? 13.193 36.930 256.419 1.00 70.01 280 VAL B CA 1
ATOM 5117 C C . VAL B 1 283 ? 12.122 38.026 256.558 1.00 70.36 280 VAL B C 1
ATOM 5118 O O . VAL B 1 283 ? 11.534 38.460 255.563 1.00 70.43 280 VAL B O 1
ATOM 5122 N N . ARG B 1 284 ? 11.898 38.480 257.791 1.00 70.69 281 ARG B N 1
ATOM 5123 C CA . ARG B 1 284 ? 11.009 39.610 258.060 1.00 71.51 281 ARG B CA 1
ATOM 5124 C C . ARG B 1 284 ? 11.580 40.939 257.570 1.00 72.48 281 ARG B C 1
ATOM 5125 O O . ARG B 1 284 ? 10.896 41.683 256.879 1.00 73.00 281 ARG B O 1
ATOM 5133 N N . ASN B 1 285 ? 12.832 41.232 257.914 1.00 73.04 282 ASN B N 1
ATOM 5134 C CA . ASN B 1 285 ? 13.476 42.467 257.481 1.00 74.76 282 ASN B CA 1
ATOM 5135 C C . ASN B 1 285 ? 13.467 42.648 255.954 1.00 74.56 282 ASN B C 1
ATOM 5136 O O . ASN B 1 285 ? 13.402 43.777 255.469 1.00 76.10 282 ASN B O 1
ATOM 5141 N N . LEU B 1 286 ? 13.513 41.534 255.215 1.00 72.78 283 LEU B N 1
ATOM 5142 C CA . LEU B 1 286 ? 13.435 41.544 253.739 1.00 72.76 283 LEU B CA 1
ATOM 5143 C C . LEU B 1 286 ? 12.002 41.630 253.203 1.00 72.23 283 LEU B C 1
ATOM 5144 O O . LEU B 1 286 ? 11.774 41.490 252.006 1.00 71.95 283 LEU B O 1
ATOM 5149 N N . GLY B 1 287 ? 11.048 41.837 254.109 1.00 72.36 284 GLY B N 1
ATOM 5150 C CA . GLY B 1 287 ? 9.670 42.133 253.753 1.00 72.55 284 GLY B CA 1
ATOM 5151 C C . GLY B 1 287 ? 8.823 40.945 253.361 1.00 71.31 284 GLY B C 1
ATOM 5152 O O . GLY B 1 287 ? 7.736 41.124 252.804 1.00 72.39 284 GLY B O 1
ATOM 5153 N N . VAL B 1 288 ? 9.301 39.737 253.645 1.00 69.74 285 VAL B N 1
ATOM 5154 C CA . VAL B 1 288 ? 8.529 38.526 253.346 1.00 69.09 285 VAL B CA 1
ATOM 5155 C C . VAL B 1 288 ? 7.363 38.426 254.328 1.00 69.73 285 VAL B C 1
ATOM 5156 O O . VAL B 1 288 ? 7.597 38.304 255.530 1.00 69.80 285 VAL B O 1
ATOM 5160 N N . PRO B 1 289 ? 6.111 38.480 253.823 1.00 71.02 286 PRO B N 1
ATOM 5161 C CA . PRO B 1 289 ? 4.949 38.467 254.721 1.00 72.32 286 PRO B CA 1
ATOM 5162 C C . PRO B 1 289 ? 4.840 37.158 255.505 1.00 72.05 286 PRO B C 1
ATOM 5163 O O . PRO B 1 289 ? 5.223 36.099 255.003 1.00 71.27 286 PRO B O 1
ATOM 5167 N N . ASP B 1 290 ? 4.322 37.245 256.728 1.00 73.40 287 ASP B N 1
ATOM 5168 C CA . ASP B 1 290 ? 4.311 36.121 257.666 1.00 73.48 287 ASP B CA 1
ATOM 5169 C C . ASP B 1 290 ? 3.442 34.934 257.246 1.00 73.82 287 ASP B C 1
ATOM 5170 O O . ASP B 1 290 ? 3.664 33.811 257.700 1.00 73.63 287 ASP B O 1
ATOM 5175 N N . LYS B 1 291 ? 2.472 35.179 256.370 1.00 74.88 288 LYS B N 1
ATOM 5176 C CA . LYS B 1 291 ? 1.645 34.108 255.818 1.00 75.62 288 LYS B CA 1
ATOM 5177 C C . LYS B 1 291 ? 2.419 33.188 254.862 1.00 74.58 288 LYS B C 1
ATOM 5178 O O . LYS B 1 291 ? 1.916 32.129 254.480 1.00 75.42 288 LYS B O 1
ATOM 5184 N N . ARG B 1 292 ? 3.631 33.596 254.481 1.00 73.02 289 ARG B N 1
ATOM 5185 C CA . ARG B 1 292 ? 4.401 32.880 253.469 1.00 72.37 289 ARG B CA 1
ATOM 5186 C C . ARG B 1 292 ? 5.411 31.899 254.049 1.00 71.48 289 ARG B C 1
ATOM 5187 O O . ARG B 1 292 ? 6.003 31.103 253.316 1.00 71.34 289 ARG B O 1
ATOM 5195 N N . PHE B 1 293 ? 5.599 31.944 255.363 1.00 71.30 290 PHE B N 1
ATOM 5196 C CA . PHE B 1 293 ? 6.519 31.022 256.022 1.00 70.93 290 PHE B CA 1
ATOM 5197 C C . PHE B 1 293 ? 6.047 30.574 257.419 1.00 72.60 290 PHE B C 1
ATOM 5198 O O . PHE B 1 293 ? 5.214 31.242 258.055 1.00 73.38 290 PHE B O 1
ATOM 5206 N N . CYS B 1 294 ? 6.574 29.436 257.876 1.00 73.62 291 CYS B N 1
ATOM 5207 C CA . CYS B 1 294 ? 6.330 28.948 259.233 1.00 75.52 291 CYS B CA 1
ATOM 5208 C C . CYS B 1 294 ? 7.492 28.071 259.696 1.00 75.59 291 CYS B C 1
ATOM 5209 O O . CYS B 1 294 ? 8.286 27.609 258.870 1.00 75.51 291 CYS B O 1
ATOM 5212 N N . ILE B 1 295 ? 7.612 27.876 261.010 1.00 76.41 292 ILE B N 1
ATOM 5213 C CA . ILE B 1 295 ? 8.560 26.899 261.560 1.00 77.06 292 ILE B CA 1
ATOM 5214 C C . ILE B 1 295 ? 7.886 25.538 261.620 1.00 79.10 292 ILE B C 1
ATOM 5215 O O . ILE B 1 295 ? 6.812 25.391 262.212 1.00 80.46 292 ILE B O 1
ATOM 5220 N N . ASP B 1 296 ? 8.526 24.556 260.993 1.00 79.97 293 ASP B N 1
ATOM 5221 C CA . ASP B 1 296 ? 8.056 23.179 260.973 1.00 82.30 293 ASP B CA 1
ATOM 5222 C C . ASP B 1 296 ? 9.221 22.291 261.396 1.00 83.39 293 ASP B C 1
ATOM 5223 O O . ASP B 1 296 ? 10.161 22.073 260.621 1.00 83.08 293 ASP B O 1
ATOM 5228 N N . LEU B 1 297 ? 9.147 21.792 262.630 1.00 85.01 294 LEU B N 1
ATOM 5229 C CA . LEU B 1 297 ? 10.259 21.091 263.276 1.00 86.59 294 LEU B CA 1
ATOM 5230 C C . LEU B 1 297 ? 10.467 19.648 262.812 1.00 88.97 294 LEU B C 1
ATOM 5231 O O . LEU B 1 297 ? 11.472 19.025 263.160 1.00 90.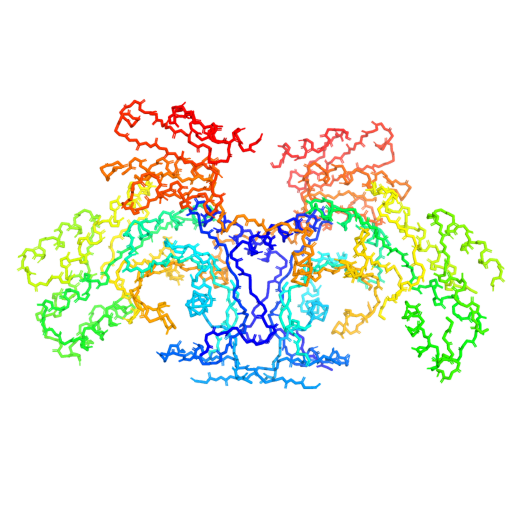39 294 LEU B O 1
ATOM 5236 N N . ALA B 1 298 ? 9.534 19.131 262.016 1.00 90.05 295 ALA B N 1
ATOM 5237 C CA . ALA B 1 298 ? 9.610 17.755 261.514 1.00 92.89 295 ALA B CA 1
ATOM 5238 C C . ALA B 1 298 ? 10.456 17.557 260.234 1.00 92.97 295 ALA B C 1
ATOM 5239 O O . ALA B 1 298 ? 10.604 16.428 259.766 1.00 95.45 295 ALA B O 1
ATOM 5241 N N . ILE B 1 299 ? 11.012 18.633 259.677 1.00 90.83 296 ILE B N 1
ATOM 5242 C CA . ILE B 1 299 ? 11.781 18.532 258.425 1.00 91.12 296 ILE B CA 1
ATOM 5243 C C . ILE B 1 299 ? 13.159 17.879 258.618 1.00 92.91 296 ILE B C 1
ATOM 5244 O O . ILE B 1 299 ? 13.753 17.971 259.692 1.00 93.27 296 ILE B O 1
ATOM 5249 N N . ALA B 1 300 ? 13.649 17.218 257.569 1.00 107.63 297 ALA B N 1
ATOM 5250 C CA . ALA B 1 300 ? 14.969 16.584 257.575 1.00 110.21 297 ALA B CA 1
ATOM 5251 C C . ALA B 1 300 ? 15.586 16.588 256.176 1.00 108.24 297 ALA B C 1
ATOM 5252 O O . ALA B 1 300 ? 16.166 17.584 255.740 1.00 105.80 297 ALA B O 1
ATOM 5254 N N . TYR B 1 305 ? 24.004 15.743 255.986 1.00 108.11 302 TYR B N 1
ATOM 5255 C CA . TYR B 1 305 ? 24.455 16.753 255.027 1.00 104.46 302 TYR B CA 1
ATOM 5256 C C . TYR B 1 305 ? 24.170 18.177 255.511 1.00 101.49 302 TYR B C 1
ATOM 5257 O O . TYR B 1 305 ? 25.069 19.025 255.515 1.00 101.19 302 TYR B O 1
ATOM 5259 N N . TYR B 1 306 ? 22.924 18.428 255.917 1.00 99.50 303 TYR B N 1
ATOM 5260 C CA . TYR B 1 306 ? 22.511 19.740 256.413 1.00 96.76 303 TYR B CA 1
ATOM 5261 C C . TYR B 1 306 ? 22.878 19.933 257.880 1.00 99.37 303 TYR B C 1
ATOM 5262 O O . TYR B 1 306 ? 22.674 19.038 258.701 1.00 102.42 303 TYR B O 1
ATOM 5271 N N . THR B 1 307 ? 23.407 21.110 258.200 1.00 98.18 304 THR B N 1
ATOM 5272 C CA . THR B 1 307 ? 23.853 21.414 259.559 1.00 101.02 304 THR B CA 1
ATOM 5273 C C . THR B 1 307 ? 23.077 22.544 260.227 1.00 99.23 304 THR B C 1
ATOM 5274 O O . THR B 1 307 ? 23.224 22.773 261.416 1.00 101.68 304 THR B O 1
ATOM 5278 N N . GLY B 1 308 ? 22.262 23.258 259.463 1.00 95.39 305 GLY B N 1
ATOM 5279 C CA . GLY B 1 308 ? 21.526 24.392 260.009 1.00 93.79 305 GLY B CA 1
ATOM 5280 C C . GLY B 1 308 ? 20.174 24.581 259.360 1.00 90.36 305 GLY B C 1
ATOM 5281 O O . GLY B 1 308 ? 19.331 23.686 259.407 1.00 90.72 305 GLY B O 1
ATOM 5282 N N . THR B 1 309 ? 19.983 25.751 258.750 1.00 87.26 306 THR B N 1
ATOM 5283 C CA . THR B 1 309 ? 18.716 26.127 258.123 1.00 84.08 306 THR B C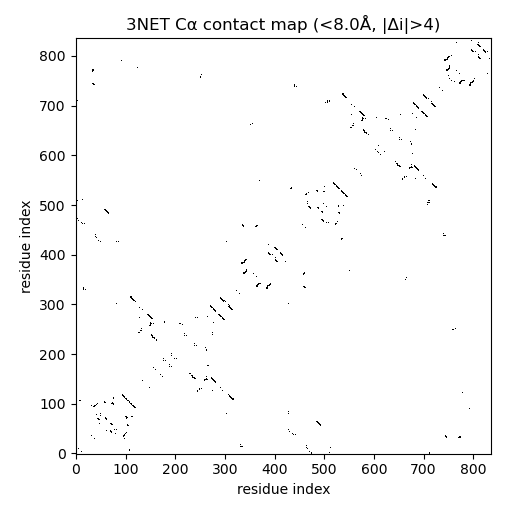A 1
ATOM 5284 C C . THR B 1 309 ? 18.296 25.089 257.101 1.00 82.62 306 THR B C 1
ATOM 5285 O O . THR B 1 309 ? 19.117 24.587 256.349 1.00 82.51 306 THR B O 1
ATOM 5289 N N . VAL B 1 310 ? 17.011 24.761 257.105 1.00 81.74 307 VAL B N 1
ATOM 5290 C CA . VAL B 1 310 ? 16.437 23.818 256.161 1.00 80.77 307 VAL B CA 1
ATOM 5291 C C . VAL B 1 310 ? 15.082 24.361 255.709 1.00 78.18 307 VAL B C 1
ATOM 5292 O O . VAL B 1 310 ? 14.260 24.756 256.544 1.00 78.94 307 VAL B O 1
ATOM 5296 N N . TYR B 1 311 ? 14.860 24.389 254.396 1.00 75.52 308 TYR B N 1
ATOM 5297 C CA . TYR B 1 311 ? 13.569 24.788 253.832 1.00 73.33 308 TYR B CA 1
ATOM 5298 C C . TYR B 1 311 ? 12.897 23.679 253.043 1.00 73.14 308 TYR B C 1
ATOM 5299 O O . TYR B 1 311 ? 13.542 22.856 252.395 1.00 73.36 308 TYR B O 1
ATOM 5308 N N . GLU B 1 312 ? 11.576 23.693 253.105 1.00 72.91 309 GLU B N 1
ATOM 5309 C CA . GLU B 1 312 ? 10.744 22.926 252.219 1.00 72.45 309 GLU B CA 1
ATOM 5310 C C . GLU B 1 312 ? 9.621 23.879 251.845 1.00 70.70 309 GLU B C 1
ATOM 5311 O O . GLU B 1 312 ? 9.293 24.780 252.612 1.00 70.53 309 GLU B O 1
ATOM 5317 N N . THR B 1 313 ? 9.058 23.706 250.655 1.00 69.70 310 THR B N 1
ATOM 5318 C CA . THR B 1 313 ? 7.992 24.580 250.187 1.00 68.37 310 THR B CA 1
ATOM 5319 C C . THR B 1 313 ? 6.792 23.756 249.735 1.00 69.24 310 THR B C 1
ATOM 5320 O O . THR B 1 313 ? 6.917 22.891 248.862 1.00 69.55 310 THR B O 1
ATOM 5324 N N . THR B 1 314 ? 5.638 24.041 250.335 1.00 69.97 311 THR B N 1
ATOM 5325 C CA . THR B 1 314 ? 4.402 23.297 250.092 1.00 71.13 311 THR B CA 1
ATOM 5326 C C . THR B 1 314 ? 3.342 24.195 249.461 1.00 69.96 311 THR B C 1
ATOM 5327 O O . THR B 1 314 ? 3.102 25.304 249.949 1.00 69.60 311 THR B O 1
ATOM 5331 N N . LEU B 1 315 ? 2.714 23.714 248.384 1.00 69.54 312 LEU B N 1
ATOM 5332 C CA . LEU B 1 315 ? 1.514 24.351 247.839 1.00 69.17 312 LEU B CA 1
ATOM 5333 C C . LEU B 1 315 ? 0.276 24.049 248.703 1.00 71.39 312 LEU B C 1
ATOM 5334 O O . LEU B 1 315 ? -0.059 22.882 248.949 1.00 73.04 312 LEU B O 1
ATOM 5339 N N . ILE B 1 316 ? -0.403 25.099 249.159 1.00 71.68 313 ILE B N 1
ATOM 5340 C CA . ILE B 1 316 ? -1.531 24.938 250.074 1.00 74.20 313 ILE B CA 1
ATOM 5341 C C . ILE B 1 316 ? -2.685 24.219 249.376 1.00 75.93 313 ILE B C 1
ATOM 5342 O O . ILE B 1 316 ? -3.136 24.639 248.302 1.00 75.40 313 ILE B O 1
ATOM 5347 N N . GLY B 1 317 ? -3.127 23.117 249.975 1.00 78.27 314 GLY B N 1
ATOM 5348 C CA . GLY B 1 317 ? -4.145 22.270 249.366 1.00 80.56 314 GLY B CA 1
ATOM 5349 C C . GLY B 1 317 ? -3.599 21.267 248.359 1.00 80.81 314 GLY B C 1
ATOM 5350 O O . GLY B 1 317 ? -4.329 20.407 247.869 1.00 82.51 314 GLY B O 1
ATOM 5351 N N . HIS B 1 318 ? -2.315 21.374 248.040 1.00 79.46 315 HIS B N 1
ATOM 5352 C CA . HIS B 1 318 ? -1.682 20.446 247.107 1.00 79.47 315 HIS B CA 1
ATOM 5353 C C . HIS B 1 318 ? -0.440 19.829 247.757 1.00 79.96 315 HIS B C 1
ATOM 5354 O O . HIS B 1 318 ? 0.586 19.608 247.110 1.00 78.76 315 HIS B O 1
ATOM 5361 N N . GLU B 1 319 ? -0.578 19.554 249.055 1.00 82.16 316 GLU B N 1
ATOM 5362 C CA . GLU B 1 319 ? 0.468 18.989 249.912 1.00 83.57 316 GLU B CA 1
ATOM 5363 C C . GLU B 1 319 ? 0.996 17.640 249.426 1.00 85.06 316 GLU B C 1
ATOM 5364 O O . GLU B 1 319 ? 2.147 17.296 249.684 1.00 85.33 316 GLU B O 1
ATOM 5370 N N . ALA B 1 320 ? 0.152 16.882 248.730 1.00 86.51 317 ALA B N 1
ATOM 5371 C CA . ALA B 1 320 ? 0.510 15.544 248.248 1.00 88.51 317 ALA B CA 1
ATOM 5372 C C . ALA B 1 320 ? 1.503 15.539 247.083 1.00 86.82 317 ALA B C 1
ATOM 5373 O O . ALA B 1 320 ? 1.974 14.473 246.676 1.00 88.27 317 ALA B O 1
ATOM 5375 N N . LEU B 1 321 ? 1.804 16.720 246.545 1.00 83.97 318 LEU B N 1
ATOM 5376 C CA . LEU B 1 321 ? 2.812 16.855 245.487 1.00 82.35 318 LEU B CA 1
ATOM 5377 C C . LEU B 1 321 ? 4.215 17.003 246.069 1.00 81.96 318 LEU B C 1
ATOM 5378 O O . LEU B 1 321 ? 5.193 17.124 245.318 1.00 80.80 318 LEU B O 1
ATOM 5383 N N . GLY B 1 322 ? 4.299 16.999 247.403 1.00 82.95 319 GLY B N 1
ATOM 5384 C CA . GLY B 1 322 ? 5.557 17.170 248.129 1.00 82.86 319 GLY B CA 1
ATOM 5385 C C . GLY B 1 322 ? 6.128 18.574 248.016 1.00 80.14 319 GLY B C 1
ATOM 5386 O O . GLY B 1 322 ? 5.425 19.519 247.625 1.00 78.44 319 GLY B O 1
ATOM 5387 N N . SER B 1 323 ? 7.413 18.702 248.346 1.00 79.88 320 SER B N 1
ATOM 5388 C CA . SER B 1 323 ? 8.117 19.981 248.289 1.00 77.40 320 SER B CA 1
ATOM 5389 C C . SER B 1 323 ? 8.468 20.399 246.864 1.00 75.28 320 SER B C 1
ATOM 5390 O O . SER B 1 323 ? 9.100 19.645 246.124 1.00 75.84 320 SER B O 1
ATOM 5393 N N . ILE B 1 324 ? 8.065 21.615 246.507 1.00 73.07 321 ILE B N 1
ATOM 5394 C CA . ILE B 1 324 ? 8.282 22.178 245.183 1.00 70.80 321 ILE B CA 1
ATOM 5395 C C . ILE B 1 324 ? 9.520 23.068 245.170 1.00 69.34 321 ILE B C 1
ATOM 5396 O O . ILE B 1 324 ? 9.878 23.632 244.131 1.00 68.14 321 ILE B O 1
ATOM 5401 N N . CYS B 1 325 ? 10.148 23.212 246.335 1.00 69.63 322 CYS B N 1
ATOM 5402 C CA . CYS B 1 325 ? 11.453 23.878 246.473 1.00 68.75 322 CYS B CA 1
ATOM 5403 C C . CYS B 1 325 ? 12.084 23.551 247.833 1.00 69.98 322 CYS B C 1
ATOM 5404 O O . CYS B 1 325 ? 11.449 23.715 248.876 1.00 70.58 322 CYS B O 1
ATOM 5407 N N . SER B 1 326 ? 13.332 23.088 247.802 1.00 70.22 323 SER B N 1
ATOM 5408 C CA . SER B 1 326 ? 14.005 22.568 248.993 1.00 72.00 323 SER B CA 1
ATOM 5409 C C . SER B 1 326 ? 15.481 22.926 249.058 1.00 72.08 323 SER B C 1
ATOM 5410 O O . SER B 1 326 ? 16.089 23.282 248.055 1.00 70.77 323 SER B O 1
ATOM 5413 N N . GLY B 1 327 ? 16.052 22.822 250.249 1.00 73.89 324 GLY B N 1
ATOM 5414 C CA . GLY B 1 327 ? 17.474 23.035 250.432 1.00 75.00 324 GLY B CA 1
ATOM 5415 C C . GLY B 1 327 ? 17.810 23.430 251.851 1.00 77.00 324 GLY B C 1
ATOM 5416 O O . GLY B 1 327 ? 17.081 23.106 252.787 1.00 78.18 324 GLY B O 1
ATOM 5417 N N . GLY B 1 328 ? 18.923 24.133 252.007 1.00 77.55 325 GLY B N 1
ATOM 5418 C CA . GLY B 1 328 ? 19.387 24.546 253.320 1.00 79.76 325 GLY B CA 1
ATOM 5419 C C . GLY B 1 328 ? 20.887 24.732 253.413 1.00 81.48 325 GLY B C 1
ATOM 5420 O O . GLY B 1 328 ? 21.550 25.068 252.425 1.00 80.30 325 GLY B O 1
ATOM 5421 N N . ARG B 1 329 ? 21.411 24.501 254.609 1.00 84.63 326 ARG B N 1
ATOM 5422 C CA . ARG B 1 329 ? 22.803 24.779 254.929 1.00 87.02 326 ARG B CA 1
ATOM 5423 C C . ARG B 1 329 ? 23.619 23.504 255.110 1.00 90.92 326 ARG B C 1
ATOM 5424 O O . ARG B 1 329 ? 23.201 22.586 255.814 1.00 92.96 326 ARG B O 1
ATOM 5432 N N . TYR B 1 330 ? 24.786 23.473 254.467 1.00 92.42 327 TYR B N 1
ATOM 5433 C CA . TYR B 1 330 ? 25.727 22.352 254.556 1.00 96.54 327 TYR B CA 1
ATOM 5434 C C . TYR B 1 330 ? 27.133 22.829 254.926 1.00 99.56 327 TYR B C 1
ATOM 5435 O O . TYR B 1 330 ? 27.462 24.004 254.744 1.00 98.02 327 TYR B O 1
ATOM 5444 N N . GLU B 1 331 ? 27.949 21.911 255.447 1.00 104.51 328 GLU B N 1
ATOM 5445 C CA . GLU B 1 331 ? 29.330 22.212 255.848 1.00 108.26 328 GLU B CA 1
ATOM 5446 C C . GLU B 1 331 ? 30.361 21.440 255.016 1.00 110.85 328 GLU B C 1
ATOM 5447 O O . GLU B 1 331 ? 31.469 21.938 254.763 1.00 111.86 328 GLU B O 1
ATOM 5449 N N . GLU B 1 332 ? 29.998 20.224 254.601 1.00 112.45 329 GLU B N 1
ATOM 5450 C CA . GLU B 1 332 ? 30.835 19.427 253.689 1.00 114.88 329 GLU B CA 1
ATOM 5451 C C . GLU B 1 332 ? 30.030 18.594 252.670 1.00 113.35 329 GLU B C 1
ATOM 5452 O O . GLU B 1 332 ? 29.832 17.387 252.848 1.00 116.26 329 GLU B O 1
ATOM 5458 N N . LEU B 1 333 ? 29.564 19.258 251.613 1.00 109.10 330 LEU B N 1
ATOM 5459 C CA . LEU B 1 333 ? 28.891 18.599 250.491 1.00 107.46 330 LEU B CA 1
ATOM 5460 C C . LEU B 1 333 ? 29.540 19.102 249.205 1.00 105.72 330 LEU B C 1
ATOM 5461 O O . LEU B 1 333 ? 29.597 18.398 248.187 1.00 105.62 330 LEU B O 1
ATOM 5463 N N . VAL B 1 334 ? 30.001 20.347 249.272 1.00 104.36 331 VAL B N 1
ATOM 5464 C CA . VAL B 1 334 ? 30.941 20.901 248.313 1.00 103.69 331 VAL B CA 1
ATOM 5465 C C . VAL B 1 334 ? 32.298 20.863 249.012 1.00 107.95 331 VAL B C 1
ATOM 5466 O O . VAL B 1 334 ? 32.366 20.587 250.221 1.00 111.06 331 VAL B O 1
ATOM 5470 N N . GLY B 1 335 ? 33.372 21.119 248.271 1.00 108.46 332 GLY B N 1
ATOM 5471 C CA . GLY B 1 335 ? 34.711 21.126 248.863 1.00 112.28 332 GLY B CA 1
ATOM 5472 C C . GLY B 1 335 ? 35.392 19.771 248.873 1.00 116.50 332 GLY B C 1
ATOM 5473 O O . GLY B 1 335 ? 36.512 19.637 249.374 1.00 120.51 332 GLY B O 1
ATOM 5474 N N . THR B 1 336 ? 34.718 18.771 248.307 1.00 115.84 333 THR B N 1
ATOM 5475 C CA . THR B 1 336 ? 35.264 17.421 248.159 1.00 119.83 333 THR B CA 1
ATOM 5476 C C . THR B 1 336 ? 36.693 17.448 247.600 1.00 122.33 333 THR B C 1
ATOM 5477 O O . THR B 1 336 ? 37.588 16.799 248.135 1.00 127.23 333 THR B O 1
ATOM 5481 N N . PHE B 1 337 ? 36.886 18.223 246.531 1.00 119.12 334 PHE B N 1
ATOM 5482 C CA . PHE B 1 337 ? 38.151 18.286 245.789 1.00 120.83 334 PHE B CA 1
ATOM 5483 C C . PHE B 1 337 ? 39.038 19.455 246.225 1.00 121.60 334 PHE B C 1
ATOM 5484 O O . PHE B 1 337 ? 40.231 19.489 245.905 1.00 124.27 334 PHE B O 1
ATOM 5492 N N . ILE B 1 338 ? 38.439 20.413 246.936 1.00 119.39 335 ILE B N 1
ATOM 5493 C CA . ILE B 1 338 ? 39.176 21.504 247.570 1.00 120.23 335 ILE B CA 1
ATOM 5494 C C . ILE B 1 338 ? 40.012 20.895 248.665 1.00 125.80 335 ILE B C 1
ATOM 5495 O O . ILE B 1 338 ? 41.074 21.417 249.011 1.00 128.74 335 ILE B O 1
ATOM 5497 N N . GLY B 1 339 ? 39.521 19.775 249.194 1.00 127.73 336 GLY B N 1
ATOM 5498 C CA . GLY B 1 339 ? 40.212 19.024 250.241 1.00 133.19 336 GLY B CA 1
ATOM 5499 C C . GLY B 1 339 ? 40.032 19.663 251.600 1.00 133.54 336 GLY B C 1
ATOM 5500 O O . GLY B 1 339 ? 40.826 19.431 252.509 1.00 138.35 336 GLY B O 1
ATOM 5501 N N . GLU B 1 340 ? 38.983 20.472 251.734 1.00 128.72 337 GLU B N 1
ATOM 5502 C CA . GLU B 1 340 ? 38.713 21.183 252.980 1.00 128.81 337 GLU B CA 1
ATOM 5503 C C . GLU B 1 340 ? 37.229 21.522 253.179 1.00 123.82 337 GLU B C 1
ATOM 5504 O O . GLU B 1 340 ? 36.374 21.074 252.421 1.00 120.95 337 GLU B O 1
ATOM 5510 N N . LYS B 1 341 ? 36.949 22.311 254.214 1.00 123.10 338 LYS B N 1
ATOM 5511 C CA . LYS B 1 341 ? 35.592 22.562 254.707 1.00 119.40 338 LYS B CA 1
ATOM 5512 C C . LYS B 1 341 ? 35.047 23.878 254.149 1.00 113.72 338 LYS B C 1
ATOM 5513 O O . LYS B 1 341 ? 35.710 24.916 254.235 1.00 113.94 338 LYS B O 1
ATOM 5527 N N . PRO B 1 343 ? 31.428 26.254 254.074 1.00 97.56 340 PRO B N 1
ATOM 5528 C CA . PRO B 1 343 ? 30.038 26.501 254.426 1.00 94.27 340 PRO B CA 1
ATOM 5529 C C . PRO B 1 343 ? 29.249 26.926 253.187 1.00 89.24 340 PRO B C 1
ATOM 5530 O O . PRO B 1 343 ? 29.757 27.687 252.356 1.00 87.70 340 PRO B O 1
ATOM 5534 N N . GLY B 1 344 ? 28.027 26.416 253.064 1.00 86.59 341 GLY B N 1
ATOM 5535 C CA . GLY B 1 344 ? 27.149 26.787 251.968 1.00 81.84 341 GLY B CA 1
ATOM 5536 C C . GLY B 1 344 ? 25.686 26.753 252.356 1.00 79.65 341 GLY B C 1
ATOM 5537 O O . GLY B 1 344 ? 25.301 26.044 253.289 1.00 81.20 341 GLY B O 1
ATOM 5538 N N . VAL B 1 345 ? 24.881 27.542 251.644 1.00 76.00 342 VAL B N 1
ATOM 5539 C CA . VAL B 1 345 ? 23.423 27.445 251.688 1.00 73.72 342 VAL B CA 1
ATOM 5540 C C . VAL B 1 345 ? 22.887 27.418 250.254 1.00 71.30 342 VAL B C 1
ATOM 5541 O O . VAL B 1 345 ? 23.273 28.254 249.418 1.00 69.86 342 VAL B O 1
ATOM 5545 N N . GLY B 1 346 ? 22.018 26.449 249.965 1.00 70.89 343 GLY B N 1
ATOM 5546 C CA . GLY B 1 346 ? 21.450 26.332 248.628 1.00 68.57 343 GLY B CA 1
ATOM 5547 C C . GLY B 1 346 ? 20.020 25.842 248.589 1.00 67.62 343 GLY B C 1
ATOM 5548 O O . GLY B 1 346 ? 19.584 25.126 249.486 1.00 69.42 343 GLY B O 1
ATOM 5549 N N . ILE B 1 347 ? 19.291 26.244 247.551 1.00 65.09 344 ILE B N 1
ATOM 5550 C CA . ILE B 1 347 ? 17.957 25.706 247.269 1.00 64.09 344 ILE B CA 1
ATOM 5551 C C . ILE B 1 347 ? 17.835 25.232 245.826 1.00 62.96 344 ILE B C 1
ATOM 5552 O O . ILE B 1 347 ? 18.522 25.727 244.934 1.00 62.01 344 ILE B O 1
ATOM 5557 N N . SER B 1 348 ? 16.932 24.281 245.618 1.00 63.19 345 SER B N 1
ATOM 5558 C CA . SER B 1 348 ? 16.819 23.556 244.360 1.00 62.55 345 SER B CA 1
ATOM 5559 C C . SER B 1 348 ? 15.356 23.411 243.937 1.00 61.07 345 SER B C 1
ATOM 5560 O O . SER B 1 348 ? 14.480 23.122 244.765 1.00 61.50 345 SER B O 1
ATOM 5563 N N . ILE B 1 349 ? 15.099 23.650 242.653 1.00 59.21 346 ILE B N 1
ATOM 5564 C CA . ILE B 1 349 ? 13.795 23.360 242.049 1.00 58.10 346 ILE B CA 1
ATOM 5565 C C . ILE B 1 349 ? 13.968 22.338 240.934 1.00 58.38 346 ILE B C 1
ATOM 5566 O O . ILE B 1 349 ? 14.636 22.611 239.928 1.00 57.28 346 ILE B O 1
ATOM 5571 N N . GLY B 1 350 ? 13.390 21.156 241.128 1.00 59.64 347 GLY B N 1
ATOM 5572 C CA . GLY B 1 350 ? 13.312 20.163 240.066 1.00 60.21 347 GLY B CA 1
ATOM 5573 C C . GLY B 1 350 ? 12.234 20.607 239.099 1.00 58.68 347 GLY B C 1
ATOM 5574 O O . GLY B 1 350 ? 11.063 20.302 239.293 1.00 59.00 347 GLY B O 1
ATOM 5575 N N . LEU B 1 351 ? 12.633 21.336 238.057 1.00 57.28 348 LEU B N 1
ATOM 5576 C CA . LEU B 1 351 ? 11.675 21.989 237.165 1.00 55.84 348 LEU B CA 1
ATOM 5577 C C . LEU B 1 351 ? 10.901 21.006 236.293 1.00 57.13 348 LEU B C 1
ATOM 5578 O O . LEU B 1 351 ? 9.675 21.113 236.190 1.00 56.80 348 LEU B O 1
ATOM 5583 N N . THR B 1 352 ? 11.609 20.045 235.696 1.00 58.83 349 THR B N 1
ATOM 5584 C CA . THR B 1 352 ? 10.972 19.028 234.858 1.00 60.77 349 THR B CA 1
ATOM 5585 C C . THR B 1 352 ? 9.901 18.324 235.668 1.00 63.04 349 THR B C 1
ATOM 5586 O O . THR B 1 352 ? 8.768 18.167 235.212 1.00 63.69 349 THR B O 1
ATOM 5590 N N . ARG B 1 353 ? 10.263 17.940 236.887 1.00 64.98 350 ARG B N 1
ATOM 5591 C CA . ARG B 1 353 ? 9.360 17.244 237.793 1.00 67.59 350 ARG B CA 1
ATOM 5592 C C . ARG B 1 353 ? 8.177 18.144 238.127 1.00 66.20 350 ARG B C 1
ATOM 5593 O O . ARG B 1 353 ? 7.021 17.732 238.023 1.00 66.83 350 ARG B O 1
ATOM 5601 N N . LEU B 1 354 ? 8.486 19.384 238.498 1.00 64.64 351 LEU B N 1
ATOM 5602 C CA . LEU B 1 354 ? 7.482 20.361 238.897 1.00 63.94 351 LEU B CA 1
ATOM 5603 C C . LEU B 1 354 ? 6.471 20.625 237.796 1.00 63.69 351 LEU B C 1
ATOM 5604 O O . LEU B 1 354 ? 5.277 20.715 238.074 1.00 64.03 351 LEU B O 1
ATOM 5609 N N . ILE B 1 355 ? 6.948 20.737 236.555 1.00 63.08 352 ILE B N 1
ATOM 5610 C CA . ILE B 1 355 ? 6.060 21.020 235.429 1.00 63.31 352 ILE B CA 1
ATOM 5611 C C . ILE B 1 355 ? 5.066 19.883 235.139 1.00 65.63 352 ILE B C 1
ATOM 5612 O O . ILE B 1 355 ? 3.870 20.136 235.049 1.00 66.13 352 ILE B O 1
ATOM 5617 N N . SER B 1 356 ? 5.550 18.645 235.020 1.00 67.49 353 SER B N 1
ATOM 5618 C CA . SER B 1 356 ? 4.670 17.493 234.769 1.00 70.22 353 SER B CA 1
ATOM 5619 C C . SER B 1 356 ? 3.603 17.336 235.851 1.00 71.77 353 SER B C 1
ATOM 5620 O O . SER B 1 356 ? 2.430 17.104 235.542 1.00 73.07 353 SER B O 1
ATOM 5622 N N . ARG B 1 357 ? 4.009 17.470 237.114 1.00 71.97 354 ARG B N 1
ATOM 5623 C CA . ARG B 1 357 ? 3.077 17.362 238.228 1.00 73.54 354 ARG B CA 1
ATOM 5624 C C . ARG B 1 357 ? 2.059 18.510 238.233 1.00 72.15 354 ARG B C 1
ATOM 5625 O O . ARG B 1 357 ? 0.873 18.273 238.437 1.00 73.47 354 ARG B O 1
ATOM 5633 N N . LEU B 1 358 ? 2.520 19.739 237.988 1.00 69.92 355 LEU B N 1
ATOM 5634 C CA . LEU B 1 358 ? 1.645 20.920 237.964 1.00 69.25 355 LEU B CA 1
ATOM 5635 C C . LEU B 1 358 ? 0.678 20.943 236.780 1.00 70.05 355 LEU B C 1
ATOM 5636 O O . LEU B 1 358 ? -0.492 21.305 236.944 1.00 71.02 355 LEU B O 1
ATOM 5641 N N . LEU B 1 359 ? 1.163 20.571 235.598 1.00 69.77 356 LEU B N 1
ATOM 5642 C CA . LEU B 1 359 ? 0.297 20.426 234.438 1.00 71.01 356 LEU B CA 1
ATOM 5643 C C . LEU B 1 359 ? -0.776 19.374 234.687 1.00 73.85 356 LEU B C 1
ATOM 5644 O O . LEU B 1 359 ? -1.957 19.659 234.524 1.00 75.24 356 LEU B O 1
ATOM 5649 N N . LYS B 1 360 ? -0.373 18.178 235.113 1.00 75.33 357 LYS B N 1
ATOM 5650 C CA . LYS B 1 360 ? -1.318 17.066 235.299 1.00 78.41 357 LYS B CA 1
ATOM 5651 C C . LYS B 1 360 ? -2.420 17.354 236.312 1.00 79.09 357 LYS B C 1
ATOM 5652 O O . LYS B 1 360 ? -3.514 16.805 236.207 1.00 81.44 357 LYS B O 1
ATOM 5658 N N . ALA B 1 361 ? -2.133 18.235 237.267 1.00 77.25 358 ALA B N 1
ATOM 5659 C CA . ALA B 1 361 ? -3.086 18.616 238.309 1.00 77.83 358 ALA B CA 1
ATOM 5660 C C . ALA B 1 361 ? -3.895 19.858 237.935 1.00 77.29 358 ALA B C 1
ATOM 5661 O O . ALA B 1 361 ? -4.663 20.373 238.753 1.00 77.81 358 ALA B O 1
ATOM 5663 N N . GLY B 1 362 ? -3.710 20.340 236.704 1.00 76.61 359 GLY B N 1
ATOM 5664 C CA . GLY B 1 362 ? -4.418 21.521 236.204 1.00 76.63 359 GLY B CA 1
ATOM 5665 C C . GLY B 1 362 ? -4.114 22.825 236.926 1.00 75.32 359 GLY B C 1
ATOM 5666 O O . GLY B 1 362 ? -4.866 23.790 236.783 1.00 75.59 359 GLY B O 1
ATOM 5667 N N . ILE B 1 363 ? -3.020 22.850 237.697 1.00 74.17 360 ILE B N 1
ATOM 5668 C CA . ILE B 1 363 ? -2.546 24.051 238.411 1.00 73.05 360 ILE B CA 1
ATOM 5669 C C . ILE B 1 363 ? -1.924 25.058 237.454 1.00 71.46 360 ILE B C 1
ATOM 5670 O O . ILE B 1 363 ? -2.082 26.271 237.614 1.00 71.36 360 ILE B O 1
ATOM 5675 N N . LEU B 1 364 ? -1.186 24.534 236.481 1.00 70.49 361 LEU B N 1
ATOM 5676 C CA . LEU B 1 364 ? -0.387 25.338 235.576 1.00 68.47 361 LEU B CA 1
ATOM 5677 C C . LEU B 1 364 ? -1.016 25.265 234.204 1.00 69.09 361 LEU B C 1
ATOM 5678 O O . LEU B 1 364 ? -1.430 24.194 233.776 1.00 70.45 361 LEU B O 1
ATOM 5683 N N . ASN B 1 365 ? -1.122 26.407 233.533 1.00 68.39 362 ASN B N 1
ATOM 5684 C CA . ASN B 1 365 ? -1.606 26.440 232.157 1.00 69.07 362 ASN B CA 1
ATOM 5685 C C . ASN B 1 365 ? -0.453 26.502 231.164 1.00 66.79 362 ASN B C 1
ATOM 5686 O O . ASN B 1 365 ? 0.462 27.303 231.346 1.00 65.39 362 ASN B O 1
ATOM 5691 N N . THR B 1 366 ? -0.477 25.667 230.124 1.00 70.77 363 THR B N 1
ATOM 5692 C CA . THR B 1 366 ? 0.523 25.812 229.049 1.00 67.22 363 THR B CA 1
ATOM 5693 C C . THR B 1 366 ? 0.340 27.153 228.324 1.00 63.18 363 THR B C 1
ATOM 5694 O O . THR B 1 366 ? -0.663 27.857 228.511 1.00 62.35 363 THR B O 1
ATOM 5698 N N . LEU B 1 367 ? 1.333 27.493 227.511 1.00 59.85 364 LEU B N 1
ATOM 5699 C CA . LEU B 1 367 ? 1.322 28.723 226.733 1.00 56.04 364 LEU B CA 1
ATOM 5700 C C . LEU B 1 367 ? 0.946 28.407 225.283 1.00 53.62 364 LEU B C 1
ATOM 5701 O O . LEU B 1 367 ? 0.889 27.234 224.897 1.00 54.64 364 LEU B O 1
ATOM 5706 N N . PRO B 1 368 ? 0.665 29.440 224.470 1.00 50.68 365 PRO B N 1
ATOM 5707 C CA . PRO B 1 368 ? 0.450 29.124 223.062 1.00 48.73 365 PRO B CA 1
ATOM 5708 C C . PRO B 1 368 ? 1.702 28.463 222.469 1.00 48.26 365 PRO B C 1
ATOM 5709 O O . PRO B 1 368 ? 2.826 28.748 222.932 1.00 48.32 365 PRO B O 1
ATOM 5713 N N . PRO B 1 369 ? 1.526 27.581 221.454 1.00 47.82 366 PRO B N 1
ATOM 5714 C CA . PRO B 1 369 ? 2.672 26.841 220.869 1.00 47.69 366 PRO B CA 1
ATOM 5715 C C . PRO B 1 369 ? 3.703 27.717 220.124 1.00 45.98 366 PRO B C 1
ATOM 5716 O O . PRO B 1 369 ? 4.775 27.235 219.758 1.00 46.20 366 PRO B O 1
ATOM 5720 N N . THR B 1 370 ? 3.381 28.995 219.945 1.00 44.64 367 THR B N 1
ATOM 5721 C CA . THR B 1 370 ? 4.177 29.935 219.151 1.00 44.02 367 THR B CA 1
ATOM 5722 C C . THR B 1 370 ? 4.474 31.236 219.924 1.00 43.61 367 THR B C 1
ATOM 5723 O O . THR B 1 370 ? 3.670 31.646 220.741 1.00 44.52 367 THR B O 1
ATOM 5727 N N . PRO B 1 371 ? 5.626 31.887 219.683 1.00 43.56 368 PRO B N 1
ATOM 5728 C CA . PRO B 1 371 ? 5.778 33.198 220.333 1.00 43.46 368 PRO B CA 1
ATOM 5729 C C . PRO B 1 371 ? 5.147 34.343 219.544 1.00 42.47 368 PRO B C 1
ATOM 5730 O O . PRO B 1 371 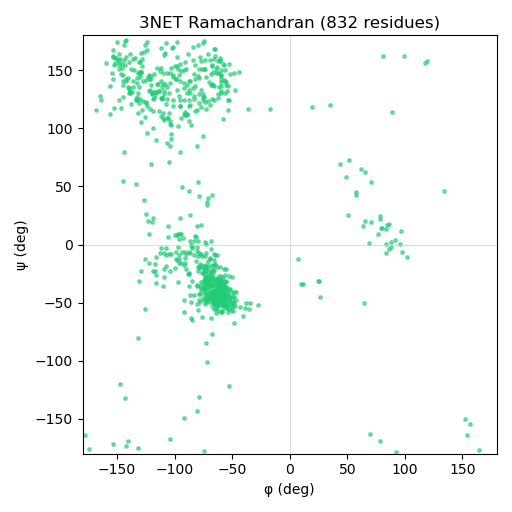? 5.164 35.478 220.012 1.00 42.46 368 PRO B O 1
ATOM 5734 N N . ALA B 1 372 ? 4.604 34.057 218.361 1.00 41.92 369 ALA B N 1
ATOM 5735 C CA . ALA B 1 372 ? 4.086 35.104 217.498 1.00 41.46 369 ALA B CA 1
ATOM 5736 C C . ALA B 1 372 ? 2.846 35.745 218.108 1.00 42.37 369 ALA B C 1
ATOM 5737 O O . ALA B 1 372 ? 1.986 35.044 218.635 1.00 43.59 369 ALA B O 1
ATOM 5739 N N . GLN B 1 373 ? 2.764 37.074 218.035 1.00 42.69 370 GLN B N 1
ATOM 5740 C CA . GLN B 1 373 ? 1.606 37.816 218.518 1.00 43.06 370 GLN B CA 1
ATOM 5741 C C . GLN B 1 373 ? 0.800 38.346 217.358 1.00 42.49 370 GLN B C 1
ATOM 5742 O O . GLN B 1 373 ? -0.362 38.692 217.535 1.00 43.12 370 GLN B O 1
ATOM 5748 N N . VAL B 1 374 ? 1.412 38.403 216.172 1.00 41.85 371 VAL B N 1
ATOM 5749 C CA . VAL B 1 374 ? 0.796 39.019 214.994 1.00 41.25 371 VAL B CA 1
ATOM 5750 C C . VAL B 1 374 ? 1.082 38.200 213.726 1.00 40.85 371 VAL B C 1
ATOM 5751 O O . VAL B 1 374 ? 2.218 37.785 213.480 1.00 41.28 371 VAL B O 1
ATOM 5755 N N . VAL B 1 375 ? 0.052 37.975 212.917 1.00 40.56 372 VAL B N 1
ATOM 5756 C CA . VAL B 1 375 ? 0.223 37.392 211.588 1.00 40.22 372 VAL B CA 1
ATOM 5757 C C . VAL B 1 375 ? -0.105 38.453 210.563 1.00 39.51 372 VAL B C 1
ATOM 5758 O O . VAL B 1 375 ? -1.183 39.048 210.614 1.00 39.94 372 VAL B O 1
ATOM 5762 N N . VAL B 1 376 ? 0.806 38.704 209.632 1.00 38.81 373 VAL B N 1
ATOM 5763 C CA . VAL B 1 376 ? 0.438 39.496 208.462 1.00 38.13 373 VAL B CA 1
ATOM 5764 C C . VAL B 1 376 ? -0.078 38.485 207.438 1.00 38.11 373 VAL B C 1
ATOM 5765 O O . VAL B 1 376 ? 0.700 37.647 206.941 1.00 38.71 373 VAL B O 1
ATOM 5769 N N . VAL B 1 377 ? -1.389 38.538 207.171 1.00 37.53 374 VAL B N 1
ATOM 5770 C CA . VAL B 1 377 ? -2.051 37.577 206.275 1.00 37.43 374 VAL B CA 1
ATOM 5771 C C . VAL B 1 377 ? -1.777 37.870 204.815 1.00 37.52 374 VAL B C 1
ATOM 5772 O O . VAL B 1 377 ? -1.568 39.013 204.422 1.00 37.66 374 VAL B O 1
ATOM 5776 N N . ASN B 1 378 ? -1.799 36.818 204.013 1.00 38.13 375 ASN B N 1
ATOM 5777 C CA . ASN B 1 378 ? -1.574 36.915 202.586 1.00 38.75 375 ASN B CA 1
ATOM 5778 C C . ASN B 1 378 ? -2.919 37.028 201.851 1.00 39.61 375 ASN B C 1
ATOM 5779 O O . ASN B 1 378 ? -3.642 36.044 201.709 1.00 40.80 375 ASN B O 1
ATOM 5792 N N . GLN B 1 380 ? -3.180 38.846 198.779 1.00 42.88 377 GLN B N 1
ATOM 5793 C CA . GLN B 1 380 ? -2.919 38.955 197.338 1.00 45.60 377 GLN B CA 1
ATOM 5794 C C . GLN B 1 380 ? -1.416 38.902 197.058 1.00 46.29 377 GLN B C 1
ATOM 5795 O O . GLN B 1 380 ? -0.630 39.601 197.713 1.00 46.17 377 GLN B O 1
ATOM 5801 N N . ASP B 1 381 ? -1.021 38.080 196.087 1.00 47.73 378 ASP B N 1
ATOM 5802 C CA . ASP B 1 381 ? 0.405 37.830 195.819 1.00 48.38 378 ASP B CA 1
ATOM 5803 C C . ASP B 1 381 ? 1.186 39.097 195.523 1.00 48.01 378 ASP B C 1
ATOM 5804 O O . ASP B 1 381 ? 2.275 39.289 196.047 1.00 47.85 378 ASP B O 1
ATOM 5809 N N . GLU B 1 382 ? 0.618 39.958 194.686 1.00 48.03 379 GLU B N 1
ATOM 5810 C CA . GLU B 1 382 ? 1.258 41.219 194.300 1.00 48.19 379 GLU B CA 1
ATOM 5811 C C . GLU B 1 382 ? 1.642 42.094 195.501 1.00 45.62 379 GLU B C 1
ATOM 5812 O O . GLU B 1 382 ? 2.501 42.954 195.372 1.00 46.05 379 GLU B O 1
ATOM 5818 N N . LEU B 1 383 ? 1.013 41.866 196.654 1.00 42.61 380 LEU B N 1
ATOM 5819 C CA . LEU B 1 383 ? 1.254 42.693 197.839 1.00 40.68 380 LEU B CA 1
ATOM 5820 C C . LEU B 1 383 ? 2.293 42.132 198.820 1.00 39.73 380 LEU B C 1
ATOM 5821 O O . LEU B 1 383 ? 2.457 42.649 199.928 1.00 38.88 380 LEU B O 1
ATOM 5834 N N . PRO B 1 385 ? 5.611 42.216 198.710 1.00 40.08 382 PRO B N 1
ATOM 5835 C CA . PRO B 1 385 ? 6.603 43.188 199.173 1.00 40.49 382 PRO B CA 1
ATOM 5836 C C . PRO B 1 385 ? 6.073 44.030 200.342 1.00 39.75 382 PRO B C 1
ATOM 5837 O O . PRO B 1 385 ? 6.760 44.194 201.356 1.00 40.81 382 PRO B O 1
ATOM 5841 N N . THR B 1 386 ? 4.849 44.518 200.239 1.00 39.01 383 THR B N 1
ATOM 5842 C CA . THR B 1 386 ? 4.248 45.283 201.329 1.00 38.49 383 THR B CA 1
ATOM 5843 C C . THR B 1 386 ? 4.179 44.468 202.634 1.00 37.99 383 THR B C 1
ATOM 5844 O O . THR B 1 386 ? 4.436 44.995 203.726 1.00 38.41 383 THR B O 1
ATOM 5848 N N . TYR B 1 387 ? 3.814 43.193 202.513 1.00 37.34 384 TYR B N 1
ATOM 5849 C CA . TYR B 1 387 ? 3.662 42.331 203.669 1.00 36.45 384 TYR B CA 1
ATOM 5850 C C . TYR B 1 387 ? 5.002 42.133 204.326 1.00 36.89 384 TYR B C 1
ATOM 5851 O O . TYR B 1 387 ? 5.098 42.149 205.566 1.00 36.70 384 TYR B O 1
ATOM 5860 N N . LEU B 1 388 ? 6.040 41.963 203.497 1.00 37.40 385 LEU B N 1
ATOM 5861 C CA . LEU B 1 388 ? 7.388 41.780 204.012 1.00 37.32 385 LEU B CA 1
ATOM 5862 C C . LEU B 1 388 ? 7.824 43.044 204.756 1.00 38.19 385 LEU B C 1
ATOM 5863 O O . LEU B 1 388 ? 8.275 42.966 205.908 1.00 38.35 385 LEU B O 1
ATOM 5868 N N . LYS B 1 389 ? 7.613 44.202 204.132 1.00 38.83 386 LYS B N 1
ATOM 5869 C CA . LYS B 1 389 ? 7.947 45.479 204.743 1.00 40.33 386 LYS B CA 1
ATOM 5870 C C . LYS B 1 389 ? 7.243 45.720 206.079 1.00 39.72 386 LYS B C 1
ATOM 5871 O O . LYS B 1 389 ? 7.899 46.042 207.070 1.00 41.28 386 LYS B O 1
ATOM 5877 N N . VAL B 1 390 ? 5.921 45.564 206.106 1.00 38.24 387 VAL B N 1
ATOM 5878 C CA . VAL B 1 390 ? 5.134 45.822 207.300 1.00 37.64 387 VAL B CA 1
ATOM 5879 C C . VAL B 1 390 ? 5.527 44.880 208.451 1.00 37.74 387 VAL B C 1
ATOM 5880 O O . VAL B 1 390 ? 5.662 45.320 209.602 1.00 38.93 387 VAL B O 1
ATOM 5884 N N . SER B 1 391 ? 5.692 43.591 208.146 1.00 36.93 388 SER B N 1
ATOM 5885 C CA . SER B 1 391 ? 6.185 42.622 209.117 1.00 36.27 388 SER B CA 1
ATOM 5886 C C . SER B 1 391 ? 7.497 43.140 209.728 1.00 38.08 388 SER B C 1
ATOM 5887 O O . SER B 1 391 ? 7.665 43.115 210.959 1.00 39.05 388 SER B O 1
ATOM 5890 N N . GLN B 1 392 ? 8.424 43.624 208.896 1.00 38.77 389 GLN B N 1
ATOM 5891 C CA . GLN B 1 392 ? 9.694 44.129 209.446 1.00 40.14 389 GLN B CA 1
ATOM 5892 C C . GLN B 1 392 ? 9.473 45.393 210.312 1.00 41.52 389 GLN B C 1
ATOM 5893 O O . GLN B 1 392 ? 10.205 45.632 211.285 1.00 42.39 389 GLN B O 1
ATOM 5899 N N . GLN B 1 393 ? 8.471 46.196 209.963 1.00 41.78 390 GLN B N 1
ATOM 5900 C CA . GLN B 1 393 ? 8.172 47.378 210.766 1.00 43.88 390 GLN B CA 1
ATOM 5901 C C . GLN B 1 393 ? 7.621 46.971 212.133 1.00 43.64 390 GLN B C 1
ATOM 5902 O O . GLN B 1 393 ? 8.096 47.453 213.194 1.00 45.22 390 GLN B O 1
ATOM 5908 N N . LEU B 1 394 ? 6.679 46.030 212.119 1.00 41.87 391 LEU B N 1
ATOM 5909 C CA . LEU B 1 394 ? 6.141 45.507 213.369 1.00 41.34 391 LEU B CA 1
ATOM 5910 C C . LEU B 1 394 ? 7.245 44.857 214.218 1.00 41.65 391 LEU B C 1
ATOM 5911 O O . LEU B 1 394 ? 7.272 45.015 215.429 1.00 42.53 391 LEU B O 1
ATOM 5916 N N . ARG B 1 395 ? 8.181 44.165 213.577 1.00 41.58 392 ARG B N 1
ATOM 5917 C CA . ARG B 1 395 ? 9.298 43.536 214.301 1.00 41.97 392 ARG B CA 1
ATOM 5918 C C . ARG B 1 395 ? 10.207 44.565 214.961 1.00 43.83 392 ARG B C 1
ATOM 5919 O O . ARG B 1 395 ? 10.661 44.379 216.101 1.00 43.76 392 ARG B O 1
ATOM 5927 N N . GLN B 1 396 ? 10.451 45.656 214.242 1.00 45.47 393 GLN B N 1
ATOM 5928 C CA . GLN B 1 396 ? 11.273 46.769 214.749 1.00 48.55 393 GLN B CA 1
ATOM 5929 C C . GLN B 1 396 ? 10.672 47.404 215.990 1.00 48.65 393 GLN B C 1
ATOM 5930 O O . GLN B 1 396 ? 11.386 47.847 216.865 1.00 49.92 393 GLN B O 1
ATOM 5936 N N . ALA B 1 397 ? 9.346 47.412 216.059 1.00 47.73 394 ALA B N 1
ATOM 5937 C CA . ALA B 1 397 ? 8.636 47.997 217.181 1.00 48.43 394 ALA B CA 1
ATOM 5938 C C . ALA B 1 397 ? 8.577 47.048 218.372 1.00 48.46 394 ALA B C 1
ATOM 5939 O O . ALA B 1 397 ? 7.913 47.343 219.358 1.00 49.90 394 ALA B O 1
ATOM 5941 N N . GLY B 1 398 ? 9.275 45.917 218.292 1.00 47.92 395 GLY B N 1
ATOM 5942 C CA . GLY B 1 398 ? 9.351 44.973 219.406 1.00 48.24 395 GLY B CA 1
ATOM 5943 C C . GLY B 1 398 ? 8.393 43.789 219.351 1.00 47.12 395 GLY B C 1
ATOM 5944 O O . GLY B 1 398 ? 8.490 42.891 220.187 1.00 47.70 395 GLY B O 1
ATOM 5945 N N . LEU B 1 399 ? 7.477 43.773 218.377 1.00 45.85 396 LEU B N 1
ATOM 5946 C CA . LEU B 1 399 ? 6.477 42.695 218.237 1.00 44.30 396 LEU B CA 1
ATOM 5947 C C . LEU B 1 399 ? 7.025 41.421 217.596 1.00 42.91 396 LEU B C 1
ATOM 5948 O O . LEU B 1 399 ? 7.950 41.504 216.794 1.00 43.43 396 LEU B O 1
ATOM 5953 N N . ASN B 1 400 ? 6.455 40.260 217.950 1.00 41.65 397 ASN B N 1
ATOM 5954 C CA . ASN B 1 400 ? 6.782 38.961 217.309 1.00 40.40 397 ASN B CA 1
ATOM 5955 C C . ASN B 1 400 ? 5.798 38.646 216.200 1.00 39.83 397 ASN B C 1
ATOM 5956 O O . ASN B 1 400 ? 4.583 38.503 216.462 1.00 39.71 397 ASN B O 1
ATOM 5961 N N . VAL B 1 401 ? 6.305 38.513 214.974 1.00 39.55 398 VAL B N 1
ATOM 5962 C CA . VAL B 1 401 ? 5.434 38.496 213.803 1.00 38.90 398 VAL B CA 1
ATOM 5963 C C . VAL B 1 401 ? 5.706 37.328 212.874 1.00 39.02 398 VAL B C 1
ATOM 5964 O O . VAL B 1 401 ? 6.866 36.896 212.715 1.00 39.73 398 VAL B O 1
ATOM 5968 N N . ILE B 1 402 ? 4.633 36.839 212.244 1.00 38.44 399 ILE B N 1
ATOM 5969 C CA . ILE B 1 402 ? 4.740 35.882 211.151 1.00 39.05 399 ILE B CA 1
ATOM 5970 C C . ILE B 1 402 ? 4.070 36.433 209.899 1.00 38.76 399 ILE B C 1
ATOM 5971 O O . ILE B 1 402 ? 2.960 36.933 209.958 1.00 39.51 399 ILE B O 1
ATOM 5976 N N . THR B 1 403 ? 4.745 36.349 208.768 1.00 39.06 400 THR B N 1
ATOM 5977 C CA . THR B 1 403 ? 4.140 36.652 207.504 1.00 39.11 400 THR B CA 1
ATOM 5978 C C . THR B 1 403 ? 3.673 35.318 206.938 1.00 40.42 400 THR B C 1
ATOM 5979 O O . THR B 1 403 ? 4.476 34.396 206.819 1.00 41.47 400 THR B O 1
ATOM 5983 N N . ASN B 1 404 ? 2.382 35.201 206.605 1.00 41.02 401 ASN B N 1
ATOM 5984 C CA . ASN B 1 404 ? 1.867 34.001 205.946 1.00 42.45 401 ASN B CA 1
ATOM 5985 C C . ASN B 1 404 ? 2.371 33.924 204.523 1.00 43.46 401 ASN B C 1
ATOM 5986 O O . ASN B 1 404 ? 2.156 34.850 203.755 1.00 43.19 401 ASN B O 1
ATOM 5991 N N . PHE B 1 405 ? 3.031 32.826 204.165 1.00 45.59 402 PHE B N 1
ATOM 5992 C CA . PHE B 1 405 ? 3.621 32.694 202.814 1.00 47.98 402 PHE B CA 1
ATOM 5993 C C . PHE B 1 405 ? 2.760 31.925 201.810 1.00 50.53 402 PHE B C 1
ATOM 5994 O O . PHE B 1 405 ? 2.798 32.217 200.606 1.00 51.71 402 PHE B O 1
ATOM 6002 N N . GLU B 1 406 ? 2.004 30.945 202.313 1.00 52.02 403 GLU B N 1
ATOM 6003 C CA . GLU B 1 406 ? 1.081 30.150 201.508 1.00 54.31 403 GLU B CA 1
ATOM 6004 C C . GLU B 1 406 ? -0.004 31.002 200.844 1.00 53.06 403 GLU B C 1
ATOM 6005 O O . GLU B 1 406 ? -0.244 32.126 201.250 1.00 51.31 403 GLU B O 1
ATOM 6011 N N . LYS B 1 407 ? -0.631 30.459 199.805 1.00 54.35 404 LYS B N 1
ATOM 6012 C CA . LYS B 1 407 ? -1.809 31.073 199.209 1.00 53.94 404 LYS B CA 1
ATOM 6013 C C . LYS B 1 407 ? -3.054 30.295 199.663 1.00 54.13 404 LYS B C 1
ATOM 6014 O O . LYS B 1 407 ? -3.328 29.196 199.187 1.00 56.71 404 LYS B O 1
ATOM 6016 N N . ARG B 1 408 ? -3.779 30.863 200.613 1.00 51.90 405 ARG B N 1
ATOM 6017 C CA . ARG B 1 408 ? -5.028 30.307 201.101 1.00 51.69 405 ARG B CA 1
ATOM 6018 C C . ARG B 1 408 ? -5.953 31.474 201.395 1.00 48.81 405 ARG B C 1
ATOM 6019 O O . ARG B 1 408 ? -5.490 32.574 201.698 1.00 47.43 405 ARG B O 1
ATOM 6027 N N . GLN B 1 409 ? -7.255 31.236 201.355 1.00 47.79 406 GLN B N 1
ATOM 6028 C CA . GLN B 1 409 ? -8.220 32.282 201.691 1.00 45.46 406 GLN B CA 1
ATOM 6029 C C . GLN B 1 409 ? -8.129 32.727 203.157 1.00 43.83 406 GLN B C 1
ATOM 6030 O O . GLN B 1 409 ? -7.550 32.030 204.002 1.00 43.73 406 GLN B O 1
ATOM 6036 N N . LEU B 1 410 ? -8.686 33.898 203.454 1.00 42.44 407 LEU B N 1
ATOM 6037 C CA . LEU B 1 410 ? -8.534 34.493 204.784 1.00 40.87 407 LEU B CA 1
ATOM 6038 C C . LEU B 1 410 ? -9.109 33.644 205.916 1.00 41.11 407 LEU B C 1
ATOM 6039 O O . LEU B 1 410 ? -8.552 33.607 207.003 1.00 41.31 407 LEU B O 1
ATOM 6044 N N . GLY B 1 411 ? -10.215 32.962 205.662 1.00 41.86 408 GLY B N 1
ATOM 6045 C CA . GLY B 1 411 ? -10.818 32.084 206.659 1.00 42.61 408 GLY B CA 1
ATOM 6046 C C . GLY B 1 411 ? -9.875 31.066 207.284 1.00 42.54 408 GLY B C 1
ATOM 6047 O O . GLY B 1 411 ? -9.877 30.895 208.499 1.00 42.75 408 GLY B O 1
ATOM 6048 N N . LYS B 1 412 ? -9.069 30.399 206.454 1.00 42.66 409 LYS B N 1
ATOM 6049 C CA . LYS B 1 412 ? -8.119 29.375 206.908 1.00 43.10 409 LYS B CA 1
ATOM 6050 C C . LYS B 1 412 ? -6.899 29.986 207.612 1.00 41.03 409 LYS B C 1
ATOM 6051 O O . LYS B 1 412 ? -6.396 29.441 208.598 1.00 41.11 409 LYS B O 1
ATOM 6057 N N . GLN B 1 413 ? -6.425 31.118 207.111 1.00 39.31 410 GLN B N 1
ATOM 6058 C CA . GLN B 1 413 ? -5.365 31.830 207.793 1.00 38.48 410 GLN B CA 1
ATOM 6059 C C . GLN B 1 413 ? -5.827 32.191 209.233 1.00 38.86 410 GLN B C 1
ATOM 6060 O O . GLN B 1 413 ? -5.085 31.990 210.201 1.00 38.51 410 GLN B O 1
ATOM 6066 N N . PHE B 1 414 ? -7.061 32.686 209.357 1.00 39.84 411 PHE B N 1
ATOM 6067 C CA . PHE B 1 414 ? -7.690 32.945 210.650 1.00 41.21 411 PHE B CA 1
ATOM 6068 C C . PHE B 1 414 ? -7.737 31.685 211.500 1.00 43.66 411 PHE B C 1
ATOM 6069 O O . PHE B 1 414 ? -7.452 31.728 212.697 1.00 44.40 411 PHE B O 1
ATOM 6077 N N . GLN B 1 415 ? -8.163 30.576 210.892 1.00 45.70 412 GLN B N 1
ATOM 6078 C CA . GLN B 1 415 ? -8.307 29.330 211.610 1.00 48.30 412 GLN B CA 1
ATOM 6079 C C . GLN B 1 415 ? -6.927 28.888 212.133 1.00 48.05 412 GLN B C 1
ATOM 6080 O O . GLN B 1 415 ? -6.780 28.550 213.308 1.00 48.62 412 GLN B O 1
ATOM 6086 N N . ALA B 1 416 ? -5.918 28.950 211.264 1.00 47.49 413 ALA B N 1
ATOM 6087 C CA . ALA B 1 416 ? -4.555 28.550 211.605 1.00 47.66 413 ALA B CA 1
ATOM 6088 C C . ALA B 1 416 ? -3.950 29.404 212.735 1.00 47.26 413 ALA B C 1
ATOM 6089 O O . ALA B 1 416 ? -3.384 28.866 213.686 1.00 48.13 413 ALA B O 1
ATOM 6091 N N . ALA B 1 417 ? -4.094 30.724 212.637 1.00 46.62 414 ALA B N 1
ATOM 6092 C CA . ALA B 1 417 ? -3.596 31.635 213.657 1.00 47.22 414 ALA B CA 1
ATOM 6093 C C . ALA B 1 417 ? -4.270 31.437 215.025 1.00 49.41 414 ALA B C 1
ATOM 6094 O O . ALA B 1 417 ? -3.623 31.559 216.068 1.00 49.87 414 ALA B O 1
ATOM 6096 N N . ASP B 1 418 ? -5.560 31.129 215.032 1.00 51.18 415 ASP B N 1
ATOM 6097 C CA . ASP B 1 418 ? -6.227 30.926 216.298 1.00 53.72 415 ASP B CA 1
ATOM 6098 C C . ASP B 1 418 ? -5.911 29.558 216.917 1.00 55.37 415 ASP B C 1
ATOM 6099 O O . ASP B 1 418 ? -5.734 29.450 218.131 1.00 56.41 415 ASP B O 1
ATOM 6104 N N . LYS B 1 419 ? -5.841 28.516 216.095 1.00 55.94 416 LYS B N 1
ATOM 6105 C CA . LYS B 1 419 ? -5.436 27.202 216.579 1.00 57.57 416 LYS B CA 1
ATOM 6106 C C . LYS B 1 419 ? -4.067 27.287 217.279 1.00 57.01 416 LYS B C 1
ATOM 6107 O O . LYS B 1 419 ? -3.856 26.601 218.275 1.00 58.81 416 LYS B O 1
ATOM 6113 N N . GLN B 1 420 ? -3.163 28.135 216.768 1.00 54.77 417 GLN B N 1
ATOM 6114 C CA . GLN B 1 420 ? -1.830 28.367 217.355 1.00 53.95 417 GLN B CA 1
ATOM 6115 C C . GLN B 1 420 ? -1.811 29.441 218.455 1.00 52.89 417 GLN B C 1
ATOM 6116 O O . GLN B 1 420 ? -0.734 29.797 218.947 1.00 52.75 417 GLN B O 1
ATOM 6122 N N . GLY B 1 421 ? -2.968 29.995 218.809 1.00 52.13 418 GLY B N 1
ATOM 6123 C CA . GLY B 1 421 ? -3.035 31.016 219.856 1.00 51.36 418 GLY B CA 1
ATOM 6124 C C . GLY B 1 421 ? -2.448 32.386 219.523 1.00 49.62 418 GLY B C 1
ATOM 6125 O O . GLY B 1 421 ? -2.151 33.171 220.420 1.00 49.72 418 GLY B O 1
ATOM 6126 N N . ILE B 1 422 ? -2.280 32.683 218.238 1.00 48.18 419 ILE B N 1
ATOM 6127 C CA . ILE B 1 422 ? -1.839 34.003 217.814 1.00 46.97 419 ILE B CA 1
ATOM 6128 C C . ILE B 1 422 ? -3.023 34.981 217.861 1.00 46.89 419 ILE B C 1
ATOM 6129 O O . ILE B 1 422 ? -4.087 34.719 217.314 1.00 46.98 419 ILE B O 1
ATOM 6134 N N . ARG B 1 423 ? -2.811 36.123 218.499 1.00 46.98 420 ARG B N 1
ATOM 6135 C CA . ARG B 1 423 ? -3.888 37.027 218.807 1.00 47.38 420 ARG B CA 1
ATOM 6136 C C . ARG B 1 423 ? -4.376 37.888 217.639 1.00 46.32 420 ARG B C 1
ATOM 6137 O O . ARG B 1 423 ? -5.576 37.966 217.404 1.00 46.93 420 ARG B O 1
ATOM 6145 N N . PHE B 1 424 ? -3.469 38.540 216.920 1.00 44.86 421 PHE B N 1
ATOM 6146 C CA . PHE B 1 424 ? -3.875 39.543 215.937 1.00 44.28 421 PHE B CA 1
ATOM 6147 C C . PHE B 1 424 ? -3.613 39.140 214.483 1.00 43.33 421 PHE B C 1
ATOM 6148 O O . PHE B 1 424 ? -2.566 38.564 214.172 1.00 43.48 421 PHE B O 1
ATOM 6156 N N . CYS B 1 425 ? -4.541 39.469 213.589 1.00 42.83 422 CYS B N 1
ATOM 6157 C CA . CYS B 1 425 ? -4.273 39.373 212.157 1.00 41.76 422 CYS B CA 1
ATOM 6158 C C . CYS B 1 425 ? -4.258 40.757 211.525 1.00 41.12 422 CYS B C 1
ATOM 6159 O O . CYS B 1 425 ? -5.153 41.587 211.788 1.00 41.78 422 CYS B O 1
ATOM 6162 N N . VAL B 1 426 ? -3.221 41.010 210.726 1.00 39.58 423 VAL B N 1
ATOM 6163 C CA . VAL B 1 426 ? -3.101 42.266 210.011 1.00 39.36 423 VAL B CA 1
ATOM 6164 C C . VAL B 1 426 ? -3.469 42.018 208.550 1.00 39.48 423 VAL B C 1
ATOM 6165 O O . VAL B 1 426 ? -2.674 41.442 207.780 1.00 39.39 423 VAL B O 1
ATOM 6169 N N . ILE B 1 427 ? -4.688 42.443 208.196 1.00 39.58 424 ILE B N 1
ATOM 6170 C CA . ILE B 1 427 ? -5.237 42.305 206.852 1.00 39.23 424 ILE B CA 1
ATOM 6171 C C . ILE B 1 427 ? -4.916 43.532 205.994 1.00 39.75 424 ILE B C 1
ATOM 6172 O O . ILE B 1 427 ? -5.399 44.635 206.264 1.00 40.90 424 ILE B O 1
ATOM 6177 N N . ILE B 1 428 ? -4.105 43.341 204.961 1.00 39.31 425 ILE B N 1
ATOM 6178 C CA . ILE B 1 428 ? -3.887 44.378 203.956 1.00 39.78 425 ILE B CA 1
ATOM 6179 C C . ILE B 1 428 ? -4.194 43.800 202.558 1.00 40.05 425 ILE B C 1
ATOM 6180 O O . ILE B 1 428 ? -3.462 42.928 202.062 1.00 39.61 425 ILE B O 1
ATOM 6185 N N . GLY B 1 429 ? -5.303 44.257 201.960 1.00 40.82 426 GLY B N 1
ATOM 6186 C CA . GLY B 1 429 ? -5.645 43.972 200.551 1.00 41.03 426 GLY B CA 1
ATOM 6187 C C . GLY B 1 429 ? -5.351 45.217 199.728 1.00 42.38 426 GLY B C 1
ATOM 6188 O O . GLY B 1 429 ? -4.692 46.152 200.220 1.00 42.98 426 GLY B O 1
ATOM 6189 N N . ALA B 1 430 ? -5.833 45.255 198.489 1.00 42.99 427 ALA B N 1
ATOM 6190 C CA . ALA B 1 430 ? -5.525 46.377 197.593 1.00 44.53 427 ALA B CA 1
ATOM 6191 C C . ALA B 1 430 ? -5.903 47.761 198.170 1.00 45.78 427 ALA B C 1
ATOM 6192 O O . ALA B 1 430 ? -5.067 48.671 198.227 1.00 46.18 427 ALA B O 1
ATOM 6194 N N . ASP B 1 431 ? -7.156 47.901 198.607 1.00 46.66 428 ASP B N 1
ATOM 6195 C CA . ASP B 1 431 ? -7.668 49.153 199.155 1.00 48.41 428 ASP B CA 1
ATOM 6196 C C . ASP B 1 431 ? -6.892 49.655 200.374 1.00 48.64 428 ASP B C 1
ATOM 6197 O O . ASP B 1 431 ? -6.515 50.827 200.439 1.00 49.95 428 ASP B O 1
ATOM 6202 N N . GLU B 1 432 ? -6.633 48.762 201.324 1.00 47.86 429 GLU B N 1
ATOM 6203 C CA . GLU B 1 432 ? -5.819 49.105 202.498 1.00 48.04 429 GLU B CA 1
ATOM 6204 C C . GLU B 1 432 ? -4.455 49.668 202.100 1.00 48.80 429 GLU B C 1
ATOM 6205 O O . GLU B 1 432 ? -4.087 50.763 202.539 1.00 50.16 429 GLU B O 1
ATOM 6211 N N . ALA B 1 433 ? -3.734 48.922 201.258 1.00 48.36 430 ALA B N 1
ATOM 6212 C CA . ALA B 1 433 ? -2.396 49.292 200.758 1.00 49.16 430 ALA B CA 1
ATOM 6213 C C . ALA B 1 433 ? -2.349 50.635 200.013 1.00 51.52 430 ALA B C 1
ATOM 6214 O O . ALA B 1 433 ? -1.433 51.439 200.221 1.00 52.85 430 ALA B O 1
ATOM 6216 N N . ALA B 1 434 ? -3.331 50.882 199.151 1.00 52.36 431 ALA B N 1
ATOM 6217 C CA . ALA B 1 434 ? -3.409 52.173 198.469 1.00 54.74 431 ALA B CA 1
ATOM 6218 C C . ALA B 1 434 ? -3.580 53.324 199.469 1.00 56.23 431 ALA B C 1
ATOM 6219 O O . ALA B 1 434 ? -2.937 54.359 199.326 1.00 58.79 431 ALA B O 1
ATOM 6221 N N . ALA B 1 435 ? -4.425 53.126 200.484 1.00 55.23 432 ALA B N 1
ATOM 6222 C CA . ALA B 1 435 ? -4.723 54.150 201.486 1.00 56.32 432 ALA B CA 1
ATOM 6223 C C . ALA B 1 435 ? -3.684 54.195 202.609 1.00 56.22 432 ALA B C 1
ATOM 6224 O O . ALA B 1 435 ? -3.820 54.971 203.553 1.00 57.38 432 ALA B O 1
ATOM 6226 N N . GLN B 1 436 ? -2.648 53.366 202.498 1.00 55.20 433 GLN B N 1
ATOM 6227 C CA . GLN B 1 436 ? -1.603 53.250 203.525 1.00 55.83 433 GLN B CA 1
ATOM 6228 C C . GLN B 1 436 ? -2.210 52.874 204.887 1.00 54.72 433 GLN B C 1
ATOM 6229 O O . GLN B 1 436 ? -1.828 53.408 205.941 1.00 56.10 433 GLN B O 1
ATOM 6235 N N . LYS B 1 437 ? -3.153 51.942 204.863 1.00 52.37 434 LYS B N 1
ATOM 6236 C CA . LYS B 1 437 ? -3.789 51.512 206.088 1.00 51.21 434 LYS B CA 1
ATOM 6237 C C . LYS B 1 437 ? -3.828 49.993 206.177 1.00 48.55 434 LYS B C 1
ATOM 6238 O O . LYS B 1 437 ? -3.275 49.291 205.335 1.00 47.13 434 LYS B O 1
ATOM 6244 N N . SER B 1 438 ? -4.479 49.500 207.220 1.00 47.85 435 SER B N 1
ATOM 6245 C CA . SER B 1 438 ? -4.621 48.077 207.445 1.00 46.08 435 SER B CA 1
ATOM 6246 C C . SER B 1 438 ? -5.877 47.840 208.246 1.00 46.22 435 SER B C 1
ATOM 6247 O O . SER B 1 438 ? -6.420 48.751 208.891 1.00 48.18 435 SER B O 1
ATOM 6250 N N . SER B 1 439 ? -6.333 46.601 208.210 1.00 44.59 436 SER B N 1
ATOM 6251 C CA . SER B 1 439 ? -7.420 46.187 209.067 1.00 44.52 436 SER B CA 1
ATOM 6252 C C . SER B 1 439 ? -6.849 45.213 210.108 1.00 43.13 436 SER B C 1
ATOM 6253 O O . SER B 1 439 ? -6.182 44.222 209.764 1.00 41.49 436 SER B O 1
ATOM 6256 N N . LEU B 1 440 ? -7.075 45.542 211.378 1.00 43.59 437 LEU B N 1
ATOM 6257 C CA . LEU B 1 440 ? -6.574 44.745 212.503 1.00 42.85 437 LEU B CA 1
ATOM 6258 C C . LEU B 1 440 ? -7.686 43.876 213.092 1.00 43.15 437 LEU B C 1
ATOM 6259 O O . LEU B 1 440 ? -8.724 44.387 213.552 1.00 44.32 437 LEU B O 1
ATOM 6264 N N . LYS B 1 441 ? -7.481 42.562 213.045 1.00 42.04 438 LYS B N 1
ATOM 6265 C CA . LYS B 1 441 ? -8.458 41.627 213.593 1.00 42.74 438 LYS B CA 1
ATOM 6266 C C . LYS B 1 441 ? -7.933 41.029 214.890 1.00 43.77 438 LYS B C 1
ATOM 6267 O O . LYS B 1 441 ? -6.817 40.484 214.927 1.00 42.92 438 LYS B O 1
ATOM 6273 N N . ASP B 1 442 ? -8.731 41.157 215.953 1.00 45.88 439 ASP B N 1
ATOM 6274 C CA . ASP B 1 442 ? -8.397 40.562 217.255 1.00 47.17 439 ASP B CA 1
ATOM 6275 C C . ASP B 1 442 ? -9.124 39.226 217.365 1.00 47.39 439 ASP B C 1
ATOM 6276 O O . ASP B 1 442 ? -10.319 39.198 217.637 1.00 49.06 439 ASP B O 1
ATOM 6281 N N . LEU B 1 443 ? -8.406 38.127 217.151 1.00 46.26 440 LEU B N 1
ATOM 6282 C CA . LEU B 1 443 ? -9.016 36.787 217.136 1.00 46.86 440 LEU B CA 1
ATOM 6283 C C . LEU B 1 443 ? -9.611 36.330 218.464 1.00 48.97 440 LEU B C 1
ATOM 6284 O O . LEU B 1 443 ? -10.374 35.371 218.499 1.00 49.89 440 LEU B O 1
ATOM 6289 N N . GLN B 1 444 ? -9.242 36.984 219.558 1.00 50.42 441 GLN B N 1
ATOM 6290 C CA . GLN B 1 444 ? -9.736 36.574 220.870 1.00 53.39 441 GLN B CA 1
ATOM 6291 C C . GLN B 1 444 ? -11.009 37.306 221.279 1.00 54.95 441 GLN B C 1
ATOM 6292 O O . GLN B 1 444 ? -11.971 36.669 221.713 1.00 56.65 441 GLN B O 1
ATOM 6298 N N . SER B 1 445 ? -11.019 38.631 221.123 1.00 54.65 442 SER B N 1
ATOM 6299 C CA . SER B 1 445 ? -12.213 39.435 221.404 1.00 56.22 442 SER B CA 1
ATOM 6300 C C . SER B 1 445 ? -13.198 39.385 220.230 1.00 55.83 442 SER B C 1
ATOM 6301 O O . SER B 1 445 ? -14.405 39.369 220.421 1.00 57.64 442 SER B O 1
ATOM 6304 N N . GLY B 1 446 ? -12.670 39.340 219.019 1.00 53.65 443 GLY B N 1
ATOM 6305 C CA . GLY B 1 446 ? -13.496 39.363 217.833 1.00 53.52 443 GLY B CA 1
ATOM 6306 C C . GLY B 1 446 ? -13.487 40.745 217.220 1.00 53.53 443 GLY B C 1
ATOM 6307 O O . GLY B 1 446 ? -13.966 40.935 216.095 1.00 53.15 443 GLY B O 1
ATOM 6308 N N . GLU B 1 447 ? -12.933 41.708 217.960 1.00 54.10 444 GLU B N 1
ATOM 6309 C CA . GLU B 1 447 ? -12.888 43.092 217.519 1.00 54.36 444 GLU B CA 1
ATOM 6310 C C . GLU B 1 447 ? -12.120 43.220 216.212 1.00 51.84 444 GLU B C 1
ATOM 6311 O O . GLU B 1 447 ? -11.132 42.510 215.980 1.00 50.62 444 GLU B O 1
ATOM 6317 N N . GLN B 1 448 ? -12.602 44.105 215.349 1.00 51.41 445 GLN B N 1
ATOM 6318 C CA . GLN B 1 448 ? -11.916 44.419 214.111 1.00 49.47 445 GLN B CA 1
ATOM 6319 C C . GLN B 1 448 ? -11.945 45.929 213.873 1.00 50.66 445 GLN B C 1
ATOM 6320 O O . GLN B 1 448 ? -12.986 46.582 213.979 1.00 52.81 445 GLN B O 1
ATOM 6326 N N . VAL B 1 449 ? -10.782 46.482 213.559 1.00 49.79 446 VAL B N 1
ATOM 6327 C CA . VAL B 1 449 ? -10.627 47.915 213.516 1.00 50.92 446 VAL B CA 1
ATOM 6328 C C . VAL B 1 449 ? -9.651 48.299 212.402 1.00 50.19 446 VAL B C 1
ATOM 6329 O O . VAL B 1 449 ? -8.714 47.561 212.082 1.00 48.53 446 VAL B O 1
ATOM 6333 N N . GLU B 1 450 ? -9.917 49.438 211.781 1.00 52.00 447 GLU B N 1
ATOM 6334 C CA . GLU B 1 450 ? -9.070 49.984 210.735 1.00 52.18 447 GLU B CA 1
ATOM 6335 C C . GLU B 1 450 ? -7.975 50.852 211.370 1.00 52.66 447 GLU B C 1
ATOM 6336 O O . GLU B 1 450 ? -8.257 51.663 212.257 1.00 54.69 447 GLU B O 1
ATOM 6342 N N . VAL B 1 451 ? -6.730 50.659 210.934 1.00 50.94 448 VAL B N 1
ATOM 6343 C CA . VAL B 1 451 ? -5.586 51.406 211.470 1.00 51.37 448 VAL B CA 1
ATOM 6344 C C . VAL B 1 451 ? -4.613 51.797 210.359 1.00 50.77 448 VAL B C 1
ATOM 6345 O O . VAL B 1 451 ? -4.264 50.975 209.504 1.00 49.07 448 VAL B O 1
ATOM 6349 N N . ALA B 1 452 ? -4.185 53.057 210.384 1.00 52.32 449 ALA B N 1
ATOM 6350 C CA . ALA B 1 452 ? -3.075 53.533 209.563 1.00 52.25 449 ALA B CA 1
ATOM 6351 C C . ALA B 1 452 ? -1.817 52.703 209.835 1.00 50.73 449 ALA B C 1
ATOM 6352 O O . ALA B 1 452 ? -1.543 52.350 210.976 1.00 50.35 449 ALA B O 1
ATOM 6354 N N . LEU B 1 453 ? -1.054 52.393 208.790 1.00 50.14 450 LEU B N 1
ATOM 6355 C CA . LEU B 1 453 ? 0.215 51.688 208.967 1.00 49.50 450 LEU B CA 1
ATOM 6356 C C . LEU B 1 453 ? 1.146 52.404 209.931 1.00 51.39 450 LEU B C 1
ATOM 6357 O O . LEU B 1 453 ? 1.830 51.749 210.716 1.00 50.98 450 LEU B O 1
ATOM 6362 N N . ALA B 1 454 ? 1.142 53.737 209.905 1.00 54.22 451 ALA B N 1
ATOM 6363 C CA . ALA B 1 454 ? 2.000 54.540 210.802 1.00 56.72 451 ALA B CA 1
ATOM 6364 C C . ALA B 1 454 ? 1.685 54.270 212.268 1.00 57.22 451 ALA B C 1
ATOM 6365 O O . ALA B 1 454 ? 2.586 54.313 213.113 1.00 58.43 451 ALA B O 1
ATOM 6367 N N . ASP B 1 455 ? 0.417 53.959 212.550 1.00 56.64 452 ASP B N 1
ATOM 6368 C CA . ASP B 1 455 ? -0.049 53.698 213.909 1.00 57.19 452 ASP B CA 1
ATOM 6369 C C . ASP B 1 455 ? -0.158 52.221 214.282 1.00 54.86 452 ASP B C 1
ATOM 6370 O O . ASP B 1 455 ? -0.300 51.887 215.464 1.00 55.65 452 ASP B O 1
ATOM 6375 N N . LEU B 1 456 ? -0.073 51.336 213.295 1.00 52.50 453 LEU B N 1
ATOM 6376 C CA . LEU B 1 456 ? -0.342 49.926 213.520 1.00 50.49 453 LEU B CA 1
ATOM 6377 C C . LEU B 1 456 ? 0.397 49.333 214.718 1.00 51.33 453 LEU B C 1
ATOM 6378 O O . LEU B 1 456 ? -0.238 48.801 215.633 1.00 51.26 453 LEU B O 1
ATOM 6383 N N . ALA B 1 457 ? 1.727 49.440 214.714 1.00 52.71 454 ALA B N 1
ATOM 6384 C CA . ALA B 1 457 ? 2.577 48.902 215.795 1.00 53.92 454 ALA B CA 1
ATOM 6385 C C . ALA B 1 457 ? 2.189 49.376 217.199 1.00 56.78 454 ALA B C 1
ATOM 6386 O O . ALA B 1 457 ? 2.178 48.570 218.138 1.00 56.64 454 ALA B O 1
ATOM 6388 N N . GLU B 1 458 ? 1.879 50.673 217.340 1.00 59.95 455 GLU B N 1
ATOM 6389 C CA . GLU B 1 458 ? 1.471 51.220 218.634 1.00 63.13 455 GLU B CA 1
ATOM 6390 C C . 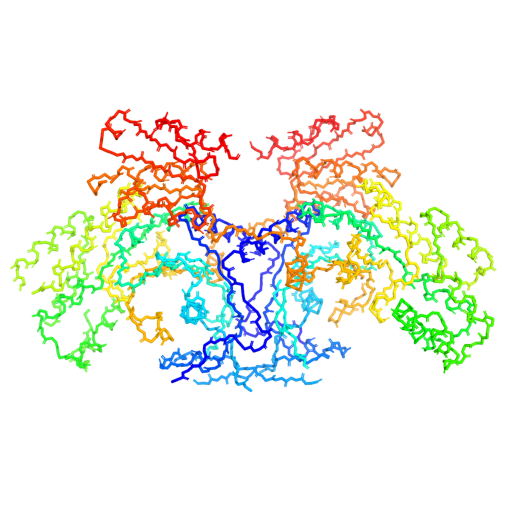GLU B 1 458 ? 0.043 50.805 219.004 1.00 62.73 455 GLU B C 1
ATOM 6391 O O . GLU B 1 458 ? -0.261 50.625 220.191 1.00 63.87 455 GLU B O 1
ATOM 6397 N N . GLU B 1 459 ? -0.826 50.631 218.005 1.00 61.28 456 GLU B N 1
ATOM 6398 C CA . GLU B 1 459 ? -2.176 50.108 218.261 1.00 60.75 456 GLU B CA 1
ATOM 6399 C C . GLU B 1 459 ? -2.150 48.695 218.835 1.00 58.91 456 GLU B C 1
ATOM 6400 O O . GLU B 1 459 ? -2.678 48.468 219.911 1.00 60.52 456 GLU B O 1
ATOM 6406 N N . ILE B 1 460 ? -1.531 47.752 218.129 1.00 56.16 457 ILE B N 1
ATOM 6407 C CA . ILE B 1 460 ? -1.371 46.395 218.642 1.00 54.57 457 ILE B CA 1
ATOM 6408 C C . ILE B 1 460 ? -0.789 46.398 220.063 1.00 56.88 457 ILE B C 1
ATOM 6409 O O . ILE B 1 460 ? -1.309 45.718 220.938 1.00 57.09 457 ILE B O 1
ATOM 6414 N N . LYS B 1 461 ? 0.277 47.166 220.288 1.00 59.26 458 LYS B N 1
ATOM 6415 C CA . LYS B 1 461 ? 0.948 47.180 221.587 1.00 62.28 458 LYS B CA 1
ATOM 6416 C C . LYS B 1 461 ? 0.042 47.604 222.739 1.00 65.79 458 LYS B C 1
ATOM 6417 O O . LYS B 1 461 ? 0.108 47.002 223.812 1.00 66.68 458 LYS B O 1
ATOM 6423 N 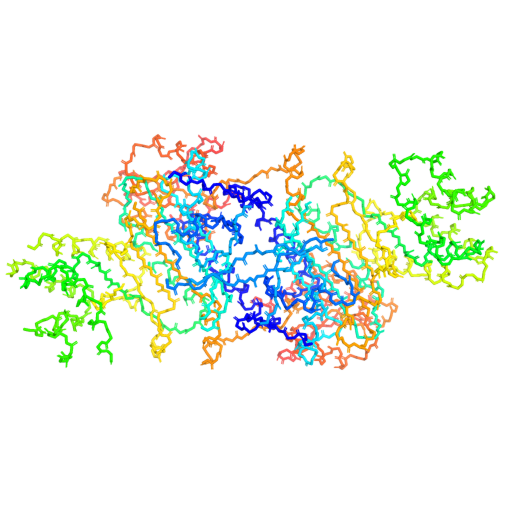N . ARG B 1 462 ? -0.806 48.613 222.518 1.00 68.61 459 ARG B N 1
ATOM 6424 C CA . ARG B 1 462 ? -1.718 49.073 223.571 1.00 72.74 459 ARG B CA 1
ATOM 6425 C C . ARG B 1 462 ? -2.884 48.115 223.818 1.00 73.20 459 ARG B C 1
ATOM 6426 O O . ARG B 1 462 ? -3.508 48.154 224.881 1.00 75.45 459 ARG B O 1
ATOM 6434 N N . ARG B 1 463 ? -3.161 47.253 222.844 1.00 72.29 460 ARG B N 1
ATOM 6435 C CA . ARG B 1 463 ? -4.112 46.152 223.022 1.00 73.57 460 ARG B CA 1
ATOM 6436 C C . ARG B 1 463 ? -3.509 44.947 223.758 1.00 75.38 460 ARG B C 1
ATOM 6437 O O . ARG B 1 463 ? -4.243 44.111 224.291 1.00 75.60 460 ARG B O 1
ATOM 6445 N N . LEU B 1 464 ? -2.179 44.863 223.776 1.00 78.41 461 LEU B N 1
ATOM 6446 C CA . LEU B 1 464 ? -1.469 43.855 224.563 1.00 82.58 461 LEU B CA 1
ATOM 6447 C C . LEU B 1 464 ? -1.234 44.332 225.992 1.00 89.79 461 LEU B C 1
ATOM 6448 O O . LEU B 1 464 ? -1.416 43.570 226.942 1.00 91.03 461 LEU B O 1
ATOM 6453 N N . THR B 1 465 ? -0.820 45.594 226.123 1.00 64.82 462 THR B N 1
ATOM 6454 C CA . THR B 1 465 ? -0.650 46.262 227.416 1.00 69.37 462 THR B CA 1
ATOM 6455 C C . THR B 1 465 ? -1.987 46.395 228.160 1.00 71.42 462 THR B C 1
ATOM 6456 O O . THR B 1 465 ? -2.370 47.486 228.592 1.00 72.59 462 THR B O 1
#

Foldseek 3Di:
DDDDDDDPLQDDDFLFLVVVLVVLVVLLVVLLVVVPAAEDEDDQKDQPCLQCFPNNHAPWAWDDDDCNTMTGAADVQSSLLVVCVVCVPPADPQHWHWYDWGAHPVNRIFDKTKIKGHGFADDDLLVVLVLVSVVSSCVVVPLAAKAKAKFWVLQLLLQVVLVPDDPVLSLVLLVLLLCCVPPHLVVNLVSNVVSVQDPVRSVVNVVLQPDDDAQVVNLVVLVVVCVVSVPSPSNVVQSVSVVVSVVSNVVSVPDSSHYHYRHSPSDDRQFAHTMKIFMGRVVPCVLPGQKIWHKGWARSCSVPVGIIMTMMMGRSRSVSVVCVVVVSDDTGFSDQAQEEEADVQVCVVSVVVQVVLVVLVGHYDYDDDHDDPVVVLVVCVNRVRQKYWAQDDVQVVVQKTWMAGNVVRDIDIGGVCVSVVSVVVD/DPDDPAQADDDFLLLVVLLVVLVVLLVVLLVVVPAAEDEFDQKDQPCLCQQPRRCVWDWAWDDDDCNTMTGAADCLSVVQVVCLVCVVPADPQHWYWYDWGATDDNHRIFDKTKIKGHGDPDDDLLVVLVLVSVCSSVVVQQQAAKAKAKFWPLQLVQVVPQVPDDDVLCVLLVCVVLPPCPDPVNVVSPCPSVVVLVDDDFAVVNLVVLVVVVVVTGDSNVVLSVSSVVSVVSNVVSPPDRSHYGYRHSDDCAHTMWIFMAHVVRCVLGGQKIWAWHWPSRCSSVVDIIMTMMMGRSRSNSVVCVVVVSHDGGQSDQAQEEAEDPPVCVVLVVLQVVLVVLVGHYHYDDDDDDPVVVLVVCVNRPHFKYWADDDVQVVVQKTWIAGSPVRDIDIGHSVCVNVVSVVVVD

Solvent-accessible surface area: 36112 Å² total

CATH classification: 3.30.930.10 (+1 more: 3.40.50.800)

Nearest PDB structures (foldseek):
  3net-assembly1_A  TM=1.002E+00  e=7.333E-83  Nostoc sp. PCC 7120 = FACHB-418
  4phc-assembly1_A  TM=8.090E-01  e=6.264E-36  Homo sapiens
  4g84-assembly1_A  TM=8.515E-01  e=6.145E-35  Homo sapiens
  6nhi-assembly1_A-2  TM=8.425E-01  e=2.711E-34  Elizabethkingia meningoseptica
  1wu7-assembly1_B  TM=8.435E-01  e=8.486E-28  Thermoplasma acidophilum

Organism: Nostoc sp. (strain PCC 7120 / SAG 25.82 / UTEX 2576) (NCBI:txid103690)

B-factor: mean 71.96, std 30.56, range [27.53, 204.03]

InterPro domains:
  IPR004154 Anticodon-binding [PF03129] (370-459)
  IPR004516 Histidine-tRNA ligase/ATP phosphoribosyltransferase regulatory subunit [PIRSF001549] (6-459)
  IPR006195 Aminoacyl-tRNA synthetase, class II [PS50862] (29-365)
  IPR015807 Histidine-tRNA ligase [MF_00127] (7-459)
  IPR015807 Histidine-tRNA ligase [TIGR00442] (11-449)
  IPR033656 Histidyl-anticodon-binding [cd00859] (368-458)
  IPR036621 Anticodon-binding domain superfamily [G3DSA:3.40.50.800] (365-462)
  IPR041715 Class II Histidinyl-tRNA synthetase (HisRS)-like catalytic core domain [PF13393] (14-351)
  IPR041715 Class II Histidinyl-tRNA synthetase (HisRS)-like catalytic core domain [cd00773] (22-355)
  IPR045864 Class II Aminoacyl-tRNA synthetase/Biotinyl protein ligase (BPL) and lipoyl protein ligase (LPL) [G3DSA:3.30.930.10] (1-364)
  IPR045864 Class II Aminoacyl-tRNA synthetase/Biotinyl protein ligase (BPL) and lipoyl protein ligase (LPL) [SSF55681] (9-359)

Radius of gyration: 30.88 Å; Cα contacts (8 Å, |Δi|>4): 1595; chains: 2; bounding box: 60×65×105 Å

Sequence (836 aa):
KINFSTPSGFPEFLPSEKRLELYLLDTIRRVYESYGFTPIETPAVERLEVLQAKGNQNIIYGLEPILEARALKFDQTVPLAAYIARHLNDLTFPFARYQDVVFRGEFRQFRQCDIDVVGREKLSLLYDAQPAIITEIFEAVNIGDFVIRINNRKVLTGFFQSLNISETQIKSCISIIDNLEKIGEAKVKLELEKEGINPEQTQKIIDFVKIDGSVDDVLDKLKHLSQTLPESEQFNLGVSELETVITGVRNLGVPDKRFCIDLAIARGLNYYTGTVYETTLIGHEALGSICSGGRYEELVGTFIGEKPGVGISIGLTRLISRLLKAGILNTLPPTPAQVVVVNQDELPTYLKVSQQLRQAGLNVITNFEKRQLGKQFQAADKQGIRFCVIIGADEAAAQKSSLKDLQSGEQVEVAADLAEEIKRRLNFSTPSGFPEFLPSEKRLELYLLDTIRRVYESYGFTPIETPAVERLEVLQAKGNQDNIIYGLEPILEARALKFDQTVPLAAYIARHLNDLTFPFARYQDVVFRGERFRQFRQCDIDVVGREKLSLLYDAQPAIITEIFEAVNIGDFVIRINNRKVLTGFFQSLNISETQIKSCISIIDNLEVKLELEKETQKIIDFVKIDGSVDDVLDKLKHLSQTLSEQFNLGVSELETVITGVRNLGVPDKRFCIDLAIAYYTGTVYETTLIGHEALGSICSGGRYEELVGTFIGEKPGVGISIGLTRLISRLLKAGILNTLPPTPAQVVVVNQDELPTYLKVSQQLRQAGLNVITNFEKRQLGKQFQAADKQGIRFCVIIGADEAAAQKSSLKDLQSGEQVEVALADLAEEIKRRLT